Protein AF-0000000071357955 (afdb_homodimer)

InterPro domains:
  IPR000524 Transcription regulator HTH, GntR [PF00392] (3-66)
  IPR000524 Transcription regulator HTH, GntR [PS50949] (1-69)
  IPR000524 Transcription regulator HTH, GntR [SM00345] (7-66)
  IPR000524 Transcription regulator HTH, GntR [cd07377] (3-67)
  IPR004839 Aminotransferase, class I/classII, large domain [PF00155] (125-451)
  IPR015421 Pyridoxal phosphate-dependent transferase, major domain [G3DSA:3.40.640.10] (143-362)
  IPR015422 Pyridoxal phosphate-dependent transferase, small domain [G3DSA:3.90.1150.10] (107-464)
  IPR015424 Pyridoxal phosphate-dependent transferase [SSF53383] (100-467)
  IPR036388 Winged helix-like DNA-binding domain superfamily [G3DSA:1.10.10.10] (1-67)
  IPR036390 Winged helix DNA-binding domain superfamily [SSF46785] (1-77)
  IP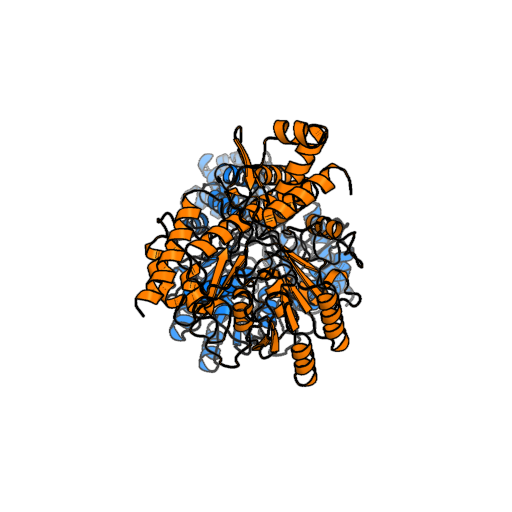R051446 HTH-type transcriptional regulator with aminotransferase domain [PTHR46577] (3-466)

Secondary structure (DSSP, 8-state):
--HHHHHHHHHHHHHHTTSS-TTPBPPPHHHHHHHH---HHHHHHHHHHHHHTTSEEEETTTEEEE-----S------EE--------TTHHHHHIIIIIS---SS--EETT-SS--GGGS-HHHHHHHHHHHHHH-TTTT-SPPPTT--HHHHHHHHHTTTTSTTPPPGGG-EEESSHHHHHHHHHHHH--TT-EEEEEES--HHHHHHHHHTT-EEEEEEEETTTEE-HHHHHHHHHHS--SEEEEE-SS-TTT-----HHHHHHHHHHHHHHT--EEEE-SSTT-B-SSSPPPPSGGG-SSS-EEEEEESTTTT-GGG--EEEE-GGGHHHHHHHHHHHTS---HHHHHHHHHHHHSHHHHHHHHHHHHHHHHHHHHHHHHHHHHS-TT-EE---SBSSEEEEE--TT--TTTTHHHHHHTTEE-EEGGGG-SSS--TTEEEEE--S--SHHHHHHHHHHHHHHHHHHHT-/--HHHHHHHHHHHHHHTTSS-TTPBPPPHHHHHHHH---HHHHHHHHHHHHHTTSEEEETTTEEEE-----S------EE-------HHHHHHHHIIIIIS---SS--EETT-SS--GGGS-HHHHHHHHHHHHHH-TTTT-SPPPTT--HHHHHHHHHTTTTSTTPPPGGG-EEESSHHHHHHHHHHHH--TT-EEEEEES--HHHHHHHHHTT-EEEEEEEETTTEE-HHHHHHHHHHS--SEEEEE-SS-TTT-----HHHHHHHHHHHHHHT--EEEE-SSTT-B-SSSPPPPSGGG-SSS-EEEEEESTTTT-GGG--EEEE-GGGHHHHHHHHHHHTS---HHHHHHHHHHHHSHHHHHHHHHHHHHHHHHHHHHHHHHHHHS-TT-EE---SBSSEEEEE--TT--TTTTHHHHHHTTEE-EEGGGG-SSS--TTEEEEE--S--SHHHHHHHHHHHHHHHHHHHT-

pLDDT: mean 89.02, std 12.5, range [41.06, 98.88]

Solvent-accessible surface area (backbone atoms only — not comparable to full-atom values): 47852 Å² total; per-residue (Å²): 126,56,70,28,51,50,52,26,49,53,51,47,49,33,38,73,70,52,76,42,37,64,69,34,68,51,78,46,61,68,54,47,23,70,72,68,74,44,52,61,68,40,47,51,47,13,50,48,52,31,36,64,68,47,45,26,44,80,41,90,99,73,43,41,22,26,31,44,66,83,61,84,60,51,61,62,75,46,71,34,77,53,68,86,58,80,38,74,84,48,28,65,59,46,47,39,66,72,67,56,62,82,70,74,84,68,86,59,52,64,24,46,48,90,42,56,37,71,89,73,33,66,45,70,61,52,52,50,40,43,54,50,45,47,70,72,29,89,60,52,40,27,56,71,44,54,65,48,29,54,63,61,28,29,38,43,54,20,60,72,28,63,83,34,87,47,52,52,53,45,86,50,37,31,51,29,54,13,36,59,31,28,50,47,37,47,48,60,51,61,46,56,70,69,35,30,32,41,30,43,28,66,25,47,40,61,61,54,49,36,37,50,75,55,44,35,42,77,44,49,34,37,16,32,47,58,59,33,61,44,61,67,61,50,53,56,45,59,75,74,40,84,56,50,32,36,42,45,49,52,28,26,22,57,44,46,6,26,44,45,44,72,68,55,36,52,50,50,51,49,52,26,56,77,68,70,26,41,34,39,35,39,45,52,29,34,80,32,37,53,60,93,60,67,70,83,56,59,45,29,73,45,84,80,28,49,32,27,36,23,24,38,38,39,56,76,63,29,41,5,52,29,41,18,23,29,32,37,45,74,42,44,69,47,39,46,53,44,39,46,46,47,46,44,46,50,44,40,55,56,38,46,22,50,20,56,42,55,70,37,70,54,40,59,54,48,41,54,53,44,28,52,52,31,50,51,35,48,28,53,50,52,44,46,45,69,71,37,26,49,88,72,44,29,45,52,82,48,62,27,40,44,43,33,27,36,38,45,54,82,87,42,48,36,66,73,46,42,61,66,35,42,77,73,27,34,42,59,34,39,27,35,39,23,43,59,31,92,47,48,45,26,15,34,33,39,32,40,36,54,77,86,46,70,66,49,52,50,51,53,42,51,49,18,45,54,59,34,48,57,57,65,77,94,125,56,72,26,52,51,52,25,48,54,52,47,50,34,38,75,70,52,75,43,40,62,70,32,68,51,78,46,61,69,55,46,23,71,72,70,75,44,52,61,68,39,47,51,49,13,49,49,51,31,36,71,68,36,45,26,45,80,42,90,98,73,42,40,22,26,31,45,66,84,61,84,61,52,62,62,74,46,71,35,78,53,66,88,55,83,44,68,80,55,23,62,55,45,46,41,66,71,66,58,60,82,72,73,86,67,86,59,52,66,25,47,48,88,43,56,36,71,88,73,32,66,44,70,60,51,52,50,40,44,53,51,44,47,69,73,28,89,60,52,42,27,57,72,42,55,65,48,31,54,63,61,28,30,39,44,55,19,58,75,28,62,84,34,87,48,50,50,54,45,86,50,37,32,51,30,54,14,37,59,31,28,51,47,37,47,47,61,49,61,46,54,70,68,35,31,33,39,31,44,26,66,25,48,40,61,61,54,50,36,36,51,74,56,44,34,42,76,45,49,34,38,15,32,45,56,57,33,60,44,61,68,61,51,54,56,48,59,74,75,39,85,55,47,32,36,43,46,50,50,29,27,20,58,45,46,7,26,43,44,45,71,68,56,36,52,51,50,51,48,52,27,57,77,68,70,27,40,33,41,36,38,45,53,28,35,80,33,37,60,61,95,59,67,71,84,56,59,45,30,72,45,85,80,30,48,33,27,36,24,23,37,38,40,56,76,62,28,42,5,52,29,41,18,24,30,31,37,46,76,42,46,68,47,39,47,52,44,38,47,45,48,46,43,49,50,44,41,56,53,39,45,22,51,20,56,42,54,69,37,70,55,38,60,53,48,41,53,52,43,30,52,53,32,50,44,35,49,28,53,51,51,44,47,45,69,71,38,27,48,86,73,45,30,45,52,81,48,62,27,41,43,42,33,26,35,38,44,52,82,88,43,49,36,65,75,46,42,60,64,35,42,76,73,30,33,42,58,34,38,27,35,37,22,42,56,27,93,47,48,46,27,16,36,34,38,31,40,36,55,75,87,46,69,69,49,53,49,50,53,41,50,50,18,44,55,59,34,48,56,56,66,78,94

Foldseek 3Di:
DPLLVVVLVVVVVCDLVCVADAFRADPALVVCCVVVVDDSVSSVSSLVVCLLVLQWDDDPPPHIHGFFDQDPLVLPWDWDAFDPDQQQPDLVVQCCVQPVDCPPDDLFDAQADQAFDPVLAPVVVLVVLLVVLCVVDPVSLPDFDALLADLLLLQLVQVVLVPFLDGDHSLLKRKFLFQLRVVLLLCVLQDAAAAEEEEAPLAALSNVVSCVVRNYHYGHATAILAAGGDVVVVLVCLVPDDHRAYEYAQALGVASGYHHDPVVLQSVLVSCVVSVHAYEYEDAWQLFFSDDDGDDHSVSVRDQQRYKYKYACLHQHNVVLRIIMISRGPSVVSSSVSSCVPPVHHRRSSSNSVSVCSPDCNRVVSSVSLNSQLSNLLSLLSVLCCVQADPSKRWHDHRGRFKIKIADDPLFFVVVCQVVLVVVSYRWAQSVNRHSDPDRRRMTMGGSSYHDDPVNSVSSNVVRNSRNVSVVVD/DDLLVVVLVVVVVCDLVPVADAFRADDALVVCCVVVVDDSVSSVSSLVVCLLLLQWDDDPPPHTHGFFDDDPLVLPWDWDAFDPDFAQVPQVVQCCVQPVDCPPDDLFDAQADQAFDPVLAPVVVLVVLLVVLCVVDPVSLPDFDALLADLLLLQLVQVVLVPFLDGDHSLLKRKFLFQLRVVLLLCVLQDAAAAEEEEAPLAALSNVVSCVVRNYHYGHATAILAAGGDVVVVLVCLVPDDHRAYEYAQALGVASGYHHAPVVLQSNLVSCVVSVHAYEYEDAWQLFFSDDDGGDHSVSVRDQQRYKYKYACLHQHNVPLRIIMISRGPSVVSSSVSSCVPPVHHRRSSSNSVSVCSPDCNRVVSSSSLNSQLSNLLSLLSVLCCVQADPSKRWHDHRGRFKIKIADDPLFFVVVCQVVLVVVSYHWAQSVNRHSDPDRRRMTMGGSSYHDDPVNSVSSNVVRNSRNVSVVVD

Sequence (948 aa):
MNLYEKLGAELEQQIKNGTFKYGERLPSIRSIHKESTLSISTVLQAMYWLESRGLVEAKPKKGYFVTYQPHQLVFQAVKYPARPSQGKEGMTDFVHKVYGMEQEELELTDFSLGAPHSSMLPIAKLKKIIRETLRESPEACTQYEPIQGSRLLRRQIAKRTTLWEKGLSTEELVTTNGCIHALAISLMALTKKGDTILTESPVYFGTLQLAQSLGLQCIEMPTHSLHGIDLEVVKGYLKNSPVAAIIVVSNFNNPLGFSMSEQSKRALVKICTNHQVPLIEEDLYGDVYFGKERPISCKSIDKEGIVLWCSSVSKTLAPGYRVGWIAPGKFMDDICRVKLVHSISCPTLLHESIAKFIDKSRYENHLRQLRSSLQHNLHKYLHIIQEYFPENTKVTFPDGGFLLWLELDPRINTGLLYEPALRLGIKYAPGRMFTLKDQYNNCLRLSFGLPWDEQTATALTKLGLLLQHQLVNYMNLYEKLGAELEQQIKNGTFKYGERLPSIRSIHKESTLSISTVLQAMYWLESRGLVEAKPKKGYFVTYQPHQLVFQAVKYPARPSQGKEGMTDFVHKVYGMEQEELELTDFSLGAPHSSMLPIAKLKKIIRETLRESPEACTQYEPIQGSRLLRRQIAKRTTLWEKGLSTEELVTTNGCIHALAISLMALTKKGDTILTESPVYFGTLQLAQSLGLQCIEMPTHSLHGIDLEVVKGYLKNSPVAAIIVVSNFNNPLGFSMSEQSKRALVKICTNHQVPLIEEDLYGDVYFGKERPISCKSIDKEGIVLWCSSVSKTLAPGYRVGWIAPGKFMDDICRVKLVHSISCPTLLHESIAKFIDKSRYENHLRQLRSSLQHNLHKYLHIIQEYFPENTKVTFPDGGFLLWLELDPRINTGLLYEPALRLGIKYAPGRMFTLKDQYNNCLRLSFGLPWDEQTATALTKLGLLLQHQLVNY

Radius of gyration: 31.75 Å; Cα contacts (8 Å, |Δi|>4): 1953; chains: 2; bounding box: 62×96×76 Å

Structure (mmCIF, N/CA/C/O backbone):
data_AF-0000000071357955-model_v1
#
loop_
_entity.id
_entity.type
_entity.pdbx_description
1 polymer 'GntR family transcriptional regulator'
#
loop_
_atom_site.group_PDB
_atom_site.id
_atom_site.type_symbol
_atom_site.label_atom_id
_atom_site.label_alt_id
_atom_site.label_comp_id
_atom_site.label_asym_id
_atom_site.label_entity_id
_atom_site.label_seq_id
_atom_site.pdbx_PDB_ins_code
_atom_site.Cartn_x
_atom_site.Cartn_y
_atom_site.Cartn_z
_atom_site.occupancy
_atom_site.B_iso_or_equiv
_atom_site.auth_seq_id
_atom_site.auth_comp_id
_atom_site.auth_asym_id
_atom_site.auth_atom_id
_atom_site.pdbx_PDB_model_num
ATOM 1 N N . MET A 1 1 ? 13.5 -29.672 -41.094 1 58.78 1 MET A N 1
ATOM 2 C CA . MET A 1 1 ? 14.125 -29.797 -39.781 1 58.78 1 MET A CA 1
ATOM 3 C C . MET A 1 1 ? 15.648 -29.781 -39.906 1 58.78 1 MET A C 1
ATOM 5 O O . MET A 1 1 ? 16.219 -30.5 -40.75 1 58.78 1 MET A O 1
ATOM 9 N N . ASN A 1 2 ? 16.359 -28.828 -39.438 1 76.5 2 ASN A N 1
ATOM 10 C CA . ASN A 1 2 ? 17.812 -28.766 -39.5 1 76.5 2 ASN A CA 1
ATOM 11 C C . ASN A 1 2 ? 18.453 -29.969 -38.812 1 76.5 2 ASN A C 1
ATOM 13 O O . ASN A 1 2 ? 17.797 -30.688 -38.062 1 76.5 2 ASN A O 1
ATOM 17 N N . LEU A 1 3 ? 19.594 -30.312 -39.281 1 83.38 3 LEU A N 1
ATOM 18 C CA . LEU A 1 3 ? 20.281 -31.531 -38.875 1 83.38 3 LEU A CA 1
ATOM 19 C C . LEU A 1 3 ? 20.328 -31.656 -37.344 1 83.38 3 LEU A C 1
ATOM 21 O O . LEU A 1 3 ? 20.172 -32.75 -36.812 1 83.38 3 LEU A O 1
ATOM 25 N N . TYR A 1 4 ? 20.469 -30.516 -36.688 1 87.62 4 TYR A N 1
ATOM 26 C CA . TYR A 1 4 ? 20.562 -30.609 -35.25 1 87.62 4 TYR A CA 1
ATOM 27 C C . TYR A 1 4 ? 19.203 -30.891 -34.625 1 87.62 4 TYR A C 1
ATOM 29 O O . TYR A 1 4 ? 19.094 -31.594 -33.625 1 87.62 4 TYR A O 1
ATOM 37 N N . GLU A 1 5 ? 18.109 -30.469 -35.25 1 85.06 5 GLU A N 1
ATOM 38 C CA . GLU A 1 5 ? 16.766 -30.766 -34.75 1 85.06 5 GLU A CA 1
ATOM 39 C C . GLU A 1 5 ? 16.406 -32.25 -34.969 1 85.06 5 GLU A C 1
ATOM 41 O O . GLU A 1 5 ? 15.75 -32.844 -34.125 1 85.06 5 GLU A O 1
ATOM 46 N N . LYS A 1 6 ? 16.875 -32.75 -36.125 1 86.19 6 LYS A N 1
ATOM 47 C CA . LYS A 1 6 ? 16.625 -34.156 -36.406 1 86.19 6 LYS A CA 1
ATOM 48 C C . LYS A 1 6 ? 17.312 -35.031 -35.375 1 86.19 6 LYS A C 1
ATOM 50 O O . LYS A 1 6 ? 16.688 -35.969 -34.844 1 86.19 6 LYS A O 1
ATOM 55 N N . LEU A 1 7 ? 18.578 -34.75 -35.125 1 87.69 7 LEU A N 1
ATOM 56 C CA . LEU A 1 7 ? 19.297 -35.469 -34.094 1 87.69 7 LEU A CA 1
ATOM 57 C C . LEU A 1 7 ? 18.625 -35.312 -32.75 1 87.69 7 LEU A C 1
ATOM 59 O O . LEU A 1 7 ? 18.438 -36.281 -32 1 87.69 7 LEU A O 1
ATOM 63 N N . GLY A 1 8 ? 18.266 -34.062 -32.406 1 87.56 8 GLY A N 1
ATOM 64 C CA . GLY A 1 8 ? 17.578 -33.781 -31.156 1 87.56 8 GLY A CA 1
ATOM 65 C C . GLY A 1 8 ? 16.281 -34.562 -31 1 87.56 8 GLY A C 1
ATOM 66 O O . GLY A 1 8 ? 16.016 -35.125 -29.938 1 87.56 8 GLY A O 1
ATOM 67 N N . ALA A 1 9 ? 15.539 -34.594 -32 1 83.69 9 ALA A N 1
ATOM 68 C CA . ALA A 1 9 ? 14.266 -35.312 -32 1 83.69 9 ALA A CA 1
ATOM 69 C C . ALA A 1 9 ? 14.484 -36.812 -31.812 1 83.69 9 ALA A C 1
ATOM 71 O O . ALA A 1 9 ? 13.719 -37.469 -31.109 1 83.69 9 ALA A O 1
ATOM 72 N N . GLU A 1 10 ? 15.484 -37.344 -32.531 1 86.56 10 GLU A N 1
ATOM 73 C CA . GLU A 1 10 ? 15.82 -38.75 -32.375 1 86.56 10 GLU A CA 1
ATOM 74 C C . GLU A 1 10 ? 16.203 -39.094 -30.922 1 86.56 10 GLU A C 1
ATOM 76 O O . GLU A 1 10 ? 15.727 -40.062 -30.359 1 86.56 10 GLU A O 1
ATOM 81 N N . LEU A 1 11 ? 17.031 -38.281 -30.375 1 86.88 11 LEU A N 1
ATOM 82 C CA . LEU A 1 11 ? 17.438 -38.469 -29 1 86.88 11 LEU A CA 1
ATOM 83 C C . LEU A 1 11 ? 16.25 -38.312 -28.047 1 86.88 11 LEU A C 1
ATOM 85 O O . LEU A 1 11 ? 16.125 -39.031 -27.062 1 86.88 11 LEU A O 1
ATOM 89 N N . GLU A 1 12 ? 15.398 -37.344 -28.359 1 83.69 12 GLU A N 1
ATOM 90 C CA . GLU A 1 12 ? 14.188 -37.125 -27.578 1 83.69 12 GLU A CA 1
ATOM 91 C C . GLU A 1 12 ? 13.312 -38.375 -27.562 1 83.69 12 GLU A C 1
ATOM 93 O O . GLU A 1 12 ? 12.812 -38.781 -26.516 1 83.69 12 GLU A O 1
ATOM 98 N N . GLN A 1 13 ? 13.164 -38.938 -28.719 1 80.25 13 GLN A N 1
ATOM 99 C CA . GLN A 1 13 ? 12.383 -40.188 -28.812 1 80.25 13 GLN A CA 1
ATOM 100 C C . GLN A 1 13 ? 13.008 -41.312 -27.984 1 80.25 13 GLN A C 1
ATOM 102 O O . GLN A 1 13 ? 12.297 -42.062 -27.328 1 80.25 13 GLN A O 1
ATOM 107 N N . GLN A 1 14 ? 14.281 -41.406 -28 1 83 14 GLN A N 1
ATOM 108 C CA . GLN A 1 14 ? 14.984 -42.406 -27.219 1 83 14 GLN A CA 1
ATOM 109 C C . GLN A 1 14 ? 14.805 -42.188 -25.734 1 83 14 GLN A C 1
ATOM 111 O O . GLN A 1 14 ? 14.672 -43.125 -24.953 1 83 14 GLN A O 1
ATOM 116 N N . ILE A 1 15 ? 14.758 -40.969 -25.375 1 81 15 ILE A N 1
ATOM 117 C CA . ILE A 1 15 ? 14.539 -40.625 -23.984 1 81 15 ILE A CA 1
ATOM 118 C C . ILE A 1 15 ? 13.102 -40.938 -23.578 1 81 15 ILE A C 1
ATOM 120 O O . ILE A 1 15 ? 12.875 -41.562 -22.547 1 81 15 ILE A O 1
ATOM 124 N N . LYS A 1 16 ? 12.188 -40.562 -24.406 1 72.81 16 LYS A N 1
ATOM 125 C CA . LYS A 1 16 ? 10.766 -40.781 -24.125 1 72.81 16 LYS A CA 1
ATOM 126 C C . LYS A 1 16 ? 10.406 -42.25 -24.094 1 72.81 16 LYS A C 1
ATOM 128 O O . LYS A 1 16 ? 9.539 -42.656 -23.328 1 72.81 16 LYS A O 1
ATOM 133 N N . ASN A 1 17 ? 11.141 -43.031 -24.953 1 70.69 17 ASN A N 1
ATOM 134 C CA . ASN A 1 17 ? 10.859 -44.469 -25.016 1 70.69 17 ASN A CA 1
ATOM 135 C C . ASN A 1 17 ? 11.656 -45.219 -23.984 1 70.69 17 ASN A C 1
ATOM 137 O O . ASN A 1 17 ? 11.594 -46.469 -23.922 1 70.69 17 ASN A O 1
ATOM 141 N N . GLY A 1 18 ? 12.367 -44.5 -23.203 1 73.5 18 GLY A N 1
ATOM 142 C CA . GLY A 1 18 ? 13.062 -45.125 -22.078 1 73.5 18 GLY A CA 1
ATOM 143 C C . GLY A 1 18 ? 14.414 -45.719 -22.453 1 73.5 18 GLY A C 1
ATOM 144 O O . GLY A 1 18 ? 15.039 -46.406 -21.672 1 73.5 18 GLY A O 1
ATOM 145 N N . THR A 1 19 ? 14.891 -45.562 -23.766 1 80.12 19 THR A N 1
ATOM 146 C CA . THR A 1 19 ? 16.234 -46 -24.156 1 80.12 19 THR A CA 1
ATOM 147 C C . THR A 1 19 ? 17.281 -45.344 -23.281 1 80.12 19 THR A C 1
ATOM 149 O O . THR A 1 19 ? 18.219 -46 -22.828 1 80.12 19 THR A O 1
ATOM 152 N N . PHE A 1 20 ? 17.125 -44.031 -23.062 1 81.25 20 PHE A N 1
ATOM 153 C CA . PHE A 1 20 ? 17.875 -43.312 -22.047 1 81.25 20 PHE A CA 1
ATOM 154 C C . PHE A 1 20 ? 17 -42.938 -20.859 1 81.25 20 PHE A C 1
ATOM 156 O O . PHE A 1 20 ? 15.984 -42.25 -21.016 1 81.25 20 PHE A O 1
ATOM 163 N N . LYS A 1 21 ? 17.281 -43.469 -19.781 1 74.06 21 LYS A N 1
ATOM 164 C CA . LYS A 1 21 ? 16.469 -43.281 -18.578 1 74.06 21 LYS A CA 1
ATOM 165 C C . LYS A 1 21 ? 16.891 -42.031 -17.828 1 74.06 21 LYS A C 1
ATOM 167 O O . LYS A 1 21 ? 17.969 -41.469 -18.062 1 74.06 21 LYS A O 1
ATOM 172 N N . TYR A 1 22 ? 15.969 -41.688 -16.938 1 73.12 22 TYR A N 1
ATOM 173 C CA . TYR A 1 22 ? 16.25 -40.531 -16.094 1 73.12 22 TYR A CA 1
ATOM 174 C C . TYR A 1 22 ? 17.609 -40.688 -15.414 1 73.12 22 TYR A C 1
ATOM 176 O O . TYR A 1 22 ? 17.938 -41.75 -14.883 1 73.12 22 TYR A O 1
ATOM 184 N N . GLY A 1 23 ? 18.297 -39.594 -15.5 1 73.81 23 GLY A N 1
ATOM 185 C CA . GLY A 1 23 ? 19.594 -39.562 -14.828 1 73.81 23 GLY A CA 1
ATOM 186 C C . GLY A 1 23 ? 20.703 -40.188 -15.641 1 73.81 23 GLY A C 1
ATOM 187 O O . GLY A 1 23 ? 21.875 -40.062 -15.289 1 73.81 23 GLY A O 1
ATOM 188 N N . GLU A 1 24 ? 20.359 -40.812 -16.75 1 81.19 24 GLU A N 1
ATOM 189 C CA . GLU A 1 24 ? 21.375 -41.469 -17.578 1 81.19 24 GLU A CA 1
ATOM 190 C C . GLU A 1 24 ? 22.125 -40.438 -18.438 1 81.19 24 GLU A C 1
ATOM 192 O O . GLU A 1 24 ? 21.531 -39.469 -18.906 1 81.19 24 GLU A O 1
ATOM 197 N N . ARG A 1 25 ? 23.422 -40.719 -18.5 1 87.81 25 ARG A N 1
ATOM 198 C CA . ARG A 1 25 ? 24.266 -39.875 -19.344 1 87.81 25 ARG A CA 1
ATOM 199 C C . ARG A 1 25 ? 24.062 -40.188 -20.828 1 87.81 25 ARG A C 1
ATOM 201 O O . ARG A 1 25 ? 24.125 -41.375 -21.219 1 87.81 25 ARG A O 1
ATOM 208 N N . LEU A 1 26 ? 23.844 -39.219 -21.609 1 89.06 26 LEU A N 1
ATOM 209 C CA . LEU A 1 26 ? 23.859 -39.406 -23.047 1 89.06 26 LEU A CA 1
ATOM 210 C C . LEU A 1 26 ? 25.281 -39.656 -23.547 1 89.06 26 LEU A C 1
ATOM 212 O O . LEU A 1 26 ? 26.25 -39.312 -22.875 1 89.06 26 LEU A O 1
ATOM 216 N N . PRO A 1 27 ? 25.391 -40.281 -24.719 1 86.94 27 PRO A N 1
ATOM 217 C CA . PRO A 1 27 ? 26.734 -40.406 -25.328 1 86.94 27 PRO A CA 1
ATOM 218 C C . PRO A 1 27 ? 27.406 -39.031 -25.469 1 86.94 27 PRO A C 1
ATOM 220 O O . PRO A 1 27 ? 26.734 -38.031 -25.656 1 86.94 27 PRO A O 1
ATOM 223 N N . SER A 1 28 ? 28.703 -39.031 -25.203 1 87.56 28 SER A N 1
ATOM 224 C CA . SER A 1 28 ? 29.469 -37.781 -25.297 1 87.56 28 SER A CA 1
ATOM 225 C C . SER A 1 28 ? 29.328 -37.156 -26.672 1 87.56 28 SER A C 1
ATOM 227 O O . SER A 1 28 ? 29.047 -37.844 -27.656 1 87.56 28 SER A O 1
ATOM 229 N N . ILE A 1 29 ? 29.5 -35.906 -26.75 1 89.56 29 ILE A N 1
ATOM 230 C CA . ILE A 1 29 ? 29.422 -35.156 -28 1 89.56 29 ILE A CA 1
ATOM 231 C C . ILE A 1 29 ? 30.359 -35.812 -29.016 1 89.56 29 ILE A C 1
ATOM 233 O O . ILE A 1 29 ? 29.984 -35.969 -30.188 1 89.56 29 ILE A O 1
ATOM 237 N N . ARG A 1 30 ? 31.562 -36.188 -28.5 1 86.31 30 ARG A N 1
ATOM 238 C CA . ARG A 1 30 ? 32.562 -36.781 -29.375 1 86.31 30 ARG A CA 1
ATOM 239 C C . ARG A 1 30 ? 32.062 -38.125 -29.891 1 86.31 30 ARG A C 1
ATOM 241 O O . ARG A 1 30 ? 32.281 -38.469 -31.062 1 86.31 30 ARG A O 1
ATOM 248 N N . SER A 1 31 ? 31.484 -38.844 -29.031 1 88.38 31 SER A N 1
ATOM 249 C CA . SER A 1 31 ? 30.984 -40.156 -29.422 1 88.38 31 SER A CA 1
ATOM 250 C C . SER A 1 31 ? 29.859 -40.031 -30.453 1 88.38 31 SER A C 1
ATOM 252 O O . SER A 1 31 ? 29.844 -40.781 -31.438 1 88.38 31 SER A O 1
ATOM 254 N N . ILE A 1 32 ? 28.906 -39.094 -30.266 1 89.44 32 ILE A N 1
ATOM 255 C CA . ILE A 1 32 ? 27.781 -38.906 -31.172 1 89.44 32 ILE A CA 1
ATOM 256 C C . ILE A 1 32 ? 28.297 -38.406 -32.531 1 89.44 32 ILE A C 1
ATOM 258 O O . ILE A 1 32 ? 27.828 -38.875 -33.562 1 89.44 32 ILE A O 1
ATOM 262 N N . HIS A 1 33 ? 29.266 -37.562 -32.406 1 88.94 33 HIS A N 1
ATOM 263 C CA . HIS A 1 33 ? 29.906 -37.062 -33.625 1 88.94 33 HIS A CA 1
ATOM 264 C C . HIS A 1 33 ? 30.469 -38.219 -34.469 1 88.94 33 HIS A C 1
ATOM 266 O O . HIS A 1 33 ? 30.25 -38.281 -35.688 1 88.94 33 HIS A O 1
ATOM 272 N N . LYS A 1 34 ? 31.172 -39.094 -33.812 1 86.19 34 LYS A N 1
ATOM 273 C CA . LYS A 1 34 ? 31.812 -40.219 -34.5 1 86.19 34 LYS A CA 1
ATOM 274 C C . LYS A 1 34 ? 30.781 -41.188 -35.094 1 86.19 34 LYS A C 1
ATOM 276 O O . LYS A 1 34 ? 30.953 -41.656 -36.219 1 86.19 34 LYS A O 1
ATOM 281 N N . GLU A 1 35 ? 29.703 -41.281 -34.406 1 83.81 35 GLU A N 1
ATOM 282 C CA . GLU A 1 35 ? 28.719 -42.281 -34.781 1 83.81 35 GLU A CA 1
ATOM 283 C C . GLU A 1 35 ? 27.734 -41.75 -35.812 1 83.81 35 GLU A C 1
ATOM 285 O O . GLU A 1 35 ? 27.234 -42.469 -36.656 1 83.81 35 GLU A O 1
ATOM 290 N N . SER A 1 36 ? 27.359 -40.469 -35.812 1 82.44 36 SER A N 1
ATOM 291 C CA . SER A 1 36 ? 26.297 -39.906 -36.625 1 82.44 36 SER A CA 1
ATOM 292 C C . SER A 1 36 ? 26.859 -39.188 -37.844 1 82.44 36 SER A C 1
ATOM 294 O O . SER A 1 36 ? 26.109 -38.812 -38.75 1 82.44 36 SER A O 1
ATOM 296 N N . THR A 1 37 ? 28.203 -38.938 -37.969 1 82.81 37 THR A N 1
ATOM 297 C CA . THR A 1 37 ? 28.922 -38.219 -39.031 1 82.81 37 THR A CA 1
ATOM 298 C C . THR A 1 37 ? 28.516 -36.75 -39.062 1 82.81 37 THR A C 1
ATOM 300 O O . THR A 1 37 ? 28.703 -36.094 -40.094 1 82.81 37 THR A O 1
ATOM 303 N N . LEU A 1 38 ? 27.812 -36.375 -37.938 1 88 38 LEU A N 1
ATOM 304 C CA . LEU A 1 38 ? 27.438 -34.969 -37.844 1 88 38 LEU A CA 1
ATOM 305 C C . LEU A 1 38 ? 28.578 -34.156 -37.281 1 88 38 LEU A C 1
ATOM 307 O O . LEU A 1 38 ? 29.453 -34.688 -36.562 1 88 38 LEU A O 1
ATOM 311 N N . SER A 1 39 ? 28.656 -32.875 -37.625 1 89.06 39 SER A N 1
ATOM 312 C CA . SER A 1 39 ? 29.672 -32 -37.062 1 89.06 39 SER A CA 1
ATOM 313 C C . SER A 1 39 ? 29.5 -31.844 -35.562 1 89.06 39 SER A C 1
ATOM 315 O O . SER A 1 39 ? 28.406 -32 -35.031 1 89.06 39 SER A O 1
ATOM 317 N N . ILE A 1 40 ? 30.578 -31.578 -34.938 1 89.12 40 ILE A N 1
ATOM 318 C CA . ILE A 1 40 ? 30.562 -31.312 -33.5 1 89.12 40 ILE A CA 1
ATOM 319 C C . ILE A 1 40 ? 29.594 -30.172 -33.219 1 89.12 40 ILE A C 1
ATOM 321 O O . ILE A 1 40 ? 28.844 -30.219 -32.219 1 89.12 40 ILE A O 1
ATOM 325 N N . SER A 1 41 ? 29.609 -29.188 -34 1 88 41 SER A N 1
ATOM 326 C CA . SER A 1 41 ? 28.734 -28.047 -33.844 1 88 41 SER A CA 1
ATOM 327 C C . SER A 1 41 ? 27.266 -28.453 -33.906 1 88 41 SER A C 1
ATOM 329 O O . SER A 1 41 ? 26.438 -27.984 -33.125 1 88 41 SER A O 1
ATOM 331 N N . THR A 1 42 ? 26.953 -29.328 -34.812 1 86.88 42 THR A N 1
ATOM 332 C CA . THR A 1 42 ? 25.594 -29.828 -34.969 1 86.88 42 THR A CA 1
ATOM 333 C C . THR A 1 42 ? 25.156 -30.641 -33.75 1 86.88 42 THR A C 1
ATOM 335 O O . THR A 1 42 ? 24.031 -30.484 -33.281 1 86.88 42 THR A O 1
ATOM 338 N N . VAL A 1 43 ? 26.031 -31.469 -33.25 1 89.88 43 VAL A N 1
ATOM 339 C CA . VAL A 1 43 ? 25.734 -32.281 -32.062 1 89.88 43 VAL A CA 1
ATOM 340 C C . VAL A 1 43 ? 25.516 -31.391 -30.859 1 89.88 43 VAL A C 1
ATOM 342 O O . VAL A 1 43 ? 24.562 -31.594 -30.094 1 89.88 43 VAL A O 1
ATOM 345 N N . LEU A 1 44 ? 26.391 -30.422 -30.734 1 88 44 LEU A N 1
ATOM 346 C CA . LEU A 1 44 ? 26.25 -29.469 -29.625 1 88 44 LEU A CA 1
ATOM 347 C C . LEU A 1 44 ? 24.922 -28.734 -29.703 1 88 44 LEU A C 1
ATOM 349 O O . LEU A 1 44 ? 24.25 -28.547 -28.688 1 88 44 LEU A O 1
ATOM 353 N N . GLN A 1 45 ? 24.547 -28.359 -30.812 1 85.25 45 GLN A N 1
ATOM 354 C CA . GLN A 1 45 ? 23.266 -27.688 -31.016 1 85.25 45 GLN A CA 1
ATOM 355 C C . GLN A 1 45 ? 22.094 -28.609 -30.656 1 85.25 45 GLN A C 1
ATOM 357 O O . GLN A 1 45 ? 21.094 -28.156 -30.109 1 85.25 45 GLN A O 1
ATOM 362 N N . ALA A 1 46 ? 22.219 -29.875 -30.984 1 87.44 46 ALA A N 1
ATOM 363 C CA . ALA A 1 46 ? 21.188 -30.859 -30.625 1 87.44 46 ALA A CA 1
ATOM 364 C C . ALA A 1 46 ? 21.062 -30.984 -29.109 1 87.44 46 ALA A C 1
ATOM 366 O O . ALA A 1 46 ? 19.953 -31.078 -28.578 1 87.44 46 ALA A O 1
ATOM 367 N N . MET A 1 47 ? 22.25 -30.953 -28.469 1 86.44 47 MET A N 1
ATOM 368 C CA . MET A 1 47 ? 22.234 -31.047 -27.016 1 86.44 47 MET A CA 1
ATOM 369 C C . MET A 1 47 ? 21.594 -29.812 -26.391 1 86.44 47 MET A C 1
ATOM 371 O O . MET A 1 47 ? 20.828 -29.906 -25.438 1 86.44 47 MET A O 1
ATOM 375 N N . TYR A 1 48 ? 21.891 -28.719 -26.953 1 81.5 48 TYR A N 1
ATOM 376 C CA . TYR A 1 48 ? 21.266 -27.484 -26.5 1 81.5 48 TYR A CA 1
ATOM 377 C C . TYR A 1 48 ? 19.766 -27.531 -26.719 1 81.5 48 TYR A C 1
ATOM 379 O O . TYR A 1 48 ? 18.984 -27.078 -25.859 1 81.5 48 TYR A O 1
ATOM 387 N N . TRP A 1 49 ? 19.406 -28.062 -27.844 1 79.62 49 TRP A N 1
ATOM 388 C CA . TRP A 1 49 ? 18 -28.25 -28.203 1 79.62 49 TRP A CA 1
ATOM 389 C C . TRP A 1 49 ? 17.297 -29.125 -27.172 1 79.62 49 TRP A C 1
ATOM 391 O O . TRP A 1 49 ? 16.219 -28.797 -26.688 1 79.62 49 TRP A O 1
ATOM 401 N N . LEU A 1 50 ? 17.906 -30.234 -26.797 1 81.5 50 LEU A N 1
ATOM 402 C CA . LEU A 1 50 ? 17.375 -31.141 -25.781 1 81.5 50 LEU A CA 1
ATOM 403 C C . LEU A 1 50 ? 17.328 -30.453 -24.422 1 81.5 50 LEU A C 1
ATOM 405 O O . LEU A 1 50 ? 16.359 -30.609 -23.672 1 81.5 50 LEU A O 1
ATOM 409 N N . GLU A 1 51 ? 18.391 -29.734 -24.109 1 78.5 51 GLU A N 1
ATOM 410 C CA . GLU A 1 51 ? 18.484 -29.031 -22.828 1 78.5 51 GLU A CA 1
ATOM 411 C C . GLU A 1 51 ? 17.422 -27.938 -22.734 1 78.5 51 GLU A C 1
ATOM 413 O O . GLU A 1 51 ? 16.797 -27.781 -21.672 1 78.5 51 GLU A O 1
ATOM 418 N N . SER A 1 52 ? 17.203 -27.359 -23.844 1 69.31 52 SER A N 1
ATOM 419 C CA . SER A 1 52 ? 16.203 -26.297 -23.875 1 69.31 52 SER A CA 1
ATOM 420 C C . SER A 1 52 ? 14.805 -26.844 -23.656 1 69.31 52 SER A C 1
ATOM 422 O O . SER A 1 52 ? 13.914 -26.125 -23.203 1 69.31 52 SER A O 1
ATOM 424 N N . ARG A 1 53 ? 14.703 -28.141 -23.922 1 64.12 53 ARG A N 1
ATOM 425 C CA . ARG A 1 53 ? 13.406 -28.797 -23.797 1 64.12 53 ARG A CA 1
ATOM 426 C C . ARG A 1 53 ? 13.305 -29.562 -22.469 1 64.12 53 ARG A C 1
ATOM 428 O O . ARG A 1 53 ? 12.344 -30.281 -22.234 1 64.12 53 ARG A O 1
ATOM 435 N N . GLY A 1 54 ? 14.312 -29.438 -21.734 1 68.94 54 GLY A N 1
ATOM 436 C CA . GLY A 1 54 ? 14.344 -30.016 -20.406 1 68.94 54 GLY A CA 1
ATOM 437 C C . GLY A 1 54 ? 14.578 -31.516 -20.391 1 68.94 54 GLY A C 1
ATOM 438 O O . GLY A 1 54 ? 14.32 -32.188 -19.391 1 68.94 54 GLY A O 1
ATOM 439 N N . LEU A 1 55 ? 14.992 -32.062 -21.5 1 75.38 55 LEU A N 1
ATOM 440 C CA . LEU A 1 55 ? 15.125 -33.531 -21.625 1 75.38 55 LEU A CA 1
ATOM 441 C C . LEU A 1 55 ? 16.484 -34 -21.125 1 75.38 55 LEU A C 1
ATOM 443 O O . LEU A 1 55 ? 16.641 -35.156 -20.734 1 75.38 55 LEU A O 1
ATOM 447 N N . VAL A 1 56 ? 17.453 -33.062 -21.25 1 81.56 56 VAL A N 1
ATOM 448 C CA . VAL A 1 56 ? 18.766 -33.406 -20.75 1 81.56 56 VAL A CA 1
ATOM 449 C C . VAL A 1 56 ? 19.359 -32.219 -19.984 1 81.56 56 VAL A C 1
ATOM 451 O O . VAL A 1 56 ? 18.875 -31.078 -20.125 1 81.56 56 VAL A O 1
ATOM 454 N N . GLU A 1 57 ? 20.172 -32.406 -19.016 1 79.75 57 GLU A N 1
ATOM 455 C CA . GLU A 1 57 ? 20.906 -31.359 -18.297 1 79.75 57 GLU A CA 1
ATOM 456 C C . GLU A 1 57 ? 22.422 -31.531 -18.453 1 79.75 57 GLU A C 1
ATOM 458 O O . GLU A 1 57 ? 22.922 -32.656 -18.406 1 79.75 57 GLU A O 1
ATOM 463 N N . ALA A 1 58 ? 23.062 -30.359 -18.797 1 79.56 58 ALA A N 1
ATOM 464 C CA . ALA A 1 58 ? 24.531 -30.391 -18.891 1 79.56 58 ALA A CA 1
ATOM 465 C C . ALA A 1 58 ? 25.156 -30.297 -17.5 1 79.56 58 ALA A C 1
ATOM 467 O O . ALA A 1 58 ? 24.766 -29.469 -16.688 1 79.56 58 ALA A O 1
ATOM 468 N N . LYS A 1 59 ? 25.859 -31.234 -17.141 1 76.62 59 LYS A N 1
ATOM 469 C CA . LYS A 1 59 ? 26.719 -31.156 -15.953 1 76.62 59 LYS A CA 1
ATOM 470 C C . LYS A 1 59 ? 28.156 -30.875 -16.328 1 76.62 59 LYS A C 1
ATOM 472 O O . LYS A 1 59 ? 28.719 -31.531 -17.219 1 76.62 59 LYS A O 1
ATOM 477 N N . PRO A 1 60 ? 28.734 -29.844 -15.766 1 76.31 60 PRO A N 1
ATOM 478 C CA . PRO A 1 60 ? 30.094 -29.469 -16.141 1 76.31 60 PRO A CA 1
ATOM 479 C C . PRO A 1 60 ? 31.078 -30.641 -16.062 1 76.31 60 PRO A C 1
ATOM 481 O O . PRO A 1 60 ? 31.172 -31.297 -15.031 1 76.31 60 PRO A O 1
ATOM 484 N N . LYS A 1 61 ? 31.797 -30.828 -17.109 1 76.69 61 LYS A N 1
ATOM 485 C CA . LYS A 1 61 ? 32.875 -31.781 -17.266 1 76.69 61 LYS A CA 1
ATOM 486 C C . LYS A 1 61 ? 32.344 -33.219 -17.172 1 76.69 61 LYS A C 1
ATOM 488 O O . LYS A 1 61 ? 33.125 -34.156 -17.062 1 76.69 61 LYS A O 1
ATOM 493 N N . LYS A 1 62 ? 30.953 -33.438 -17.203 1 79 62 LYS A N 1
ATOM 494 C CA . LYS A 1 62 ? 30.422 -34.781 -17.078 1 79 62 LYS A CA 1
ATOM 495 C C . LYS A 1 62 ? 29.547 -35.156 -18.266 1 79 62 LYS A C 1
ATOM 497 O O . LYS A 1 62 ? 29.359 -36.344 -18.578 1 79 62 LYS A O 1
ATOM 502 N N . GLY A 1 63 ? 29.078 -34.188 -18.906 1 85.5 63 GLY A N 1
ATOM 503 C CA . GLY A 1 63 ? 28.281 -34.469 -20.094 1 85.5 63 GLY A CA 1
ATOM 504 C C . GLY A 1 63 ? 26.812 -34.125 -19.906 1 85.5 63 GLY A C 1
ATOM 505 O O . GLY A 1 63 ? 26.453 -33.312 -19.062 1 85.5 63 GLY A O 1
ATOM 506 N N . TYR A 1 64 ? 25.938 -34.656 -20.828 1 87.62 64 TYR A N 1
ATOM 507 C CA . TYR A 1 64 ? 24.5 -34.406 -20.828 1 87.62 64 TYR A CA 1
ATOM 508 C C . TYR A 1 64 ? 23.734 -35.594 -20.219 1 87.62 64 TYR A C 1
ATOM 510 O O . TYR A 1 64 ? 24.016 -36.75 -20.562 1 87.62 64 TYR A O 1
ATOM 518 N N . PHE A 1 65 ? 22.828 -35.344 -19.266 1 84.06 65 PHE A N 1
ATOM 519 C CA . PHE A 1 65 ? 22.078 -36.406 -18.578 1 84.06 65 PHE A CA 1
ATOM 520 C C . PHE A 1 65 ? 20.578 -36.25 -18.828 1 84.06 65 PHE A C 1
ATOM 522 O O . PHE A 1 65 ? 20.062 -35.156 -18.875 1 84.06 65 PHE A O 1
ATOM 529 N N . VAL A 1 66 ? 19.938 -37.406 -19.047 1 80.88 66 VAL A N 1
ATOM 530 C CA . VAL A 1 66 ? 18.5 -37.438 -19.297 1 80.88 66 VAL A CA 1
ATOM 531 C C . VAL A 1 66 ? 17.75 -36.969 -18.047 1 80.88 66 VAL A C 1
ATOM 533 O O . VAL A 1 66 ? 18.031 -37.406 -16.938 1 80.88 66 VAL A O 1
ATOM 536 N N . THR A 1 67 ? 16.922 -36 -18.344 1 72.38 67 THR A N 1
ATOM 537 C CA . THR A 1 67 ? 16.109 -35.5 -17.234 1 72.38 67 THR A CA 1
ATOM 538 C C . THR A 1 67 ? 14.844 -36.312 -17.062 1 72.38 67 THR A C 1
ATOM 540 O O . THR A 1 67 ? 14.5 -37.125 -17.938 1 72.38 67 THR A O 1
ATOM 543 N N . TYR A 1 68 ? 14.281 -36.312 -15.961 1 59.44 68 TYR A N 1
ATOM 544 C CA . TYR A 1 68 ? 13.07 -37.062 -15.68 1 59.44 68 TYR A CA 1
ATOM 545 C C . TYR A 1 68 ? 11.969 -36.719 -16.688 1 59.44 68 TYR A C 1
ATOM 547 O O . TYR A 1 68 ? 11.734 -35.562 -16.984 1 59.44 68 TYR A O 1
ATOM 555 N N . GLN A 1 69 ? 11.633 -37.719 -17.5 1 56.91 69 GLN A N 1
ATOM 556 C CA . GLN A 1 69 ? 10.477 -37.562 -18.375 1 56.91 69 GLN A CA 1
ATOM 557 C C . GLN A 1 69 ? 9.227 -38.188 -17.75 1 56.91 69 GLN A C 1
ATOM 559 O O . GLN A 1 69 ? 9.227 -39.344 -17.359 1 56.91 69 GLN A O 1
ATOM 564 N N . PRO A 1 70 ? 8.297 -37.406 -17.25 1 50 70 PRO A N 1
ATOM 565 C CA . PRO A 1 70 ? 7.094 -37.969 -16.625 1 50 70 PRO A CA 1
ATOM 566 C C . PRO A 1 70 ? 6.398 -39.031 -17.484 1 50 70 PRO A C 1
ATOM 568 O O . PRO A 1 70 ? 6.098 -38.781 -18.641 1 50 70 PRO A O 1
ATOM 571 N N . HIS A 1 71 ? 6.891 -40.312 -17.562 1 45.31 71 HIS A N 1
ATOM 572 C CA . HIS A 1 71 ? 5.98 -41.281 -18.188 1 45.31 71 HIS A CA 1
ATOM 573 C C . HIS A 1 71 ? 4.531 -40.969 -17.828 1 45.31 71 HIS A C 1
ATOM 575 O O . HIS A 1 71 ? 4.262 -40.062 -17.047 1 45.31 71 HIS A O 1
ATOM 581 N N . GLN A 1 72 ? 3.688 -42.125 -17.594 1 41.34 72 GLN A N 1
ATOM 582 C CA . GLN A 1 72 ? 2.246 -42.156 -17.375 1 41.34 72 GLN A CA 1
ATOM 583 C C . GLN A 1 72 ? 1.88 -41.344 -16.125 1 41.34 72 GLN A C 1
ATOM 585 O O . GLN A 1 72 ? 1.495 -41.906 -15.109 1 41.34 72 GLN A O 1
ATOM 590 N N . LEU A 1 73 ? 2.686 -40.625 -15.422 1 44.72 73 LEU A N 1
ATOM 591 C CA . LEU A 1 73 ? 1.965 -39.781 -14.477 1 44.72 73 LEU A CA 1
ATOM 592 C C . LEU A 1 73 ? 0.649 -39.281 -15.07 1 44.72 73 LEU A C 1
ATOM 594 O O . LEU A 1 73 ? 0.621 -38.781 -16.188 1 44.72 73 LEU A O 1
ATOM 598 N N . VAL A 1 74 ? -0.317 -40.031 -14.891 1 43.47 74 VAL A N 1
ATOM 599 C CA . VAL A 1 74 ? -1.66 -39.688 -15.344 1 43.47 74 VAL A CA 1
ATOM 600 C C . VAL A 1 74 ? -1.889 -38.188 -15.188 1 43.47 74 VAL A C 1
ATOM 602 O O . VAL A 1 74 ? -2.064 -37.688 -14.07 1 43.47 74 VAL A O 1
ATOM 605 N N . PHE A 1 75 ? -1.195 -37.469 -15.953 1 44.38 75 PHE A N 1
ATOM 606 C CA . PHE A 1 75 ? -1.6 -36.094 -16.109 1 44.38 75 PHE A CA 1
ATOM 607 C C . PHE A 1 75 ? -3.059 -36 -16.531 1 44.38 75 PHE A C 1
ATOM 609 O O . PHE A 1 75 ? -3.357 -35.969 -17.734 1 44.38 75 PHE A O 1
ATOM 616 N N . GLN A 1 76 ? -3.963 -36.75 -15.852 1 41.16 76 GLN A N 1
ATOM 617 C CA . GLN A 1 76 ? -5.371 -36.656 -16.234 1 41.16 76 GLN A CA 1
ATOM 618 C C . GLN A 1 76 ? -5.926 -35.281 -15.961 1 41.16 76 GLN A C 1
ATOM 620 O O . GLN A 1 76 ? -5.793 -34.75 -14.852 1 41.16 76 GLN A O 1
ATOM 625 N N . ALA A 1 77 ? -6.129 -34.656 -17.078 1 43.53 77 ALA A N 1
ATOM 626 C CA . ALA A 1 77 ? -6.949 -33.469 -16.984 1 43.53 77 ALA A CA 1
ATOM 627 C C . ALA A 1 77 ? -8.125 -33.656 -16.031 1 43.53 77 ALA A C 1
ATOM 629 O O . ALA A 1 77 ? -8.828 -34.688 -16.109 1 43.53 77 ALA A O 1
ATOM 630 N N . VAL A 1 78 ? -8.086 -32.938 -14.852 1 53.59 78 VAL A N 1
ATOM 631 C CA . VAL A 1 78 ? -9.18 -33.031 -13.891 1 53.59 78 VAL A CA 1
ATOM 632 C C . VAL A 1 78 ? -10.016 -31.766 -13.93 1 53.59 78 VAL A C 1
ATOM 634 O O . VAL A 1 78 ? -9.469 -30.656 -13.969 1 53.59 78 VAL A O 1
ATOM 637 N N . LYS A 1 79 ? -11.266 -31.969 -14.398 1 50.44 79 LYS A N 1
ATOM 638 C CA . LYS A 1 79 ? -12.203 -30.859 -14.195 1 50.44 79 LYS A CA 1
ATOM 639 C C . LYS A 1 79 ? -12.633 -30.766 -12.734 1 50.44 79 LYS A C 1
ATOM 641 O O . LYS A 1 79 ? -13.164 -31.719 -12.18 1 50.44 79 LYS A O 1
ATOM 646 N N . TYR A 1 80 ? -12.25 -29.766 -12.172 1 57.84 80 TYR A N 1
ATOM 647 C CA . TYR A 1 80 ? -12.664 -29.562 -10.789 1 57.84 80 TYR A CA 1
ATOM 648 C C . TYR A 1 80 ? -14.031 -28.891 -10.719 1 57.84 80 TYR A C 1
ATOM 650 O O . TYR A 1 80 ? -14.227 -27.812 -11.297 1 57.84 80 TYR A O 1
ATOM 658 N N . PRO A 1 81 ? -15.086 -29.609 -10.211 1 52.69 81 PRO A N 1
ATOM 659 C CA . PRO A 1 81 ? -16.422 -29.031 -10.078 1 52.69 81 PRO A CA 1
ATOM 660 C C . PRO A 1 81 ? -16.484 -27.953 -9 1 52.69 81 PRO A C 1
ATOM 662 O O . PRO A 1 81 ? -15.648 -27.922 -8.094 1 52.69 81 PRO A O 1
ATOM 665 N N . ALA A 1 82 ? -17.25 -26.812 -9.234 1 48.91 82 ALA A N 1
ATOM 666 C CA . ALA A 1 82 ? -17.578 -25.859 -8.172 1 48.91 82 ALA A CA 1
ATOM 667 C C . ALA A 1 82 ? -18.766 -26.344 -7.348 1 48.91 82 ALA A C 1
ATOM 669 O O . ALA A 1 82 ? -19.828 -26.641 -7.895 1 48.91 82 ALA A O 1
ATOM 670 N N . ARG A 1 83 ? -18.531 -26.859 -6.16 1 48.84 83 ARG A N 1
ATOM 671 C CA . ARG A 1 83 ? -19.641 -27.297 -5.316 1 48.84 83 ARG A CA 1
ATOM 672 C C . ARG A 1 83 ? -20.266 -26.094 -4.605 1 48.84 83 ARG A C 1
ATOM 674 O O . ARG A 1 83 ? -19.594 -25.125 -4.297 1 48.84 83 ARG A O 1
ATOM 681 N N . PRO A 1 84 ? -21.578 -25.953 -4.496 1 42.34 84 PRO A N 1
ATOM 682 C CA . PRO A 1 84 ? -22.297 -24.828 -3.9 1 42.34 84 PRO A CA 1
ATOM 683 C C . PRO A 1 84 ? -22.031 -24.688 -2.402 1 42.34 84 PRO A C 1
ATOM 685 O O . PRO A 1 84 ? -22.484 -23.719 -1.787 1 42.34 84 PRO A O 1
ATOM 688 N N . SER A 1 85 ? -21.578 -25.703 -1.608 1 44.91 85 SER A N 1
ATOM 689 C CA . SER A 1 85 ? -21.641 -25.562 -0.158 1 44.91 85 SER A CA 1
ATOM 690 C C . SER A 1 85 ? -20.625 -24.547 0.355 1 44.91 85 SER A C 1
ATOM 692 O O . SER A 1 85 ? -19.469 -24.547 -0.089 1 44.91 85 SER A O 1
ATOM 694 N N . GLN A 1 86 ? -21.188 -23.547 1.125 1 46.88 86 GLN A N 1
ATOM 695 C CA . GLN A 1 86 ? -20.438 -22.469 1.755 1 46.88 86 GLN A CA 1
ATOM 696 C C . GLN A 1 86 ? -19.688 -22.969 2.99 1 46.88 86 GLN A C 1
ATOM 698 O O . GLN A 1 86 ? -20.266 -23.656 3.836 1 46.88 86 GLN A O 1
ATOM 703 N N . GLY A 1 87 ? -18.531 -23.516 3.076 1 45.16 87 GLY A N 1
ATOM 704 C CA . GLY A 1 87 ? -17.797 -23.766 4.309 1 45.16 87 GLY A CA 1
ATOM 705 C C . GLY A 1 87 ? -16.766 -22.719 4.621 1 45.16 87 GLY A C 1
ATOM 706 O O . GLY A 1 87 ? -15.758 -22.594 3.908 1 45.16 87 GLY A O 1
ATOM 707 N N . LYS A 1 88 ? -17.156 -21.562 5.129 1 52.16 88 LYS A N 1
ATOM 708 C CA . LYS A 1 88 ? -16.281 -20.438 5.441 1 52.16 88 LYS A CA 1
ATOM 709 C C . LYS A 1 88 ? -15.188 -20.859 6.422 1 52.16 88 LYS A C 1
ATOM 711 O O . LYS A 1 88 ? -14.055 -20.375 6.336 1 52.16 88 LYS A O 1
ATOM 716 N N . GLU A 1 89 ? -15.57 -21.844 7.352 1 53.81 89 GLU A N 1
ATOM 717 C CA . GLU A 1 89 ? -14.773 -22.219 8.508 1 53.81 89 GLU A CA 1
ATOM 718 C C . GLU A 1 89 ? -13.617 -23.125 8.109 1 53.81 89 GLU A C 1
ATOM 720 O O . GLU A 1 89 ? -13.742 -23.938 7.184 1 53.81 89 GLU A O 1
ATOM 725 N N . GLY A 1 90 ? -12.383 -22.484 7.648 1 64.38 90 GLY A N 1
ATOM 726 C CA . GLY A 1 90 ? -11.25 -23.391 7.496 1 64.38 90 GLY A CA 1
ATOM 727 C C . GLY A 1 90 ? -10.141 -22.812 6.633 1 64.38 90 GLY A C 1
ATOM 728 O O . GLY A 1 90 ? -8.969 -22.875 6.996 1 64.38 90 GLY A O 1
ATOM 729 N N . MET A 1 91 ? -10.672 -22.125 5.516 1 71.38 91 MET A N 1
ATOM 730 C CA . MET A 1 91 ? -9.641 -21.625 4.609 1 71.38 91 MET A CA 1
ATOM 731 C C . MET A 1 91 ? -8.758 -20.594 5.301 1 71.38 91 MET A C 1
ATOM 733 O O . MET A 1 91 ? -7.535 -20.703 5.293 1 71.38 91 MET A O 1
ATOM 737 N N . THR A 1 92 ? -9.414 -19.625 5.984 1 74.62 92 THR A N 1
ATOM 738 C CA . THR A 1 92 ? -8.672 -18.562 6.641 1 74.62 92 THR A CA 1
ATOM 739 C C . THR A 1 92 ? -7.77 -19.125 7.738 1 74.62 92 THR A C 1
ATOM 741 O O . THR A 1 92 ? -6.641 -18.672 7.914 1 74.62 92 THR A O 1
ATOM 744 N N . ASP A 1 93 ? -8.297 -20.094 8.422 1 73 93 ASP A N 1
ATOM 745 C CA . ASP A 1 93 ? -7.52 -20.719 9.492 1 73 93 ASP A CA 1
ATOM 746 C C . ASP A 1 93 ? -6.27 -21.391 8.938 1 73 93 ASP A C 1
ATOM 748 O O . ASP A 1 93 ? -5.191 -21.297 9.523 1 73 93 ASP A O 1
ATOM 752 N N . PHE A 1 94 ? -6.445 -21.984 7.766 1 77.94 94 PHE A N 1
ATOM 753 C CA . PHE A 1 94 ? -5.32 -22.672 7.152 1 77.94 94 PHE A CA 1
ATOM 754 C C . PHE A 1 94 ? -4.285 -21.672 6.645 1 77.94 94 PHE A C 1
ATOM 756 O O . PHE A 1 94 ? -3.08 -21.906 6.781 1 77.94 94 PHE A O 1
ATOM 763 N N . VAL A 1 95 ? -4.816 -20.656 6.09 1 78.75 95 VAL A N 1
ATOM 764 C CA . VAL A 1 95 ? -3.906 -19.641 5.559 1 78.75 95 VAL A CA 1
ATOM 765 C C . VAL A 1 95 ? -3.066 -19.062 6.691 1 78.75 95 VAL A C 1
ATOM 767 O O . VAL A 1 95 ? -1.85 -18.906 6.555 1 78.75 95 VAL A O 1
ATOM 770 N N . HIS A 1 96 ? -3.721 -18.797 7.758 1 76.25 96 HIS A N 1
ATOM 771 C CA . HIS A 1 96 ? -3.012 -18.266 8.922 1 76.25 96 HIS A CA 1
ATOM 772 C C . HIS A 1 96 ? -2.01 -19.297 9.461 1 76.25 96 HIS A C 1
ATOM 774 O O . HIS A 1 96 ? -0.911 -18.922 9.883 1 76.25 96 HIS A O 1
ATOM 780 N N . LYS A 1 97 ? -2.4 -20.469 9.508 1 76 97 LYS A N 1
ATOM 781 C CA . LYS A 1 97 ? -1.548 -21.531 10 1 76 97 LYS A CA 1
ATOM 782 C C . LYS A 1 97 ? -0.308 -21.703 9.125 1 76 97 LYS A C 1
ATOM 784 O O . LYS A 1 97 ? 0.797 -21.891 9.633 1 76 97 LYS A O 1
ATOM 789 N N . VAL A 1 98 ? -0.478 -21.609 7.855 1 78.81 98 VAL A N 1
ATOM 790 C CA . VAL A 1 98 ? 0.595 -21.875 6.898 1 78.81 98 VAL A CA 1
ATOM 791 C C . VAL A 1 98 ? 1.485 -20.641 6.773 1 78.81 98 VAL A C 1
ATOM 793 O O . VAL A 1 98 ? 2.711 -20.75 6.691 1 78.81 98 VAL A O 1
ATOM 796 N N . TYR A 1 99 ? 0.859 -19.438 6.836 1 75 99 TYR A N 1
ATOM 797 C CA . TYR A 1 99 ? 1.631 -18.25 6.496 1 75 99 TYR A CA 1
ATOM 798 C C . TYR A 1 99 ? 1.717 -17.297 7.68 1 75 99 TYR A C 1
ATOM 800 O O . TYR A 1 99 ? 2.461 -16.312 7.641 1 75 99 TYR A O 1
ATOM 808 N N . GLY A 1 100 ? 0.912 -17.281 8.641 1 63.72 100 GLY A N 1
ATOM 809 C CA . GLY A 1 100 ? 0.828 -16.328 9.742 1 63.72 100 GLY A CA 1
ATOM 810 C C . GLY A 1 100 ? 2.016 -16.406 10.68 1 63.72 100 GLY A C 1
ATOM 811 O O . GLY A 1 100 ? 2.418 -15.391 11.258 1 63.72 100 GLY A O 1
ATOM 812 N N . MET A 1 101 ? 2.328 -17.594 11.242 1 53.56 101 MET A N 1
ATOM 813 C CA . MET A 1 101 ? 3.166 -17.703 12.438 1 53.56 101 MET A CA 1
ATOM 814 C C . MET A 1 101 ? 4.645 -17.594 12.07 1 53.56 101 MET A C 1
ATOM 816 O O . MET A 1 101 ? 5.078 -18.141 11.055 1 53.56 101 MET A O 1
ATOM 820 N N . GLU A 1 102 ? 5.203 -16.312 12.539 1 52.59 102 GLU A N 1
ATOM 821 C CA . GLU A 1 102 ? 6.664 -16.297 12.555 1 52.59 102 GLU A CA 1
ATOM 822 C C . GLU A 1 102 ? 7.227 -17.625 13.008 1 52.59 102 GLU A C 1
ATOM 824 O O . GLU A 1 102 ? 7.008 -18.047 14.148 1 52.59 102 GLU A O 1
ATOM 829 N N . GLN A 1 103 ? 7.102 -18.594 12.289 1 48.19 103 GLN A N 1
ATOM 830 C CA . GLN A 1 103 ? 7.805 -19.766 12.789 1 48.19 103 GLN A CA 1
ATOM 831 C C . GLN A 1 103 ? 9.32 -19.562 12.727 1 48.19 103 GLN A C 1
ATOM 833 O O . GLN A 1 103 ? 9.875 -19.344 11.648 1 48.19 103 GLN A O 1
ATOM 838 N N . GLU A 1 104 ? 9.789 -18.891 13.742 1 47.12 104 GLU A N 1
ATOM 839 C CA . GLU A 1 104 ? 11.211 -18.641 13.953 1 47.12 104 GLU A CA 1
ATOM 840 C C . GLU A 1 104 ? 12.078 -19.703 13.273 1 47.12 104 GLU A C 1
ATOM 842 O O . GLU A 1 104 ? 12.828 -19.391 12.352 1 47.12 104 GLU A O 1
ATOM 847 N N . GLU A 1 105 ? 12.688 -20.547 14.18 1 47.38 105 GLU A N 1
ATOM 848 C CA . GLU A 1 105 ? 14.008 -21.141 14.359 1 47.38 105 GLU A CA 1
ATOM 849 C C . GLU A 1 105 ? 14.172 -22.375 13.484 1 47.38 105 GLU A C 1
ATOM 851 O O . GLU A 1 105 ? 15.211 -23.047 13.531 1 47.38 105 GLU A O 1
ATOM 856 N N . LEU A 1 106 ? 13.148 -22.953 12.922 1 52.59 106 LEU A N 1
ATOM 857 C CA . LEU A 1 106 ? 13.523 -24.281 12.422 1 52.59 106 LEU A CA 1
ATOM 858 C C . LEU A 1 106 ? 13.945 -24.203 10.961 1 52.59 106 LEU A C 1
ATOM 860 O O . LEU A 1 106 ? 13.484 -23.344 10.219 1 52.59 106 LEU A O 1
ATOM 864 N N . GLU A 1 107 ? 15.008 -24.781 10.664 1 68.56 107 GLU A N 1
ATOM 865 C CA . GLU A 1 107 ? 15.43 -25.062 9.297 1 68.56 107 GLU A CA 1
ATOM 866 C C . GLU A 1 107 ? 14.297 -25.703 8.492 1 68.56 107 GLU A C 1
ATOM 868 O O . GLU A 1 107 ? 14.125 -26.922 8.523 1 68.56 107 GLU A O 1
ATOM 873 N N . LEU A 1 108 ? 13.344 -24.891 8.008 1 86.56 108 LEU A N 1
ATOM 874 C CA . LEU A 1 108 ? 12.156 -25.391 7.305 1 86.56 108 LEU A CA 1
ATOM 875 C C . LEU A 1 108 ? 12.352 -25.328 5.797 1 86.56 108 LEU A C 1
ATOM 877 O O . LEU A 1 108 ? 12.977 -24.391 5.285 1 86.56 108 LEU A O 1
ATOM 881 N N . THR A 1 109 ? 12.047 -26.516 5.109 1 94.44 109 THR A N 1
ATOM 882 C CA . THR A 1 109 ? 11.844 -26.469 3.664 1 94.44 109 THR A CA 1
ATOM 883 C C . THR A 1 109 ? 10.406 -26.078 3.334 1 94.44 109 THR A C 1
ATOM 885 O O . THR A 1 109 ? 9.477 -26.828 3.598 1 94.44 109 THR A O 1
ATOM 888 N N . ASP A 1 110 ? 10.227 -24.906 2.76 1 94.12 110 ASP A N 1
ATOM 889 C CA . ASP A 1 110 ? 8.898 -24.328 2.584 1 94.12 110 ASP A CA 1
ATOM 890 C C . ASP A 1 110 ? 8.414 -24.516 1.147 1 94.12 110 ASP A C 1
ATOM 892 O O . ASP A 1 110 ? 8.594 -23.625 0.312 1 94.12 110 ASP A O 1
ATOM 896 N N . PHE A 1 111 ? 7.637 -25.594 0.898 1 97.06 111 PHE A N 1
ATOM 897 C CA . PHE A 1 111 ? 7.066 -25.828 -0.421 1 97.06 111 PHE A CA 1
ATOM 898 C C . PHE A 1 111 ? 5.773 -25.047 -0.603 1 97.06 111 PHE A C 1
ATOM 900 O O . PHE A 1 111 ? 5.168 -25.078 -1.677 1 97.06 111 PHE A O 1
ATOM 907 N N . SER A 1 112 ? 5.367 -24.312 0.45 1 93.94 112 SER A N 1
ATOM 908 C CA . SER A 1 112 ? 4.098 -23.594 0.377 1 93.94 112 SER A CA 1
ATOM 909 C C . SER A 1 112 ? 4.277 -22.203 -0.228 1 93.94 112 SER A C 1
ATOM 911 O O . SER A 1 112 ? 3.303 -21.562 -0.611 1 93.94 112 SER A O 1
ATOM 913 N N . LEU A 1 113 ? 5.484 -21.766 -0.357 1 86.38 113 LEU A N 1
ATOM 914 C CA . LEU A 1 113 ? 5.762 -20.375 -0.724 1 86.38 113 LEU A CA 1
ATOM 915 C C . LEU A 1 113 ? 5.465 -20.125 -2.201 1 86.38 113 LEU A C 1
ATOM 917 O O . LEU A 1 113 ? 5.91 -20.891 -3.061 1 86.38 113 LEU A O 1
ATOM 921 N N . GLY A 1 114 ? 4.73 -19.078 -2.506 1 89.69 114 GLY A N 1
ATOM 922 C CA . GLY A 1 114 ? 4.422 -18.719 -3.881 1 89.69 114 GLY A CA 1
ATOM 923 C C . GLY A 1 114 ? 5.371 -17.688 -4.457 1 89.69 114 GLY A C 1
ATOM 924 O O . GLY A 1 114 ? 4.945 -16.766 -5.141 1 89.69 114 GLY A O 1
ATOM 925 N N . ALA A 1 115 ? 6.613 -17.734 -4.09 1 92.44 115 ALA A N 1
ATOM 926 C CA . ALA A 1 115 ? 7.676 -16.891 -4.637 1 92.44 115 ALA A CA 1
ATOM 927 C C . ALA A 1 115 ? 8.992 -17.656 -4.719 1 92.44 115 ALA A C 1
ATOM 929 O O . ALA A 1 115 ? 9.242 -18.562 -3.918 1 92.44 115 ALA A O 1
ATOM 930 N N . PRO A 1 116 ? 9.82 -17.297 -5.711 1 94.56 116 PRO A N 1
ATOM 931 C CA . PRO A 1 116 ? 11.125 -17.953 -5.777 1 94.56 116 PRO A CA 1
ATOM 932 C C . PRO A 1 116 ? 12 -17.656 -4.559 1 94.56 116 PRO A C 1
ATOM 934 O O . PRO A 1 116 ? 11.93 -16.547 -4 1 94.56 116 PRO A O 1
ATOM 937 N N . HIS A 1 117 ? 12.75 -18.609 -4.211 1 93.62 117 HIS A N 1
ATOM 938 C CA . HIS A 1 117 ? 13.719 -18.438 -3.137 1 93.62 117 HIS A CA 1
ATOM 939 C C . HIS A 1 117 ? 14.711 -17.328 -3.461 1 93.62 117 HIS A C 1
ATOM 941 O O . HIS A 1 117 ? 15.047 -17.109 -4.629 1 93.62 117 HIS A O 1
ATOM 947 N N . SER A 1 118 ? 15.266 -16.719 -2.465 1 91.75 118 SER A N 1
ATOM 948 C CA . SER A 1 118 ? 16.141 -15.578 -2.631 1 91.75 118 SER A CA 1
ATOM 949 C C . SER A 1 118 ? 17.406 -15.953 -3.4 1 91.75 118 SER A C 1
ATOM 951 O O . SER A 1 118 ? 17.953 -15.133 -4.141 1 91.75 118 SER A O 1
ATOM 953 N N . SER A 1 119 ? 17.844 -17.203 -3.219 1 93.19 119 SER A N 1
ATOM 954 C CA . SER A 1 119 ? 19.062 -17.656 -3.873 1 93.19 119 SER A CA 1
ATOM 955 C C . SER A 1 119 ? 18.891 -17.719 -5.387 1 93.19 119 SER A C 1
ATOM 957 O O . SER A 1 119 ? 19.875 -17.812 -6.125 1 93.19 119 SER A O 1
ATOM 959 N N . MET A 1 120 ? 17.656 -17.656 -5.859 1 94.81 120 MET A N 1
ATOM 960 C CA . MET A 1 120 ? 17.359 -17.719 -7.289 1 94.81 120 MET A CA 1
ATOM 961 C C . MET A 1 120 ? 17.203 -16.328 -7.883 1 94.81 120 MET A C 1
ATOM 963 O O . MET A 1 120 ? 16.938 -16.188 -9.078 1 94.81 120 MET A O 1
ATOM 967 N N . LEU A 1 121 ? 17.391 -15.289 -7.074 1 95.38 121 LEU A N 1
ATOM 968 C CA . LEU A 1 121 ? 17.172 -13.914 -7.492 1 95.38 121 LEU A CA 1
ATOM 969 C C . LEU A 1 121 ? 18.5 -13.188 -7.672 1 95.38 121 LEU A C 1
ATOM 971 O O . LEU A 1 121 ? 19.5 -13.562 -7.059 1 95.38 121 LEU A O 1
ATOM 975 N N . PRO A 1 122 ? 18.516 -12.188 -8.508 1 95.69 122 PRO A N 1
ATOM 976 C CA . PRO A 1 122 ? 19.75 -11.453 -8.773 1 95.69 122 PRO A CA 1
ATOM 977 C C . PRO A 1 122 ? 20.047 -10.383 -7.73 1 95.69 122 PRO A C 1
ATOM 979 O O . PRO A 1 122 ? 20.078 -9.188 -8.055 1 95.69 122 PRO A O 1
ATOM 982 N N . ILE A 1 123 ? 20.406 -10.781 -6.547 1 95.69 123 ILE A N 1
ATOM 983 C CA . ILE A 1 123 ? 20.516 -9.922 -5.367 1 95.69 123 ILE A CA 1
ATOM 984 C C . ILE A 1 123 ? 21.578 -8.859 -5.59 1 95.69 123 ILE A C 1
ATOM 986 O O . ILE A 1 123 ? 21.344 -7.676 -5.355 1 95.69 123 ILE A O 1
ATOM 990 N N . ALA A 1 124 ? 22.75 -9.266 -6.062 1 95.38 124 ALA A N 1
ATOM 991 C CA . ALA A 1 124 ? 23.844 -8.336 -6.27 1 95.38 124 ALA A CA 1
ATOM 992 C C . ALA A 1 124 ? 23.484 -7.258 -7.289 1 95.38 124 ALA A C 1
ATOM 994 O O . ALA A 1 124 ? 23.797 -6.082 -7.102 1 95.38 124 ALA A O 1
ATOM 995 N N . LYS A 1 125 ? 22.844 -7.656 -8.344 1 95.31 125 LYS A N 1
ATOM 996 C CA . LYS A 1 125 ? 22.438 -6.719 -9.383 1 95.31 125 LYS A CA 1
ATOM 997 C C . LYS A 1 125 ? 21.359 -5.77 -8.875 1 95.31 125 LYS A C 1
ATOM 999 O O . LYS A 1 125 ? 21.328 -4.598 -9.25 1 95.31 125 LYS A O 1
ATOM 1004 N N . LEU A 1 126 ? 20.453 -6.281 -8.078 1 95.69 126 LEU A N 1
ATOM 1005 C CA . LEU A 1 126 ? 19.406 -5.449 -7.48 1 95.69 126 LEU A CA 1
ATOM 1006 C C . LEU A 1 126 ? 20.016 -4.402 -6.551 1 95.69 126 LEU A C 1
ATOM 1008 O O . LEU A 1 126 ? 19.609 -3.234 -6.586 1 95.69 126 LEU A O 1
ATOM 1012 N N . LYS A 1 127 ? 21 -4.828 -5.707 1 96 127 LYS A N 1
ATOM 1013 C CA . LYS A 1 127 ? 21.688 -3.879 -4.836 1 96 127 LYS A CA 1
ATOM 1014 C C . LYS A 1 127 ? 22.328 -2.764 -5.648 1 96 127 LYS A C 1
ATOM 1016 O O . LYS A 1 127 ? 22.219 -1.588 -5.297 1 96 127 LYS A O 1
ATOM 1021 N N . LYS A 1 128 ? 22.953 -3.137 -6.707 1 95.5 128 LYS A N 1
ATOM 1022 C CA . LYS A 1 128 ? 23.656 -2.186 -7.559 1 95.5 128 LYS A CA 1
ATOM 1023 C C . LYS A 1 128 ? 22.688 -1.174 -8.172 1 95.5 128 LYS A C 1
ATOM 1025 O O . LYS A 1 128 ? 22.969 0.029 -8.172 1 95.5 128 LYS A O 1
ATOM 1030 N N . ILE A 1 129 ? 21.578 -1.614 -8.648 1 95.44 129 ILE A N 1
ATOM 1031 C CA . ILE A 1 129 ? 20.656 -0.739 -9.359 1 95.44 129 ILE A CA 1
ATOM 1032 C C . ILE A 1 129 ? 20 0.231 -8.375 1 95.44 129 ILE A C 1
ATOM 1034 O O . ILE A 1 129 ? 19.734 1.383 -8.719 1 95.44 129 ILE A O 1
ATOM 1038 N N . ILE A 1 130 ? 19.734 -0.182 -7.156 1 96.06 130 ILE A N 1
ATOM 1039 C CA . ILE A 1 130 ? 19.172 0.698 -6.137 1 96.06 130 ILE A CA 1
ATOM 1040 C C . ILE A 1 130 ? 20.156 1.815 -5.812 1 96.06 130 ILE A C 1
ATOM 1042 O O . ILE A 1 130 ? 19.766 2.982 -5.711 1 96.06 130 ILE A O 1
ATOM 1046 N N . ARG A 1 131 ? 21.406 1.461 -5.699 1 95.31 131 ARG A N 1
ATOM 1047 C CA . ARG A 1 131 ? 22.438 2.459 -5.441 1 95.31 131 ARG A CA 1
ATOM 1048 C C . ARG A 1 131 ? 22.531 3.463 -6.59 1 95.31 131 ARG A C 1
ATOM 1050 O O . ARG A 1 131 ? 22.688 4.664 -6.359 1 95.31 131 ARG A O 1
ATOM 1057 N N . GLU A 1 132 ? 22.438 2.947 -7.742 1 94.94 132 GLU A N 1
ATOM 1058 C CA . GLU A 1 132 ? 22.484 3.807 -8.922 1 94.94 132 GLU A CA 1
ATOM 1059 C C . GLU A 1 132 ? 21.281 4.75 -8.961 1 94.94 132 GLU A C 1
ATOM 1061 O O . GLU A 1 132 ? 21.438 5.938 -9.266 1 94.94 132 GLU A O 1
ATOM 1066 N N . THR A 1 133 ? 20.141 4.211 -8.664 1 95.19 133 THR A N 1
ATOM 1067 C CA . THR A 1 133 ? 18.922 5.012 -8.648 1 95.19 133 THR A CA 1
ATOM 1068 C C . THR A 1 133 ? 19.016 6.129 -7.617 1 95.19 133 THR A C 1
ATOM 1070 O O . THR A 1 133 ? 18.625 7.266 -7.883 1 95.19 133 THR A O 1
ATOM 1073 N N . LEU A 1 134 ? 19.531 5.789 -6.488 1 94.81 134 LEU A N 1
ATOM 1074 C CA . LEU A 1 134 ? 19.688 6.754 -5.406 1 94.81 134 LEU A CA 1
ATOM 1075 C C . LEU A 1 134 ? 20.656 7.863 -5.805 1 94.81 134 LEU A C 1
ATOM 1077 O O . LEU A 1 134 ? 20.422 9.031 -5.5 1 94.81 134 LEU A O 1
ATOM 1081 N N . ARG A 1 135 ? 21.656 7.496 -6.473 1 93.25 135 ARG A N 1
ATOM 1082 C CA . ARG A 1 135 ? 22.672 8.453 -6.914 1 93.25 135 ARG A CA 1
ATOM 1083 C C . ARG A 1 135 ? 22.094 9.422 -7.941 1 93.25 135 ARG A C 1
ATOM 1085 O O . ARG A 1 135 ? 22.422 10.609 -7.922 1 93.25 135 ARG A O 1
ATOM 1092 N N . GLU A 1 136 ? 21.266 8.945 -8.727 1 93.31 136 GLU A N 1
ATOM 1093 C CA . GLU A 1 136 ? 20.734 9.727 -9.844 1 93.31 136 GLU A CA 1
ATOM 1094 C C . GLU A 1 136 ? 19.516 10.539 -9.414 1 93.31 136 GLU A C 1
ATOM 1096 O O . GLU A 1 136 ? 19.047 11.406 -10.164 1 93.31 136 GLU A O 1
ATOM 1101 N N . SER A 1 137 ? 19.047 10.32 -8.258 1 90.5 137 SER A N 1
ATOM 1102 C CA . SER A 1 137 ? 17.875 11.039 -7.758 1 90.5 137 SER A CA 1
ATOM 1103 C C . SER A 1 137 ? 18.297 12.133 -6.781 1 90.5 137 SER A C 1
ATOM 1105 O O . SER A 1 137 ? 18.5 11.875 -5.594 1 90.5 137 SER A O 1
ATOM 1107 N N . PRO A 1 138 ? 18.25 13.344 -7.234 1 88.12 138 PRO A N 1
ATOM 1108 C CA . PRO A 1 138 ? 18.703 14.422 -6.352 1 88.12 138 PRO A CA 1
ATOM 1109 C C . PRO A 1 138 ? 17.906 14.5 -5.055 1 88.12 138 PRO A C 1
ATOM 1111 O O . PRO A 1 138 ? 18.453 14.82 -4 1 88.12 138 PRO A O 1
ATOM 1114 N N . GLU A 1 139 ? 16.641 14.117 -5.09 1 90.5 139 GLU A N 1
ATOM 1115 C CA . GLU A 1 139 ? 15.797 14.242 -3.904 1 90.5 139 GLU A CA 1
ATOM 1116 C C . GLU A 1 139 ? 15.562 12.883 -3.248 1 90.5 139 GLU A C 1
ATOM 1118 O O . GLU A 1 139 ? 14.672 12.742 -2.414 1 90.5 139 GLU A O 1
ATOM 1123 N N . ALA A 1 140 ? 16.281 11.883 -3.695 1 86.81 140 ALA A N 1
ATOM 1124 C CA . ALA A 1 140 ? 16.281 10.547 -3.109 1 86.81 140 ALA A CA 1
ATOM 1125 C C . ALA A 1 140 ? 14.883 9.945 -3.121 1 86.81 140 ALA A C 1
ATOM 1127 O O . ALA A 1 140 ? 14.508 9.195 -2.215 1 86.81 140 ALA A O 1
ATOM 1128 N N . CYS A 1 141 ? 14.047 10.414 -3.992 1 91.06 141 CYS A N 1
ATOM 1129 C CA . CYS A 1 141 ? 12.688 9.914 -4.164 1 91.06 141 CYS A CA 1
ATOM 1130 C C . CYS A 1 141 ? 11.859 10.148 -2.908 1 91.06 141 CYS A C 1
ATOM 1132 O O . CYS A 1 141 ? 11.023 9.312 -2.549 1 91.06 141 CYS A O 1
ATOM 1134 N N . THR A 1 142 ? 12.047 11.18 -2.207 1 92 142 THR A N 1
ATOM 1135 C CA . THR A 1 142 ? 11.352 11.43 -0.945 1 92 142 THR A CA 1
ATOM 1136 C C . THR A 1 142 ? 9.969 12.016 -1.195 1 92 142 THR A C 1
ATOM 1138 O O . THR A 1 142 ? 9.117 12.016 -0.302 1 92 142 THR A O 1
ATOM 1141 N N . GLN A 1 143 ? 9.695 12.516 -2.264 1 88.75 143 GLN A N 1
ATOM 1142 C CA . GLN A 1 143 ? 8.43 13.195 -2.527 1 88.75 143 GLN A CA 1
ATOM 1143 C C . GLN A 1 143 ? 7.359 12.203 -2.98 1 88.75 143 GLN A C 1
ATOM 1145 O O . GLN A 1 143 ? 7.68 11.117 -3.471 1 88.75 143 GLN A O 1
ATOM 1150 N N . TYR A 1 144 ? 6.109 12.641 -2.83 1 86.25 144 TYR A N 1
ATOM 1151 C CA . TYR A 1 144 ? 5.012 11.852 -3.377 1 86.25 144 TYR A CA 1
ATOM 1152 C C . TYR A 1 144 ? 5.137 11.719 -4.891 1 86.25 144 TYR A C 1
ATOM 1154 O O . TYR A 1 144 ? 5.531 12.664 -5.574 1 86.25 144 TYR A O 1
ATOM 1162 N N . GLU A 1 145 ? 4.762 10.547 -5.32 1 87.19 145 GLU A N 1
ATOM 1163 C CA . GLU A 1 145 ? 4.656 10.352 -6.762 1 87.19 145 GLU A CA 1
ATOM 1164 C C . GLU A 1 145 ? 3.25 10.688 -7.262 1 87.19 145 GLU A C 1
ATOM 1166 O O . GLU A 1 145 ? 2.305 10.742 -6.473 1 87.19 145 GLU A O 1
ATOM 1171 N N . PRO A 1 146 ? 3.176 10.992 -8.562 1 86.94 146 PRO A N 1
ATOM 1172 C CA . PRO A 1 146 ? 1.831 11.141 -9.125 1 86.94 146 PRO A CA 1
ATOM 1173 C C . PRO A 1 146 ? 0.96 9.906 -8.891 1 86.94 146 PRO A C 1
ATOM 1175 O O . PRO A 1 146 ? 1.48 8.82 -8.633 1 86.94 146 PRO A O 1
ATOM 1178 N N . ILE A 1 147 ? -0.261 10.055 -9.062 1 88.5 147 ILE A N 1
ATOM 1179 C CA . ILE A 1 147 ? -1.238 9.023 -8.734 1 88.5 147 ILE A CA 1
ATOM 1180 C C . ILE A 1 147 ? -0.978 7.777 -9.586 1 88.5 147 ILE A C 1
ATOM 1182 O O . ILE A 1 147 ? -1.08 6.652 -9.094 1 88.5 147 ILE A O 1
ATOM 1186 N N . GLN A 1 148 ? -0.631 7.992 -10.906 1 93.81 148 GLN A N 1
ATOM 1187 C CA . GLN A 1 148 ? -0.395 6.844 -11.773 1 93.81 148 GLN A CA 1
ATOM 1188 C C . GLN A 1 148 ? 0.924 6.156 -11.43 1 93.81 148 GLN A C 1
ATOM 1190 O O . GLN A 1 148 ? 1.183 5.039 -11.875 1 93.81 148 GLN A O 1
ATOM 1195 N N . GLY A 1 149 ? 1.75 6.871 -10.656 1 94.12 149 GLY A N 1
ATOM 1196 C CA . GLY A 1 149 ? 2.984 6.262 -10.188 1 94.12 149 GLY A CA 1
ATOM 1197 C C . GLY A 1 149 ? 4.184 6.594 -11.055 1 94.12 149 GLY A C 1
ATOM 1198 O O . GLY A 1 149 ? 4.137 7.531 -11.852 1 94.12 149 GLY A O 1
ATOM 1199 N N . SER A 1 150 ? 5.273 5.93 -10.922 1 94.56 150 SER A N 1
ATOM 1200 C CA . SER A 1 150 ? 6.547 6.16 -11.594 1 94.56 150 SER A CA 1
ATOM 1201 C C . SER A 1 150 ? 6.391 6.125 -13.109 1 94.56 150 SER A C 1
ATOM 1203 O O . SER A 1 150 ? 6.086 5.078 -13.68 1 94.56 150 SER A O 1
ATOM 1205 N N . ARG A 1 151 ? 6.617 7.246 -13.672 1 94.38 151 ARG A N 1
ATOM 1206 C CA . ARG A 1 151 ? 6.539 7.316 -15.125 1 94.38 151 ARG A CA 1
ATOM 1207 C C . ARG A 1 151 ? 7.574 6.402 -15.773 1 94.38 151 ARG A C 1
ATOM 1209 O O . ARG A 1 151 ? 7.305 5.793 -16.812 1 94.38 151 ARG A O 1
ATOM 1216 N N . LEU A 1 152 ? 8.727 6.332 -15.156 1 95.38 152 LEU A N 1
ATOM 1217 C CA . LEU A 1 152 ? 9.789 5.477 -15.688 1 95.38 152 LEU A CA 1
ATOM 1218 C C . LEU A 1 152 ? 9.352 4.016 -15.703 1 95.38 152 LEU A C 1
ATOM 1220 O O . LEU A 1 152 ? 9.578 3.309 -16.688 1 95.38 152 LEU A O 1
ATOM 1224 N N . LEU A 1 153 ? 8.734 3.559 -14.617 1 97.44 153 LEU A N 1
ATOM 1225 C CA . LEU A 1 153 ? 8.266 2.176 -14.555 1 97.44 153 LEU A CA 1
ATOM 1226 C C . LEU A 1 153 ? 7.164 1.929 -15.578 1 97.44 153 LEU A C 1
ATOM 1228 O O . LEU A 1 153 ? 7.176 0.913 -16.281 1 97.44 153 LEU A O 1
ATOM 1232 N N . ARG A 1 154 ? 6.191 2.822 -15.656 1 97.5 154 ARG A N 1
ATOM 1233 C CA . ARG A 1 154 ? 5.102 2.689 -16.625 1 97.5 154 ARG A CA 1
ATOM 1234 C C . ARG A 1 154 ? 5.637 2.615 -18.047 1 97.5 154 ARG A C 1
ATOM 1236 O O . ARG A 1 154 ? 5.168 1.809 -18.859 1 97.5 154 ARG A O 1
ATOM 1243 N N . ARG A 1 155 ? 6.645 3.408 -18.312 1 96.94 155 ARG A N 1
ATOM 1244 C CA . ARG A 1 155 ? 7.258 3.406 -19.641 1 96.94 155 ARG A CA 1
ATOM 1245 C C . ARG A 1 155 ? 7.926 2.068 -19.938 1 96.94 155 ARG A C 1
ATOM 1247 O O . ARG A 1 155 ? 7.781 1.522 -21.031 1 96.94 155 ARG A O 1
ATOM 1254 N N . GLN A 1 156 ? 8.672 1.573 -19 1 96.44 156 GLN A N 1
ATOM 1255 C CA . GLN A 1 156 ? 9.367 0.306 -19.203 1 96.44 156 GLN A CA 1
ATOM 1256 C C . GLN A 1 156 ? 8.383 -0.841 -19.391 1 96.44 156 GLN A C 1
ATOM 1258 O O . GLN A 1 156 ? 8.602 -1.735 -20.203 1 96.44 156 GLN A O 1
ATOM 1263 N N . ILE A 1 157 ? 7.281 -0.825 -18.656 1 97.19 157 ILE A N 1
ATOM 1264 C CA . ILE A 1 157 ? 6.25 -1.847 -18.797 1 97.19 157 ILE A CA 1
ATOM 1265 C C . ILE A 1 157 ? 5.602 -1.733 -20.172 1 97.19 157 ILE A C 1
ATOM 1267 O O . ILE A 1 157 ? 5.375 -2.742 -20.844 1 97.19 157 ILE A O 1
ATOM 1271 N N . ALA A 1 158 ? 5.301 -0.508 -20.578 1 96.62 158 ALA A N 1
ATOM 1272 C CA . ALA A 1 158 ? 4.707 -0.282 -21.891 1 96.62 158 ALA A CA 1
ATOM 1273 C C . ALA A 1 158 ? 5.605 -0.82 -23 1 96.62 158 ALA A C 1
ATOM 1275 O O . ALA A 1 158 ? 5.125 -1.439 -23.953 1 96.62 158 ALA A O 1
ATOM 1276 N N . LYS A 1 159 ? 6.863 -0.633 -22.875 1 94.69 159 LYS A N 1
ATOM 1277 C CA . LYS A 1 159 ? 7.824 -1.099 -23.859 1 94.69 159 LYS A CA 1
ATOM 1278 C C . LYS A 1 159 ? 7.777 -2.617 -24.016 1 94.69 159 LYS A C 1
ATOM 1280 O O . LYS A 1 159 ? 7.984 -3.15 -25.094 1 94.69 159 LYS A O 1
ATOM 1285 N N . ARG A 1 160 ? 7.492 -3.293 -22.984 1 93.62 160 ARG A N 1
ATOM 1286 C CA . ARG A 1 160 ? 7.461 -4.75 -23 1 93.62 160 ARG A CA 1
ATOM 1287 C C . ARG A 1 160 ? 6.211 -5.262 -23.703 1 93.62 160 ARG A C 1
ATOM 1289 O O . ARG A 1 160 ? 6.105 -6.453 -24.016 1 93.62 160 ARG A O 1
ATOM 1296 N N . THR A 1 161 ? 5.289 -4.371 -24.016 1 94.56 161 THR A N 1
ATOM 1297 C CA . THR A 1 161 ? 4.043 -4.785 -24.656 1 94.56 161 THR A CA 1
ATOM 1298 C C . THR A 1 161 ? 4.047 -4.418 -26.141 1 94.56 161 THR A C 1
ATOM 1300 O O . THR A 1 161 ? 3.016 -4.508 -26.812 1 94.56 161 THR A O 1
ATOM 1303 N N . THR A 1 162 ? 5.164 -4.062 -26.719 1 89.75 162 THR A N 1
ATOM 1304 C CA . THR A 1 162 ? 5.277 -3.535 -28.078 1 89.75 162 THR A CA 1
ATOM 1305 C C . THR A 1 162 ? 4.828 -4.574 -29.094 1 89.75 162 THR A C 1
ATOM 1307 O O . THR A 1 162 ? 4.281 -4.223 -30.141 1 89.75 162 THR A O 1
ATOM 1310 N N . LEU A 1 163 ? 4.977 -5.844 -28.812 1 85.56 163 LEU A N 1
ATOM 1311 C CA . LEU A 1 163 ? 4.668 -6.891 -29.766 1 85.56 163 LEU A CA 1
ATOM 1312 C C . LEU A 1 163 ? 3.234 -7.383 -29.609 1 85.56 163 LEU A C 1
ATOM 1314 O O . LEU A 1 163 ? 2.787 -8.266 -30.328 1 85.56 163 LEU A O 1
ATOM 1318 N N . TRP A 1 164 ? 2.574 -6.719 -28.625 1 90.31 164 TRP A N 1
ATOM 1319 C CA . TRP A 1 164 ? 1.166 -7.062 -28.438 1 90.31 164 TRP A CA 1
ATOM 1320 C C . TRP A 1 164 ? 0.339 -6.594 -29.641 1 90.31 164 TRP A C 1
ATOM 1322 O O . TRP A 1 164 ? 0.749 -5.688 -30.375 1 90.31 164 TRP A O 1
ATOM 1332 N N . GLU A 1 165 ? -0.811 -7.348 -29.906 1 86.75 165 GLU A N 1
ATOM 1333 C CA . GLU A 1 165 ? -1.739 -6.863 -30.922 1 86.75 165 GLU A CA 1
ATOM 1334 C C . GLU A 1 165 ? -2.133 -5.41 -30.672 1 86.75 165 GLU A C 1
ATOM 1336 O O . GLU A 1 165 ? -2.176 -4.602 -31.594 1 86.75 165 GLU A O 1
ATOM 1341 N N . LYS A 1 166 ? -2.387 -5.148 -29.422 1 87.25 166 LYS A N 1
ATOM 1342 C CA . LYS A 1 166 ? -2.6 -3.783 -28.953 1 87.25 166 LYS A CA 1
ATOM 1343 C C . LYS A 1 166 ? -1.64 -3.432 -27.828 1 87.25 166 LYS A C 1
ATOM 1345 O O . LYS A 1 166 ? -1.94 -3.67 -26.656 1 87.25 166 LYS A O 1
ATOM 1350 N N . GLY A 1 167 ? -0.603 -2.773 -28.234 1 91.19 167 GLY A N 1
ATOM 1351 C CA . GLY A 1 167 ? 0.377 -2.357 -27.25 1 91.19 167 GLY A CA 1
ATOM 1352 C C . GLY A 1 167 ? -0.129 -1.256 -26.328 1 91.19 167 GLY A C 1
ATOM 1353 O O . GLY A 1 167 ? -1.105 -0.576 -26.656 1 91.19 167 GLY A O 1
ATOM 1354 N N . LEU A 1 168 ? 0.498 -1.188 -25.188 1 96.38 168 LEU A N 1
ATOM 1355 C CA . LEU A 1 168 ? 0.102 -0.173 -24.203 1 96.38 168 LEU A CA 1
ATOM 1356 C C . LEU A 1 168 ? 1.021 1.042 -24.297 1 96.38 168 LEU A C 1
ATOM 1358 O O . LEU A 1 168 ? 2.205 0.911 -24.609 1 96.38 168 LEU A O 1
ATOM 1362 N N . SER A 1 169 ? 0.456 2.184 -24.047 1 96.44 169 SER A N 1
ATOM 1363 C CA . SER A 1 169 ? 1.253 3.387 -23.828 1 96.44 169 SER A CA 1
ATOM 1364 C C . SER A 1 169 ? 1.509 3.623 -22.344 1 96.44 169 SER A C 1
ATOM 1366 O O . SER A 1 169 ? 0.868 3.004 -21.484 1 96.44 169 SER A O 1
ATOM 1368 N N . THR A 1 170 ? 2.439 4.473 -22.031 1 96.44 170 THR A N 1
ATOM 1369 C CA . THR A 1 170 ? 2.816 4.84 -20.672 1 96.44 170 THR A CA 1
ATOM 1370 C C . THR A 1 170 ? 1.606 5.344 -19.891 1 96.44 170 THR A C 1
ATOM 1372 O O . THR A 1 170 ? 1.474 5.074 -18.703 1 96.44 170 THR A O 1
ATOM 1375 N N . GLU A 1 171 ? 0.714 6.035 -20.516 1 94.81 171 GLU A N 1
ATOM 1376 C CA . GLU A 1 171 ? -0.426 6.695 -19.891 1 94.81 171 GLU A CA 1
ATOM 1377 C C . GLU A 1 171 ? -1.538 5.699 -19.578 1 94.81 171 GLU A C 1
ATOM 1379 O O . GLU A 1 171 ? -2.463 6.008 -18.828 1 94.81 171 GLU A O 1
ATOM 1384 N N . GLU A 1 172 ? -1.396 4.496 -20.062 1 97.62 172 GLU A N 1
ATOM 1385 C CA . GLU A 1 172 ? -2.438 3.492 -19.875 1 97.62 172 GLU A CA 1
ATOM 1386 C C . GLU A 1 172 ? -2.129 2.596 -18.672 1 97.62 172 GLU A C 1
ATOM 1388 O O . GLU A 1 172 ? -2.809 1.592 -18.453 1 97.62 172 GLU A O 1
ATOM 1393 N N . LEU A 1 173 ? -1.137 3 -17.938 1 98.44 173 LEU A N 1
ATOM 1394 C CA . LEU A 1 173 ? -0.686 2.158 -16.844 1 98.44 173 LEU A CA 1
ATOM 1395 C C . LEU A 1 173 ? -0.738 2.92 -15.523 1 98.44 173 LEU A C 1
ATOM 1397 O O . LEU A 1 173 ? -0.586 4.145 -15.5 1 98.44 173 LEU A O 1
ATOM 1401 N N . VAL A 1 174 ? -0.992 2.223 -14.422 1 97.94 174 VAL A N 1
ATOM 1402 C CA . VAL A 1 174 ? -0.903 2.688 -13.039 1 97.94 174 VAL A CA 1
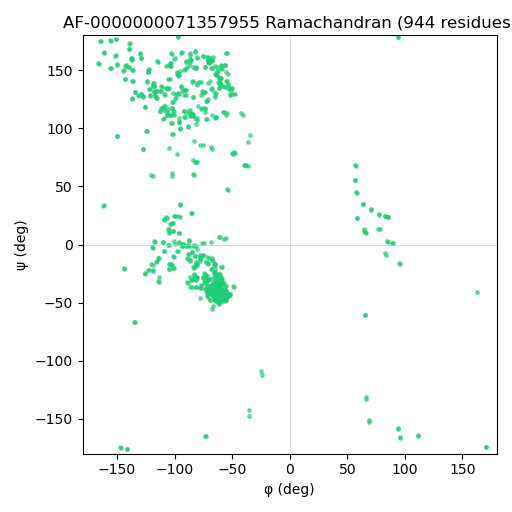ATOM 1403 C C . VAL A 1 174 ? -0.023 1.737 -12.227 1 97.94 174 VAL A C 1
ATOM 1405 O O . VAL A 1 174 ? -0.196 0.518 -12.289 1 97.94 174 VAL A O 1
ATOM 1408 N N . THR A 1 175 ? 0.974 2.225 -11.555 1 97.94 175 THR A N 1
ATOM 1409 C CA . THR A 1 175 ? 1.813 1.355 -10.742 1 97.94 175 THR A CA 1
ATOM 1410 C C . THR A 1 175 ? 1.156 1.082 -9.391 1 97.94 175 THR A C 1
ATOM 1412 O O . THR A 1 175 ? 0.358 1.888 -8.906 1 97.94 175 THR A O 1
ATOM 1415 N N . THR A 1 176 ? 1.428 -0.042 -8.797 1 97.25 176 THR A N 1
ATOM 1416 C CA . THR A 1 176 ? 0.817 -0.477 -7.543 1 97.25 176 THR A CA 1
ATOM 1417 C C . THR A 1 176 ? 1.85 -1.146 -6.641 1 97.25 176 THR A C 1
ATOM 1419 O O . THR A 1 176 ? 2.969 -1.431 -7.074 1 97.25 176 THR A O 1
ATOM 1422 N N . ASN A 1 177 ? 1.483 -1.376 -5.379 1 95.62 177 ASN A N 1
ATOM 1423 C CA . ASN A 1 177 ? 2.326 -2.066 -4.41 1 95.62 177 ASN A CA 1
ATOM 1424 C C . ASN A 1 177 ? 2.197 -3.582 -4.535 1 95.62 177 ASN A C 1
ATOM 1426 O O . ASN A 1 177 ? 1.834 -4.262 -3.572 1 95.62 177 ASN A O 1
ATOM 1430 N N . GLY A 1 178 ? 2.539 -4.074 -5.684 1 95.69 178 GLY A N 1
ATOM 1431 C CA . GLY A 1 178 ? 2.383 -5.492 -5.969 1 95.69 178 GLY A CA 1
ATOM 1432 C C . GLY A 1 178 ? 1.07 -5.82 -6.652 1 95.69 178 GLY A C 1
ATOM 1433 O O . GLY A 1 178 ? 0.243 -4.934 -6.883 1 95.69 178 GLY A O 1
ATOM 1434 N N . CYS A 1 179 ? 0.901 -7.086 -6.957 1 96.62 179 CYS A N 1
ATOM 1435 C CA . CYS A 1 179 ? -0.261 -7.512 -7.73 1 96.62 179 CYS A CA 1
ATOM 1436 C C . CYS A 1 179 ? -1.509 -7.562 -6.855 1 96.62 179 CYS A C 1
ATOM 1438 O O . CYS A 1 179 ? -2.611 -7.27 -7.32 1 96.62 179 CYS A O 1
ATOM 1440 N N . ILE A 1 180 ? -1.396 -7.98 -5.613 1 95.06 180 ILE A N 1
ATOM 1441 C CA . ILE A 1 180 ? -2.568 -8.062 -4.75 1 95.06 180 ILE A CA 1
ATOM 1442 C C . ILE A 1 180 ? -3.18 -6.676 -4.574 1 95.06 180 ILE A C 1
ATOM 1444 O O . ILE A 1 180 ? -4.402 -6.535 -4.484 1 95.06 180 ILE A O 1
ATOM 1448 N N . HIS A 1 181 ? -2.311 -5.684 -4.457 1 95.62 181 HIS A N 1
ATOM 1449 C CA . HIS A 1 181 ? -2.801 -4.312 -4.418 1 95.62 181 HIS A CA 1
ATOM 1450 C C . HIS A 1 181 ? -3.539 -3.953 -5.703 1 95.62 181 HIS A C 1
ATOM 1452 O O . HIS A 1 181 ? -4.574 -3.283 -5.664 1 95.62 181 HIS A O 1
ATOM 1458 N N . ALA A 1 182 ? -3.049 -4.352 -6.828 1 97.88 182 ALA A N 1
ATOM 1459 C CA . ALA A 1 182 ? -3.717 -4.141 -8.109 1 97.88 182 ALA A CA 1
ATOM 1460 C C . ALA A 1 182 ? -5.102 -4.785 -8.125 1 97.88 182 ALA A C 1
ATOM 1462 O O . ALA A 1 182 ? -6.074 -4.168 -8.562 1 97.88 182 ALA A O 1
ATOM 1463 N N . LEU A 1 183 ? -5.18 -5.98 -7.613 1 97.94 183 LEU A N 1
ATOM 1464 C CA . LEU A 1 183 ? -6.453 -6.691 -7.551 1 97.94 183 LEU A CA 1
ATOM 1465 C C . LEU A 1 183 ? -7.422 -5.988 -6.605 1 97.94 183 LEU A C 1
ATOM 1467 O O . LEU A 1 183 ? -8.602 -5.836 -6.922 1 97.94 183 LEU A O 1
ATOM 1471 N N . ALA A 1 184 ? -6.926 -5.582 -5.504 1 95.94 184 ALA A N 1
ATOM 1472 C CA . ALA A 1 184 ? -7.762 -4.91 -4.516 1 95.94 184 ALA A CA 1
ATOM 1473 C C . ALA A 1 184 ? -8.359 -3.625 -5.078 1 95.94 184 ALA A C 1
ATOM 1475 O O . ALA A 1 184 ? -9.562 -3.396 -4.988 1 95.94 184 ALA A O 1
ATOM 1476 N N . ILE A 1 185 ? -7.5 -2.789 -5.652 1 95.62 185 ILE A N 1
ATOM 1477 C CA . ILE A 1 185 ? -7.953 -1.522 -6.219 1 95.62 185 ILE A CA 1
ATOM 1478 C C . ILE A 1 185 ? -8.953 -1.789 -7.344 1 95.62 185 ILE A C 1
ATOM 1480 O O . ILE A 1 185 ? -9.938 -1.063 -7.492 1 95.62 185 ILE A O 1
ATOM 1484 N N . SER A 1 186 ? -8.719 -2.799 -8.141 1 98.31 186 SER A N 1
ATOM 1485 C CA . SER A 1 186 ? -9.625 -3.15 -9.227 1 98.31 186 SER A CA 1
ATOM 1486 C C . SER A 1 186 ? -11 -3.527 -8.695 1 98.31 186 SER A C 1
ATOM 1488 O O . SER A 1 186 ? -12.016 -3.018 -9.172 1 98.31 186 SER A O 1
ATOM 1490 N N . LEU A 1 187 ? -11.016 -4.395 -7.73 1 97.62 187 LEU A N 1
ATOM 1491 C CA . LEU A 1 187 ? -12.297 -4.844 -7.195 1 97.62 187 LEU A CA 1
ATOM 1492 C C . LEU A 1 187 ? -13.039 -3.699 -6.508 1 97.62 187 LEU A C 1
ATOM 1494 O O . LEU A 1 187 ? -14.25 -3.555 -6.66 1 97.62 187 LEU A O 1
ATOM 1498 N N . MET A 1 188 ? -12.312 -2.891 -5.77 1 94.44 188 MET A N 1
ATOM 1499 C CA . MET A 1 188 ? -12.945 -1.767 -5.09 1 94.44 188 MET A CA 1
ATOM 1500 C C . MET A 1 188 ? -13.531 -0.782 -6.098 1 94.44 188 MET A C 1
ATOM 1502 O O . MET A 1 188 ? -14.562 -0.165 -5.84 1 94.44 188 MET A O 1
ATOM 1506 N N . ALA A 1 189 ? -12.852 -0.607 -7.188 1 96 189 ALA A N 1
ATOM 1507 C CA . ALA A 1 189 ? -13.297 0.326 -8.219 1 96 189 ALA A CA 1
ATOM 1508 C C . ALA A 1 189 ? -14.516 -0.215 -8.961 1 96 189 ALA A C 1
ATOM 1510 O O . ALA A 1 189 ? -15.375 0.553 -9.398 1 96 189 ALA A O 1
ATOM 1511 N N . LEU A 1 190 ? -14.617 -1.54 -9.078 1 97.81 190 LEU A N 1
ATOM 1512 C CA . LEU A 1 190 ? -15.555 -2.133 -10.023 1 97.81 190 LEU A CA 1
ATOM 1513 C C . LEU A 1 190 ? -16.781 -2.684 -9.297 1 97.81 190 LEU A C 1
ATOM 1515 O O . LEU A 1 190 ? -17.797 -2.984 -9.93 1 97.81 190 LEU A O 1
ATOM 1519 N N . THR A 1 191 ? -16.641 -2.865 -7.973 1 96.44 191 THR A N 1
ATOM 1520 C CA . THR A 1 191 ? -17.688 -3.609 -7.293 1 96.44 191 THR A CA 1
ATOM 1521 C C . THR A 1 191 ? -18.172 -2.857 -6.051 1 96.44 191 THR A C 1
ATOM 1523 O O . THR A 1 191 ? -17.547 -1.882 -5.633 1 96.44 191 THR A O 1
ATOM 1526 N N . LYS A 1 192 ? -19.266 -3.268 -5.59 1 91.69 192 LYS A N 1
ATOM 1527 C CA . LYS A 1 192 ? -19.828 -2.879 -4.297 1 91.69 192 LYS A CA 1
ATOM 1528 C C . LYS A 1 192 ? -20.234 -4.105 -3.48 1 91.69 192 LYS A C 1
ATOM 1530 O O . LYS A 1 192 ? -20.375 -5.203 -4.023 1 91.69 192 LYS A O 1
ATOM 1535 N N . LYS A 1 193 ? -20.375 -3.947 -2.197 1 90.5 193 LYS A N 1
ATOM 1536 C CA . LYS A 1 193 ? -20.781 -5.043 -1.327 1 90.5 193 LYS A CA 1
ATOM 1537 C C . LYS A 1 193 ? -22.031 -5.734 -1.868 1 90.5 193 LYS A C 1
ATOM 1539 O O . LYS A 1 193 ? -22.969 -5.074 -2.311 1 90.5 193 LYS A O 1
ATOM 1544 N N . GLY A 1 194 ? -21.984 -7.02 -1.853 1 92.88 194 GLY A N 1
ATOM 1545 C CA . GLY A 1 194 ? -23.125 -7.789 -2.314 1 92.88 194 GLY A CA 1
ATOM 1546 C C . GLY A 1 194 ? -23.016 -8.211 -3.768 1 92.88 194 GLY A C 1
ATOM 1547 O O . GLY A 1 194 ? -23.719 -9.117 -4.211 1 92.88 194 GLY A O 1
ATOM 1548 N N . ASP A 1 195 ? -22.109 -7.586 -4.504 1 96.56 195 ASP A N 1
ATOM 1549 C CA . ASP A 1 195 ? -21.922 -7.941 -5.906 1 96.56 195 ASP A CA 1
ATOM 1550 C C . ASP A 1 195 ? -21.344 -9.344 -6.047 1 96.56 195 ASP A C 1
ATOM 1552 O O . ASP A 1 195 ? -20.75 -9.875 -5.105 1 96.56 195 ASP A O 1
ATOM 1556 N N . THR A 1 196 ? -21.547 -9.922 -7.203 1 97.94 196 THR A N 1
ATOM 1557 C CA . THR A 1 196 ? -21.031 -11.25 -7.52 1 97.94 196 THR A CA 1
ATOM 1558 C C . THR A 1 196 ? -19.844 -11.164 -8.461 1 97.94 196 THR A C 1
ATOM 1560 O O . THR A 1 196 ? -19.859 -10.406 -9.438 1 97.94 196 THR A O 1
ATOM 1563 N N . ILE A 1 197 ? -18.859 -11.914 -8.117 1 98.38 197 ILE A N 1
ATOM 1564 C CA . ILE A 1 197 ? -17.75 -12.078 -9.047 1 98.38 197 ILE A CA 1
ATOM 1565 C C . ILE A 1 197 ? -17.547 -13.562 -9.367 1 98.38 197 ILE A C 1
ATOM 1567 O O . ILE A 1 197 ? -17.922 -14.43 -8.57 1 98.38 197 ILE A O 1
ATOM 1571 N N . LEU A 1 198 ? -17.047 -13.859 -10.57 1 98.25 198 LEU A N 1
ATOM 1572 C CA . LEU A 1 198 ? -16.688 -15.219 -10.984 1 98.25 198 LEU A CA 1
ATOM 1573 C C . LEU A 1 198 ? -15.18 -15.414 -10.961 1 98.25 198 LEU A C 1
ATOM 1575 O O . LEU A 1 198 ? -14.422 -14.5 -11.305 1 98.25 198 LEU A O 1
ATOM 1579 N N . THR A 1 199 ? -14.789 -16.562 -10.562 1 97.5 199 THR A N 1
ATOM 1580 C CA . THR A 1 199 ? -13.375 -16.922 -10.617 1 97.5 199 THR A CA 1
ATOM 1581 C C . THR A 1 199 ? -13.203 -18.422 -10.805 1 97.5 199 THR A C 1
ATOM 1583 O O . THR A 1 199 ? -14.188 -19.156 -10.898 1 97.5 199 THR A O 1
ATOM 1586 N N . GLU A 1 200 ? -12 -18.859 -10.938 1 96.56 200 GLU A N 1
ATOM 1587 C CA . GLU A 1 200 ? -11.641 -20.25 -11.148 1 96.56 200 GLU A CA 1
ATOM 1588 C C . GLU A 1 200 ? -11.773 -21.062 -9.852 1 96.56 200 GLU A C 1
ATOM 1590 O O . GLU A 1 200 ? -11.789 -20.484 -8.766 1 96.56 200 GLU A O 1
ATOM 1595 N N . SER A 1 201 ? -11.836 -22.406 -9.984 1 94.81 201 SER A N 1
ATOM 1596 C CA . SER A 1 201 ? -11.758 -23.344 -8.867 1 94.81 201 SER A CA 1
ATOM 1597 C C . SER A 1 201 ? -10.859 -24.531 -9.195 1 94.81 201 SER A C 1
ATOM 1599 O O . SER A 1 201 ? -11.086 -25.234 -10.172 1 94.81 201 SER A O 1
ATOM 1601 N N . PRO A 1 202 ? -9.836 -24.875 -8.445 1 95.12 202 PRO A N 1
ATOM 1602 C CA . PRO A 1 202 ? -9.344 -24.078 -7.316 1 95.12 202 PRO A CA 1
ATOM 1603 C C . PRO A 1 202 ? -8.711 -22.766 -7.758 1 95.12 202 PRO A C 1
ATOM 1605 O O . PRO A 1 202 ? -8.438 -22.578 -8.945 1 95.12 202 PRO A O 1
ATOM 1608 N N . VAL A 1 203 ? -8.625 -21.859 -6.805 1 95.12 203 VAL A N 1
ATOM 1609 C CA . VAL A 1 203 ? -8.07 -20.547 -7.109 1 95.12 203 VAL A CA 1
ATOM 1610 C C . VAL A 1 203 ? -7.223 -20.062 -5.938 1 95.12 203 VAL A C 1
ATOM 1612 O O . VAL A 1 203 ? -7.387 -20.531 -4.809 1 95.12 203 VAL A O 1
ATOM 1615 N N . TYR A 1 204 ? -6.297 -19.219 -6.203 1 95.44 204 TYR A N 1
ATOM 1616 C CA . TYR A 1 204 ? -5.438 -18.625 -5.184 1 95.44 204 TYR A CA 1
ATOM 1617 C C . TYR A 1 204 ? -6.262 -18.078 -4.02 1 95.44 204 TYR A C 1
ATOM 1619 O O . TYR A 1 204 ? -7.18 -17.281 -4.219 1 95.44 204 TYR A O 1
ATOM 1627 N N . PHE A 1 205 ? -5.941 -18.406 -2.83 1 93.94 205 PHE A N 1
ATOM 1628 C CA . PHE A 1 205 ? -6.715 -18.094 -1.635 1 93.94 205 PHE A CA 1
ATOM 1629 C C . PHE A 1 205 ? -6.738 -16.594 -1.388 1 93.94 205 PHE A C 1
ATOM 1631 O O . PHE A 1 205 ? -7.684 -16.062 -0.796 1 93.94 205 PHE A O 1
ATOM 1638 N N . GLY A 1 206 ? -5.672 -15.859 -1.833 1 93.12 206 GLY A N 1
ATOM 1639 C CA . GLY A 1 206 ? -5.676 -14.414 -1.689 1 93.12 206 GLY A CA 1
ATOM 1640 C C . GLY A 1 206 ? -6.836 -13.75 -2.404 1 93.12 206 GLY A C 1
ATOM 1641 O O . GLY A 1 206 ? -7.402 -12.773 -1.905 1 93.12 206 GLY A O 1
ATOM 1642 N N . THR A 1 207 ? -7.191 -14.242 -3.574 1 95.06 207 THR A N 1
ATOM 1643 C CA . THR A 1 207 ? -8.336 -13.75 -4.324 1 95.06 207 THR A CA 1
ATOM 1644 C C . THR A 1 207 ? -9.633 -13.961 -3.545 1 95.06 207 THR A C 1
ATOM 1646 O O . THR A 1 207 ? -10.477 -13.07 -3.473 1 95.06 207 THR A O 1
ATOM 1649 N N . LEU A 1 208 ? -9.766 -15.141 -2.975 1 94.75 208 LEU A N 1
ATOM 1650 C CA . LEU A 1 208 ? -10.961 -15.5 -2.211 1 94.75 208 LEU A CA 1
ATOM 1651 C C . LEU A 1 208 ? -11.086 -14.633 -0.964 1 94.75 208 LEU A C 1
ATOM 1653 O O . LEU A 1 208 ? -12.156 -14.078 -0.691 1 94.75 208 LEU A O 1
ATOM 1657 N N . GLN A 1 209 ? -10.023 -14.508 -0.251 1 92.56 209 GLN A N 1
ATOM 1658 C CA . GLN A 1 209 ? -10.023 -13.711 0.968 1 92.56 209 GLN A CA 1
ATOM 1659 C C . GLN A 1 209 ? -10.297 -12.242 0.661 1 92.56 209 GLN A C 1
ATOM 1661 O O . GLN A 1 209 ? -11.008 -11.57 1.412 1 92.56 209 GLN A O 1
ATOM 1666 N N . LEU A 1 210 ? -9.703 -11.734 -0.372 1 94.44 210 LEU A N 1
ATOM 1667 C CA . LEU A 1 210 ? -9.938 -10.352 -0.784 1 94.44 210 LEU A CA 1
ATOM 1668 C C . LEU A 1 210 ? -11.414 -10.125 -1.105 1 94.44 210 LEU A C 1
ATOM 1670 O O . LEU A 1 210 ? -12 -9.141 -0.659 1 94.44 210 LEU A O 1
ATOM 1674 N N . ALA A 1 211 ? -12.023 -11.008 -1.866 1 94.81 211 ALA A N 1
ATOM 1675 C CA . ALA A 1 211 ? -13.438 -10.906 -2.211 1 94.81 211 ALA A CA 1
ATOM 1676 C C . ALA A 1 211 ? -14.312 -10.906 -0.957 1 94.81 211 ALA A C 1
ATOM 1678 O O . ALA A 1 211 ? -15.227 -10.094 -0.833 1 94.81 211 ALA A O 1
ATOM 1679 N N . GLN A 1 212 ? -13.969 -11.82 -0.062 1 92.25 212 GLN A N 1
ATOM 1680 C CA . GLN A 1 212 ? -14.719 -11.898 1.188 1 92.25 212 GLN A CA 1
ATOM 1681 C C . GLN A 1 212 ? -14.578 -10.609 1.995 1 92.25 212 GLN A C 1
ATOM 1683 O O . GLN A 1 212 ? -15.555 -10.109 2.551 1 92.25 212 GLN A O 1
ATOM 1688 N N . SER A 1 213 ? -13.391 -10.109 2.037 1 89.31 213 SER A N 1
ATOM 1689 C CA . SER A 1 213 ? -13.125 -8.898 2.809 1 89.31 213 SER A CA 1
ATOM 1690 C C . SER A 1 213 ? -13.906 -7.711 2.262 1 89.31 213 SER A C 1
ATOM 1692 O O . SER A 1 213 ? -14.234 -6.785 3.004 1 89.31 213 SER A O 1
ATOM 1694 N N . LEU A 1 214 ? -14.227 -7.715 1.032 1 91.44 214 LEU A N 1
ATOM 1695 C CA . LEU A 1 214 ? -14.953 -6.629 0.379 1 91.44 214 LEU A CA 1
ATOM 1696 C C . LEU A 1 214 ? -16.453 -6.902 0.376 1 91.44 214 LEU A C 1
ATOM 1698 O O . LEU A 1 214 ? -17.219 -6.125 -0.185 1 91.44 214 LEU A O 1
ATOM 1702 N N . GLY A 1 215 ? -16.875 -8.102 0.951 1 90.75 215 GLY A N 1
ATOM 1703 C CA . GLY A 1 215 ? -18.281 -8.453 1.042 1 90.75 215 GLY A CA 1
ATOM 1704 C C . GLY A 1 215 ? -18.859 -8.938 -0.274 1 90.75 215 GLY A C 1
ATOM 1705 O O . GLY A 1 215 ? -20.062 -8.812 -0.513 1 90.75 215 GLY A O 1
ATOM 1706 N N . LEU A 1 216 ? -18.047 -9.461 -1.12 1 94.62 216 LEU A N 1
ATOM 1707 C CA . LEU A 1 216 ? -18.484 -9.922 -2.432 1 94.62 216 LEU A CA 1
ATOM 1708 C C . LEU A 1 216 ? -18.875 -11.398 -2.387 1 94.62 216 LEU A C 1
ATOM 1710 O O . LEU A 1 216 ? -18.375 -12.148 -1.542 1 94.62 216 LEU A O 1
ATOM 1714 N N . GLN A 1 217 ? -19.781 -11.734 -3.221 1 95.12 217 GLN A N 1
ATOM 1715 C CA . GLN A 1 217 ? -20.078 -13.141 -3.459 1 95.12 217 GLN A CA 1
ATOM 1716 C C . GLN A 1 217 ? -19.172 -13.727 -4.539 1 95.12 217 GLN A C 1
ATOM 1718 O O . GLN A 1 217 ? -19.25 -13.336 -5.703 1 95.12 217 GLN A O 1
ATOM 1723 N N . CYS A 1 218 ? -18.422 -14.617 -4.152 1 94.75 218 CYS A N 1
ATOM 1724 C CA . CYS A 1 218 ? -17.469 -15.227 -5.074 1 94.75 218 CYS A CA 1
ATOM 1725 C C . CYS A 1 218 ? -17.969 -16.578 -5.57 1 94.75 218 CYS A C 1
ATOM 1727 O O . CYS A 1 218 ? -18.125 -17.516 -4.789 1 94.75 218 CYS A O 1
ATOM 1729 N N . ILE A 1 219 ? -18.234 -16.656 -6.82 1 96 219 ILE A N 1
ATOM 1730 C CA . ILE A 1 219 ? -18.688 -17.906 -7.43 1 96 219 ILE A CA 1
ATOM 1731 C C . ILE A 1 219 ? -17.531 -18.562 -8.164 1 96 219 ILE A C 1
ATOM 1733 O O . ILE A 1 219 ? -16.984 -18 -9.125 1 96 219 ILE A O 1
ATOM 1737 N N . GLU A 1 220 ? -17.188 -19.734 -7.684 1 95.75 220 GLU A N 1
ATOM 1738 C CA . GLU A 1 220 ? -16.109 -20.5 -8.289 1 95.75 220 GLU A CA 1
ATOM 1739 C C . GLU A 1 220 ? -16.625 -21.312 -9.477 1 95.75 220 GLU A C 1
ATOM 1741 O O . GLU A 1 220 ? -17.594 -22.062 -9.359 1 95.75 220 GLU A O 1
ATOM 1746 N N . MET A 1 221 ? -16 -21.172 -10.602 1 94.75 221 MET A N 1
ATOM 1747 C CA . MET A 1 221 ? -16.375 -21.859 -11.844 1 94.75 221 MET A CA 1
ATOM 1748 C C . MET A 1 221 ? -15.539 -23.109 -12.047 1 94.75 221 MET A C 1
ATOM 1750 O O . MET A 1 221 ? -14.352 -23.141 -11.711 1 94.75 221 MET A O 1
ATOM 1754 N N . PRO A 1 222 ? -16.188 -24.109 -12.625 1 92.38 222 PRO A N 1
ATOM 1755 C CA . PRO A 1 222 ? -15.383 -25.281 -12.969 1 92.38 222 PRO A CA 1
ATOM 1756 C C . PRO A 1 222 ? -14.18 -24.938 -13.836 1 92.38 222 PRO A C 1
ATOM 1758 O O . PRO A 1 222 ? -14.289 -24.125 -14.758 1 92.38 222 PRO A O 1
ATOM 1761 N N . THR A 1 223 ? -13.023 -25.531 -13.477 1 92.56 223 THR A N 1
ATOM 1762 C CA . THR A 1 223 ? -11.766 -25.219 -14.148 1 92.56 223 THR A CA 1
ATOM 1763 C C . THR A 1 223 ? -11.023 -26.5 -14.523 1 92.56 223 THR A C 1
ATOM 1765 O O . THR A 1 223 ? -10.883 -27.406 -13.703 1 92.56 223 THR A O 1
ATOM 1768 N N . HIS A 1 224 ? -10.688 -26.5 -15.766 1 85.62 224 HIS A N 1
ATOM 1769 C CA . HIS A 1 224 ? -9.914 -27.641 -16.266 1 85.62 224 HIS A CA 1
ATOM 1770 C C . HIS A 1 224 ? -8.422 -27.453 -16.016 1 85.62 224 HIS A C 1
ATOM 1772 O O . HIS A 1 224 ? -7.895 -26.344 -16.219 1 85.62 224 HIS A O 1
ATOM 1778 N N . SER A 1 225 ? -7.723 -28.469 -15.633 1 83.69 225 SER A N 1
ATOM 1779 C CA . SER A 1 225 ? -6.324 -28.375 -15.227 1 83.69 225 SER A CA 1
ATOM 1780 C C . SER A 1 225 ? -5.418 -28.078 -16.406 1 83.69 225 SER A C 1
ATOM 1782 O O . SER A 1 225 ? -4.266 -27.688 -16.234 1 83.69 225 SER A O 1
ATOM 1784 N N . LEU A 1 226 ? -5.984 -28.188 -17.625 1 80.44 226 LEU A N 1
ATOM 1785 C CA . LEU A 1 226 ? -5.168 -27.922 -18.812 1 80.44 226 LEU A CA 1
ATOM 1786 C C . LEU A 1 226 ? -5.656 -26.688 -19.547 1 80.44 226 LEU A C 1
ATOM 1788 O O . LEU A 1 226 ? -4.855 -25.953 -20.141 1 80.44 226 LEU A O 1
ATOM 1792 N N . HIS A 1 227 ? -7.02 -26.531 -19.422 1 83.5 227 HIS A N 1
ATOM 1793 C CA . HIS A 1 227 ? -7.555 -25.531 -20.344 1 83.5 227 HIS A CA 1
ATOM 1794 C C . HIS A 1 227 ? -8.094 -24.312 -19.578 1 83.5 227 HIS A C 1
ATOM 1796 O O . HIS A 1 227 ? -8.336 -23.266 -20.188 1 83.5 227 HIS A O 1
ATOM 1802 N N . GLY A 1 228 ? -8.203 -24.453 -18.344 1 90.81 228 GLY A N 1
ATOM 1803 C CA . GLY A 1 228 ? -8.633 -23.312 -17.562 1 90.81 228 GLY A CA 1
ATOM 1804 C C . GLY A 1 228 ? -10.133 -23.281 -17.328 1 90.81 228 GLY A C 1
ATOM 1805 O O . GLY A 1 228 ? -10.789 -24.328 -17.344 1 90.81 228 GLY A O 1
ATOM 1806 N N . ILE A 1 229 ? -10.648 -22.172 -17.047 1 94.25 229 ILE A N 1
ATOM 1807 C CA . ILE A 1 229 ? -12.023 -21.953 -16.609 1 94.25 229 ILE A CA 1
ATOM 1808 C C . ILE A 1 229 ? -12.992 -22.391 -17.703 1 94.25 229 ILE A C 1
ATOM 1810 O O . ILE A 1 229 ? -12.727 -22.203 -18.891 1 94.25 229 ILE A O 1
ATOM 1814 N N . ASP A 1 230 ? -14.094 -23.031 -17.375 1 93.38 230 ASP A N 1
ATOM 1815 C CA . ASP A 1 230 ? -15.109 -23.5 -18.312 1 93.38 230 ASP A CA 1
ATOM 1816 C C . ASP A 1 230 ? -15.914 -22.328 -18.875 1 93.38 230 ASP A C 1
ATOM 1818 O O . ASP A 1 230 ? -16.828 -21.828 -18.219 1 93.38 230 ASP A O 1
ATOM 1822 N N . LEU A 1 231 ? -15.711 -22.016 -20.094 1 95.81 231 LEU A N 1
ATOM 1823 C CA . LEU A 1 231 ? -16.281 -20.828 -20.719 1 95.81 231 LEU A CA 1
ATOM 1824 C C . LEU A 1 231 ? -17.766 -21 -20.984 1 95.81 231 LEU A C 1
ATOM 1826 O O . LEU A 1 231 ? -18.531 -20.031 -20.969 1 95.81 231 LEU A O 1
ATOM 1830 N N . GLU A 1 232 ? -18.203 -22.234 -21.219 1 93.56 232 GLU A N 1
ATOM 1831 C CA . GLU A 1 232 ? -19.625 -22.484 -21.422 1 93.56 232 GLU A CA 1
ATOM 1832 C C . GLU A 1 232 ? -20.422 -22.25 -20.141 1 93.56 232 GLU A C 1
ATOM 1834 O O . GLU A 1 232 ? -21.516 -21.672 -20.188 1 93.56 232 GLU A O 1
ATOM 1839 N N . VAL A 1 233 ? -19.844 -22.672 -19.062 1 94.38 233 VAL A N 1
ATOM 1840 C CA . VAL A 1 233 ? -20.5 -22.453 -17.781 1 94.38 233 VAL A CA 1
ATOM 1841 C C . VAL A 1 233 ? -20.516 -20.969 -17.453 1 94.38 233 VAL A C 1
ATOM 1843 O O . VAL A 1 233 ? -21.516 -20.438 -16.953 1 94.38 233 VAL A O 1
ATOM 1846 N N . VAL A 1 234 ? -19.438 -20.234 -17.75 1 96.5 234 VAL A N 1
ATOM 1847 C CA . VAL A 1 234 ? -19.359 -18.797 -17.547 1 96.5 234 VAL A CA 1
ATOM 1848 C C . VAL A 1 234 ? -20.453 -18.094 -18.344 1 96.5 234 VAL A C 1
ATOM 1850 O O . VAL A 1 234 ? -21.203 -17.281 -17.812 1 96.5 234 VAL A O 1
ATOM 1853 N N . LYS A 1 235 ? -20.578 -18.438 -19.594 1 95.62 235 LYS A N 1
ATOM 1854 C CA . LYS A 1 235 ? -21.578 -17.844 -20.469 1 95.62 235 LYS A CA 1
ATOM 1855 C C . LYS A 1 235 ? -22.984 -18.078 -19.938 1 95.62 235 LYS A C 1
ATOM 1857 O O . LYS A 1 235 ? -23.828 -17.172 -19.953 1 95.62 235 LYS A O 1
ATOM 1862 N N . GLY A 1 236 ? -23.203 -19.297 -19.578 1 95.19 236 GLY A N 1
ATOM 1863 C CA . GLY A 1 236 ? -24.5 -19.641 -19.016 1 95.19 236 GLY A CA 1
ATOM 1864 C C . GLY A 1 236 ? -24.844 -18.828 -17.781 1 95.19 236 GLY A C 1
ATOM 1865 O O . GLY A 1 236 ? -26 -18.406 -17.625 1 95.19 236 GLY A O 1
ATOM 1866 N N . TYR A 1 237 ? -23.906 -18.656 -16.922 1 95.25 237 TYR A N 1
ATOM 1867 C CA . TYR A 1 237 ? -24.141 -17.891 -15.703 1 95.25 237 TYR A CA 1
ATOM 1868 C C . TYR A 1 237 ? -24.438 -16.438 -16.016 1 95.25 237 TYR A C 1
ATOM 1870 O O . TYR A 1 237 ? -25.328 -15.836 -15.398 1 95.25 237 TYR A O 1
ATOM 1878 N N . LEU A 1 238 ? -23.703 -15.836 -16.969 1 96.94 238 LEU A N 1
ATOM 1879 C CA . LEU A 1 238 ? -23.828 -14.43 -17.312 1 96.94 238 LEU A CA 1
ATOM 1880 C C . LEU A 1 238 ? -25.203 -14.141 -17.906 1 96.94 238 LEU A C 1
ATOM 1882 O O . LEU A 1 238 ? -25.703 -13.016 -17.828 1 96.94 238 LEU A O 1
ATOM 1886 N N . LYS A 1 239 ? -25.844 -15.117 -18.453 1 94.56 239 LYS A N 1
ATOM 1887 C CA . LYS A 1 239 ? -27.172 -14.953 -19.047 1 94.56 239 LYS A CA 1
ATOM 1888 C C . LYS A 1 239 ? -28.234 -14.82 -17.969 1 94.56 239 LYS A C 1
ATOM 1890 O O . LYS A 1 239 ? -29.266 -14.172 -18.188 1 94.56 239 LYS A O 1
ATOM 1895 N N . ASN A 1 240 ? -27.953 -15.336 -16.828 1 92.19 240 ASN A N 1
ATOM 1896 C CA . ASN A 1 240 ? -29.031 -15.508 -15.867 1 92.19 240 ASN A CA 1
ATOM 1897 C C . ASN A 1 240 ? -28.797 -14.656 -14.617 1 92.19 240 ASN A C 1
ATOM 1899 O O . ASN A 1 240 ? -29.703 -14.492 -13.805 1 92.19 240 ASN A O 1
ATOM 1903 N N . SER A 1 241 ? -27.594 -14.195 -14.5 1 94.12 241 SER A N 1
ATOM 1904 C CA . SER A 1 241 ? -27.281 -13.516 -13.242 1 94.12 241 SER A CA 1
ATOM 1905 C C . SER A 1 241 ? -26.359 -12.32 -13.477 1 94.12 241 SER A C 1
ATOM 1907 O O . SER A 1 241 ? -25.469 -12.375 -14.336 1 94.12 241 SER A O 1
ATOM 1909 N N . PRO A 1 242 ? -26.609 -11.305 -12.75 1 96.69 242 PRO A N 1
ATOM 1910 C CA . PRO A 1 242 ? -25.672 -10.18 -12.828 1 96.69 242 PRO A CA 1
ATOM 1911 C C . PRO A 1 242 ? -24.297 -10.523 -12.242 1 96.69 242 PRO A C 1
ATOM 1913 O O . PRO A 1 242 ? -24.203 -11.172 -11.195 1 96.69 242 PRO A O 1
ATOM 1916 N N . VAL A 1 243 ? -23.25 -10.18 -12.914 1 98.31 243 VAL A N 1
ATOM 1917 C CA . VAL A 1 243 ? -21.859 -10.375 -12.5 1 98.31 243 VAL A CA 1
ATOM 1918 C C . VAL A 1 243 ? -21.094 -9.062 -12.625 1 98.31 243 VAL A C 1
ATOM 1920 O O . VAL A 1 243 ? -21.156 -8.398 -13.672 1 98.31 243 VAL A O 1
ATOM 1923 N N . ALA A 1 244 ? -20.406 -8.727 -11.508 1 98.44 244 ALA A N 1
ATOM 1924 C CA . ALA A 1 244 ? -19.734 -7.434 -11.484 1 98.44 244 ALA A CA 1
ATOM 1925 C C . ALA A 1 244 ? -18.359 -7.516 -12.133 1 98.44 244 ALA A C 1
ATOM 1927 O O . ALA A 1 244 ? -17.859 -6.527 -12.68 1 98.44 244 ALA A O 1
ATOM 1928 N N . ALA A 1 245 ? -17.719 -8.672 -12.055 1 98.75 245 ALA A N 1
ATOM 1929 C CA . ALA A 1 245 ? -16.391 -8.867 -12.625 1 98.75 245 ALA A CA 1
ATOM 1930 C C . ALA A 1 245 ? -16.031 -10.352 -12.68 1 98.75 245 ALA A C 1
ATOM 1932 O O . ALA A 1 245 ? -16.625 -11.164 -11.977 1 98.75 245 ALA A O 1
ATOM 1933 N N . ILE A 1 246 ? -15.141 -10.711 -13.547 1 98.75 246 ILE A N 1
ATOM 1934 C CA . ILE A 1 246 ? -14.516 -12.023 -13.633 1 98.75 246 ILE A CA 1
ATOM 1935 C C . ILE A 1 246 ? -13.016 -11.898 -13.367 1 98.75 246 ILE A C 1
ATOM 1937 O O . ILE A 1 246 ? -12.367 -10.992 -13.883 1 98.75 246 ILE A O 1
ATOM 1941 N N . ILE A 1 247 ? -12.492 -12.727 -12.523 1 98.56 247 ILE A N 1
ATOM 1942 C CA . ILE A 1 247 ? -11.062 -12.734 -12.219 1 98.56 247 ILE A CA 1
ATOM 1943 C C . ILE A 1 247 ? -10.453 -14.062 -12.633 1 98.56 247 ILE A C 1
ATOM 1945 O O . ILE A 1 247 ? -10.938 -15.125 -12.25 1 98.56 247 ILE A O 1
ATOM 1949 N N . VAL A 1 248 ? -9.359 -14.031 -13.414 1 98.12 248 VAL A N 1
ATOM 1950 C CA . VAL A 1 248 ? -8.688 -15.258 -13.812 1 98.12 248 VAL A CA 1
ATOM 1951 C C . VAL A 1 248 ? -7.172 -15.055 -13.773 1 98.12 248 VAL A C 1
ATOM 1953 O O . VAL A 1 248 ? -6.691 -13.922 -13.836 1 98.12 248 VAL A O 1
ATOM 1956 N N . VAL A 1 249 ? -6.465 -16.062 -13.57 1 97.62 249 VAL A N 1
ATOM 1957 C CA . VAL A 1 249 ? -5.035 -16.141 -13.852 1 97.62 249 VAL A CA 1
ATOM 1958 C C . VAL A 1 249 ? -4.809 -16.781 -15.219 1 97.62 249 VAL A C 1
ATOM 1960 O O . VAL A 1 249 ? -4.898 -18 -15.359 1 97.62 249 VAL A O 1
ATOM 1963 N N . SER A 1 250 ? -4.449 -15.992 -16.188 1 95.44 250 SER A N 1
ATOM 1964 C CA . SER A 1 250 ? -4.504 -16.438 -17.578 1 95.44 250 SER A CA 1
ATOM 1965 C C . SER A 1 250 ? -3.268 -17.25 -17.938 1 95.44 250 SER A C 1
ATOM 1967 O O . SER A 1 250 ? -3.312 -18.062 -18.859 1 95.44 250 SER A O 1
ATOM 1969 N N . ASN A 1 251 ? -2.178 -16.969 -17.266 1 97.12 251 ASN A N 1
ATOM 1970 C CA . ASN A 1 251 ? -0.926 -17.656 -17.562 1 97.12 251 ASN A CA 1
ATOM 1971 C C . ASN A 1 251 ? -0.343 -18.297 -16.297 1 97.12 251 ASN A C 1
ATOM 1973 O O . ASN A 1 251 ? -0.047 -17.609 -15.328 1 97.12 251 ASN A O 1
ATOM 1977 N N . PHE A 1 252 ? -0.226 -19.688 -16.375 1 97.12 252 PHE A N 1
ATOM 1978 C CA . PHE A 1 252 ? 0.401 -20.484 -15.32 1 97.12 252 PHE A CA 1
ATOM 1979 C C . PHE A 1 252 ? -0.284 -20.25 -13.984 1 97.12 252 PHE A C 1
ATOM 1981 O O . PHE A 1 252 ? 0.354 -19.828 -13.016 1 97.12 252 PHE A O 1
ATOM 1988 N N . ASN A 1 253 ? -1.45 -20.688 -13.891 1 96.38 253 ASN A N 1
ATOM 1989 C CA . ASN A 1 253 ? -2.424 -20.438 -12.828 1 96.38 253 ASN A CA 1
ATOM 1990 C C . ASN A 1 253 ? -1.926 -20.953 -11.484 1 96.38 253 ASN A C 1
ATOM 1992 O O . ASN A 1 253 ? -1.28 -22 -11.406 1 96.38 253 ASN A O 1
ATOM 1996 N N . ASN A 1 254 ? -2.053 -20.219 -10.461 1 96.75 254 ASN A N 1
ATOM 1997 C CA . ASN A 1 254 ? -1.966 -20.641 -9.07 1 96.75 254 ASN A CA 1
ATOM 1998 C C . ASN A 1 254 ? -3.32 -21.094 -8.539 1 96.75 254 ASN A C 1
ATOM 2000 O O . ASN A 1 254 ? -4.219 -20.281 -8.336 1 96.75 254 ASN A O 1
ATOM 2004 N N . PRO A 1 255 ? -3.6 -22.359 -8.43 1 96.25 255 PRO A N 1
ATOM 2005 C CA . PRO A 1 255 ? -2.566 -23.328 -8.055 1 96.25 255 PRO A CA 1
ATOM 2006 C C . PRO A 1 255 ? -2.332 -24.391 -9.133 1 96.25 255 PRO A C 1
ATOM 2008 O O . PRO A 1 255 ? -1.431 -25.219 -9 1 96.25 255 PRO A O 1
ATOM 2011 N N . LEU A 1 256 ? -3.047 -24.406 -10.211 1 95.12 256 LEU A N 1
ATOM 2012 C CA . LEU A 1 256 ? -3.111 -25.562 -11.086 1 95.12 256 LEU A CA 1
ATOM 2013 C C . LEU A 1 256 ? -1.934 -25.578 -12.055 1 95.12 256 LEU A C 1
ATOM 2015 O O . LEU A 1 256 ? -1.614 -26.609 -12.633 1 95.12 256 LEU A O 1
ATOM 2019 N N . GLY A 1 257 ? -1.391 -24.438 -12.352 1 95.31 257 GLY A N 1
ATOM 2020 C CA . GLY A 1 257 ? -0.191 -24.359 -13.172 1 95.31 257 GLY A CA 1
ATOM 2021 C C . GLY A 1 257 ? -0.486 -24.266 -14.656 1 95.31 257 GLY A C 1
ATOM 2022 O O . GLY A 1 257 ? 0.43 -24.125 -15.469 1 95.31 257 GLY A O 1
ATOM 2023 N N . PHE A 1 258 ? -1.723 -24.234 -15.07 1 92.62 258 PHE A N 1
ATOM 2024 C CA . PHE A 1 258 ? -2.041 -24.219 -16.5 1 92.62 258 PHE A CA 1
ATOM 2025 C C . PHE A 1 258 ? -1.901 -22.812 -17.062 1 92.62 258 PHE A C 1
ATOM 2027 O O . PHE A 1 258 ? -1.908 -21.828 -16.312 1 92.62 258 PHE A O 1
ATOM 2034 N N . SER A 1 259 ? -1.771 -22.719 -18.375 1 95.38 259 SER A N 1
ATOM 2035 C CA . SER A 1 259 ? -1.965 -21.516 -19.156 1 95.38 259 SER A CA 1
ATOM 2036 C C . SER A 1 259 ? -3.148 -21.656 -20.109 1 95.38 259 SER A C 1
ATOM 2038 O O . SER A 1 259 ? -3.248 -22.641 -20.844 1 95.38 259 SER A O 1
ATOM 2040 N N . MET A 1 260 ? -4.059 -20.719 -20.031 1 95.44 260 MET A N 1
ATOM 2041 C CA . MET A 1 260 ? -5.156 -20.734 -20.984 1 95.44 260 MET A CA 1
ATOM 2042 C C . MET A 1 260 ? -4.629 -20.609 -22.422 1 95.44 260 MET A C 1
ATOM 2044 O O . MET A 1 260 ? -3.676 -19.875 -22.672 1 95.44 260 MET A O 1
ATOM 2048 N N . SER A 1 261 ? -5.273 -21.328 -23.344 1 94 261 SER A N 1
ATOM 2049 C CA . SER A 1 261 ? -4.887 -21.219 -24.75 1 94 261 SER A CA 1
ATOM 2050 C C . SER A 1 261 ? -5.258 -19.859 -25.312 1 94 261 SER A C 1
ATOM 2052 O O . SER A 1 261 ? -6.109 -19.156 -24.75 1 94 261 SER A O 1
ATOM 2054 N N . GLU A 1 262 ? -4.574 -19.516 -26.359 1 94.31 262 GLU A N 1
ATOM 2055 C CA . GLU A 1 262 ? -4.914 -18.266 -27.047 1 94.31 262 GLU A CA 1
ATOM 2056 C C . GLU A 1 262 ? -6.387 -18.234 -27.438 1 94.31 262 GLU A C 1
ATOM 2058 O O . GLU A 1 262 ? -7.051 -17.203 -27.312 1 94.31 262 GLU A O 1
ATOM 2063 N N . GLN A 1 263 ? -6.887 -19.359 -27.938 1 95.31 263 GLN A N 1
ATOM 2064 C CA . GLN A 1 263 ? -8.289 -19.469 -28.344 1 95.31 263 GLN A CA 1
ATOM 2065 C C . GLN A 1 263 ? -9.219 -19.188 -27.172 1 95.31 263 GLN A C 1
ATOM 2067 O O . GLN A 1 263 ? -10.195 -18.453 -27.312 1 95.31 263 GLN A O 1
ATOM 2072 N N . SER A 1 264 ? -8.938 -19.797 -26.062 1 96.19 264 SER A N 1
ATOM 2073 C CA . SER A 1 264 ? -9.766 -19.625 -24.875 1 96.19 264 SER A CA 1
ATOM 2074 C C . SER A 1 264 ? -9.703 -18.172 -24.375 1 96.19 264 SER A C 1
ATOM 2076 O O . SER A 1 264 ? -10.711 -17.625 -23.922 1 96.19 264 SER A O 1
ATOM 2078 N N . LYS A 1 265 ? -8.547 -17.547 -24.406 1 97.69 265 LYS A N 1
ATOM 2079 C CA . LYS A 1 265 ? -8.398 -16.156 -24 1 97.69 265 LYS A CA 1
ATOM 2080 C C . LYS A 1 265 ? -9.227 -15.234 -24.891 1 97.69 265 LYS A C 1
ATOM 2082 O O . LYS A 1 265 ? -9.922 -14.344 -24.391 1 97.69 265 LYS A O 1
ATOM 2087 N N . ARG A 1 266 ? -9.156 -15.43 -26.188 1 97.12 266 ARG A N 1
ATOM 2088 C CA . ARG A 1 266 ? -9.945 -14.641 -27.125 1 97.12 266 ARG A CA 1
ATOM 2089 C C . ARG A 1 266 ? -11.438 -14.805 -26.859 1 97.12 266 ARG A C 1
ATOM 2091 O O . ARG A 1 266 ? -12.188 -13.828 -26.875 1 97.12 266 ARG A O 1
ATOM 2098 N N . ALA A 1 267 ? -11.812 -16.062 -26.656 1 97.75 267 ALA A N 1
ATOM 2099 C CA . ALA A 1 267 ? -13.219 -16.344 -26.375 1 97.75 267 ALA A CA 1
ATOM 2100 C C . ALA A 1 267 ? -13.664 -15.656 -25.094 1 97.75 267 ALA A C 1
ATOM 2102 O O . ALA A 1 267 ? -14.766 -15.102 -25.031 1 97.75 267 ALA A O 1
ATOM 2103 N N . LEU A 1 268 ? -12.867 -15.695 -24.031 1 98.25 268 LEU A N 1
ATOM 2104 C CA . LEU A 1 268 ? -13.195 -15.078 -22.766 1 98.25 268 LEU A CA 1
ATOM 2105 C C . LEU A 1 268 ? -13.336 -13.57 -22.906 1 98.25 268 LEU A C 1
ATOM 2107 O O . LEU A 1 268 ? -14.281 -12.977 -22.375 1 98.25 268 LEU A O 1
ATOM 2111 N N . VAL A 1 269 ? -12.391 -12.891 -23.609 1 98.44 269 VAL A N 1
ATOM 2112 C CA . VAL A 1 269 ? -12.453 -11.453 -23.828 1 98.44 269 VAL A CA 1
ATOM 2113 C C . VAL A 1 269 ? -13.734 -11.102 -24.594 1 98.44 269 VAL A C 1
ATOM 2115 O O . VAL A 1 269 ? -14.406 -10.117 -24.266 1 98.44 269 VAL A O 1
ATOM 2118 N N . LYS A 1 270 ? -14.047 -11.922 -25.578 1 98.31 270 LYS A N 1
ATOM 2119 C CA . LYS A 1 270 ? -15.266 -11.711 -26.359 1 98.31 270 LYS A CA 1
ATOM 2120 C C . LYS A 1 270 ? -16.5 -11.828 -25.469 1 98.31 270 LYS A C 1
ATOM 2122 O O . LYS A 1 270 ? -17.422 -11.016 -25.562 1 98.31 270 LYS A O 1
ATOM 2127 N N . ILE A 1 271 ? -16.547 -12.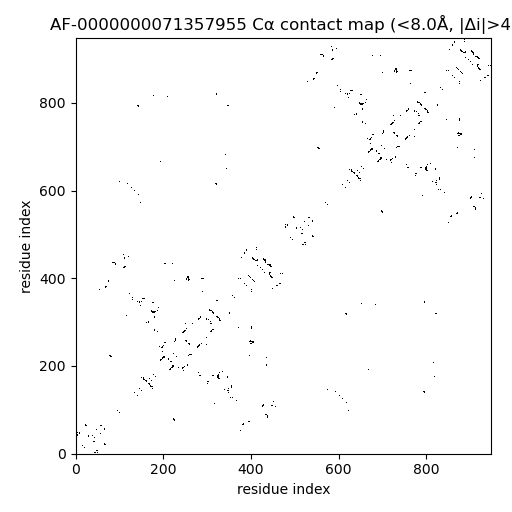867 -24.641 1 98.25 271 ILE A N 1
ATOM 2128 C CA . ILE A 1 271 ? -17.656 -13.062 -23.719 1 98.25 271 ILE A CA 1
ATOM 2129 C C . ILE A 1 271 ? -17.797 -11.836 -22.812 1 98.25 271 ILE A C 1
ATOM 2131 O O . ILE A 1 271 ? -18.891 -11.289 -22.672 1 98.25 271 ILE A O 1
ATOM 2135 N N . CYS A 1 272 ? -16.703 -11.359 -22.234 1 98.56 272 CYS A N 1
ATOM 2136 C CA . CYS A 1 272 ? -16.719 -10.211 -21.344 1 98.56 272 CYS A CA 1
ATOM 2137 C C . CYS A 1 272 ? -17.156 -8.945 -22.078 1 98.56 272 CYS A C 1
ATOM 2139 O O . CYS A 1 272 ? -17.938 -8.156 -21.531 1 98.56 272 CYS A O 1
ATOM 2141 N N . THR A 1 273 ? -16.688 -8.781 -23.281 1 98.38 273 THR A N 1
ATOM 2142 C CA . THR A 1 273 ? -17.031 -7.621 -24.094 1 98.38 273 THR A CA 1
ATOM 2143 C C . THR A 1 273 ? -18.531 -7.617 -24.422 1 98.38 273 THR A C 1
ATOM 2145 O O . THR A 1 273 ? -19.203 -6.602 -24.25 1 98.38 273 THR A O 1
ATOM 2148 N N . ASN A 1 274 ? -19.031 -8.766 -24.859 1 97.44 274 ASN A N 1
ATOM 2149 C CA . ASN A 1 274 ? -20.438 -8.883 -25.25 1 97.44 274 ASN A CA 1
ATOM 2150 C C . ASN A 1 274 ? -21.375 -8.625 -24.078 1 97.44 274 ASN A C 1
ATOM 2152 O O . ASN A 1 274 ? -22.438 -8.047 -24.234 1 97.44 274 ASN A O 1
ATOM 2156 N N . HIS A 1 275 ? -20.969 -9.023 -22.938 1 97.69 275 HIS A N 1
ATOM 2157 C CA . HIS A 1 275 ? -21.828 -8.906 -21.766 1 97.69 275 HIS A CA 1
ATOM 2158 C C . HIS A 1 275 ? -21.484 -7.668 -20.953 1 97.69 275 HIS A C 1
ATOM 2160 O O . HIS A 1 275 ? -22.141 -7.379 -19.953 1 97.69 275 HIS A O 1
ATOM 2166 N N . GLN A 1 276 ? -20.422 -6.977 -21.344 1 97.69 276 GLN A N 1
ATOM 2167 C CA . GLN A 1 276 ? -19.953 -5.785 -20.656 1 97.69 276 GLN A CA 1
ATOM 2168 C C . GLN A 1 276 ? -19.625 -6.082 -19.203 1 97.69 276 GLN A C 1
ATOM 2170 O O . GLN A 1 276 ? -20.047 -5.355 -18.297 1 97.69 276 GLN A O 1
ATOM 2175 N N . VAL A 1 277 ? -18.953 -7.168 -18.938 1 98.5 277 VAL A N 1
ATOM 2176 C CA . VAL A 1 277 ? -18.438 -7.562 -17.625 1 98.5 277 VAL A CA 1
ATOM 2177 C C . VAL A 1 277 ? -16.922 -7.422 -17.594 1 98.5 277 VAL A C 1
ATOM 2179 O O . VAL A 1 277 ? -16.219 -8.039 -18.406 1 98.5 277 VAL A O 1
ATOM 2182 N N . PRO A 1 278 ? -16.391 -6.57 -16.688 1 98.88 278 PRO A N 1
ATOM 2183 C CA . PRO A 1 278 ? -14.938 -6.402 -16.625 1 98.88 278 PRO A CA 1
ATOM 2184 C C . PRO A 1 278 ? -14.211 -7.711 -16.328 1 98.88 278 PRO A C 1
ATOM 2186 O O . PRO A 1 278 ? -14.68 -8.523 -15.531 1 98.88 278 PRO A O 1
ATOM 2189 N N . LEU A 1 279 ? -13.109 -7.926 -17.047 1 98.88 279 LEU A N 1
ATOM 2190 C CA . LEU A 1 279 ? -12.203 -9.047 -16.797 1 98.88 279 LEU A CA 1
ATOM 2191 C C . LEU A 1 279 ? -10.945 -8.578 -16.078 1 98.88 279 LEU A C 1
ATOM 2193 O O . LEU A 1 279 ? -10.164 -7.793 -16.625 1 98.88 279 LEU A O 1
ATOM 2197 N N . ILE A 1 280 ? -10.773 -8.953 -14.875 1 98.88 280 ILE A N 1
ATOM 2198 C CA . ILE A 1 280 ? -9.516 -8.75 -14.156 1 98.88 280 ILE A CA 1
ATOM 2199 C C . ILE A 1 280 ? -8.57 -9.914 -14.438 1 98.88 280 ILE A C 1
ATOM 2201 O O . ILE A 1 280 ? -8.812 -11.039 -14.008 1 98.88 280 ILE A O 1
ATOM 2205 N N . GLU A 1 281 ? -7.535 -9.648 -15.148 1 98.81 281 GLU A N 1
ATOM 2206 C CA . GLU A 1 281 ? -6.535 -10.641 -15.531 1 98.81 281 GLU A CA 1
ATOM 2207 C C . GLU A 1 281 ? -5.301 -10.555 -14.641 1 98.81 281 GLU A C 1
ATOM 2209 O O . GLU A 1 281 ? -4.578 -9.555 -14.672 1 98.81 281 GLU A O 1
ATOM 2214 N N . GLU A 1 282 ? -5.117 -11.539 -13.859 1 98.19 282 GLU A N 1
ATOM 2215 C CA . GLU A 1 282 ? -3.871 -11.688 -13.109 1 98.19 282 GLU A CA 1
ATOM 2216 C C . GLU A 1 282 ? -2.803 -12.391 -13.938 1 98.19 282 GLU A C 1
ATOM 2218 O O . GLU A 1 282 ? -2.938 -13.57 -14.258 1 98.19 282 GLU A O 1
ATOM 2223 N N . ASP A 1 283 ? -1.771 -11.68 -14.32 1 97.62 283 ASP A N 1
ATOM 2224 C CA . ASP A 1 283 ? -0.693 -12.195 -15.148 1 97.62 283 ASP A CA 1
ATOM 2225 C C . ASP A 1 283 ? 0.649 -12.125 -14.43 1 97.62 283 ASP A C 1
ATOM 2227 O O . ASP A 1 283 ? 1.613 -11.562 -14.953 1 97.62 283 ASP A O 1
ATOM 2231 N N . LEU A 1 284 ? 0.738 -12.75 -13.328 1 96.25 284 LEU A N 1
ATOM 2232 C CA . LEU A 1 284 ? 1.894 -12.711 -12.445 1 96.25 284 LEU A CA 1
ATOM 2233 C C . LEU A 1 284 ? 2.988 -13.656 -12.93 1 96.25 284 LEU A C 1
ATOM 2235 O O . LEU A 1 284 ? 4.172 -13.414 -12.695 1 96.25 284 LEU A O 1
ATOM 2239 N N . TYR A 1 285 ? 2.646 -14.703 -13.609 1 97.44 285 TYR A N 1
ATOM 2240 C CA . TYR A 1 285 ? 3.574 -15.789 -13.891 1 97.44 285 TYR A CA 1
ATOM 2241 C C . TYR A 1 285 ? 3.936 -15.828 -15.375 1 97.44 285 TYR A C 1
ATOM 2243 O O . TYR A 1 285 ? 4.746 -16.656 -15.797 1 97.44 285 TYR A O 1
ATOM 2251 N N . GLY A 1 286 ? 3.418 -14.906 -16.125 1 96.56 286 GLY A N 1
ATOM 2252 C CA . GLY A 1 286 ? 3.566 -14.977 -17.578 1 96.56 286 GLY A CA 1
ATOM 2253 C C . GLY A 1 286 ? 5.016 -14.953 -18.031 1 96.56 286 GLY A C 1
ATOM 2254 O O . GLY A 1 286 ? 5.355 -15.555 -19.047 1 96.56 286 GLY A O 1
ATOM 2255 N N . ASP A 1 287 ? 5.883 -14.352 -17.297 1 96.44 287 ASP A N 1
ATOM 2256 C CA . ASP A 1 287 ? 7.285 -14.203 -17.672 1 96.44 287 ASP A CA 1
ATOM 2257 C C . ASP A 1 287 ? 8.078 -15.461 -17.344 1 96.44 287 ASP A C 1
ATOM 2259 O O . ASP A 1 287 ? 9.219 -15.617 -17.797 1 96.44 287 ASP A O 1
ATOM 2263 N N . VAL A 1 288 ? 7.465 -16.344 -16.625 1 97.69 288 VAL A N 1
ATOM 2264 C CA . VAL A 1 288 ? 8.148 -17.578 -16.234 1 97.69 288 VAL A CA 1
ATOM 2265 C C . VAL A 1 288 ? 7.668 -18.734 -17.109 1 97.69 288 VAL A C 1
ATOM 2267 O O . VAL A 1 288 ? 7.168 -19.734 -16.609 1 97.69 288 VAL A O 1
ATOM 2270 N N . TYR A 1 289 ? 7.844 -18.625 -18.391 1 96.31 289 TYR A N 1
ATOM 2271 C CA . TYR A 1 289 ? 7.43 -19.641 -19.359 1 96.31 289 TYR A CA 1
ATOM 2272 C C . TYR A 1 289 ? 8.586 -20.562 -19.703 1 96.31 289 TYR A C 1
ATOM 2274 O O . TYR A 1 289 ? 9.75 -20.141 -19.719 1 96.31 289 TYR A O 1
ATOM 2282 N N . PHE A 1 290 ? 8.266 -21.812 -20.016 1 93.69 290 PHE A N 1
ATOM 2283 C CA . PHE A 1 290 ? 9.289 -22.781 -20.375 1 93.69 290 PHE A CA 1
ATOM 2284 C C . PHE A 1 290 ? 9.336 -22.969 -21.891 1 93.69 290 PHE A C 1
ATOM 2286 O O . PHE A 1 290 ? 10.344 -23.422 -22.438 1 93.69 290 PHE A O 1
ATOM 2293 N N . GLY A 1 291 ? 8.281 -22.609 -22.531 1 87.31 291 GLY A N 1
ATOM 2294 C CA . GLY A 1 291 ? 8.219 -22.719 -23.984 1 87.31 291 GLY A CA 1
ATOM 2295 C C . GLY A 1 291 ? 9.055 -21.688 -24.703 1 87.31 291 GLY A C 1
ATOM 2296 O O . GLY A 1 291 ? 9.922 -21.047 -24.094 1 87.31 291 GLY A O 1
ATOM 2297 N N . LYS A 1 292 ? 8.805 -21.547 -25.953 1 84.44 292 LYS A N 1
ATOM 2298 C CA . LYS A 1 292 ? 9.641 -20.719 -26.812 1 84.44 292 LYS A CA 1
ATOM 2299 C C . LYS A 1 292 ? 9.336 -19.234 -26.594 1 84.44 292 LYS A C 1
ATOM 2301 O O . LYS A 1 292 ? 10.234 -18.391 -26.703 1 84.44 292 LYS A O 1
ATOM 2306 N N . GLU A 1 293 ? 8.141 -19.016 -26.375 1 89.38 293 GLU A N 1
ATOM 2307 C CA . GLU A 1 293 ? 7.75 -17.625 -26.234 1 89.38 293 GLU A CA 1
ATOM 2308 C C . GLU A 1 293 ? 6.773 -17.438 -25.078 1 89.38 293 GLU A C 1
ATOM 2310 O O . GLU A 1 293 ? 6.129 -18.391 -24.641 1 89.38 293 GLU A O 1
ATOM 2315 N N . ARG A 1 294 ? 6.742 -16.219 -24.641 1 94.25 294 ARG A N 1
ATOM 2316 C CA . ARG A 1 294 ? 5.777 -15.875 -23.609 1 94.25 294 ARG A CA 1
ATOM 2317 C C . ARG A 1 294 ? 4.348 -16.016 -24.109 1 94.25 294 ARG A C 1
ATOM 2319 O O . ARG A 1 294 ? 4.023 -15.531 -25.203 1 94.25 294 ARG A O 1
ATOM 2326 N N . PRO A 1 295 ? 3.451 -16.703 -23.391 1 95.12 295 PRO A N 1
ATOM 2327 C CA . PRO A 1 295 ? 2.045 -16.719 -23.812 1 95.12 295 PRO A CA 1
ATOM 2328 C C . PRO A 1 295 ? 1.399 -15.344 -23.797 1 95.12 295 PRO A C 1
ATOM 2330 O O . PRO A 1 295 ? 1.749 -14.5 -22.953 1 95.12 295 PRO A O 1
ATOM 2333 N N . ILE A 1 296 ? 0.481 -15.117 -24.641 1 95.25 296 ILE A N 1
ATOM 2334 C CA . ILE A 1 296 ? -0.169 -13.812 -24.719 1 95.25 296 ILE A CA 1
ATOM 2335 C C . ILE A 1 296 ? -1.067 -13.602 -23.5 1 95.25 296 ILE A C 1
ATOM 2337 O O . ILE A 1 296 ? -1.397 -14.562 -22.797 1 95.25 296 ILE A O 1
ATOM 2341 N N . SER A 1 297 ? -1.406 -12.367 -23.25 1 97 297 SER A N 1
ATOM 2342 C CA . SER A 1 297 ? -2.385 -12.016 -22.219 1 97 297 SER A CA 1
ATOM 2343 C C . SER A 1 297 ? -3.729 -11.648 -22.844 1 97 297 SER A C 1
ATOM 2345 O O . SER A 1 297 ? -3.793 -11.289 -24.016 1 97 297 SER A O 1
ATOM 2347 N N . CYS A 1 298 ? -4.82 -11.781 -22.094 1 98.25 298 CYS A N 1
ATOM 2348 C CA . CYS A 1 298 ? -6.125 -11.305 -22.547 1 98.25 298 CYS A CA 1
ATOM 2349 C C . CYS A 1 298 ? -6.066 -9.828 -22.922 1 98.25 298 CYS A C 1
ATOM 2351 O O . CYS A 1 298 ? -6.664 -9.406 -23.906 1 98.25 298 CYS A O 1
ATOM 2353 N N . LYS A 1 299 ? -5.355 -9.039 -22.156 1 98.62 299 LYS A N 1
ATOM 2354 C CA . LYS A 1 299 ? -5.227 -7.605 -22.391 1 98.62 299 LYS A CA 1
ATOM 2355 C C . LYS A 1 299 ? -4.637 -7.324 -23.766 1 98.62 299 LYS A C 1
ATOM 2357 O O . LYS A 1 299 ? -4.992 -6.336 -24.406 1 98.62 299 LYS A O 1
ATOM 2362 N N . SER A 1 300 ? -3.752 -8.164 -24.219 1 97.44 300 SER A N 1
ATOM 2363 C CA . SER A 1 300 ? -3.047 -7.941 -25.484 1 97.44 300 SER A CA 1
ATOM 2364 C C . SER A 1 300 ? -4.008 -7.98 -26.672 1 97.44 300 SER A C 1
ATOM 2366 O O . SER A 1 300 ? -3.678 -7.508 -27.766 1 97.44 300 SER A O 1
ATOM 2368 N N . ILE A 1 301 ? -5.176 -8.531 -26.5 1 96.19 301 ILE A N 1
ATOM 2369 C CA . ILE A 1 301 ? -6.121 -8.672 -27.609 1 96.19 301 ILE A CA 1
ATOM 2370 C C . ILE A 1 301 ? -7.383 -7.863 -27.297 1 96.19 301 ILE A C 1
ATOM 2372 O O . ILE A 1 301 ? -8.359 -7.934 -28.047 1 96.19 301 ILE A O 1
ATOM 2376 N N . ASP A 1 302 ? -7.402 -7.188 -26.203 1 97.62 302 ASP A N 1
ATOM 2377 C CA . ASP A 1 302 ? -8.531 -6.375 -25.766 1 97.62 302 ASP A CA 1
ATOM 2378 C C . ASP A 1 302 ? -8.641 -5.094 -26.578 1 97.62 302 ASP A C 1
ATOM 2380 O O . ASP A 1 302 ? -7.797 -4.203 -26.469 1 97.62 302 ASP A O 1
ATOM 2384 N N . LYS A 1 303 ? -9.656 -4.91 -27.281 1 95.06 303 LYS A N 1
ATOM 2385 C CA . LYS A 1 303 ? -9.812 -3.74 -28.141 1 95.06 303 LYS A CA 1
ATOM 2386 C C . LYS A 1 303 ? -10.734 -2.707 -27.516 1 95.06 303 LYS A C 1
ATOM 2388 O O . LYS A 1 303 ? -10.703 -1.529 -27.875 1 95.06 303 LYS A O 1
ATOM 2393 N N . GLU A 1 304 ? -11.508 -3.109 -26.547 1 96.62 304 GLU A N 1
ATOM 2394 C CA . GLU A 1 304 ? -12.547 -2.223 -26.047 1 96.62 304 GLU A CA 1
ATOM 2395 C C . GLU A 1 304 ? -12.203 -1.714 -24.641 1 96.62 304 GLU A C 1
ATOM 2397 O O . GLU A 1 304 ? -12.938 -0.909 -24.078 1 96.62 304 GLU A O 1
ATOM 2402 N N . GLY A 1 305 ? -11.141 -2.197 -24.062 1 97.62 305 GLY A N 1
ATOM 2403 C CA . GLY A 1 305 ? -10.703 -1.724 -22.766 1 97.62 305 GLY A CA 1
ATOM 2404 C C . GLY A 1 305 ? -11.43 -2.385 -21.609 1 97.62 305 GLY A C 1
ATOM 2405 O O . GLY A 1 305 ? -11.516 -1.823 -20.516 1 97.62 305 GLY A O 1
ATOM 2406 N N . ILE A 1 306 ? -11.969 -3.643 -21.844 1 98.56 306 ILE A N 1
ATOM 2407 C CA . ILE A 1 306 ? -12.797 -4.336 -20.859 1 98.56 306 ILE A CA 1
ATOM 2408 C C . ILE A 1 306 ? -11.898 -5.129 -19.906 1 98.56 306 ILE A C 1
ATOM 2410 O O . ILE A 1 306 ? -12.344 -5.543 -18.828 1 98.56 306 ILE A O 1
ATOM 2414 N N . VAL A 1 307 ? -10.586 -5.324 -20.234 1 98.81 307 VAL A N 1
ATOM 2415 C CA . VAL A 1 307 ? -9.672 -6.164 -19.469 1 98.81 307 VAL A CA 1
ATOM 2416 C C . VAL A 1 307 ? -8.773 -5.289 -18.609 1 98.81 307 VAL A C 1
ATOM 2418 O O . VAL A 1 307 ? -8.148 -4.352 -19.094 1 98.81 307 VAL A O 1
ATOM 2421 N N . LEU A 1 308 ? -8.766 -5.48 -17.297 1 98.88 308 LEU A N 1
ATOM 2422 C CA . LEU A 1 308 ? -7.766 -4.941 -16.391 1 98.88 308 LEU A CA 1
ATOM 2423 C C . LEU A 1 308 ? -6.617 -5.922 -16.188 1 98.88 308 LEU A C 1
ATOM 2425 O O . LEU A 1 308 ? -6.801 -6.992 -15.609 1 98.88 308 LEU A O 1
ATOM 2429 N N . TRP A 1 309 ? -5.477 -5.559 -16.734 1 98.81 309 TRP A N 1
ATOM 2430 C CA . TRP A 1 309 ? -4.297 -6.414 -16.672 1 98.81 309 TRP A CA 1
ATOM 2431 C C . TRP A 1 309 ? -3.451 -6.082 -15.453 1 98.81 309 TRP A C 1
ATOM 2433 O O . TRP A 1 309 ? -2.951 -4.965 -15.312 1 98.81 309 TRP A O 1
ATOM 2443 N N . CYS A 1 310 ? -3.342 -7.031 -14.508 1 98.69 310 CYS A N 1
ATOM 2444 C CA . CYS A 1 310 ? -2.619 -6.867 -13.258 1 98.69 310 CYS A CA 1
ATOM 2445 C C . CYS A 1 310 ? -1.38 -7.754 -13.219 1 98.69 310 CYS A C 1
ATOM 2447 O O . CYS A 1 310 ? -1.451 -8.938 -13.547 1 98.69 310 CYS A O 1
ATOM 2449 N N . SER A 1 311 ? -0.276 -7.168 -12.844 1 98.25 311 SER A N 1
ATOM 2450 C CA . SER A 1 311 ? 0.967 -7.926 -12.758 1 98.25 311 SER A CA 1
ATOM 2451 C C . SER A 1 311 ? 1.943 -7.277 -11.781 1 98.25 311 SER A C 1
ATOM 2453 O O . SER A 1 311 ? 1.599 -6.309 -11.102 1 98.25 311 SER A O 1
ATOM 2455 N N . SER A 1 312 ? 3.074 -7.93 -11.539 1 97.69 312 SER A N 1
ATOM 2456 C CA . SER A 1 312 ? 4.117 -7.469 -10.625 1 97.69 312 SER A CA 1
ATOM 2457 C C . SER A 1 312 ? 5.426 -8.211 -10.867 1 97.69 312 SER A C 1
ATOM 2459 O O . SER A 1 312 ? 5.469 -9.172 -11.641 1 97.69 312 SER A O 1
ATOM 2461 N N . VAL A 1 313 ? 6.461 -7.797 -10.164 1 96.94 313 VAL A N 1
ATOM 2462 C CA . VAL A 1 313 ? 7.738 -8.492 -10.25 1 96.94 313 VAL A CA 1
ATOM 2463 C C . VAL A 1 313 ? 7.918 -9.398 -9.031 1 96.94 313 VAL A C 1
ATOM 2465 O O . VAL A 1 313 ? 8.992 -9.961 -8.82 1 96.94 313 VAL A O 1
ATOM 2468 N N . SER A 1 314 ? 6.891 -9.617 -8.258 1 95.88 314 SER A N 1
ATOM 2469 C CA . SER A 1 314 ? 6.977 -10.352 -7 1 95.88 314 SER A CA 1
ATOM 2470 C C . SER A 1 314 ? 7.34 -11.812 -7.23 1 95.88 314 SER A C 1
ATOM 2472 O O . SER A 1 314 ? 7.867 -12.469 -6.332 1 95.88 314 SER A O 1
ATOM 2474 N N . LYS A 1 315 ? 7.051 -12.297 -8.398 1 96.88 315 LYS A N 1
ATOM 2475 C CA . LYS A 1 315 ? 7.285 -13.711 -8.656 1 96.88 315 LYS A CA 1
ATOM 2476 C C . LYS A 1 315 ? 8.508 -13.914 -9.539 1 96.88 315 LYS A C 1
ATOM 2478 O O . LYS A 1 315 ? 8.914 -15.047 -9.805 1 96.88 315 LYS A O 1
ATOM 2483 N N . THR A 1 316 ? 9.148 -12.82 -9.938 1 96.69 316 THR A N 1
ATOM 2484 C CA . THR A 1 316 ? 10.273 -12.938 -10.859 1 96.69 316 THR A CA 1
ATOM 2485 C C . THR A 1 316 ? 11.508 -12.242 -10.289 1 96.69 316 THR A C 1
ATOM 2487 O O . THR A 1 316 ? 12.633 -12.547 -10.695 1 96.69 316 THR A O 1
ATOM 2490 N N . LEU A 1 317 ? 11.344 -11.258 -9.391 1 94.75 317 LEU A N 1
ATOM 2491 C CA . LEU A 1 317 ? 12.5 -10.469 -8.984 1 94.75 317 LEU A CA 1
ATOM 2492 C C . LEU A 1 317 ? 12.523 -10.273 -7.473 1 94.75 317 LEU A C 1
ATOM 2494 O O . LEU A 1 317 ? 13.461 -10.711 -6.801 1 94.75 317 LEU A O 1
ATOM 2498 N N . ALA A 1 318 ? 11.531 -9.523 -6.992 1 94.25 318 ALA A N 1
ATOM 2499 C CA . ALA A 1 318 ? 11.656 -9.109 -5.598 1 94.25 318 ALA A CA 1
ATOM 2500 C C . ALA A 1 318 ? 10.281 -8.938 -4.953 1 94.25 318 ALA A C 1
ATOM 2502 O O . ALA A 1 318 ? 9.727 -7.84 -4.934 1 94.25 318 ALA A O 1
ATOM 2503 N N . PRO A 1 319 ? 9.766 -9.992 -4.285 1 93.44 319 PRO A N 1
ATOM 2504 C CA . PRO A 1 319 ? 8.477 -9.875 -3.611 1 93.44 319 PRO A CA 1
ATOM 2505 C C . PRO A 1 319 ? 8.453 -8.773 -2.553 1 93.44 319 PRO A C 1
ATOM 2507 O O . PRO A 1 319 ? 7.465 -8.047 -2.426 1 93.44 319 PRO A O 1
ATOM 2510 N N . GLY A 1 320 ? 9.562 -8.531 -1.892 1 93.44 320 GLY A N 1
ATOM 2511 C CA . GLY A 1 320 ? 9.633 -7.578 -0.793 1 93.44 320 GLY A CA 1
ATOM 2512 C C . GLY A 1 320 ? 9.688 -6.137 -1.255 1 93.44 320 GLY A C 1
ATOM 2513 O O . GLY A 1 320 ? 9.539 -5.215 -0.448 1 93.44 320 GLY A O 1
ATOM 2514 N N . TYR A 1 321 ? 9.891 -5.895 -2.525 1 95.56 321 TYR A N 1
ATOM 2515 C CA . TYR A 1 321 ? 9.938 -4.531 -3.045 1 95.56 321 TYR A CA 1
ATOM 2516 C C . TYR A 1 321 ? 8.531 -4.012 -3.324 1 95.56 321 TYR A C 1
ATOM 2518 O O . TYR A 1 321 ? 8.328 -2.801 -3.451 1 95.56 321 TYR A O 1
ATOM 2526 N N . ARG A 1 322 ? 7.594 -4.922 -3.453 1 95.94 322 ARG A N 1
ATOM 2527 C CA . ARG A 1 322 ? 6.188 -4.586 -3.637 1 95.94 322 ARG A CA 1
ATOM 2528 C C . ARG A 1 322 ? 5.992 -3.689 -4.855 1 95.94 322 ARG A C 1
ATOM 2530 O O . ARG A 1 322 ? 5.359 -2.637 -4.762 1 95.94 322 ARG A O 1
ATOM 2537 N N . VAL A 1 323 ? 6.449 -4.117 -6 1 97.75 323 VAL A N 1
ATOM 2538 C CA . VAL A 1 323 ? 6.316 -3.361 -7.242 1 97.75 323 VAL A CA 1
ATOM 2539 C C . VAL A 1 323 ? 5.371 -4.09 -8.195 1 97.75 323 VAL A C 1
ATOM 2541 O O . VAL A 1 323 ? 5.648 -5.215 -8.617 1 97.75 323 VAL A O 1
ATOM 2544 N N . GLY A 1 324 ? 4.246 -3.512 -8.492 1 97.88 324 GLY A N 1
ATOM 2545 C CA . GLY A 1 324 ? 3.254 -4.027 -9.43 1 97.88 324 GLY A CA 1
ATOM 2546 C C . GLY A 1 324 ? 2.605 -2.945 -10.266 1 97.88 324 GLY A C 1
ATOM 2547 O O . GLY A 1 324 ? 3.018 -1.783 -10.219 1 97.88 324 GLY A O 1
ATOM 2548 N N . TRP A 1 325 ? 1.597 -3.355 -11.102 1 98.62 325 TRP A N 1
ATOM 2549 C CA . TRP A 1 325 ? 0.94 -2.395 -11.984 1 98.62 325 TRP A CA 1
ATOM 2550 C C . TRP A 1 325 ? -0.406 -2.926 -12.461 1 98.62 325 TRP A C 1
ATOM 2552 O O . TRP A 1 325 ? -0.706 -4.109 -12.305 1 98.62 325 TRP A O 1
ATOM 2562 N N . ILE A 1 326 ? -1.176 -2.021 -12.992 1 98.69 326 ILE A N 1
ATOM 2563 C CA . ILE A 1 326 ? -2.455 -2.311 -13.633 1 98.69 326 ILE A CA 1
ATOM 2564 C C . ILE A 1 326 ? -2.555 -1.551 -14.953 1 98.69 326 ILE A C 1
ATOM 2566 O O . ILE A 1 326 ? -2.152 -0.388 -15.039 1 98.69 326 ILE A O 1
ATOM 2570 N N . ALA A 1 327 ? -2.918 -2.17 -16.016 1 98.81 327 ALA A N 1
ATOM 2571 C CA . ALA A 1 327 ? -3.521 -1.522 -17.188 1 98.81 327 ALA A CA 1
ATOM 2572 C C . ALA A 1 327 ? -5.043 -1.591 -17.125 1 98.81 327 ALA A C 1
ATOM 2574 O O . ALA A 1 327 ? -5.645 -2.598 -17.5 1 98.81 327 ALA A O 1
ATOM 2575 N N . PRO A 1 328 ? -5.672 -0.546 -16.703 1 98.5 328 PRO A N 1
ATOM 2576 C CA . PRO A 1 328 ? -7.082 -0.612 -16.312 1 98.5 328 PRO A CA 1
ATOM 2577 C C . PRO A 1 328 ? -8.031 -0.571 -17.5 1 98.5 328 PRO A C 1
ATOM 2579 O O . PRO A 1 328 ? -9.219 -0.874 -17.359 1 98.5 328 PRO A O 1
ATOM 2582 N N . GLY A 1 329 ? -7.555 -0.128 -18.75 1 97.81 329 GLY A N 1
ATOM 2583 C CA . GLY A 1 329 ? -8.461 0.094 -19.859 1 97.81 329 GLY A CA 1
ATOM 2584 C C . GLY A 1 329 ? -9.422 1.246 -19.625 1 97.81 329 GLY A C 1
ATOM 2585 O O . GLY A 1 329 ? -9 2.344 -19.266 1 97.81 329 GLY A O 1
ATOM 2586 N N . LYS A 1 330 ? -10.688 1.033 -19.891 1 97.81 330 LYS A N 1
ATOM 2587 C CA . LYS A 1 330 ? -11.656 2.125 -19.812 1 97.81 330 LYS A CA 1
ATOM 2588 C C . LYS A 1 330 ? -11.977 2.471 -18.359 1 97.81 330 LYS A C 1
ATOM 2590 O O . LYS A 1 330 ? -12.75 3.398 -18.094 1 97.81 330 LYS A O 1
ATOM 2595 N N . PHE A 1 331 ? -11.336 1.79 -17.406 1 98.25 331 PHE A N 1
ATOM 2596 C CA . PHE A 1 331 ? -11.625 2.008 -16 1 98.25 331 PHE A CA 1
ATOM 2597 C C . PHE A 1 331 ? -10.531 2.84 -15.344 1 98.25 331 PHE A C 1
ATOM 2599 O O . PHE A 1 331 ? -10.414 2.854 -14.117 1 98.25 331 PHE A O 1
ATOM 2606 N N . MET A 1 332 ? -9.688 3.555 -16.047 1 97.12 332 MET A N 1
ATOM 2607 C CA . MET A 1 332 ? -8.523 4.316 -15.594 1 97.12 332 MET A CA 1
ATOM 2608 C C . MET A 1 332 ? -8.914 5.312 -14.516 1 97.12 332 MET A C 1
ATOM 2610 O O . MET A 1 332 ? -8.305 5.348 -13.445 1 97.12 332 MET A O 1
ATOM 2614 N N . ASP A 1 333 ? -9.945 6.074 -14.703 1 92.56 333 ASP A N 1
ATOM 2615 C CA . ASP A 1 333 ? -10.336 7.113 -13.758 1 92.56 333 ASP A CA 1
ATOM 2616 C C . ASP A 1 333 ? -10.773 6.512 -12.422 1 92.56 333 ASP A C 1
ATOM 2618 O O . ASP A 1 333 ? -10.422 7.027 -11.359 1 92.56 333 ASP A O 1
ATOM 2622 N N . ASP A 1 334 ? -11.523 5.406 -12.492 1 94.31 334 ASP A N 1
ATOM 2623 C CA . ASP A 1 334 ? -12 4.742 -11.289 1 94.31 334 ASP A CA 1
ATOM 2624 C C . ASP A 1 334 ? -10.836 4.164 -10.484 1 94.31 334 ASP A C 1
ATOM 2626 O O . ASP A 1 334 ? -10.812 4.27 -9.258 1 94.31 334 ASP A O 1
ATOM 2630 N N . ILE A 1 335 ? -9.922 3.592 -11.219 1 96.38 335 ILE A N 1
ATOM 2631 C CA . ILE A 1 335 ? -8.75 3 -10.586 1 96.38 335 ILE A CA 1
ATOM 2632 C C . ILE A 1 335 ? -7.938 4.09 -9.891 1 96.38 335 ILE A C 1
ATOM 2634 O O . ILE A 1 335 ? -7.531 3.932 -8.742 1 96.38 335 ILE A O 1
ATOM 2638 N N . CYS A 1 336 ? -7.707 5.184 -10.531 1 92.81 336 CYS A N 1
ATOM 2639 C CA . CYS A 1 336 ? -6.926 6.281 -9.984 1 92.81 336 CYS A CA 1
ATOM 2640 C C . CYS A 1 336 ? -7.613 6.891 -8.766 1 92.81 336 CYS A C 1
ATOM 2642 O O . CYS A 1 336 ? -6.957 7.238 -7.785 1 92.81 336 CYS A O 1
ATOM 2644 N N . ARG A 1 337 ? -8.891 6.988 -8.836 1 88.94 337 ARG A N 1
ATOM 2645 C CA . ARG A 1 337 ? -9.648 7.531 -7.719 1 88.94 337 ARG A CA 1
ATOM 2646 C C . ARG A 1 337 ? -9.492 6.664 -6.473 1 88.94 337 ARG A C 1
ATOM 2648 O O . ARG A 1 337 ? -9.25 7.18 -5.379 1 88.94 337 ARG A O 1
ATOM 2655 N N . VAL A 1 338 ? -9.633 5.344 -6.633 1 91.81 338 VAL A N 1
ATOM 2656 C CA . VAL A 1 338 ? -9.508 4.43 -5.504 1 91.81 338 VAL A CA 1
ATOM 2657 C C . VAL A 1 338 ? -8.086 4.469 -4.953 1 91.81 338 VAL A C 1
ATOM 2659 O O . VAL A 1 338 ? -7.887 4.496 -3.738 1 91.81 338 VAL A O 1
ATOM 2662 N N . LYS A 1 339 ? -7.125 4.465 -5.828 1 91.94 339 LYS A N 1
ATOM 2663 C CA . LYS A 1 339 ? -5.734 4.508 -5.391 1 91.94 339 LYS A CA 1
ATOM 2664 C C . LYS A 1 339 ? -5.445 5.777 -4.598 1 91.94 339 LYS A C 1
ATOM 2666 O O . LYS A 1 339 ? -4.773 5.73 -3.562 1 91.94 339 LYS A O 1
ATOM 2671 N N . LEU A 1 340 ? -5.934 6.891 -5.082 1 88.12 340 LEU A N 1
ATOM 2672 C CA . LEU A 1 340 ? -5.738 8.164 -4.402 1 88.12 340 LEU A CA 1
ATOM 2673 C C . LEU A 1 340 ? -6.246 8.102 -2.969 1 88.12 340 LEU A C 1
ATOM 2675 O O . LEU A 1 340 ? -5.578 8.57 -2.045 1 88.12 340 LEU A O 1
ATOM 2679 N N . VAL A 1 341 ? -7.312 7.465 -2.803 1 88.44 341 VAL A N 1
ATOM 2680 C CA . VAL A 1 341 ? -8.023 7.484 -1.529 1 88.44 341 VAL A CA 1
ATOM 2681 C C . VAL A 1 341 ? -7.398 6.473 -0.571 1 88.44 341 VAL A C 1
ATOM 2683 O O . VAL A 1 341 ? -7.328 6.715 0.637 1 88.44 341 VAL A O 1
ATOM 2686 N N . HIS A 1 342 ? -6.84 5.406 -1.12 1 89.75 342 HIS A N 1
ATOM 2687 C CA . HIS A 1 342 ? -6.43 4.312 -0.249 1 89.75 342 HIS A CA 1
ATOM 2688 C C . HIS A 1 342 ? -4.914 4.281 -0.078 1 89.75 342 HIS A C 1
ATOM 2690 O O . HIS A 1 342 ? -4.406 3.738 0.905 1 89.75 342 HIS A O 1
ATOM 2696 N N . SER A 1 343 ? -4.203 4.883 -1.004 1 87.75 343 SER A N 1
ATOM 2697 C CA . SER A 1 343 ? -2.76 4.672 -0.948 1 87.75 343 SER A CA 1
ATOM 2698 C C . SER A 1 343 ? -2 5.934 -1.349 1 87.75 343 SER A C 1
ATOM 2700 O O . SER A 1 343 ? -0.823 6.086 -1.019 1 87.75 343 SER A O 1
ATOM 2702 N N . ILE A 1 344 ? -2.549 6.824 -2.018 1 82.75 344 ILE A N 1
ATOM 2703 C CA . ILE A 1 344 ? -1.992 8.094 -2.48 1 82.75 344 ILE A CA 1
ATOM 2704 C C . ILE A 1 344 ? -0.865 7.828 -3.477 1 82.75 344 ILE A C 1
ATOM 2706 O O . ILE A 1 344 ? -0.964 8.195 -4.648 1 82.75 344 ILE A O 1
ATOM 2710 N N . SER A 1 345 ? 0.195 7.113 -3.025 1 87.88 345 SER A N 1
ATOM 2711 C CA . SER A 1 345 ? 1.388 6.883 -3.834 1 87.88 345 SER A CA 1
ATOM 2712 C C . SER A 1 345 ? 2.07 5.574 -3.457 1 87.88 345 SER A C 1
ATOM 2714 O O . SER A 1 345 ? 1.743 4.969 -2.432 1 87.88 345 SER A O 1
ATOM 2716 N N . CYS A 1 346 ? 2.926 5.105 -4.363 1 93.38 346 CYS A N 1
ATOM 2717 C CA . CYS A 1 346 ? 3.793 3.961 -4.113 1 93.38 346 CYS A CA 1
ATOM 2718 C C . CYS A 1 346 ? 5.203 4.414 -3.75 1 93.38 346 CYS A C 1
ATOM 2720 O O . CYS A 1 346 ? 5.574 5.562 -3.998 1 93.38 346 CYS A O 1
ATOM 2722 N N . PRO A 1 347 ? 5.992 3.541 -3.109 1 93.75 347 PRO A N 1
ATOM 2723 C CA . PRO A 1 347 ? 7.387 3.893 -2.832 1 93.75 347 PRO A CA 1
ATOM 2724 C C . PRO A 1 347 ? 8.211 4.078 -4.102 1 93.75 347 PRO A C 1
ATOM 2726 O O . PRO A 1 347 ? 8.617 3.098 -4.73 1 93.75 347 PRO A O 1
ATOM 2729 N N . THR A 1 348 ? 8.562 5.234 -4.371 1 92.94 348 THR A N 1
ATOM 2730 C CA . THR A 1 348 ? 9.094 5.641 -5.668 1 92.94 348 THR A CA 1
ATOM 2731 C C . THR A 1 348 ? 10.477 5.039 -5.902 1 92.94 348 THR A C 1
ATOM 2733 O O . THR A 1 348 ? 10.797 4.625 -7.02 1 92.94 348 THR A O 1
ATOM 2736 N N . LEU A 1 349 ? 11.312 4.992 -4.891 1 95.5 349 LEU A N 1
ATOM 2737 C CA . LEU A 1 349 ? 12.688 4.531 -5.051 1 95.5 349 LEU A CA 1
ATOM 2738 C C . LEU A 1 349 ? 12.727 3.117 -5.621 1 95.5 349 LEU A C 1
ATOM 2740 O O . LEU A 1 349 ? 13.469 2.842 -6.562 1 95.5 349 LEU A O 1
ATOM 2744 N N . LEU A 1 350 ? 11.93 2.281 -5.082 1 96.81 350 LEU A N 1
ATOM 2745 C CA . LEU A 1 350 ? 11.93 0.884 -5.5 1 96.81 350 LEU A CA 1
ATOM 2746 C C . LEU A 1 350 ? 11.297 0.726 -6.875 1 96.81 350 LEU A C 1
ATOM 2748 O O . LEU A 1 350 ? 11.758 -0.073 -7.691 1 96.81 350 LEU A O 1
ATOM 2752 N N . HIS A 1 351 ? 10.234 1.488 -7.145 1 97.31 351 HIS A N 1
ATOM 2753 C CA . HIS A 1 351 ? 9.586 1.451 -8.453 1 97.31 351 HIS A CA 1
ATOM 2754 C C . HIS A 1 351 ? 10.531 1.924 -9.547 1 97.31 351 HIS A C 1
ATOM 2756 O O . HIS A 1 351 ? 10.625 1.297 -10.609 1 97.31 351 HIS A O 1
ATOM 2762 N N . GLU A 1 352 ? 11.266 2.986 -9.258 1 96.31 352 GLU A N 1
ATOM 2763 C CA . GLU A 1 352 ? 12.242 3.5 -10.219 1 96.31 352 GLU A CA 1
ATOM 2764 C C . GLU A 1 352 ? 13.406 2.527 -10.398 1 96.31 352 GLU A C 1
ATOM 2766 O O . GLU A 1 352 ? 13.922 2.369 -11.508 1 96.31 352 GLU A O 1
ATOM 2771 N N . SER A 1 353 ? 13.844 1.912 -9.344 1 96.56 353 SER A N 1
ATOM 2772 C CA . SER A 1 353 ? 14.922 0.934 -9.422 1 96.56 353 SER A CA 1
ATOM 2773 C C . SER A 1 353 ? 14.531 -0.256 -10.289 1 96.56 353 SER A C 1
ATOM 2775 O O . SER A 1 353 ? 15.312 -0.704 -11.133 1 96.56 353 SER A O 1
ATOM 2777 N N . ILE A 1 354 ? 13.328 -0.766 -10.094 1 97.31 354 ILE A N 1
ATOM 2778 C CA . ILE A 1 354 ? 12.844 -1.894 -10.883 1 97.31 354 ILE A CA 1
ATOM 2779 C C . ILE A 1 354 ? 12.711 -1.483 -12.344 1 97.31 354 ILE A C 1
ATOM 2781 O O . ILE A 1 354 ? 13.016 -2.27 -13.242 1 97.31 354 ILE A O 1
ATOM 2785 N N . ALA A 1 355 ? 12.273 -0.233 -12.57 1 97.06 355 ALA A N 1
ATOM 2786 C CA . ALA A 1 355 ? 12.195 0.279 -13.938 1 97.06 355 ALA A CA 1
ATOM 2787 C C . ALA A 1 355 ? 13.562 0.2 -14.625 1 97.06 355 ALA A C 1
ATOM 2789 O O . ALA A 1 355 ? 13.656 -0.246 -15.766 1 97.06 355 ALA A O 1
ATOM 2790 N N . LYS A 1 356 ? 14.547 0.597 -13.938 1 95.81 356 LYS A N 1
ATOM 2791 C CA . LYS A 1 356 ? 15.906 0.571 -14.477 1 95.81 356 LYS A CA 1
ATOM 2792 C C . LYS A 1 356 ? 16.375 -0.862 -14.703 1 95.81 356 LYS A C 1
ATOM 2794 O O . LYS A 1 356 ? 17.094 -1.142 -15.664 1 95.81 356 LYS A O 1
ATOM 2799 N N . PHE A 1 357 ? 15.992 -1.708 -13.828 1 96.38 357 PHE A N 1
ATOM 2800 C CA . PHE A 1 357 ? 16.375 -3.109 -13.961 1 96.38 357 PHE A CA 1
ATOM 2801 C C . PHE A 1 357 ? 15.734 -3.727 -15.195 1 96.38 357 PHE A C 1
ATOM 2803 O O . PHE A 1 357 ? 16.375 -4.492 -15.914 1 96.38 357 PHE A O 1
ATOM 2810 N N . ILE A 1 358 ? 14.508 -3.369 -15.469 1 95 358 ILE A N 1
ATOM 2811 C CA . ILE A 1 358 ? 13.742 -3.902 -16.594 1 95 358 ILE A CA 1
ATOM 2812 C C . ILE A 1 358 ? 14.312 -3.367 -17.906 1 95 358 ILE A C 1
ATOM 2814 O O . ILE A 1 358 ? 14.352 -4.078 -18.906 1 95 358 ILE A O 1
ATOM 2818 N N . ASP A 1 359 ? 14.672 -2.135 -18.016 1 85.69 359 ASP A N 1
ATOM 2819 C CA . ASP A 1 359 ? 15.172 -1.461 -19.219 1 85.69 359 ASP A CA 1
ATOM 2820 C C . ASP A 1 359 ? 16.438 -2.137 -19.75 1 85.69 359 ASP A C 1
ATOM 2822 O O . ASP A 1 359 ? 16.625 -2.244 -20.953 1 85.69 359 ASP A O 1
ATOM 2826 N N . LYS A 1 360 ? 17.172 -2.613 -18.875 1 77.88 360 LYS A N 1
ATOM 2827 C CA . LYS A 1 360 ? 18.422 -3.221 -19.297 1 77.88 360 LYS A CA 1
ATOM 2828 C C . LYS A 1 360 ? 18.234 -4.699 -19.641 1 77.88 360 LYS A C 1
ATOM 2830 O O . LYS A 1 360 ? 17.203 -5.285 -19.312 1 77.88 360 LYS A O 1
ATOM 2835 N N . SER A 1 361 ? 19.047 -5.207 -20.453 1 84.62 361 SER A N 1
ATOM 2836 C CA . SER A 1 361 ? 19 -6.621 -20.797 1 84.62 361 SER A CA 1
ATOM 2837 C C . SER A 1 361 ? 19.125 -7.508 -19.562 1 84.62 361 SER A C 1
ATOM 2839 O O . SER A 1 361 ? 18.922 -8.719 -19.641 1 84.62 361 SER A O 1
ATOM 2841 N N . ARG A 1 362 ? 19.156 -6.812 -18.453 1 88.06 362 ARG A N 1
ATOM 2842 C CA . ARG A 1 362 ? 19.391 -7.5 -17.188 1 88.06 362 ARG A CA 1
ATOM 2843 C C . ARG A 1 362 ? 18.188 -8.352 -16.812 1 88.06 362 ARG A C 1
ATOM 2845 O O . ARG A 1 362 ? 18.344 -9.484 -16.344 1 88.06 362 ARG A O 1
ATOM 2852 N N . TYR A 1 363 ? 17.078 -7.82 -17.078 1 94.31 363 TYR A N 1
ATOM 2853 C CA . TYR A 1 36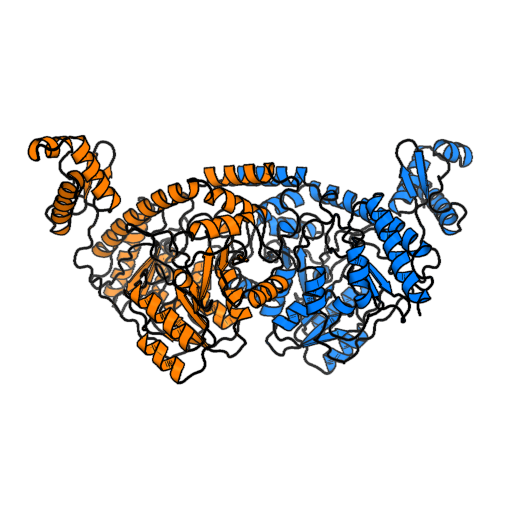3 ? 15.867 -8.508 -16.672 1 94.31 363 TYR A CA 1
ATOM 2854 C C . TYR A 1 363 ? 15.664 -9.789 -17.484 1 94.31 363 TYR A C 1
ATOM 2856 O O . TYR A 1 363 ? 15.414 -10.852 -16.922 1 94.31 363 TYR A O 1
ATOM 2864 N N . GLU A 1 364 ? 15.797 -9.656 -18.75 1 93.12 364 GLU A N 1
ATOM 2865 C CA . GLU A 1 364 ? 15.602 -10.828 -19.594 1 93.12 364 GLU A CA 1
ATOM 2866 C C . GLU A 1 364 ? 16.688 -11.883 -19.328 1 93.12 364 GLU A C 1
ATOM 2868 O O . GLU A 1 364 ? 16.406 -13.078 -19.391 1 93.12 364 GLU A O 1
ATOM 2873 N N . ASN A 1 365 ? 17.859 -11.422 -19.125 1 94.25 365 ASN A N 1
ATOM 2874 C CA . ASN A 1 365 ? 18.938 -12.359 -18.781 1 94.25 365 ASN A CA 1
ATOM 2875 C C . ASN A 1 365 ? 18.609 -13.109 -17.5 1 94.25 365 ASN A C 1
ATOM 2877 O O . ASN A 1 365 ? 18.828 -14.328 -17.406 1 94.25 365 ASN A O 1
ATOM 2881 N N . HIS A 1 366 ? 18.156 -12.406 -16.578 1 96.31 366 HIS A N 1
ATOM 2882 C CA . HIS A 1 366 ? 17.75 -13.039 -15.32 1 96.31 366 HIS A CA 1
ATOM 2883 C C . HIS A 1 366 ? 16.609 -14.023 -15.539 1 96.31 366 HIS A C 1
ATOM 2885 O O . HIS A 1 366 ? 16.641 -15.141 -15.023 1 96.31 366 HIS A O 1
ATOM 2891 N N . LEU A 1 367 ? 15.641 -13.586 -16.312 1 96.5 367 LEU A N 1
ATOM 2892 C CA . LEU A 1 367 ? 14.477 -14.43 -16.562 1 96.5 367 LEU A CA 1
ATOM 2893 C C . LEU A 1 367 ? 14.875 -15.734 -17.25 1 96.5 367 LEU A C 1
ATOM 2895 O O . LEU A 1 367 ? 14.352 -16.797 -16.922 1 96.5 367 LEU A O 1
ATOM 2899 N N . ARG A 1 368 ? 15.766 -15.656 -18.156 1 94.38 368 ARG A N 1
ATOM 2900 C CA . ARG A 1 368 ? 16.234 -16.844 -18.859 1 94.38 368 ARG A CA 1
ATOM 2901 C C . ARG A 1 368 ? 16.844 -17.844 -17.875 1 94.38 368 ARG A C 1
ATOM 2903 O O . ARG A 1 368 ? 16.578 -19.047 -17.953 1 94.38 368 ARG A O 1
ATOM 2910 N N . GLN A 1 369 ? 17.641 -17.328 -17 1 95 369 GLN A N 1
ATOM 2911 C CA . GLN A 1 369 ? 18.266 -18.188 -16 1 95 369 GLN A CA 1
ATOM 2912 C C . GLN A 1 369 ? 17.234 -18.766 -15.039 1 95 369 GLN A C 1
ATOM 2914 O O . GLN A 1 369 ? 17.297 -19.953 -14.688 1 95 369 GLN A O 1
ATOM 2919 N N . LEU A 1 370 ? 16.344 -17.922 -14.656 1 96.62 370 LEU A N 1
ATOM 2920 C CA . LEU A 1 370 ? 15.297 -18.359 -13.75 1 96.62 370 LEU A CA 1
ATOM 2921 C C . LEU A 1 370 ? 14.438 -19.438 -14.383 1 96.62 370 LEU A C 1
ATOM 2923 O O . LEU A 1 370 ? 14.164 -20.469 -13.75 1 96.62 370 LEU A O 1
ATOM 2927 N N . ARG A 1 371 ? 14.047 -19.266 -15.633 1 96.25 371 ARG A N 1
ATOM 2928 C CA . ARG A 1 371 ? 13.234 -20.234 -16.359 1 96.25 371 ARG A CA 1
ATOM 2929 C C . ARG A 1 371 ? 13.953 -21.578 -16.469 1 96.25 371 ARG A C 1
ATOM 2931 O O . ARG A 1 371 ? 13.352 -22.625 -16.234 1 96.25 371 ARG A O 1
ATOM 2938 N N . SER A 1 372 ? 15.164 -21.5 -16.75 1 93.19 372 SER A N 1
ATOM 2939 C CA . SER A 1 372 ? 15.953 -22.719 -16.891 1 93.19 372 SER A CA 1
ATOM 2940 C C . SER A 1 372 ? 16.031 -23.484 -15.57 1 93.19 372 SER A C 1
ATOM 2942 O O . SER A 1 372 ? 15.812 -24.703 -15.539 1 93.19 372 SER A O 1
ATOM 2944 N N . SER A 1 373 ? 16.312 -22.781 -14.523 1 95.19 373 SER A N 1
ATOM 2945 C CA . SER A 1 373 ? 16.406 -23.391 -13.211 1 95.19 373 SER A CA 1
ATOM 2946 C C . SER A 1 373 ? 15.078 -24 -12.781 1 95.19 373 SER A C 1
ATOM 2948 O O . SER A 1 373 ? 15.047 -25.109 -12.234 1 95.19 373 SER A O 1
ATOM 2950 N N . LEU A 1 374 ? 14.047 -23.312 -13.047 1 96.38 374 LEU A N 1
ATOM 2951 C CA . LEU A 1 374 ? 12.727 -23.766 -12.625 1 96.38 374 LEU A CA 1
ATOM 2952 C C . LEU A 1 374 ? 12.281 -24.969 -13.453 1 96.38 374 LEU A C 1
ATOM 2954 O O . LEU A 1 374 ? 11.664 -25.906 -12.922 1 96.38 374 LEU A O 1
ATOM 2958 N N . GLN A 1 375 ? 12.57 -24.938 -14.719 1 93.12 375 GLN A N 1
ATOM 2959 C CA . GLN A 1 375 ? 12.242 -26.078 -15.57 1 93.12 375 GLN A CA 1
ATOM 2960 C C . GLN A 1 375 ? 13 -27.328 -15.133 1 93.12 375 GLN A C 1
ATOM 2962 O O . GLN A 1 375 ? 12.43 -28.422 -15.109 1 93.12 375 GLN A O 1
ATOM 2967 N N . HIS A 1 376 ? 14.211 -27.156 -14.773 1 90.25 376 HIS A N 1
ATOM 2968 C CA . HIS A 1 376 ? 15.008 -28.25 -14.25 1 90.25 376 HIS A CA 1
ATOM 2969 C C . HIS A 1 376 ? 14.414 -28.797 -12.945 1 90.25 376 HIS A C 1
ATOM 2971 O O . HIS A 1 376 ? 14.312 -30 -12.766 1 90.25 376 HIS A O 1
ATOM 2977 N N . ASN A 1 377 ? 14.102 -27.859 -12.07 1 94.94 377 ASN A N 1
ATOM 2978 C CA . ASN A 1 377 ? 13.477 -28.25 -10.812 1 94.94 377 ASN A CA 1
ATOM 2979 C C . ASN A 1 377 ? 12.211 -29.062 -11.047 1 94.94 377 ASN A C 1
ATOM 2981 O O . ASN A 1 377 ? 11.969 -30.062 -10.367 1 94.94 377 ASN A O 1
ATOM 2985 N N . LEU A 1 378 ? 11.391 -28.625 -12.016 1 94 378 LEU A N 1
ATOM 2986 C CA . LEU A 1 378 ? 10.133 -29.312 -12.305 1 94 378 LEU A CA 1
ATOM 2987 C C . LEU A 1 378 ? 10.367 -30.797 -12.578 1 94 378 LEU A C 1
ATOM 2989 O O . LEU A 1 378 ? 9.688 -31.641 -12.008 1 94 378 LEU A O 1
ATOM 2993 N N . HIS A 1 379 ? 11.312 -31.094 -13.312 1 88.12 379 HIS A N 1
ATOM 2994 C CA . HIS A 1 379 ? 11.586 -32.469 -13.688 1 88.12 379 HIS A CA 1
ATOM 2995 C C . HIS A 1 379 ? 12.062 -33.281 -12.492 1 88.12 379 HIS A C 1
ATOM 2997 O O . HIS A 1 379 ? 11.68 -34.438 -12.328 1 88.12 379 HIS A O 1
ATOM 3003 N N . LYS A 1 380 ? 12.852 -32.688 -11.719 1 91.75 380 LYS A N 1
ATOM 3004 C CA . LYS A 1 380 ? 13.344 -33.344 -10.523 1 91.75 380 LYS A CA 1
ATOM 3005 C C . LYS A 1 380 ? 12.219 -33.625 -9.531 1 91.75 380 LYS A C 1
ATOM 3007 O O . LYS A 1 380 ? 12.141 -34.688 -8.93 1 91.75 380 LYS A O 1
ATOM 3012 N N . TYR A 1 381 ? 11.406 -32.625 -9.352 1 95.81 381 TYR A N 1
ATOM 3013 C CA . TYR A 1 381 ? 10.258 -32.781 -8.469 1 95.81 381 TYR A CA 1
ATOM 3014 C C . TYR A 1 381 ? 9.352 -33.906 -8.938 1 95.81 381 TYR A C 1
ATOM 3016 O O . TYR A 1 381 ? 8.93 -34.75 -8.141 1 95.81 381 TYR A O 1
ATOM 3024 N N . LEU A 1 382 ? 9.055 -33.906 -10.211 1 91.31 382 LEU A N 1
ATOM 3025 C CA . LEU A 1 382 ? 8.164 -34.906 -10.781 1 91.31 382 LEU A CA 1
ATOM 3026 C C . LEU A 1 382 ? 8.742 -36.312 -10.602 1 91.31 382 LEU A C 1
ATOM 3028 O O . LEU A 1 382 ? 8 -37.281 -10.336 1 91.31 382 LEU A O 1
ATOM 3032 N N . HIS A 1 383 ? 10 -36.375 -10.68 1 88.12 383 HIS A N 1
ATOM 3033 C CA . HIS A 1 383 ? 10.664 -37.656 -10.477 1 88.12 383 HIS A CA 1
ATOM 3034 C C . HIS A 1 383 ? 10.461 -38.188 -9.055 1 88.12 383 HIS A C 1
ATOM 3036 O O . HIS A 1 383 ? 10.078 -39.344 -8.852 1 88.12 383 HIS A O 1
ATOM 3042 N N . ILE A 1 384 ? 10.688 -37.312 -8.117 1 93.62 384 ILE A N 1
ATOM 3043 C CA . ILE A 1 384 ? 10.539 -37.688 -6.715 1 93.62 384 ILE A CA 1
ATOM 3044 C C . ILE A 1 384 ? 9.078 -38.031 -6.418 1 93.62 384 ILE A C 1
ATOM 3046 O O . ILE A 1 384 ? 8.781 -38.969 -5.707 1 93.62 384 ILE A O 1
ATOM 3050 N N . ILE A 1 385 ? 8.203 -37.281 -6.953 1 93.88 385 ILE A N 1
ATOM 3051 C CA . ILE A 1 385 ? 6.773 -37.5 -6.723 1 93.88 385 ILE A CA 1
ATOM 3052 C C . ILE A 1 385 ? 6.359 -38.844 -7.281 1 93.88 385 ILE A C 1
ATOM 3054 O O . ILE A 1 385 ? 5.648 -39.594 -6.613 1 93.88 385 ILE A O 1
ATOM 3058 N N . GLN A 1 386 ? 6.785 -39.156 -8.391 1 88.06 386 GLN A N 1
ATOM 3059 C CA . GLN A 1 386 ? 6.465 -40.438 -9.016 1 88.06 386 GLN A CA 1
ATOM 3060 C C . GLN A 1 386 ? 7.012 -41.625 -8.188 1 88.06 386 GLN A C 1
ATOM 3062 O O . GLN A 1 386 ? 6.355 -42.656 -8.055 1 88.06 386 GLN A O 1
ATOM 3067 N N . GLU A 1 387 ? 8.133 -41.406 -7.613 1 88.38 387 GLU A N 1
ATOM 3068 C CA . GLU A 1 387 ? 8.852 -42.5 -6.941 1 88.38 387 GLU A CA 1
ATOM 3069 C C . GLU A 1 387 ? 8.352 -42.688 -5.508 1 88.38 387 GLU A C 1
ATOM 3071 O O . GLU A 1 387 ? 8.273 -43.812 -5.012 1 88.38 387 GLU A O 1
ATOM 3076 N N . TYR A 1 388 ? 8.023 -41.594 -4.855 1 91.75 388 TYR A N 1
ATOM 3077 C CA . TYR A 1 388 ? 7.898 -41.719 -3.406 1 91.75 388 TYR A CA 1
ATOM 3078 C C . TYR A 1 388 ? 6.492 -41.344 -2.953 1 91.75 388 TYR A C 1
ATOM 3080 O O . TYR A 1 388 ? 6.102 -41.656 -1.821 1 91.75 388 TYR A O 1
ATOM 3088 N N . PHE A 1 389 ? 5.773 -40.688 -3.766 1 94.75 389 PHE A N 1
ATOM 3089 C CA . PHE A 1 389 ? 4.406 -40.312 -3.396 1 94.75 389 PHE A CA 1
ATOM 3090 C C . PHE A 1 389 ? 3.463 -41.5 -3.646 1 94.75 389 PHE A C 1
ATOM 3092 O O . PHE A 1 389 ? 3.838 -42.469 -4.301 1 94.75 389 PHE A O 1
ATOM 3099 N N . PRO A 1 390 ? 2.242 -41.406 -3.072 1 90.81 390 PRO A N 1
ATOM 3100 C CA . PRO A 1 390 ? 1.299 -42.5 -3.289 1 90.81 390 PRO A CA 1
ATOM 3101 C C . PRO A 1 390 ? 1.086 -42.812 -4.77 1 90.81 390 PRO A C 1
ATOM 3103 O O . PRO A 1 390 ? 1.079 -41.906 -5.602 1 90.81 390 PRO A O 1
ATOM 3106 N N . GLU A 1 391 ? 0.857 -44 -5.141 1 81.44 391 GLU A N 1
ATOM 3107 C CA . GLU A 1 391 ? 0.814 -44.531 -6.508 1 81.44 391 GLU A CA 1
ATOM 3108 C C . GLU A 1 391 ? -0.266 -43.812 -7.324 1 81.44 391 GLU A C 1
ATOM 3110 O O . GLU A 1 391 ? -0.083 -43.562 -8.516 1 81.44 391 GLU A O 1
ATOM 3115 N N . ASN A 1 392 ? -1.349 -43.469 -6.867 1 84.31 392 ASN A N 1
ATOM 3116 C CA . ASN A 1 392 ? -2.439 -42.875 -7.641 1 84.31 392 ASN A CA 1
ATOM 3117 C C . ASN A 1 392 ? -2.426 -41.344 -7.574 1 84.31 392 ASN A C 1
ATOM 3119 O O . ASN A 1 392 ? -3.434 -40.719 -7.867 1 84.31 392 ASN A O 1
ATOM 3123 N N . THR A 1 393 ? -1.199 -40.844 -7.289 1 91.31 393 THR A N 1
ATOM 3124 C CA . THR A 1 393 ? -1.074 -39.406 -7.238 1 91.31 393 THR A CA 1
ATOM 3125 C C . THR A 1 393 ? -1.157 -38.812 -8.641 1 91.31 393 THR A C 1
ATOM 3127 O O . THR A 1 393 ? -0.468 -39.25 -9.555 1 91.31 393 THR A O 1
ATOM 3130 N N . LYS A 1 394 ? -2.109 -37.906 -8.812 1 90.44 394 LYS A N 1
ATOM 3131 C CA . LYS A 1 394 ? -2.172 -37.094 -10.023 1 90.44 394 LYS A CA 1
ATOM 3132 C C . LYS A 1 394 ? -1.472 -35.75 -9.828 1 90.44 394 LYS A C 1
ATOM 3134 O O . LYS A 1 394 ? -1.588 -35.125 -8.766 1 90.44 394 LYS A O 1
ATOM 3139 N N . VAL A 1 395 ? -0.697 -35.375 -10.805 1 92.75 395 VAL A N 1
ATOM 3140 C CA . VAL A 1 395 ? 0.063 -34.125 -10.688 1 92.75 395 VAL A CA 1
ATOM 3141 C C . VAL A 1 395 ? -0.024 -33.344 -11.984 1 92.75 395 VAL A C 1
ATOM 3143 O O . VAL A 1 395 ? -0.039 -33.906 -13.07 1 92.75 395 VAL A O 1
ATOM 3146 N N . THR A 1 396 ? -0.145 -32.031 -11.891 1 91.31 396 THR A N 1
ATOM 3147 C CA . THR A 1 396 ? -0.122 -31.172 -13.062 1 91.31 396 THR A CA 1
ATOM 3148 C C . THR A 1 396 ? 1.281 -31.109 -13.664 1 91.31 396 THR A C 1
ATOM 3150 O O . THR A 1 396 ? 2.264 -31.422 -12.984 1 91.31 396 THR A O 1
ATOM 3153 N N . PHE A 1 397 ? 1.35 -30.781 -14.922 1 89.19 397 PHE A N 1
ATOM 3154 C CA . PHE A 1 397 ? 2.607 -30.609 -15.641 1 89.19 397 PHE A CA 1
ATOM 3155 C C . PHE A 1 397 ? 2.648 -29.266 -16.344 1 89.19 397 PHE A C 1
ATOM 3157 O O . PHE A 1 397 ? 2.479 -29.188 -17.562 1 89.19 397 PHE A O 1
ATOM 3164 N N . PRO A 1 398 ? 2.994 -28.219 -15.609 1 93.12 398 PRO A N 1
ATOM 3165 C CA . PRO A 1 398 ? 2.936 -26.875 -16.172 1 93.12 398 PRO A CA 1
ATOM 3166 C C . PRO A 1 398 ? 4.051 -26.594 -17.172 1 93.12 398 PRO A C 1
ATOM 3168 O O . PRO A 1 398 ? 5.148 -27.141 -17.047 1 93.12 398 PRO A O 1
ATOM 3171 N N . ASP A 1 399 ? 3.799 -25.719 -18.094 1 92.19 399 ASP A N 1
ATOM 3172 C CA . ASP A 1 399 ? 4.781 -25.266 -19.062 1 92.19 399 ASP A CA 1
ATOM 3173 C C . ASP A 1 399 ? 5.371 -23.906 -18.656 1 92.19 399 ASP A C 1
ATOM 3175 O O . ASP A 1 399 ? 5.812 -23.141 -19.5 1 92.19 399 ASP A O 1
ATOM 3179 N N . GLY A 1 400 ? 5.328 -23.641 -17.453 1 96.19 400 GLY A N 1
ATOM 3180 C CA . GLY A 1 400 ? 5.836 -22.406 -16.844 1 96.19 400 GLY A CA 1
ATOM 3181 C C . GLY A 1 400 ? 5.438 -22.25 -15.391 1 96.19 400 GLY A C 1
ATOM 3182 O O . GLY A 1 400 ? 4.906 -23.172 -14.781 1 96.19 400 GLY A O 1
ATOM 3183 N N . GLY A 1 401 ? 5.766 -21.047 -14.781 1 97.12 401 GLY A N 1
ATOM 3184 C CA . GLY A 1 401 ? 5.539 -20.844 -13.359 1 97.12 401 GLY A CA 1
ATOM 3185 C C . GLY A 1 401 ? 6.449 -21.688 -12.484 1 97.12 401 GLY A C 1
ATOM 3186 O O . GLY A 1 401 ? 7.586 -21.969 -12.859 1 97.12 401 GLY A O 1
ATOM 3187 N N . PHE A 1 402 ? 5.992 -22.016 -11.281 1 98.06 402 PHE A N 1
ATOM 3188 C CA . PHE A 1 402 ? 6.797 -22.844 -10.391 1 98.06 402 PHE A CA 1
ATOM 3189 C C . PHE A 1 402 ? 5.934 -23.469 -9.305 1 98.06 402 PHE A C 1
ATOM 3191 O O . PHE A 1 402 ? 6.367 -23.609 -8.156 1 98.06 402 PHE A O 1
ATOM 3198 N N . LEU A 1 403 ? 4.66 -23.781 -9.734 1 97.62 403 LEU A N 1
ATOM 3199 C CA . LEU A 1 403 ? 3.719 -24.406 -8.812 1 97.62 403 LEU A CA 1
ATOM 3200 C C . LEU A 1 403 ? 3.193 -25.719 -9.383 1 97.62 403 LEU A C 1
ATOM 3202 O O . LEU A 1 403 ? 2.922 -25.812 -10.586 1 97.62 403 LEU A O 1
ATOM 3206 N N . LEU A 1 404 ? 3.055 -26.703 -8.531 1 96.5 404 LEU A N 1
ATOM 3207 C CA . LEU A 1 404 ? 2.465 -28 -8.844 1 96.5 404 LEU A CA 1
ATOM 3208 C C . LEU A 1 404 ? 1.218 -28.25 -8 1 96.5 404 LEU A C 1
ATOM 3210 O O . LEU A 1 404 ? 1.195 -27.938 -6.809 1 96.5 404 LEU A O 1
ATOM 3214 N N . TRP A 1 405 ? 0.257 -28.75 -8.672 1 96.69 405 TRP A N 1
ATOM 3215 C CA . TRP A 1 405 ? -0.942 -29.203 -7.973 1 96.69 405 TRP A CA 1
ATOM 3216 C C . TRP A 1 405 ? -1.032 -30.719 -7.977 1 96.69 405 TRP A C 1
ATOM 3218 O O . TRP A 1 405 ? -0.912 -31.359 -9.023 1 96.69 405 TRP A O 1
ATOM 3228 N N . LEU A 1 406 ? -1.238 -31.281 -6.816 1 96.5 406 LEU A N 1
ATOM 3229 C CA . LEU A 1 406 ? -1.335 -32.719 -6.68 1 96.5 406 LEU A CA 1
ATOM 3230 C C . LEU A 1 406 ? -2.703 -33.125 -6.141 1 96.5 406 LEU A C 1
ATOM 3232 O O . LEU A 1 406 ? -3.236 -32.5 -5.234 1 96.5 406 LEU A O 1
ATOM 3236 N N . GLU A 1 407 ? -3.232 -34.125 -6.715 1 94.25 407 GLU A N 1
ATOM 3237 C CA . GLU A 1 407 ? -4.398 -34.812 -6.195 1 94.25 407 GLU A CA 1
ATOM 3238 C C . GLU A 1 407 ? -4.027 -36.219 -5.727 1 94.25 407 GLU A C 1
ATOM 3240 O O . GLU A 1 407 ? -3.584 -37.062 -6.523 1 94.25 407 GLU A O 1
ATOM 3245 N N . LEU A 1 408 ? -4.203 -36.438 -4.457 1 94.56 408 LEU A N 1
ATOM 3246 C CA . LEU A 1 408 ? -3.846 -37.719 -3.85 1 94.56 408 LEU A CA 1
ATOM 3247 C C . LEU A 1 408 ? -5.066 -38.625 -3.727 1 94.56 408 LEU A C 1
ATOM 3249 O O . LEU A 1 408 ? -6.156 -38.281 -4.188 1 94.56 408 LEU A O 1
ATOM 3253 N N . ASP A 1 409 ? -4.809 -39.781 -3.199 1 90.06 409 ASP A N 1
ATOM 3254 C CA . ASP A 1 409 ? -5.91 -40.688 -2.883 1 90.06 409 ASP A CA 1
ATOM 3255 C C . ASP A 1 409 ? -6.953 -40 -2.006 1 90.06 409 ASP A C 1
ATOM 3257 O O . ASP A 1 409 ? -6.605 -39.281 -1.079 1 90.06 409 ASP A O 1
ATOM 3261 N N . PRO A 1 410 ? -8.227 -40.219 -2.287 1 89.12 410 PRO A N 1
ATOM 3262 C CA . PRO A 1 410 ? -9.289 -39.531 -1.559 1 89.12 410 PRO A CA 1
ATOM 3263 C C . PRO A 1 410 ? -9.25 -39.812 -0.058 1 89.12 410 PRO A C 1
ATOM 3265 O O . PRO A 1 410 ? -9.828 -39.062 0.728 1 89.12 410 PRO A O 1
ATOM 3268 N N . ARG A 1 411 ? -8.586 -40.875 0.356 1 91.62 411 ARG A N 1
ATOM 3269 C CA . ARG A 1 411 ? -8.508 -41.219 1.769 1 91.62 411 ARG A CA 1
ATOM 3270 C C . ARG A 1 411 ? -7.488 -40.344 2.498 1 91.62 411 ARG A C 1
ATOM 3272 O O . ARG A 1 411 ? -7.477 -40.312 3.73 1 91.62 411 ARG A O 1
ATOM 3279 N N . ILE A 1 412 ? -6.672 -39.656 1.78 1 93.38 412 ILE A N 1
ATOM 3280 C CA . ILE A 1 412 ? -5.648 -38.812 2.371 1 93.38 412 ILE A CA 1
ATOM 3281 C C . ILE A 1 412 ? -6.207 -37.406 2.596 1 93.38 412 ILE A C 1
ATOM 3283 O O . ILE A 1 412 ? -6.832 -36.812 1.701 1 93.38 412 ILE A O 1
ATOM 3287 N N . ASN A 1 413 ? -6.059 -36.906 3.773 1 93.94 413 ASN A N 1
ATOM 3288 C CA . ASN A 1 413 ? -6.441 -35.531 4.102 1 93.94 413 ASN A CA 1
ATOM 3289 C C . ASN A 1 413 ? -5.215 -34.656 4.348 1 93.94 413 ASN A C 1
ATOM 3291 O O . ASN A 1 413 ? -4.582 -34.75 5.398 1 93.94 413 ASN A O 1
ATOM 3295 N N . THR A 1 414 ? -4.945 -33.781 3.416 1 95.12 414 THR A N 1
ATOM 3296 C CA . THR A 1 414 ? -3.715 -33 3.459 1 95.12 414 THR A CA 1
ATOM 3297 C C . THR A 1 414 ? -3.785 -31.938 4.559 1 95.12 414 THR A C 1
ATOM 3299 O O . THR A 1 414 ? -2.752 -31.469 5.051 1 95.12 414 THR A O 1
ATOM 3302 N N . GLY A 1 415 ? -4.941 -31.469 4.941 1 92.5 415 GLY A N 1
ATOM 3303 C CA . GLY A 1 415 ? -5.078 -30.578 6.078 1 92.5 415 GLY A CA 1
ATOM 3304 C C . GLY A 1 415 ? -4.656 -31.203 7.391 1 92.5 415 GLY A C 1
ATOM 3305 O O . GLY A 1 415 ? -3.979 -30.578 8.203 1 92.5 415 GLY A O 1
ATOM 3306 N N . LEU A 1 416 ? -5.039 -32.406 7.594 1 90.69 416 LEU A N 1
ATOM 3307 C CA . LEU A 1 416 ? -4.727 -33.125 8.812 1 90.69 416 LEU A CA 1
ATOM 3308 C C . LEU A 1 416 ? -3.246 -33.5 8.875 1 90.69 416 LEU A C 1
ATOM 3310 O O . LEU A 1 416 ? -2.666 -33.594 9.953 1 90.69 416 LEU A O 1
ATOM 3314 N N . LEU A 1 417 ? -2.637 -33.656 7.754 1 93.69 417 LEU A N 1
ATOM 3315 C CA . LEU A 1 417 ? -1.25 -34.125 7.699 1 93.69 417 LEU A CA 1
ATOM 3316 C C . LEU A 1 417 ? -0.293 -32.938 7.719 1 93.69 417 LEU A C 1
ATOM 3318 O O . LEU A 1 417 ? 0.927 -33.094 7.723 1 93.69 417 LEU A O 1
ATOM 3322 N N . TYR A 1 418 ? -0.81 -31.719 7.754 1 92.5 418 TYR A N 1
ATOM 3323 C CA . TYR A 1 418 ? 0.046 -30.531 7.703 1 92.5 418 TYR A CA 1
ATOM 3324 C C . TYR A 1 418 ? 0.938 -30.453 8.938 1 92.5 418 TYR A C 1
ATOM 3326 O O . TYR A 1 418 ? 2.143 -30.219 8.82 1 92.5 418 TYR A O 1
ATOM 3334 N N . GLU A 1 419 ? 0.367 -30.641 10.133 1 88.44 419 GLU A N 1
ATOM 3335 C CA . GLU A 1 419 ? 1.141 -30.531 11.367 1 88.44 419 GLU A CA 1
ATOM 3336 C C . GLU A 1 419 ? 2.23 -31.609 11.43 1 88.44 419 GLU A C 1
ATOM 3338 O O . GLU A 1 419 ? 3.375 -31.312 11.773 1 88.44 419 GLU A O 1
ATOM 3343 N N . PRO A 1 420 ? 1.906 -32.844 11.141 1 90.94 420 PRO A N 1
ATOM 3344 C CA . PRO A 1 420 ? 2.961 -33.875 11.055 1 90.94 420 PRO A CA 1
ATOM 3345 C C . PRO A 1 420 ? 4.078 -33.469 10.094 1 90.94 420 PRO A C 1
ATOM 3347 O O . PRO A 1 420 ? 5.258 -33.688 10.375 1 90.94 420 PRO A O 1
ATOM 3350 N N . ALA A 1 421 ? 3.744 -32.938 8.93 1 94.19 421 ALA A N 1
ATOM 3351 C CA . ALA A 1 421 ? 4.75 -32.5 7.977 1 94.19 421 ALA A CA 1
ATOM 3352 C C . ALA A 1 421 ? 5.598 -31.375 8.562 1 94.19 421 ALA A C 1
ATOM 3354 O O . ALA A 1 421 ? 6.82 -31.359 8.391 1 94.19 421 ALA A O 1
ATOM 3355 N N . LEU A 1 422 ? 4.93 -30.469 9.266 1 90.12 422 LEU A N 1
ATOM 3356 C CA . LEU A 1 422 ? 5.617 -29.344 9.883 1 90.12 422 LEU A CA 1
ATOM 3357 C C . LEU A 1 422 ? 6.633 -29.812 10.914 1 90.12 422 LEU A C 1
ATOM 3359 O O . LEU A 1 422 ? 7.719 -29.25 11.031 1 90.12 422 LEU A O 1
ATOM 3363 N N . ARG A 1 423 ? 6.285 -30.766 11.68 1 87.19 423 ARG A N 1
ATOM 3364 C CA . ARG A 1 423 ? 7.188 -31.328 12.68 1 87.19 423 ARG A CA 1
ATOM 3365 C C . ARG A 1 423 ? 8.43 -31.922 12.023 1 87.19 423 ARG A C 1
ATOM 3367 O O . ARG A 1 423 ? 9.5 -31.984 12.633 1 87.19 423 ARG A O 1
ATOM 3374 N N . LEU A 1 424 ? 8.281 -32.312 10.75 1 90.69 424 LEU A N 1
ATOM 3375 C CA . LEU A 1 424 ? 9.414 -32.844 9.992 1 90.69 424 LEU A CA 1
ATOM 3376 C C . LEU A 1 424 ? 10.18 -31.719 9.312 1 90.69 424 LEU A C 1
ATOM 3378 O O . LEU A 1 424 ? 11.125 -31.969 8.562 1 90.69 424 LEU A O 1
ATOM 3382 N N . GLY A 1 425 ? 9.68 -30.484 9.523 1 91.19 425 GLY A N 1
ATOM 3383 C CA . GLY A 1 425 ? 10.344 -29.344 8.93 1 91.19 425 GLY A CA 1
ATOM 3384 C C . GLY A 1 425 ? 9.906 -29.062 7.504 1 91.19 425 GLY A C 1
ATOM 3385 O O . GLY A 1 425 ? 10.664 -28.5 6.711 1 91.19 425 GLY A O 1
ATOM 3386 N N . ILE A 1 426 ? 8.703 -29.516 7.172 1 95.12 426 ILE A N 1
ATOM 3387 C CA . ILE A 1 426 ? 8.219 -29.391 5.801 1 95.12 426 ILE A CA 1
ATOM 3388 C C . ILE A 1 426 ? 6.918 -28.594 5.793 1 95.12 426 ILE A C 1
ATOM 3390 O O . ILE A 1 426 ? 5.988 -28.906 6.543 1 95.12 426 ILE A O 1
ATOM 3394 N N . LYS A 1 427 ? 6.895 -27.578 4.969 1 94.69 427 LYS A N 1
ATOM 3395 C CA . LYS A 1 427 ? 5.664 -26.828 4.738 1 94.69 427 LYS A CA 1
ATOM 3396 C C . LYS A 1 427 ? 5.133 -27.062 3.328 1 94.69 427 LYS A C 1
ATOM 3398 O O . LYS A 1 427 ? 5.91 -27.141 2.373 1 94.69 427 LYS A O 1
ATOM 3403 N N . TYR A 1 428 ? 3.91 -27.266 3.201 1 96.12 428 TYR A N 1
ATOM 3404 C CA . TYR A 1 428 ? 3.201 -27.281 1.927 1 96.12 428 TYR A CA 1
ATOM 3405 C C . TYR A 1 428 ? 1.854 -26.578 2.037 1 96.12 428 TYR A C 1
ATOM 3407 O O . TYR A 1 428 ? 1.47 -26.125 3.119 1 96.12 428 TYR A O 1
ATOM 3415 N N . ALA A 1 429 ? 1.153 -26.391 0.935 1 96.44 429 ALA A N 1
ATOM 3416 C CA . ALA A 1 429 ? -0.148 -25.719 0.96 1 96.44 429 ALA A CA 1
ATOM 3417 C C . ALA A 1 429 ? -1.278 -26.734 0.747 1 96.44 429 ALA A C 1
ATOM 3419 O O . ALA A 1 429 ? -1.461 -27.234 -0.36 1 96.44 429 ALA A O 1
ATOM 3420 N N . PRO A 1 430 ? -2.066 -26.969 1.762 1 95.94 430 PRO A N 1
ATOM 3421 C CA . PRO A 1 430 ? -3.197 -27.891 1.604 1 95.94 430 PRO A CA 1
ATOM 3422 C C . PRO A 1 430 ? -4.23 -27.391 0.599 1 95.94 430 PRO A C 1
ATOM 3424 O O . PRO A 1 430 ? -4.484 -26.188 0.521 1 95.94 430 PRO A O 1
ATOM 3427 N N . GLY A 1 431 ? -4.816 -28.312 -0.093 1 95.81 431 GLY A N 1
ATOM 3428 C CA . GLY A 1 431 ? -5.742 -27.984 -1.163 1 95.81 431 GLY A CA 1
ATOM 3429 C C . GLY A 1 431 ? -6.93 -27.172 -0.69 1 95.81 431 GLY A C 1
ATOM 3430 O O . GLY A 1 431 ? -7.418 -26.297 -1.411 1 95.81 431 GLY A O 1
ATOM 3431 N N . ARG A 1 432 ? -7.324 -27.344 0.527 1 93 432 ARG A N 1
ATOM 3432 C CA . ARG A 1 432 ? -8.508 -26.703 1.087 1 93 432 ARG A CA 1
ATOM 3433 C C . ARG A 1 432 ? -8.328 -25.188 1.151 1 93 432 ARG A C 1
ATOM 3435 O O . ARG A 1 432 ? -9.305 -24.453 1.246 1 93 432 ARG A O 1
ATOM 3442 N N . MET A 1 433 ? -7.133 -24.703 1.055 1 94.06 433 MET A N 1
ATOM 3443 C CA . MET A 1 433 ? -6.836 -23.281 1.106 1 94.06 433 MET A CA 1
ATOM 3444 C C . MET A 1 433 ? -7.316 -22.578 -0.159 1 94.06 433 MET A C 1
ATOM 3446 O O . MET A 1 433 ? -7.453 -21.344 -0.18 1 94.06 433 MET A O 1
ATOM 3450 N N . PHE A 1 434 ? -7.602 -23.359 -1.21 1 96.06 434 PHE A N 1
ATOM 3451 C CA . PHE A 1 434 ? -7.754 -22.75 -2.525 1 96.06 434 PHE A CA 1
ATOM 3452 C C . PHE A 1 434 ? -9.211 -22.781 -2.977 1 96.06 434 PHE A C 1
ATOM 3454 O O . PHE A 1 434 ? -9.492 -22.75 -4.176 1 96.06 434 PHE A O 1
ATOM 3461 N N . THR A 1 435 ? -10.117 -22.906 -2.039 1 94.44 435 THR A N 1
ATOM 3462 C CA . THR A 1 435 ? -11.555 -22.906 -2.318 1 94.44 435 THR A CA 1
ATOM 3463 C C . THR A 1 435 ? -12.344 -22.469 -1.085 1 94.44 435 THR A C 1
ATOM 3465 O O . THR A 1 435 ? -11.844 -22.547 0.039 1 94.44 435 THR A O 1
ATOM 3468 N N . LEU A 1 436 ? -13.477 -21.906 -1.311 1 91.38 436 LEU A N 1
ATOM 3469 C CA . LEU A 1 436 ? -14.391 -21.578 -0.222 1 91.38 436 LEU A CA 1
ATOM 3470 C C . LEU A 1 436 ? -15.258 -22.781 0.129 1 91.38 436 LEU A C 1
ATOM 3472 O O . LEU A 1 436 ? -15.938 -22.781 1.159 1 91.38 436 LEU A O 1
ATOM 3476 N N . LYS A 1 437 ? -15.141 -23.812 -0.659 1 89.38 437 LYS A N 1
ATOM 3477 C CA . LYS A 1 437 ? -15.984 -25 -0.5 1 89.38 437 LYS A CA 1
ATOM 3478 C C . LYS A 1 437 ? -15.219 -26.125 0.188 1 89.38 437 LYS A C 1
ATOM 3480 O O . LYS A 1 437 ? -14 -26.047 0.36 1 89.38 437 LYS A O 1
ATOM 3485 N N . ASP A 1 438 ? -16 -27.094 0.665 1 89.06 438 ASP A N 1
ATOM 3486 C CA . ASP A 1 438 ? -15.375 -28.281 1.26 1 89.06 438 ASP A CA 1
ATOM 3487 C C . ASP A 1 438 ? -14.93 -29.266 0.184 1 89.06 438 ASP A C 1
ATOM 3489 O O . ASP A 1 438 ? -15.547 -30.312 0.007 1 89.06 438 ASP A O 1
ATOM 3493 N N . GLN A 1 439 ? -13.93 -28.812 -0.45 1 91.19 439 GLN A N 1
ATOM 3494 C CA . GLN A 1 439 ? -13.359 -29.578 -1.555 1 91.19 439 GLN A CA 1
ATOM 3495 C C . GLN A 1 439 ? -11.836 -29.562 -1.506 1 91.19 439 GLN A C 1
ATOM 3497 O O . GLN A 1 439 ? -11.242 -28.812 -0.725 1 91.19 439 GLN A O 1
ATOM 3502 N N . TYR A 1 440 ? -11.234 -30.531 -2.205 1 94 440 TYR A N 1
ATOM 3503 C CA . TYR A 1 440 ? -9.797 -30.625 -2.43 1 94 440 TYR A CA 1
ATOM 3504 C C . TYR A 1 440 ? -9.07 -31 -1.144 1 94 440 TYR A C 1
ATOM 3506 O O . TYR A 1 440 ? -7.941 -30.562 -0.912 1 94 440 TYR A O 1
ATOM 3514 N N . ASN A 1 441 ? -9.688 -31.734 -0.271 1 93.62 441 ASN A N 1
ATOM 3515 C CA . ASN A 1 441 ? -9.086 -32.188 0.986 1 93.62 441 ASN A CA 1
ATOM 3516 C C . ASN A 1 441 ? -7.906 -33.125 0.75 1 93.62 441 ASN A C 1
ATOM 3518 O O . ASN A 1 441 ? -7.02 -33.219 1.598 1 93.62 441 ASN A O 1
ATOM 3522 N N . ASN A 1 442 ? -7.938 -33.781 -0.427 1 95.44 442 ASN A N 1
ATOM 3523 C CA . ASN A 1 442 ? -6.859 -34.719 -0.753 1 95.44 442 ASN A CA 1
ATOM 3524 C C . ASN A 1 442 ? -5.867 -34.094 -1.733 1 95.44 442 ASN A C 1
ATOM 3526 O O . ASN A 1 442 ? -5.156 -34.812 -2.439 1 95.44 442 ASN A O 1
ATOM 3530 N N . CYS A 1 443 ? -5.875 -32.781 -1.852 1 96.31 443 CYS A N 1
ATOM 3531 C CA . CYS A 1 443 ? -4.988 -32.094 -2.785 1 96.31 443 CYS A CA 1
ATOM 3532 C C . CYS A 1 443 ? -3.99 -31.219 -2.041 1 96.31 443 CYS A C 1
ATOM 3534 O O . CYS A 1 443 ? -4.195 -30.891 -0.873 1 96.31 443 CYS A O 1
ATOM 3536 N N . LEU A 1 444 ? -2.9 -30.906 -2.641 1 97.06 444 LEU A N 1
ATOM 3537 C CA . LEU A 1 444 ? -1.932 -29.938 -2.119 1 97.06 444 LEU A CA 1
ATOM 3538 C C . LEU A 1 444 ? -1.201 -29.234 -3.256 1 97.06 444 LEU A C 1
ATOM 3540 O O . LEU A 1 444 ? -1.18 -29.734 -4.387 1 97.06 444 LEU A O 1
ATOM 3544 N N . ARG A 1 445 ? -0.707 -28.047 -3.006 1 97.88 445 ARG A N 1
ATOM 3545 C CA . ARG A 1 445 ? 0.139 -27.297 -3.922 1 97.88 445 ARG A CA 1
ATOM 3546 C C . ARG A 1 445 ? 1.585 -27.266 -3.436 1 97.88 445 ARG A C 1
ATOM 3548 O O . ARG A 1 445 ? 1.844 -27.031 -2.254 1 97.88 445 ARG A O 1
ATOM 3555 N N . LEU A 1 446 ? 2.5 -27.5 -4.32 1 98.06 446 LEU A N 1
ATOM 3556 C CA . LEU A 1 446 ? 3.93 -27.469 -4.039 1 98.06 446 LEU A CA 1
ATOM 3557 C C . LEU A 1 446 ? 4.629 -26.453 -4.941 1 98.06 446 LEU A C 1
ATOM 3559 O O . LEU A 1 446 ? 4.375 -26.406 -6.145 1 98.06 446 LEU A O 1
ATOM 3563 N N . SER A 1 447 ? 5.457 -25.688 -4.328 1 97.94 447 SER A N 1
ATOM 3564 C CA . SER A 1 447 ? 6.309 -24.781 -5.098 1 97.94 447 SER A CA 1
ATOM 3565 C C . SER A 1 447 ? 7.637 -25.438 -5.449 1 97.94 447 SER A C 1
ATOM 3567 O O . SER A 1 447 ? 8.273 -26.062 -4.59 1 97.94 447 SER A O 1
ATOM 3569 N N . PHE A 1 448 ? 8.039 -25.328 -6.684 1 97.56 448 PHE A N 1
ATOM 3570 C CA . PHE A 1 448 ? 9.375 -25.781 -7.059 1 97.56 448 PHE A CA 1
ATOM 3571 C C . PHE A 1 448 ? 10.297 -24.609 -7.32 1 97.56 448 PHE A C 1
ATOM 3573 O O . PHE A 1 448 ? 11.234 -24.703 -8.117 1 97.56 448 PHE A O 1
ATOM 3580 N N . GLY A 1 449 ? 9.906 -23.484 -6.711 1 97 449 GLY A N 1
ATOM 3581 C CA . GLY A 1 449 ? 10.734 -22.281 -6.754 1 97 449 GLY A CA 1
ATOM 3582 C C . GLY A 1 449 ? 11.797 -22.266 -5.676 1 97 449 GLY A C 1
ATOM 3583 O O . GLY A 1 449 ? 12.164 -21.188 -5.184 1 97 449 GLY A O 1
ATOM 3584 N N . LEU A 1 450 ? 12.258 -23.375 -5.203 1 95.75 450 LEU A N 1
ATOM 3585 C CA . LEU A 1 450 ? 13.352 -23.531 -4.246 1 95.75 450 LEU A CA 1
ATOM 3586 C C . LEU A 1 450 ? 14.625 -24 -4.945 1 95.75 450 LEU A C 1
ATOM 3588 O O . LEU A 1 450 ? 14.555 -24.625 -6.004 1 95.75 450 LEU A O 1
ATOM 3592 N N . PRO A 1 451 ? 15.75 -23.656 -4.336 1 94.31 451 PRO A N 1
ATOM 3593 C CA . PRO A 1 451 ? 16.953 -24.281 -4.891 1 94.31 451 PRO A CA 1
ATOM 3594 C C . PRO A 1 451 ? 16.922 -25.797 -4.805 1 94.31 451 PRO A C 1
ATOM 3596 O O . PRO A 1 451 ? 16.438 -26.359 -3.816 1 94.31 451 PRO A O 1
ATOM 3599 N N . TRP A 1 452 ? 17.375 -26.375 -5.859 1 93.81 452 TRP A N 1
ATOM 3600 C CA . TRP A 1 452 ? 17.453 -27.844 -5.824 1 93.81 452 TRP A CA 1
ATOM 3601 C C . TRP A 1 452 ? 18.75 -28.297 -5.18 1 93.81 452 TRP A C 1
ATOM 3603 O O . TRP A 1 452 ? 19.844 -28.078 -5.723 1 93.81 452 TRP A O 1
ATOM 3613 N N . ASP A 1 453 ? 18.703 -28.859 -4.051 1 94.81 453 ASP A N 1
ATOM 3614 C CA . ASP A 1 453 ? 19.828 -29.422 -3.32 1 94.81 453 ASP A CA 1
ATOM 3615 C C . ASP A 1 453 ? 19.391 -30.641 -2.506 1 94.81 453 ASP A C 1
ATOM 3617 O O . ASP A 1 453 ? 18.266 -31.125 -2.646 1 94.81 453 ASP A O 1
ATOM 3621 N N . GLU A 1 454 ? 20.281 -31.141 -1.751 1 94.44 454 GLU A N 1
ATOM 3622 C CA . GLU A 1 454 ? 20.016 -32.344 -0.979 1 94.44 454 GLU A CA 1
ATOM 3623 C C . GLU A 1 454 ? 18.891 -32.094 0.034 1 94.44 454 GLU A C 1
ATOM 3625 O O . GLU A 1 454 ? 18.078 -33 0.282 1 94.44 454 GLU A O 1
ATOM 3630 N N . GLN A 1 455 ? 18.891 -30.984 0.598 1 94.5 455 GLN A N 1
ATOM 3631 C CA . GLN A 1 455 ? 17.859 -30.656 1.585 1 94.5 455 GLN A CA 1
ATOM 3632 C C . GLN A 1 455 ? 16.469 -30.672 0.959 1 94.5 455 GLN A C 1
ATOM 3634 O O . GLN A 1 455 ? 15.539 -31.25 1.524 1 94.5 455 GLN A O 1
ATOM 3639 N N . THR A 1 456 ? 16.375 -30.078 -0.209 1 96.62 456 THR A N 1
ATOM 3640 C CA . THR A 1 456 ? 15.086 -30.031 -0.905 1 96.62 456 THR A CA 1
ATOM 3641 C C . THR A 1 456 ? 14.648 -31.422 -1.336 1 96.62 456 THR A C 1
ATOM 3643 O O . THR A 1 456 ? 13.484 -31.797 -1.155 1 96.62 456 THR A O 1
ATOM 3646 N N . ALA A 1 457 ? 15.555 -32.188 -1.846 1 95.38 457 ALA A N 1
ATOM 3647 C CA . ALA A 1 457 ? 15.258 -33.531 -2.291 1 95.38 457 ALA A CA 1
ATOM 3648 C C . ALA A 1 457 ? 14.805 -34.406 -1.123 1 95.38 457 ALA A C 1
ATOM 3650 O O . ALA A 1 457 ? 13.82 -35.156 -1.235 1 95.38 457 ALA A O 1
ATOM 3651 N N . THR A 1 458 ? 15.508 -34.281 -0.042 1 96.56 458 THR A N 1
ATOM 3652 C CA . THR A 1 458 ? 15.203 -35.062 1.148 1 96.56 458 THR A CA 1
ATOM 3653 C C . THR A 1 458 ? 13.836 -34.688 1.71 1 96.56 458 THR A C 1
ATOM 3655 O O . THR A 1 458 ? 13.039 -35.562 2.068 1 96.56 458 THR A O 1
ATOM 3658 N N . ALA A 1 459 ? 13.594 -33.406 1.776 1 97.38 459 ALA A N 1
ATOM 3659 C CA . ALA A 1 459 ? 12.312 -32.938 2.309 1 97.38 459 ALA A CA 1
ATOM 3660 C C . ALA A 1 459 ? 11.148 -33.438 1.446 1 97.38 459 ALA A C 1
ATOM 3662 O O . ALA A 1 459 ? 10.117 -33.844 1.969 1 97.38 459 ALA A O 1
ATOM 3663 N N . LEU A 1 460 ? 11.305 -33.375 0.154 1 97.94 460 LEU A N 1
ATOM 3664 C CA . LEU A 1 460 ? 10.25 -33.812 -0.761 1 97.94 460 LEU A CA 1
ATOM 3665 C C . LEU A 1 460 ? 10.016 -35.312 -0.651 1 97.94 460 LEU A C 1
ATOM 3667 O O . LEU A 1 460 ? 8.875 -35.781 -0.681 1 97.94 460 LEU A O 1
ATOM 3671 N N . THR A 1 461 ? 11.07 -36.031 -0.524 1 96.12 461 THR A N 1
ATOM 3672 C CA . THR A 1 461 ? 10.977 -37.469 -0.333 1 96.12 461 THR A CA 1
ATOM 3673 C C . THR A 1 461 ? 10.25 -37.812 0.963 1 96.12 461 THR A C 1
ATOM 3675 O O . THR A 1 461 ? 9.344 -38.625 0.975 1 96.12 461 THR A O 1
ATOM 3678 N N . LYS A 1 462 ? 10.648 -37.125 2.016 1 96.62 462 LYS A N 1
ATOM 3679 C CA . LYS A 1 462 ? 10.008 -37.344 3.314 1 96.62 462 LYS A CA 1
ATOM 3680 C C . LYS A 1 462 ? 8.516 -37.031 3.25 1 96.62 462 LYS A C 1
ATOM 3682 O O . LYS A 1 462 ? 7.707 -37.719 3.871 1 96.62 462 LYS A O 1
ATOM 3687 N N . LEU A 1 463 ? 8.203 -36 2.545 1 97.69 463 LEU A N 1
ATOM 3688 C CA . LEU A 1 463 ? 6.797 -35.656 2.379 1 97.69 463 LEU A CA 1
ATOM 3689 C C . LEU A 1 463 ? 6.043 -36.781 1.673 1 97.69 463 LEU A C 1
ATOM 3691 O O . LEU A 1 463 ? 4.949 -37.156 2.098 1 97.69 463 LEU A O 1
ATOM 3695 N N . GLY A 1 464 ? 6.59 -37.281 0.602 1 96.31 464 GLY A N 1
ATOM 3696 C CA . GLY A 1 464 ? 5.98 -38.406 -0.105 1 96.31 464 GLY A CA 1
ATOM 3697 C C . GLY A 1 464 ? 5.734 -39.594 0.783 1 96.31 464 GLY A C 1
ATOM 3698 O O . GLY A 1 464 ? 4.652 -40.188 0.757 1 96.31 464 GLY A O 1
ATOM 3699 N N . LEU A 1 465 ? 6.711 -39.906 1.575 1 94.19 465 LEU A N 1
ATOM 3700 C CA . LEU A 1 465 ? 6.621 -41.031 2.467 1 94.19 465 LEU A CA 1
ATOM 3701 C C . LEU A 1 465 ? 5.555 -40.812 3.537 1 94.19 465 LEU A C 1
ATOM 3703 O O . LEU A 1 465 ? 4.828 -41.75 3.896 1 94.19 465 LEU A O 1
ATOM 3707 N N . LEU A 1 466 ? 5.559 -39.625 4.02 1 94.81 466 LEU A N 1
ATOM 3708 C CA . LEU A 1 466 ? 4.535 -39.281 5.004 1 94.81 466 LEU A CA 1
ATOM 3709 C C . LEU A 1 466 ? 3.139 -39.469 4.422 1 94.81 466 LEU A C 1
ATOM 3711 O O . LEU A 1 466 ? 2.26 -40.031 5.082 1 94.81 466 LEU A O 1
ATOM 3715 N N . LEU A 1 467 ? 2.91 -39.031 3.227 1 94.75 467 LEU A N 1
ATOM 3716 C CA . LEU A 1 467 ? 1.612 -39.125 2.568 1 94.75 467 LEU A CA 1
ATOM 3717 C C . LEU A 1 467 ? 1.265 -40.562 2.258 1 94.75 467 LEU A C 1
ATOM 3719 O O . LEU A 1 467 ? 0.106 -40.969 2.377 1 94.75 467 LEU A O 1
ATOM 3723 N N . GLN A 1 468 ? 2.225 -41.344 1.942 1 88.12 468 GLN A N 1
ATOM 3724 C CA . GLN A 1 468 ? 2.039 -42.75 1.638 1 88.12 468 GLN A CA 1
ATOM 3725 C C . GLN A 1 468 ? 1.669 -43.531 2.891 1 88.12 468 GLN A C 1
ATOM 3727 O O . GLN A 1 468 ? 0.844 -44.438 2.836 1 88.12 468 GLN A O 1
ATOM 3732 N N . HIS A 1 469 ? 2.305 -43.188 3.975 1 84.56 469 HIS A N 1
ATOM 3733 C CA . HIS A 1 469 ? 2.09 -43.906 5.227 1 84.56 469 HIS A CA 1
ATOM 3734 C C . HIS A 1 469 ? 0.657 -43.719 5.719 1 84.56 469 HIS A C 1
ATOM 3736 O O . HIS A 1 469 ? 0.134 -44.594 6.426 1 84.56 469 HIS A O 1
ATOM 3742 N N . GLN A 1 470 ? 0.125 -42.656 5.504 1 77.44 470 GLN A N 1
ATOM 3743 C CA . GLN A 1 470 ? -1.258 -42.438 5.914 1 77.44 470 GLN A CA 1
ATOM 3744 C C . GLN A 1 470 ? -2.193 -43.438 5.25 1 77.44 470 GLN A C 1
ATOM 3746 O O . GLN A 1 470 ? -3.234 -43.781 5.805 1 77.44 470 GLN A O 1
ATOM 3751 N N . LEU A 1 471 ? -1.924 -43.844 4.109 1 72.75 471 LEU A N 1
ATOM 3752 C CA . LEU A 1 471 ? -2.738 -44.812 3.406 1 72.75 471 LEU A CA 1
ATOM 3753 C C . LEU A 1 471 ? -2.586 -46.188 4.035 1 72.75 471 LEU A C 1
ATOM 3755 O O . LEU A 1 471 ? -3.518 -47 4.004 1 72.75 471 LEU A O 1
ATOM 3759 N N . VAL A 1 472 ? -1.456 -46.375 4.551 1 54.81 472 VAL A N 1
ATOM 3760 C CA . VAL A 1 472 ? -1.241 -47.688 5.145 1 54.81 472 VAL A CA 1
ATOM 3761 C C . VAL A 1 472 ? -2.002 -47.812 6.465 1 54.81 472 VAL A C 1
ATOM 3763 O O . VAL A 1 472 ? -2.512 -48.875 6.816 1 54.81 472 VAL A O 1
ATOM 3766 N N . ASN A 1 473 ? -2.08 -46.688 7.121 1 49.44 473 ASN A N 1
ATOM 3767 C CA . ASN A 1 473 ? -2.777 -46.75 8.398 1 49.44 473 ASN A CA 1
ATOM 3768 C C . ASN A 1 473 ? -4.293 -46.688 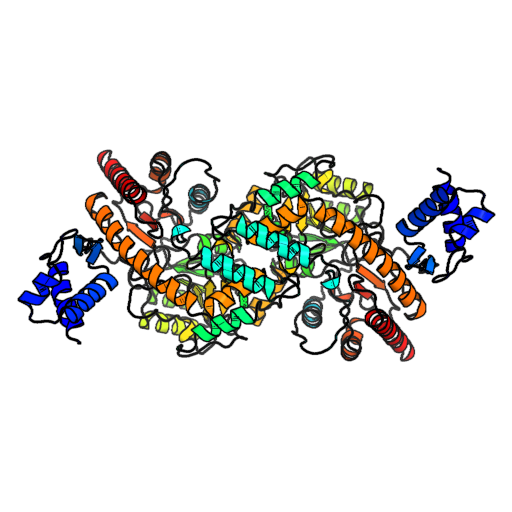8.219 1 49.44 473 ASN A C 1
ATOM 3770 O O . ASN A 1 473 ? -5.039 -46.688 9.195 1 49.44 473 ASN A O 1
ATOM 3774 N N . TYR A 1 474 ? -4.703 -46.562 7.031 1 48.59 474 TYR A N 1
ATOM 3775 C CA . TYR A 1 474 ? -6.117 -46.812 6.766 1 48.59 474 TYR A CA 1
ATOM 3776 C C . TYR A 1 474 ? -6.34 -48.25 6.289 1 48.59 474 TYR A C 1
ATOM 3778 O O . TYR A 1 474 ? -5.52 -48.781 5.555 1 48.59 474 TYR A O 1
ATOM 3786 N N . MET B 1 1 ? 14.961 30.703 37.281 1 58 1 MET B N 1
ATOM 3787 C CA . MET B 1 1 ? 15.211 31.125 35.906 1 58 1 MET B CA 1
ATOM 3788 C C . MET B 1 1 ? 16.656 31.578 35.719 1 58 1 MET B C 1
ATOM 3790 O O . MET B 1 1 ? 17.156 32.375 36.5 1 58 1 MET B O 1
ATOM 3794 N N . ASN B 1 2 ? 17.469 30.922 35 1 76.31 2 ASN B N 1
ATOM 3795 C CA . ASN B 1 2 ? 18.859 31.312 34.781 1 76.31 2 ASN B CA 1
ATOM 3796 C C . ASN B 1 2 ? 18.969 32.688 34.125 1 76.31 2 ASN B C 1
ATOM 3798 O O . ASN B 1 2 ? 17.984 33.188 33.625 1 76.31 2 ASN B O 1
ATOM 3802 N N . LEU B 1 3 ? 20.016 33.344 34.375 1 82.56 3 LEU B N 1
ATOM 3803 C CA . LEU B 1 3 ? 20.234 34.719 33.969 1 82.56 3 LEU B CA 1
ATOM 3804 C C . LEU B 1 3 ? 19.891 34.938 32.5 1 82.56 3 LEU B C 1
ATOM 3806 O O . LEU B 1 3 ? 19.312 35.969 32.125 1 82.56 3 LEU B O 1
ATOM 3810 N N . TYR B 1 4 ? 20.203 33.938 31.719 1 87.06 4 TYR B N 1
ATOM 3811 C CA . TYR B 1 4 ? 19.953 34.125 30.297 1 87.06 4 TYR B CA 1
ATOM 3812 C C . TYR B 1 4 ? 18.453 34 30 1 87.06 4 TYR B C 1
ATOM 3814 O O . TYR B 1 4 ? 17.938 34.719 29.125 1 87.06 4 TYR B O 1
ATOM 3822 N N . GLU B 1 5 ? 17.688 33.25 30.766 1 84.94 5 GLU B N 1
ATOM 3823 C CA . GLU B 1 5 ? 16.25 33.156 30.594 1 84.94 5 GLU B CA 1
ATOM 3824 C C . GLU B 1 5 ? 15.547 34.438 31.031 1 84.94 5 GLU B C 1
ATOM 3826 O O . GLU B 1 5 ? 14.578 34.875 30.406 1 84.94 5 GLU B O 1
ATOM 3831 N N . LYS B 1 6 ? 16.109 35.031 32.125 1 85.81 6 LYS B N 1
ATOM 3832 C CA . LYS B 1 6 ? 15.539 36.281 32.594 1 85.81 6 LYS B CA 1
ATOM 3833 C C . LYS B 1 6 ? 15.688 37.375 31.562 1 85.81 6 LYS B C 1
ATOM 3835 O O . LYS B 1 6 ? 14.734 38.125 31.281 1 85.81 6 LYS B O 1
ATOM 3840 N N . LEU B 1 7 ? 16.891 37.469 31.047 1 87.25 7 LEU B N 1
ATOM 3841 C CA . LEU B 1 7 ? 17.125 38.469 29.984 1 87.25 7 LEU B CA 1
ATOM 3842 C C . LEU B 1 7 ? 16.25 38.156 28.766 1 87.25 7 LEU B C 1
ATOM 3844 O O . LEU B 1 7 ? 15.641 39.062 28.203 1 87.25 7 LEU B O 1
ATOM 3848 N N . GLY B 1 8 ? 16.203 36.875 28.359 1 87.12 8 GLY B N 1
ATOM 3849 C CA . GLY B 1 8 ? 15.367 36.469 27.25 1 87.12 8 GLY B CA 1
ATOM 3850 C C . GLY B 1 8 ? 13.906 36.812 27.453 1 87.12 8 GLY B C 1
ATOM 3851 O O . GLY B 1 8 ? 13.258 37.344 26.531 1 87.12 8 GLY B O 1
ATOM 3852 N N . ALA B 1 9 ? 13.43 36.625 28.594 1 83.56 9 ALA B N 1
ATOM 3853 C CA . ALA B 1 9 ? 12.039 36.906 28.922 1 83.56 9 ALA B CA 1
ATOM 3854 C C . ALA B 1 9 ? 11.781 38.406 28.875 1 83.56 9 ALA B C 1
ATOM 3856 O O . ALA B 1 9 ? 10.719 38.844 28.422 1 83.56 9 ALA B O 1
ATOM 3857 N N . GLU B 1 10 ? 12.719 39.188 29.422 1 86 10 GLU B N 1
ATOM 3858 C CA . GLU B 1 10 ? 12.594 40.656 29.359 1 86 10 GLU B CA 1
ATOM 3859 C C . GLU B 1 10 ? 12.531 41.156 27.922 1 86 10 GLU B C 1
ATOM 3861 O O . GLU B 1 10 ? 11.68 41.969 27.594 1 86 10 GLU B O 1
ATOM 3866 N N . LEU B 1 11 ? 13.391 40.625 27.125 1 86.62 11 LEU B N 1
ATOM 3867 C CA . LEU B 1 11 ? 13.414 41.031 25.719 1 86.62 11 LEU B CA 1
ATOM 3868 C C . LEU B 1 11 ? 12.148 40.562 25 1 86.62 11 LEU B C 1
ATOM 3870 O O . LEU B 1 11 ? 11.594 41.281 24.172 1 86.62 11 LEU B O 1
ATOM 3874 N N . GLU B 1 12 ? 11.711 39.375 25.375 1 83.31 12 GLU B N 1
ATOM 3875 C CA . GLU B 1 12 ? 10.461 38.844 24.828 1 83.31 12 GLU B CA 1
ATOM 3876 C C . GLU B 1 12 ? 9.289 39.781 25.125 1 83.31 12 GLU B C 1
ATOM 3878 O O . GLU B 1 12 ? 8.477 40.062 24.25 1 83.31 12 GLU B O 1
ATOM 3883 N N . GLN B 1 13 ? 9.234 40.219 26.359 1 80.06 13 GLN B N 1
ATOM 3884 C CA . GLN B 1 13 ? 8.18 41.156 26.766 1 80.06 13 GLN B CA 1
ATOM 3885 C C . GLN B 1 13 ? 8.258 42.469 25.953 1 80.06 13 GLN B C 1
ATOM 3887 O O . GLN B 1 13 ? 7.234 43 25.547 1 80.06 13 GLN B O 1
ATOM 3892 N N . GLN B 1 14 ? 9.422 42.938 25.719 1 82.38 14 GLN B N 1
ATOM 3893 C CA . GLN B 1 14 ? 9.617 44.156 24.938 1 82.38 14 GLN B CA 1
ATOM 3894 C C . GLN B 1 14 ? 9.188 43.969 23.484 1 82.38 14 GLN B C 1
ATOM 3896 O O . GLN B 1 14 ? 8.617 44.844 22.875 1 82.38 14 GLN B O 1
ATOM 3901 N N . ILE B 1 15 ? 9.406 42.781 23.016 1 81.06 15 ILE B N 1
ATOM 3902 C CA . ILE B 1 15 ? 8.992 42.469 21.656 1 81.06 15 ILE B CA 1
ATOM 3903 C C . ILE B 1 15 ? 7.469 42.375 21.594 1 81.06 15 ILE B C 1
ATOM 3905 O O . ILE B 1 15 ? 6.852 42.938 20.688 1 81.06 15 ILE B O 1
ATOM 3909 N N . LYS B 1 16 ? 6.895 41.719 22.547 1 72.56 16 LYS B N 1
ATOM 3910 C CA . LYS B 1 16 ? 5.453 41.5 22.578 1 72.56 16 LYS B CA 1
ATOM 3911 C C . LYS B 1 16 ? 4.691 42.781 22.781 1 72.56 16 LYS B C 1
ATOM 3913 O O . LYS B 1 16 ? 3.59 42.969 22.266 1 72.56 16 LYS B O 1
ATOM 3918 N N . ASN B 1 17 ? 5.352 43.719 23.562 1 70 17 ASN B N 1
ATOM 3919 C CA . ASN B 1 17 ? 4.699 45 23.844 1 70 17 ASN B CA 1
ATOM 3920 C C . ASN B 1 17 ? 4.992 46.031 22.75 1 70 17 ASN B C 1
ATOM 3922 O O . ASN B 1 17 ? 4.57 47.156 22.859 1 70 17 ASN B O 1
ATOM 3926 N N . GLY B 1 18 ? 5.699 45.562 21.766 1 72.69 18 GLY B N 1
ATOM 3927 C CA . GLY B 1 18 ? 5.922 46.438 20.609 1 72.69 18 GLY B CA 1
ATOM 3928 C C . GLY B 1 18 ? 7.102 47.375 20.781 1 72.69 18 GLY B C 1
ATOM 3929 O O . GLY B 1 18 ? 7.305 48.281 19.953 1 72.69 18 GLY B O 1
ATOM 3930 N N . THR B 1 19 ? 7.867 47.312 21.922 1 79.5 19 THR B N 1
ATOM 3931 C CA . THR B 1 19 ? 9.078 48.094 22.078 1 79.5 19 THR B CA 1
ATOM 3932 C C . THR B 1 19 ? 10.062 47.812 20.938 1 79.5 19 THR B C 1
ATOM 3934 O O . THR B 1 19 ? 10.656 48.75 20.391 1 79.5 19 THR B O 1
ATOM 3937 N N . PHE B 1 20 ? 10.242 46.531 20.625 1 80.88 20 PHE B N 1
ATOM 3938 C CA . PHE B 1 20 ? 10.938 46.125 19.406 1 80.88 20 PHE B CA 1
ATOM 3939 C C . PHE B 1 20 ? 9.945 45.594 18.375 1 80.88 20 PHE B C 1
ATOM 3941 O O . PHE B 1 20 ? 9.234 44.625 18.641 1 80.88 20 PHE B O 1
ATOM 3948 N N . LYS B 1 21 ? 9.82 46.188 17.328 1 73.25 21 LYS B N 1
ATOM 3949 C CA . LYS B 1 21 ? 8.852 45.844 16.281 1 73.25 21 LYS B CA 1
ATOM 3950 C C . LYS B 1 21 ? 9.43 44.781 15.336 1 73.25 21 LYS B C 1
ATOM 3952 O O . LYS B 1 21 ? 10.641 44.594 15.305 1 73.25 21 LYS B O 1
ATOM 3957 N N . TYR B 1 22 ? 8.484 44.219 14.633 1 72.5 22 TYR B N 1
ATOM 3958 C CA . TYR B 1 22 ? 8.875 43.25 13.625 1 72.5 22 TYR B CA 1
ATOM 3959 C C . TYR B 1 22 ? 9.953 43.812 12.711 1 72.5 22 TYR B C 1
ATOM 3961 O O . TYR B 1 22 ? 9.844 44.969 12.242 1 72.5 22 TYR B O 1
ATOM 3969 N N . GLY B 1 23 ? 10.914 43 12.531 1 73.31 23 GLY B N 1
ATOM 3970 C CA . GLY B 1 23 ? 11.977 43.375 11.609 1 73.31 23 GLY B CA 1
ATOM 3971 C C . GLY B 1 23 ? 13.031 44.25 12.25 1 73.31 23 GLY B C 1
ATOM 3972 O O . GLY B 1 23 ? 14.078 44.5 11.656 1 73.31 23 GLY B O 1
ATOM 3973 N N . GLU B 1 24 ? 12.773 44.719 13.469 1 80.62 24 GLU B N 1
ATOM 3974 C CA . GLU B 1 24 ? 13.719 45.594 14.148 1 80.62 24 GLU B CA 1
ATOM 3975 C C . GLU B 1 24 ? 14.898 44.812 14.719 1 80.62 24 GLU B C 1
ATOM 3977 O O . GLU B 1 24 ? 14.734 43.688 15.188 1 80.62 24 GLU B O 1
ATOM 3982 N N . ARG B 1 25 ? 16.047 45.469 14.555 1 87.38 25 ARG B N 1
ATOM 3983 C CA . ARG B 1 25 ? 17.25 44.844 15.117 1 87.38 25 ARG B CA 1
ATOM 3984 C C . ARG B 1 25 ? 17.297 45.031 16.625 1 87.38 25 ARG B C 1
ATOM 3986 O O . ARG B 1 25 ? 17.125 46.156 17.125 1 87.38 25 ARG B O 1
ATOM 3993 N N . LEU B 1 26 ? 17.547 44 17.344 1 88.5 26 LEU B N 1
ATOM 3994 C CA . LEU B 1 26 ? 17.812 44.125 18.766 1 88.5 26 LEU B CA 1
ATOM 3995 C C . LEU B 1 26 ? 19.188 44.781 19 1 88.5 26 LEU B C 1
ATOM 3997 O O . LEU B 1 26 ? 20.047 44.75 18.109 1 88.5 26 LEU B O 1
ATOM 4001 N N . PRO B 1 27 ? 19.391 45.344 20.188 1 86.75 27 PRO B N 1
ATOM 4002 C CA . PRO B 1 27 ? 20.734 45.812 20.516 1 86.75 27 PRO B CA 1
ATOM 4003 C C . PRO B 1 27 ? 21.781 44.719 20.375 1 86.75 27 PRO B C 1
ATOM 4005 O O . PRO B 1 27 ? 21.484 43.531 20.578 1 86.75 27 PRO B O 1
ATOM 4008 N N . SER B 1 28 ? 22.938 45.125 19.859 1 87.38 28 SER B N 1
ATOM 4009 C CA . SER B 1 28 ? 24.016 44.156 19.672 1 87.38 28 SER B CA 1
ATOM 4010 C C . SER B 1 28 ? 24.375 43.438 20.969 1 87.38 28 SER B C 1
ATOM 4012 O O . SER B 1 28 ? 24.141 44 22.062 1 87.38 28 SER B O 1
ATOM 4014 N N . ILE B 1 29 ? 24.891 42.312 20.875 1 89.19 29 ILE B N 1
ATOM 4015 C CA . ILE B 1 29 ? 25.312 41.5 22.016 1 89.19 29 ILE B CA 1
ATOM 4016 C C . ILE B 1 29 ? 26.234 42.344 22.906 1 89.19 29 ILE B C 1
ATOM 4018 O O . ILE B 1 29 ? 26.109 42.344 24.125 1 89.19 29 ILE B O 1
ATOM 4022 N N . ARG B 1 30 ? 27.156 43.094 22.188 1 85.38 30 ARG B N 1
ATOM 4023 C CA . ARG B 1 30 ? 28.109 43.938 22.906 1 85.38 30 ARG B CA 1
ATOM 4024 C C . ARG B 1 30 ? 27.391 45.062 23.656 1 85.38 30 ARG B C 1
ATOM 4026 O O . ARG B 1 30 ? 27.75 45.375 24.797 1 85.38 30 ARG B O 1
ATOM 4033 N N . SER B 1 31 ? 26.438 45.594 23.031 1 88 31 SER B N 1
ATOM 4034 C CA . SER B 1 31 ? 25.688 46.688 23.641 1 88 31 SER B CA 1
ATOM 4035 C C . SER B 1 31 ? 24.906 46.188 24.859 1 88 31 SER B C 1
ATOM 4037 O O . SER B 1 31 ? 24.906 46.812 25.906 1 88 31 SER B O 1
ATOM 4039 N N . ILE B 1 32 ? 24.234 45 24.766 1 88.81 32 ILE B N 1
ATOM 4040 C CA . ILE B 1 32 ? 23.453 44.438 25.844 1 88.81 32 ILE B CA 1
ATOM 4041 C C . ILE B 1 32 ? 24.359 44.062 27.016 1 88.81 32 ILE B C 1
ATOM 4043 O O . ILE B 1 32 ? 24.031 44.312 28.172 1 88.81 32 ILE B O 1
ATOM 4047 N N . HIS B 1 33 ? 25.484 43.562 26.625 1 88.25 33 HIS B N 1
ATOM 4048 C CA . HIS B 1 33 ? 26.484 43.219 27.625 1 88.25 33 HIS B CA 1
ATOM 4049 C C . HIS B 1 33 ? 26.875 44.438 28.438 1 88.25 33 HIS B C 1
ATOM 4051 O O . HIS B 1 33 ? 26.938 44.375 29.672 1 88.25 33 HIS B O 1
ATOM 4057 N N . LYS B 1 34 ? 27.156 45.531 27.766 1 86 34 LYS B N 1
ATOM 4058 C CA . LYS B 1 34 ? 27.578 46.75 28.422 1 86 34 LYS B CA 1
ATOM 4059 C C . LYS B 1 34 ? 26.484 47.312 29.312 1 86 34 LYS B C 1
ATOM 4061 O O . LYS B 1 34 ? 26.75 47.812 30.406 1 86 34 LYS B O 1
ATOM 4066 N N . GLU B 1 35 ? 25.281 47.125 28.875 1 83.31 35 GLU B N 1
ATOM 4067 C CA . GLU B 1 35 ? 24.172 47.781 29.562 1 83.31 35 GLU B CA 1
ATOM 4068 C C . GLU B 1 35 ? 23.641 46.906 30.688 1 83.31 35 GLU B C 1
ATOM 4070 O O . GLU B 1 35 ? 23.141 47.438 31.703 1 83.31 35 GLU B O 1
ATOM 4075 N N . SER B 1 36 ? 23.641 45.594 30.641 1 81.75 36 SER B N 1
ATOM 4076 C CA . SER B 1 36 ? 22.984 44.688 31.578 1 81.75 36 SER B CA 1
ATOM 4077 C C . SER B 1 36 ? 24 44.094 32.562 1 81.75 36 SER B C 1
ATOM 4079 O O . SER B 1 36 ? 23.609 43.469 33.562 1 81.75 36 SER B O 1
ATOM 4081 N N . THR B 1 37 ? 25.359 44.25 32.406 1 82.62 37 THR B N 1
ATOM 4082 C CA . THR B 1 37 ? 26.469 43.75 33.219 1 82.62 37 THR B CA 1
ATOM 4083 C C . THR B 1 37 ? 26.516 42.219 33.156 1 82.62 37 THR B C 1
ATOM 4085 O O . THR B 1 37 ? 27.109 41.594 34.031 1 82.62 37 THR B O 1
ATOM 4088 N N . LEU B 1 38 ? 25.688 41.688 32.188 1 87.44 38 LEU B N 1
ATOM 4089 C CA . LEU B 1 38 ? 25.719 40.25 31.984 1 87.44 38 LEU B CA 1
ATOM 4090 C C . LEU B 1 38 ? 26.891 39.844 31.109 1 87.44 38 LEU B C 1
ATOM 4092 O O . LEU B 1 38 ? 27.391 40.625 30.312 1 87.44 38 LEU B O 1
ATOM 4096 N N . SER B 1 39 ? 27.375 38.625 31.281 1 88.69 39 SER B N 1
ATOM 4097 C CA . SER B 1 39 ? 28.469 38.125 30.438 1 88.69 39 SER B CA 1
ATOM 4098 C C . SER B 1 39 ? 28.016 38 28.984 1 88.69 39 SER B C 1
ATOM 4100 O O . SER B 1 39 ? 26.828 37.844 28.719 1 88.69 39 SER B O 1
ATOM 4102 N N . ILE B 1 40 ? 28.922 38.094 28.125 1 88.38 40 ILE B N 1
ATOM 4103 C CA . ILE B 1 40 ? 28.672 37.906 26.703 1 88.38 40 ILE B CA 1
ATOM 4104 C C . ILE B 1 40 ? 28.031 36.531 26.469 1 88.38 40 ILE B C 1
ATOM 4106 O O . ILE B 1 40 ? 27.094 36.406 25.672 1 88.38 40 ILE B O 1
ATOM 4110 N N . SER B 1 41 ? 28.5 35.594 27.141 1 87.81 41 SER B N 1
ATOM 4111 C CA . SER B 1 41 ? 27.953 34.219 27 1 87.81 41 SER B CA 1
ATOM 4112 C C . SER B 1 41 ? 26.484 34.188 27.422 1 87.81 41 SER B C 1
ATOM 4114 O O . SER B 1 41 ? 25.672 33.531 26.766 1 87.81 41 SER B O 1
ATOM 4116 N N . THR B 1 42 ? 26.156 34.875 28.453 1 86.75 42 THR B N 1
ATOM 4117 C CA . THR B 1 42 ? 24.797 34.938 28.953 1 86.75 42 THR B CA 1
ATOM 4118 C C . THR B 1 42 ? 23.875 35.625 27.953 1 86.75 42 THR B C 1
ATOM 4120 O O . THR B 1 42 ? 22.766 35.188 27.688 1 86.75 42 THR B O 1
ATOM 4123 N N . VAL B 1 43 ? 24.359 36.719 27.375 1 89.06 43 VAL B N 1
ATOM 4124 C CA . VAL B 1 43 ? 23.594 37.469 26.391 1 89.06 43 VAL B CA 1
ATOM 4125 C C . VAL B 1 43 ? 23.375 36.594 25.141 1 89.06 43 VAL B C 1
ATOM 4127 O O . VAL B 1 43 ? 22.266 36.562 24.609 1 89.06 43 VAL B O 1
ATOM 4130 N N . LEU B 1 44 ? 24.422 35.938 24.734 1 87.75 44 LEU B N 1
ATOM 4131 C CA . LEU B 1 44 ? 24.328 35.062 23.578 1 87.75 44 LEU B CA 1
ATOM 4132 C C . LEU B 1 44 ? 23.312 33.938 23.828 1 87.75 44 LEU B C 1
ATOM 4134 O O . LEU B 1 44 ? 22.516 33.625 22.953 1 87.75 44 LEU B O 1
ATOM 4138 N N . GLN B 1 45 ? 23.312 33.406 24.953 1 85.38 45 GLN B N 1
ATOM 4139 C CA . GLN B 1 45 ? 22.344 32.375 25.328 1 85.38 45 GLN B CA 1
ATOM 4140 C C . GLN B 1 45 ? 20.922 32.938 25.312 1 85.38 45 GLN B C 1
ATOM 4142 O O . GLN B 1 45 ? 19.984 32.219 24.922 1 85.38 45 GLN B O 1
ATOM 4147 N N . ALA B 1 46 ? 20.75 34.156 25.734 1 87.06 46 ALA B N 1
ATOM 4148 C CA . ALA B 1 46 ? 19.438 34.812 25.703 1 87.06 46 ALA B CA 1
ATOM 4149 C C . ALA B 1 46 ? 18.953 34.969 24.281 1 87.06 46 ALA B C 1
ATOM 4151 O O . ALA B 1 46 ? 17.766 34.75 23.984 1 87.06 46 ALA B O 1
ATOM 4152 N N . MET B 1 47 ? 19.922 35.312 23.422 1 86.12 47 MET B N 1
ATOM 4153 C CA . MET B 1 47 ? 19.547 35.469 22.016 1 86.12 47 MET B CA 1
ATOM 4154 C C . MET B 1 47 ? 19.172 34.125 21.391 1 86.12 47 MET B C 1
ATOM 4156 O O . MET B 1 47 ? 18.203 34.062 20.625 1 86.12 47 MET B O 1
ATOM 4160 N N . TYR B 1 48 ? 19.875 33.156 21.766 1 81.31 48 TYR B N 1
ATOM 4161 C CA . TYR B 1 48 ? 19.547 31.812 21.312 1 81.31 48 TYR B CA 1
ATOM 4162 C C . TYR B 1 48 ? 18.172 31.391 21.812 1 81.31 48 TYR B C 1
ATOM 4164 O O . TYR B 1 48 ? 17.391 30.781 21.078 1 81.31 48 TYR B O 1
ATOM 4172 N N . TRP B 1 49 ? 17.953 31.75 23.031 1 79.69 49 TRP B N 1
ATOM 4173 C CA . TRP B 1 49 ? 16.656 31.484 23.672 1 79.69 49 TRP B CA 1
ATOM 4174 C C . TRP B 1 49 ? 15.523 32.156 22.906 1 79.69 49 TRP B C 1
ATOM 4176 O O . TRP B 1 49 ? 14.508 31.547 22.609 1 79.69 49 TRP B O 1
ATOM 4186 N N . LEU B 1 50 ? 15.695 33.438 22.547 1 81.38 50 LEU B N 1
ATOM 4187 C CA . LEU B 1 50 ? 14.719 34.188 21.766 1 81.38 50 LEU B CA 1
ATOM 4188 C C . LEU B 1 50 ? 14.562 33.594 20.375 1 81.38 50 LEU B C 1
ATOM 4190 O O . LEU B 1 50 ? 13.445 33.469 19.859 1 81.38 50 LEU B O 1
ATOM 4194 N N . GLU B 1 51 ? 15.695 33.219 19.797 1 78.31 51 GLU B N 1
ATOM 4195 C CA . GLU B 1 51 ? 15.695 32.625 18.453 1 78.31 51 GLU B CA 1
ATOM 4196 C C . GLU B 1 51 ? 14.984 31.281 18.438 1 78.31 51 GLU B C 1
ATOM 4198 O O . GLU B 1 51 ? 14.211 30.984 17.516 1 78.31 51 GLU B O 1
ATOM 4203 N N . SER B 1 52 ? 15.203 30.609 19.484 1 70.06 52 SER B N 1
ATOM 4204 C CA . SER B 1 52 ? 14.586 29.297 19.594 1 70.06 52 SER B CA 1
ATOM 4205 C C . SER B 1 52 ? 13.07 29.406 19.719 1 70.06 52 SER B C 1
ATOM 4207 O O . SER B 1 52 ? 12.344 28.469 19.359 1 70.06 52 SER B O 1
ATOM 4209 N N . ARG B 1 53 ? 12.656 30.594 20.141 1 64.44 53 ARG B N 1
ATOM 4210 C CA . ARG B 1 53 ? 11.234 30.844 20.344 1 64.44 53 ARG B CA 1
ATOM 4211 C C . ARG B 1 53 ? 10.633 31.594 19.172 1 64.44 53 ARG B C 1
ATOM 4213 O O . ARG B 1 53 ? 9.469 32 19.219 1 64.44 53 ARG B O 1
ATOM 4220 N N . GLY B 1 54 ? 11.445 31.844 18.25 1 69 54 GLY B N 1
ATOM 4221 C CA . GLY B 1 54 ? 11.016 32.469 17 1 69 54 GLY B CA 1
ATOM 4222 C C . GLY B 1 54 ? 10.805 33.969 17.125 1 69 54 GLY B C 1
ATOM 4223 O O . GLY B 1 54 ? 10.164 34.562 16.281 1 69 54 GLY B O 1
ATOM 4224 N N . LEU B 1 55 ? 11.273 34.562 18.203 1 75.44 55 LEU B N 1
ATOM 4225 C CA . LEU B 1 55 ? 11.023 35.969 18.469 1 75.44 55 LEU B CA 1
ATOM 4226 C C . LEU B 1 55 ? 12.039 36.844 17.75 1 75.44 55 LEU B C 1
ATOM 4228 O O . LEU B 1 55 ? 11.773 38.031 17.484 1 75.44 55 LEU B O 1
ATOM 4232 N N . VAL B 1 56 ? 13.234 36.25 17.578 1 81.25 56 VAL B N 1
ATOM 4233 C CA . VAL B 1 56 ? 14.266 37 16.859 1 81.25 56 VAL B CA 1
ATOM 4234 C C . VAL B 1 56 ? 14.969 36.062 15.859 1 81.25 56 VAL B C 1
ATOM 4236 O O . VAL B 1 56 ? 14.875 34.844 15.961 1 81.25 56 VAL B O 1
ATOM 4239 N N . GLU B 1 57 ? 15.453 36.531 14.773 1 80 57 GLU B N 1
ATOM 4240 C CA . GLU B 1 57 ? 16.266 35.781 13.812 1 80 57 GLU B CA 1
ATOM 4241 C C . GLU B 1 57 ? 17.656 36.406 13.688 1 80 57 GLU B C 1
ATOM 4243 O O . GLU B 1 57 ? 17.797 37.625 13.664 1 80 57 GLU B O 1
ATOM 4248 N N . ALA B 1 58 ? 18.672 35.469 13.797 1 79.56 58 ALA B N 1
ATOM 4249 C CA . ALA B 1 58 ? 20.047 35.906 13.594 1 79.56 58 ALA B CA 1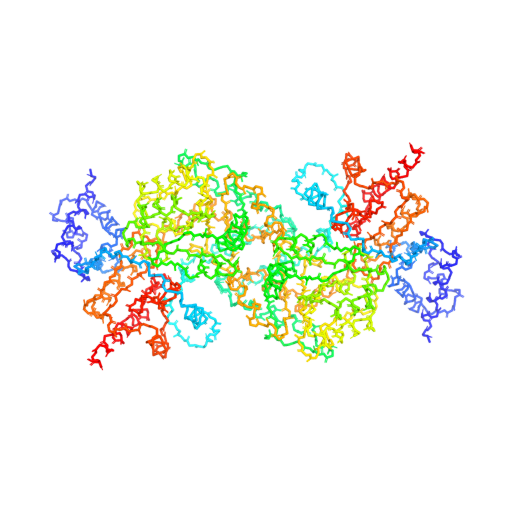
ATOM 4250 C C . ALA B 1 58 ? 20.359 36.094 12.109 1 79.56 58 ALA B C 1
ATOM 4252 O O . ALA B 1 58 ? 20.047 35.188 11.305 1 79.56 58 ALA B O 1
ATOM 4253 N N . LYS B 1 59 ? 20.641 37.188 11.703 1 76.81 59 LYS B N 1
ATOM 4254 C CA . LYS B 1 59 ? 21.203 37.406 10.375 1 76.81 59 LYS B CA 1
ATOM 4255 C C . LYS B 1 59 ? 22.719 37.562 10.422 1 76.81 59 LYS B C 1
ATOM 4257 O O . LYS B 1 59 ? 23.25 38.312 11.234 1 76.81 59 LYS B O 1
ATOM 4262 N N . PRO B 1 60 ? 23.422 36.781 9.641 1 76.44 60 PRO B N 1
ATOM 4263 C CA . PRO B 1 60 ? 24.875 36.812 9.695 1 76.44 60 PRO B CA 1
ATOM 4264 C C . PRO B 1 60 ? 25.438 38.219 9.555 1 76.44 60 PRO B C 1
ATOM 4266 O O . PRO B 1 60 ? 25.125 38.906 8.578 1 76.44 60 PRO B O 1
ATOM 4269 N N . LYS B 1 61 ? 26.281 38.594 10.445 1 76.31 61 LYS B N 1
ATOM 4270 C CA . LYS B 1 61 ? 27.062 39.812 10.492 1 76.31 61 LYS B CA 1
ATOM 4271 C C . LYS B 1 61 ? 26.156 41.031 10.664 1 76.31 61 LYS B C 1
ATOM 4273 O O . LYS B 1 61 ? 26.609 42.188 10.5 1 76.31 61 LYS B O 1
ATOM 4278 N N . LYS B 1 62 ? 24.797 40.844 10.969 1 78.81 62 LYS B N 1
ATOM 4279 C CA . LYS B 1 62 ? 23.891 42 11.109 1 78.81 62 LYS B CA 1
ATOM 4280 C C . LYS B 1 62 ? 23.25 42 12.492 1 78.81 62 LYS B C 1
ATOM 4282 O O . LYS B 1 62 ? 22.828 43.062 12.969 1 78.81 62 LYS B O 1
ATOM 4287 N N . GLY B 1 63 ? 23.219 40.906 13.109 1 85.12 63 GLY B N 1
ATOM 4288 C CA . GLY B 1 63 ? 22.656 40.875 14.453 1 85.12 63 GLY B CA 1
ATOM 4289 C C . GLY B 1 63 ? 21.344 40.125 14.531 1 85.12 63 GLY B C 1
ATOM 4290 O O . GLY B 1 63 ? 21.047 39.281 13.688 1 85.12 63 GLY B O 1
ATOM 4291 N N . TYR B 1 64 ? 20.594 40.312 15.672 1 87.12 64 TYR B N 1
ATOM 4292 C CA . TYR B 1 64 ? 19.312 39.656 15.938 1 87.12 64 TYR B CA 1
ATOM 4293 C C . TYR B 1 64 ? 18.156 40.594 15.617 1 87.12 64 TYR B C 1
ATOM 4295 O O . TYR B 1 64 ? 18.156 41.75 16.016 1 87.12 64 TYR B O 1
ATOM 4303 N N . PHE B 1 65 ? 17.156 40.125 14.828 1 84 65 PHE B N 1
ATOM 4304 C CA . PHE B 1 65 ? 16.016 40.938 14.422 1 84 65 PHE B CA 1
ATOM 4305 C C . PHE B 1 65 ? 14.719 40.344 14.961 1 84 65 PHE B C 1
ATOM 4307 O O . PHE B 1 65 ? 14.547 39.125 14.992 1 84 65 PHE B O 1
ATOM 4314 N N . VAL B 1 66 ? 13.844 41.25 15.438 1 80.5 66 VAL B N 1
ATOM 4315 C CA . VAL B 1 66 ? 12.555 40.812 15.961 1 80.5 66 VAL B CA 1
ATOM 4316 C C . VAL B 1 66 ? 11.719 40.188 14.844 1 80.5 66 VAL B C 1
ATOM 4318 O O . VAL B 1 66 ? 11.617 40.781 13.758 1 80.5 66 VAL B O 1
ATOM 4321 N N . THR B 1 67 ? 11.273 39.031 15.188 1 72.12 67 THR B N 1
ATOM 4322 C CA . THR B 1 67 ? 10.406 38.344 14.219 1 72.12 67 THR B CA 1
ATOM 4323 C C . THR B 1 67 ? 8.961 38.781 14.391 1 72.12 67 THR B C 1
ATOM 4325 O O . THR B 1 67 ? 8.617 39.438 15.383 1 72.12 67 THR B O 1
ATOM 4328 N N . TYR B 1 68 ? 8.18 38.625 13.445 1 57.78 68 TYR B N 1
ATOM 4329 C CA . TYR B 1 68 ? 6.777 39.031 13.477 1 57.78 68 TYR B CA 1
ATOM 4330 C C . TYR B 1 68 ? 6.051 38.406 14.656 1 57.78 68 TYR B C 1
ATOM 4332 O O . TYR B 1 68 ? 6.203 37.219 14.93 1 57.78 68 TYR B O 1
ATOM 4340 N N . GLN B 1 69 ? 5.676 39.28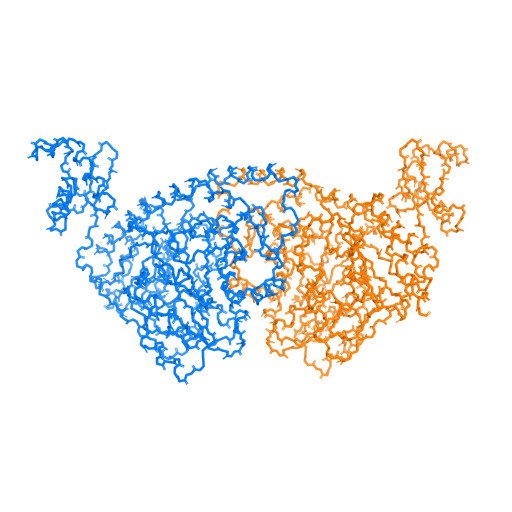1 15.602 1 55.84 69 GLN B N 1
ATOM 4341 C CA . GLN B 1 69 ? 4.801 38.812 16.672 1 55.84 69 GLN B CA 1
ATOM 4342 C C . GLN B 1 69 ? 3.34 39.125 16.359 1 55.84 69 GLN B C 1
ATOM 4344 O O . GLN B 1 69 ? 2.996 40.281 16.031 1 55.84 69 GLN B O 1
ATOM 4349 N N . PRO B 1 70 ? 2.506 38.188 16.047 1 48.5 70 PRO B N 1
ATOM 4350 C CA . PRO B 1 70 ? 1.112 38.438 15.672 1 48.5 70 PRO B CA 1
ATOM 4351 C C . PRO B 1 70 ? 0.389 39.344 16.656 1 48.5 70 PRO B C 1
ATOM 4353 O O . PRO B 1 70 ? 0.38 39.062 17.859 1 48.5 70 PRO B O 1
ATOM 4356 N N . HIS B 1 71 ? 0.555 40.688 16.641 1 44.38 71 HIS B N 1
ATOM 4357 C CA . HIS B 1 71 ? -0.452 41.438 17.391 1 44.38 71 HIS B CA 1
ATOM 4358 C C . HIS B 1 71 ? -1.82 40.781 17.281 1 44.38 71 HIS B C 1
ATOM 4360 O O . HIS B 1 71 ? -1.987 39.812 16.547 1 44.38 71 HIS B O 1
ATOM 4366 N N . GLN B 1 72 ? -2.975 41.656 17.297 1 41.06 72 GLN B N 1
ATOM 4367 C CA . GLN B 1 72 ? -4.387 41.312 17.375 1 41.06 72 GLN B CA 1
ATOM 4368 C C . GLN B 1 72 ? -4.816 40.469 16.188 1 41.06 72 GLN B C 1
ATOM 4370 O O . GLN B 1 72 ? -5.535 40.938 15.305 1 41.06 72 GLN B O 1
ATOM 4375 N N . LEU B 1 73 ? -4.031 40 15.297 1 45.69 73 LEU B N 1
ATOM 4376 C CA . LEU B 1 73 ? -4.75 39.031 14.461 1 45.69 73 LEU B CA 1
ATOM 4377 C C . LEU B 1 73 ? -5.773 38.25 15.281 1 45.69 73 LEU B C 1
ATOM 4379 O O . LEU B 1 73 ? -5.473 37.781 16.375 1 45.69 73 LEU B O 1
ATOM 4383 N N . VAL B 1 74 ? -6.922 38.719 15.25 1 44.25 74 VAL B N 1
ATOM 4384 C CA . VAL B 1 74 ? -8.016 38.031 15.945 1 44.25 74 VAL B CA 1
ATOM 4385 C C . VAL B 1 74 ? -7.863 36.531 15.812 1 44.25 74 VAL B C 1
ATOM 4387 O O . VAL B 1 74 ? -8.148 35.938 14.758 1 44.25 74 VAL B O 1
ATOM 4390 N N . PHE B 1 75 ? -6.875 36.031 16.438 1 46.28 75 PHE B N 1
ATOM 4391 C CA . PHE B 1 75 ? -6.859 34.594 16.641 1 46.28 75 PHE B CA 1
ATOM 4392 C C . PHE B 1 75 ? -8.148 34.125 17.328 1 46.28 75 PHE B C 1
ATOM 4394 O O . PHE B 1 75 ? -8.219 34.062 18.547 1 46.28 75 PHE B O 1
ATOM 4401 N N . GLN B 1 76 ? -9.305 34.594 16.797 1 43.12 76 GLN B N 1
ATOM 4402 C CA . GLN B 1 76 ? -10.555 34.188 17.453 1 43.12 76 GLN B CA 1
ATOM 4403 C C . GLN B 1 76 ? -10.812 32.688 17.281 1 43.12 76 GLN B C 1
ATOM 4405 O O . GLN B 1 76 ? -10.789 32.188 16.156 1 43.12 76 GLN B O 1
ATOM 4410 N N . ALA B 1 77 ? -10.695 32.094 18.375 1 45.56 77 ALA B N 1
ATOM 4411 C CA . ALA B 1 77 ? -11.234 30.75 18.422 1 45.56 77 ALA B CA 1
ATOM 4412 C C . ALA B 1 77 ? -12.586 30.672 17.719 1 45.56 77 ALA B C 1
ATOM 4414 O O . ALA B 1 77 ? -13.469 31.5 17.953 1 45.56 77 ALA B O 1
ATOM 4415 N N . VAL B 1 78 ? -12.617 29.938 16.594 1 55.16 78 VAL B N 1
ATOM 4416 C CA . VAL B 1 78 ? -13.875 29.75 15.875 1 55.16 78 VAL B CA 1
ATOM 4417 C C . VAL B 1 78 ? -14.359 28.312 16.031 1 55.16 78 VAL B C 1
ATOM 4419 O O . VAL B 1 78 ? -13.57 27.375 15.945 1 55.16 78 VAL B O 1
ATOM 4422 N N . LYS B 1 79 ? -15.516 28.234 16.688 1 53.84 79 LYS B N 1
ATOM 4423 C CA . LYS B 1 79 ? -16.188 26.938 16.625 1 53.84 79 LYS B CA 1
ATOM 4424 C C . LYS B 1 79 ? -16.859 26.734 15.258 1 53.84 79 LYS B C 1
ATOM 4426 O O . LYS B 1 79 ? -17.672 27.547 14.828 1 53.84 79 LYS B O 1
ATOM 4431 N N . TYR B 1 80 ? -16.422 25.797 14.625 1 59.88 80 TYR B N 1
ATOM 4432 C CA . TYR B 1 80 ? -17.016 25.516 13.328 1 59.88 80 TYR B CA 1
ATOM 4433 C C . TYR B 1 80 ? -18.188 24.531 13.461 1 59.88 80 TYR B C 1
ATOM 4435 O O . TYR B 1 80 ? -18.016 23.422 13.961 1 59.88 80 TYR B O 1
ATOM 4443 N N . PRO B 1 81 ? -19.438 24.984 13.18 1 55.09 81 PRO B N 1
ATOM 4444 C CA . PRO B 1 81 ? -20.594 24.094 13.234 1 55.09 81 PRO B CA 1
ATOM 4445 C C . PRO B 1 81 ? -20.609 23.078 12.094 1 55.09 81 PRO B C 1
ATOM 4447 O O . PRO B 1 81 ? -20.031 23.328 11.031 1 55.09 81 PRO B O 1
ATOM 4450 N N . ALA B 1 82 ? -20.984 21.75 12.352 1 50.91 82 ALA B N 1
ATOM 4451 C CA . ALA B 1 82 ? -21.234 20.781 11.289 1 50.91 82 ALA B CA 1
ATOM 4452 C C . ALA B 1 82 ? -22.641 20.922 10.727 1 50.91 82 ALA B C 1
ATOM 4454 O O . ALA B 1 82 ? -23.609 20.922 11.477 1 50.91 82 ALA B O 1
ATOM 4455 N N . ARG B 1 83 ? -22.797 21.422 9.523 1 50.47 83 ARG B N 1
ATOM 4456 C CA . ARG B 1 83 ? -24.109 21.531 8.906 1 50.47 83 ARG B CA 1
ATOM 4457 C C . ARG B 1 83 ? -24.547 20.188 8.312 1 50.47 83 ARG B C 1
ATOM 4459 O O . ARG B 1 83 ? -23.703 19.391 7.875 1 50.47 83 ARG B O 1
ATOM 4466 N N . PRO B 1 84 ? -25.75 19.719 8.398 1 44.91 84 PRO B N 1
ATOM 4467 C CA . PRO B 1 84 ? -26.25 18.422 7.945 1 44.91 84 PRO B CA 1
ATOM 4468 C C . PRO B 1 84 ? -26.25 18.281 6.426 1 44.91 84 PRO B C 1
ATOM 4470 O O . PRO B 1 84 ? -26.547 17.203 5.898 1 44.91 84 PRO B O 1
ATOM 4473 N N . SER B 1 85 ? -26.047 19.344 5.527 1 47.81 85 SER B N 1
ATOM 4474 C CA . SER B 1 85 ? -26.312 19.125 4.109 1 47.81 85 SER B CA 1
ATOM 4475 C C . SER B 1 85 ? -25.188 18.344 3.439 1 47.81 85 SER B C 1
ATOM 4477 O O . SER B 1 85 ? -24.016 18.594 3.715 1 47.81 85 SER B O 1
ATOM 4479 N N . GLN B 1 86 ? -25.625 17.203 2.689 1 48 86 GLN B N 1
ATOM 4480 C CA . GLN B 1 86 ? -24.719 16.312 1.967 1 48 86 GLN B CA 1
ATOM 4481 C C . GLN B 1 86 ? -24.375 16.891 0.592 1 48 86 GLN B C 1
ATOM 4483 O O . GLN B 1 86 ? -25.25 17.328 -0.14 1 48 86 GLN B O 1
ATOM 4488 N N . GLY B 1 87 ? -23.406 17.703 0.238 1 46.66 87 GLY B N 1
ATOM 4489 C CA . GLY B 1 87 ? -23.016 18.047 -1.118 1 46.66 87 GLY B CA 1
ATOM 4490 C C . GLY B 1 87 ? -21.734 17.375 -1.556 1 46.66 87 GLY B C 1
ATOM 4491 O O . GLY B 1 87 ? -20.641 17.812 -1.166 1 46.66 87 GLY B O 1
ATOM 4492 N N . LYS B 1 88 ? -21.719 16.125 -2.029 1 53.94 88 LYS B N 1
ATOM 4493 C CA . LYS B 1 88 ? -20.578 15.297 -2.434 1 53.94 88 LYS B CA 1
ATOM 4494 C C . LYS B 1 88 ? -19.844 15.93 -3.611 1 53.94 88 LYS B C 1
ATOM 4496 O O . LYS B 1 88 ? -18.609 15.867 -3.682 1 53.94 88 LYS B O 1
ATOM 4501 N N . GLU B 1 89 ? -20.562 16.516 -4.59 1 56.75 89 GLU B N 1
ATOM 4502 C CA . GLU B 1 89 ? -20.047 16.828 -5.922 1 56.75 89 GLU B CA 1
ATOM 4503 C C . GLU B 1 89 ? -19 17.938 -5.863 1 56.75 89 GLU B C 1
ATOM 4505 O O . GLU B 1 89 ? -18.062 17.938 -6.668 1 56.75 89 GLU B O 1
ATOM 4510 N N . GLY B 1 90 ? -18.719 18.375 -4.598 1 65.38 90 GLY B N 1
ATOM 4511 C CA . GLY B 1 90 ? -17.844 19.547 -4.641 1 65.38 90 GLY B CA 1
ATOM 4512 C C . GLY B 1 90 ? -16.469 19.266 -4.066 1 65.38 90 GLY B C 1
ATOM 4513 O O . GLY B 1 90 ? -15.461 19.656 -4.66 1 65.38 90 GLY B O 1
ATOM 4514 N N . MET B 1 91 ? -16.375 18.344 -3.148 1 73.31 91 MET B N 1
ATOM 4515 C CA . MET B 1 91 ? -15.102 18.109 -2.465 1 73.31 91 MET B CA 1
ATOM 4516 C C . MET B 1 91 ? -14.156 17.297 -3.34 1 73.31 91 MET B C 1
ATOM 4518 O O . MET B 1 91 ? -13.008 17.703 -3.553 1 73.31 91 MET B O 1
ATOM 4522 N N . THR B 1 92 ? -14.641 16.219 -3.949 1 76.75 92 THR B N 1
ATOM 4523 C CA . THR B 1 92 ? -13.805 15.344 -4.762 1 76.75 92 THR B CA 1
ATOM 4524 C C . THR B 1 92 ? -13.281 16.078 -5.988 1 76.75 92 THR B C 1
ATOM 4526 O O . THR B 1 92 ? -12.125 15.891 -6.383 1 76.75 92 THR B O 1
ATOM 4529 N N . ASP B 1 93 ? -14.117 16.891 -6.562 1 74.06 93 ASP B N 1
ATOM 4530 C CA . ASP B 1 93 ? -13.719 17.656 -7.734 1 74.06 93 ASP B CA 1
ATOM 4531 C C . ASP B 1 93 ? -12.578 18.609 -7.398 1 74.06 93 ASP B C 1
ATOM 4533 O O . ASP B 1 93 ? -11.625 18.75 -8.172 1 74.06 93 ASP B O 1
ATOM 4537 N N . PHE B 1 94 ? -12.664 19.156 -6.207 1 78.44 94 PHE B N 1
ATOM 4538 C CA . PHE B 1 94 ? -11.633 20.094 -5.797 1 78.44 94 PHE B CA 1
ATOM 4539 C C . PHE B 1 94 ? -10.32 19.375 -5.504 1 78.44 94 PHE B C 1
ATOM 4541 O O . PHE B 1 94 ? -9.25 19.875 -5.848 1 78.44 94 PHE B O 1
ATOM 4548 N N . VAL B 1 95 ? -10.492 18.281 -4.883 1 79.69 95 VAL B N 1
ATOM 4549 C CA . VAL B 1 95 ? -9.289 17.516 -4.551 1 79.69 95 VAL B CA 1
ATOM 4550 C C . VAL B 1 95 ? -8.562 17.125 -5.832 1 79.69 95 VAL B C 1
ATOM 4552 O O . VAL B 1 95 ? -7.336 17.25 -5.918 1 79.69 95 VAL B O 1
ATOM 4555 N N . HIS B 1 96 ? -9.312 16.688 -6.777 1 76.81 96 HIS B N 1
ATOM 4556 C CA . HIS B 1 96 ? -8.727 16.328 -8.062 1 76.81 96 HIS B CA 1
ATOM 4557 C C . HIS B 1 96 ? -8.102 17.531 -8.742 1 76.81 96 HIS B C 1
ATOM 4559 O O . HIS B 1 96 ? -7.043 17.422 -9.367 1 76.81 96 HIS B O 1
ATOM 4565 N N . LYS B 1 97 ? -8.758 18.594 -8.688 1 76.81 97 LYS B N 1
ATOM 4566 C CA . LYS B 1 97 ? -8.281 19.828 -9.297 1 76.81 97 LYS B CA 1
ATOM 4567 C C . LYS B 1 97 ? -6.969 20.281 -8.664 1 76.81 97 LYS B C 1
ATOM 4569 O O . LYS B 1 97 ? -6.051 20.719 -9.359 1 76.81 97 LYS B O 1
ATOM 4574 N N . VAL B 1 98 ? -6.875 20.172 -7.391 1 79.06 98 VAL B N 1
ATOM 4575 C CA . VAL B 1 98 ? -5.738 20.688 -6.641 1 79.06 98 VAL B CA 1
ATOM 4576 C C . VAL B 1 98 ? -4.578 19.703 -6.703 1 79.06 98 VAL B C 1
ATOM 4578 O O . VAL B 1 98 ? -3.418 20.094 -6.84 1 79.06 98 VAL B O 1
ATOM 4581 N N . TYR B 1 99 ? -4.922 18.391 -6.68 1 75.5 99 TYR B N 1
ATOM 4582 C CA . TYR B 1 99 ? -3.85 17.406 -6.508 1 75.5 99 TYR B CA 1
ATOM 4583 C C . TYR B 1 99 ? -3.764 16.484 -7.711 1 75.5 99 TYR B C 1
ATOM 4585 O O . TYR B 1 99 ? -2.82 15.688 -7.828 1 75.5 99 TYR B O 1
ATOM 4593 N N . GLY B 1 100 ? -4.719 16.25 -8.523 1 64.31 100 GLY B N 1
ATOM 4594 C CA . GLY B 1 100 ? -4.773 15.297 -9.617 1 64.31 100 GLY B CA 1
ATOM 4595 C C . GLY B 1 100 ? -3.826 15.641 -10.75 1 64.31 100 GLY B C 1
ATOM 4596 O O . GLY B 1 100 ? -3.299 14.75 -11.422 1 64.31 100 GLY B O 1
ATOM 4597 N N . MET B 1 101 ? -3.895 16.891 -11.289 1 54.41 101 MET B N 1
ATOM 4598 C CA . MET B 1 101 ? -3.324 17.203 -12.594 1 54.41 101 MET B CA 1
ATOM 4599 C C . MET B 1 101 ? -1.816 17.422 -12.492 1 54.41 101 MET B C 1
ATOM 4601 O O . MET B 1 101 ? -1.335 18.031 -11.539 1 54.41 101 MET B O 1
ATOM 4605 N N . GLU B 1 102 ? -1.096 16.266 -13.086 1 53.25 102 GLU B N 1
ATOM 4606 C CA . GLU B 1 102 ? 0.303 16.594 -13.352 1 53.25 102 GLU B CA 1
ATOM 4607 C C . GLU B 1 102 ? 0.452 18.016 -13.891 1 53.25 102 GLU B C 1
ATOM 4609 O O . GLU B 1 102 ? -0.018 18.312 -14.992 1 53.25 102 GLU B O 1
ATOM 4614 N N . GLN B 1 103 ? 0.222 18.953 -13.156 1 48.69 103 GLN B N 1
ATOM 4615 C CA . GLN B 1 103 ? 0.528 20.234 -13.758 1 48.69 103 GLN B CA 1
ATOM 4616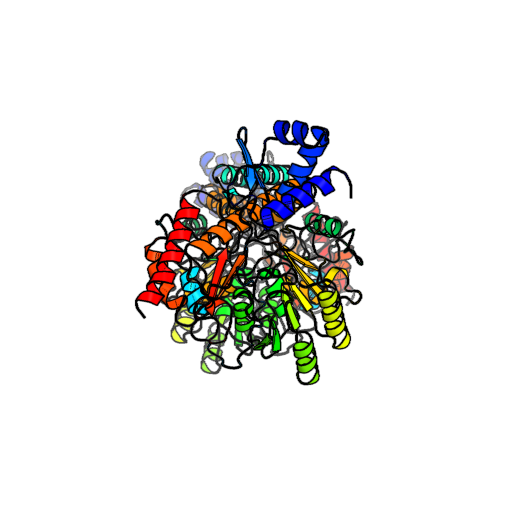 C C . GLN B 1 103 ? 2.031 20.422 -13.953 1 48.69 103 GLN B C 1
ATOM 4618 O O . GLN B 1 103 ? 2.803 20.344 -13 1 48.69 103 GLN B O 1
ATOM 4623 N N . GLU B 1 104 ? 2.463 19.875 -15.047 1 47.41 104 GLU B N 1
ATOM 4624 C CA . GLU B 1 104 ? 3.84 19.938 -15.523 1 47.41 104 GLU B CA 1
ATOM 4625 C C . GLU B 1 104 ? 4.566 21.156 -14.961 1 47.41 104 GLU B C 1
ATOM 4627 O O . GLU B 1 104 ? 5.422 21.016 -14.086 1 47.41 104 GLU B O 1
ATOM 4632 N N . GLU B 1 105 ? 4.871 22.094 -15.93 1 47.5 105 GLU B N 1
ATOM 4633 C CA . GLU B 1 105 ? 6 22.938 -16.297 1 47.5 105 GLU B CA 1
ATOM 4634 C C . GLU B 1 105 ? 6.051 24.188 -15.422 1 47.5 105 GLU B C 1
ATOM 4636 O O . GLU B 1 105 ? 6.918 25.047 -15.602 1 47.5 105 GLU B O 1
ATOM 4641 N N . LEU B 1 106 ? 5.016 24.594 -14.727 1 52.56 106 LEU B N 1
ATOM 4642 C CA . LEU B 1 106 ? 5.18 25.969 -14.289 1 52.56 106 LEU B CA 1
ATOM 4643 C C . LEU B 1 106 ? 5.832 26.031 -12.914 1 52.56 106 LEU B C 1
ATOM 4645 O O . LEU B 1 106 ? 5.695 25.094 -12.117 1 52.56 106 LEU B O 1
ATOM 4649 N N . GLU B 1 107 ? 6.754 26.828 -12.781 1 68.69 107 GLU B N 1
ATOM 4650 C CA . GLU B 1 107 ? 7.32 27.234 -11.492 1 68.69 107 GLU B CA 1
ATOM 4651 C C . GLU B 1 107 ? 6.227 27.609 -10.5 1 68.69 107 GLU B C 1
ATOM 4653 O O . GLU B 1 107 ? 5.758 28.75 -10.484 1 68.69 107 GLU B O 1
ATOM 4658 N N . LEU B 1 108 ? 5.57 26.609 -9.891 1 86.62 108 LEU B N 1
ATOM 4659 C CA . LEU B 1 108 ? 4.445 26.828 -8.992 1 86.62 108 LEU B CA 1
ATOM 4660 C C . LEU B 1 108 ? 4.906 26.844 -7.535 1 86.62 108 LEU B C 1
ATOM 4662 O O . LEU B 1 108 ? 5.809 26.078 -7.16 1 86.62 108 LEU B O 1
ATOM 4666 N N . THR B 1 109 ? 4.461 27.953 -6.785 1 94.44 109 THR B N 1
ATOM 4667 C CA . THR B 1 109 ? 4.527 27.891 -5.328 1 94.44 109 THR B CA 1
ATOM 4668 C C . THR B 1 109 ? 3.303 27.172 -4.762 1 94.44 109 THR B C 1
ATOM 4670 O O . THR B 1 109 ? 2.186 27.688 -4.844 1 94.44 109 THR B O 1
ATOM 4673 N N . ASP B 1 110 ? 3.496 26 -4.184 1 94 110 ASP B N 1
ATOM 4674 C CA . ASP B 1 110 ? 2.391 25.141 -3.791 1 94 110 ASP B CA 1
ATOM 4675 C C . ASP B 1 110 ? 2.135 25.219 -2.287 1 94 110 ASP B C 1
ATOM 4677 O O . ASP B 1 110 ? 2.668 24.422 -1.517 1 94 110 ASP B O 1
ATOM 4681 N N . PHE B 1 111 ? 1.181 26.094 -1.887 1 97.06 111 PHE B N 1
ATOM 4682 C CA . PHE B 1 111 ? 0.809 26.219 -0.483 1 97.06 111 PHE B CA 1
ATOM 4683 C C . PHE B 1 111 ? -0.211 25.156 -0.096 1 97.06 111 PHE B C 1
ATOM 4685 O O . PHE B 1 111 ? -0.608 25.062 1.067 1 97.06 111 PHE B O 1
ATOM 4692 N N . SER B 1 112 ? -0.599 24.312 -1.075 1 93.94 112 SER B N 1
ATOM 4693 C CA . SER B 1 112 ? -1.634 23.328 -0.795 1 93.94 112 SER B CA 1
ATOM 4694 C C . SER B 1 112 ? -1.03 22.031 -0.257 1 93.94 112 SER B C 1
ATOM 4696 O O . SER B 1 112 ? -1.746 21.172 0.275 1 93.94 112 SER B O 1
ATOM 4698 N N . LEU B 1 113 ? 0.249 21.891 -0.347 1 86.5 113 LEU B N 1
ATOM 4699 C CA . LEU B 1 113 ? 0.903 20.609 -0.059 1 86.5 113 LEU B CA 1
ATOM 4700 C C . LEU B 1 113 ? 0.932 20.344 1.442 1 86.5 113 LEU B C 1
ATOM 4702 O O . LEU B 1 113 ? 1.33 21.219 2.225 1 86.5 113 LEU B O 1
ATOM 4706 N N . GLY B 1 114 ? 0.532 19.156 1.849 1 89.69 114 GLY B N 1
ATOM 4707 C CA . GLY B 1 114 ? 0.557 18.766 3.248 1 89.69 114 GLY B CA 1
ATOM 4708 C C . GLY B 1 114 ? 1.812 18 3.633 1 89.69 114 GLY B C 1
ATOM 4709 O O . GLY B 1 114 ? 1.745 17.016 4.375 1 89.69 114 GLY B O 1
ATOM 4710 N N . ALA B 1 115 ? 2.926 18.312 3.047 1 92.44 115 ALA B N 1
ATOM 4711 C CA . ALA B 1 115 ? 4.234 17.766 3.387 1 92.44 115 ALA B CA 1
ATOM 4712 C C . ALA B 1 115 ? 5.328 18.812 3.248 1 92.44 115 ALA B C 1
ATOM 4714 O O . ALA B 1 115 ? 5.219 19.734 2.432 1 92.44 115 ALA B O 1
ATOM 4715 N N . PRO B 1 116 ? 6.379 18.672 4.059 1 94.5 116 PRO B N 1
ATOM 4716 C CA . PRO B 1 116 ? 7.484 19.625 3.906 1 94.5 116 PRO B CA 1
ATOM 4717 C C . PRO B 1 116 ? 8.172 19.516 2.549 1 94.5 116 PRO B C 1
ATOM 4719 O O . PRO B 1 116 ? 8.266 18.422 1.984 1 94.5 116 PRO B O 1
ATOM 4722 N N . HIS B 1 117 ? 8.609 20.625 2.107 1 93.5 117 HIS B N 1
ATOM 4723 C CA . HIS B 1 117 ? 9.391 20.656 0.876 1 93.5 117 HIS B CA 1
ATOM 4724 C C . HIS B 1 117 ? 10.656 19.812 1.002 1 93.5 117 HIS B C 1
ATOM 4726 O O . HIS B 1 117 ? 11.227 19.719 2.09 1 93.5 117 HIS B O 1
ATOM 4732 N N . SER B 1 118 ? 11.148 19.344 -0.082 1 91.75 118 SER B N 1
ATOM 4733 C CA . SER B 1 118 ? 12.289 18.438 -0.097 1 91.75 118 SER B CA 1
ATOM 4734 C C . SER B 1 118 ? 13.539 19.109 0.453 1 91.75 118 SER B C 1
ATOM 4736 O O . SER B 1 118 ? 14.383 18.453 1.067 1 91.75 118 SER B O 1
ATOM 4738 N N . SER B 1 119 ? 13.641 20.422 0.23 1 93.06 119 SER B N 1
ATOM 4739 C CA . SER B 1 119 ? 14.82 21.156 0.67 1 93.06 119 SER B CA 1
ATOM 4740 C C . SER B 1 119 ? 14.898 21.219 2.191 1 93.06 119 SER B C 1
ATOM 4742 O O . SER B 1 119 ? 15.945 21.547 2.752 1 93.06 119 SER B O 1
ATOM 4744 N N . MET B 1 120 ? 13.812 20.875 2.869 1 94.75 120 MET B N 1
ATOM 4745 C CA . MET B 1 120 ? 13.773 20.906 4.328 1 94.75 120 MET B CA 1
ATOM 4746 C C . MET B 1 120 ? 14.055 19.531 4.914 1 94.75 120 MET B C 1
ATOM 4748 O O . MET B 1 120 ? 14.047 19.359 6.133 1 94.75 120 MET B O 1
ATOM 4752 N N . LEU B 1 121 ? 14.32 18.547 4.066 1 95.31 121 LEU B N 1
ATOM 4753 C CA . LEU B 1 121 ? 14.516 17.172 4.484 1 95.31 121 LEU B CA 1
ATOM 4754 C C . LEU B 1 121 ? 15.984 16.781 4.418 1 95.31 121 LEU B C 1
ATOM 4756 O O . LEU B 1 121 ? 16.75 17.359 3.646 1 95.31 121 LEU B O 1
ATOM 4760 N N . PRO B 1 122 ? 16.375 15.82 5.211 1 95.69 122 PRO B N 1
ATOM 4761 C CA . PRO B 1 122 ? 17.781 15.406 5.242 1 95.69 122 PRO B CA 1
ATOM 4762 C C . PRO B 1 122 ? 18.125 14.406 4.137 1 95.69 122 PRO B C 1
ATOM 4764 O O . PRO B 1 122 ? 18.5 13.266 4.426 1 95.69 122 PRO B O 1
ATOM 4767 N N . ILE B 1 123 ? 18.188 14.859 2.918 1 95.69 123 ILE B N 1
ATOM 4768 C CA . ILE B 1 123 ? 18.281 14.023 1.723 1 95.69 123 ILE B CA 1
ATOM 4769 C C . ILE B 1 123 ? 19.594 13.25 1.729 1 95.69 123 ILE B C 1
ATOM 4771 O O . ILE B 1 123 ? 19.609 12.031 1.516 1 95.69 123 ILE B O 1
ATOM 4775 N N . ALA B 1 124 ? 20.688 13.922 2.006 1 95.38 124 ALA B N 1
ATOM 4776 C CA . ALA B 1 124 ? 22 13.281 1.996 1 95.38 124 ALA B CA 1
ATOM 4777 C C . ALA B 1 124 ? 22.078 12.172 3.039 1 95.38 124 ALA B C 1
ATOM 4779 O O . ALA B 1 124 ? 22.625 11.102 2.775 1 95.38 124 ALA B O 1
ATOM 4780 N N . LYS B 1 125 ? 21.562 12.43 4.191 1 95.31 125 LYS B N 1
ATOM 4781 C CA . LYS B 1 125 ? 21.578 11.438 5.266 1 95.31 125 LYS B CA 1
ATOM 4782 C C . LYS B 1 125 ? 20.672 10.258 4.938 1 95.31 125 LYS B C 1
ATOM 4784 O O . LYS B 1 125 ? 20.984 9.117 5.277 1 95.31 125 LYS B O 1
ATOM 4789 N N . LEU B 1 126 ? 19.547 10.523 4.316 1 95.69 126 LEU B N 1
ATOM 4790 C CA . LEU B 1 126 ? 18.641 9.461 3.898 1 95.69 126 LEU B CA 1
ATOM 4791 C C . LEU B 1 126 ? 19.297 8.562 2.854 1 95.69 126 LEU B C 1
ATOM 4793 O O . LEU B 1 126 ? 19.203 7.336 2.932 1 95.69 126 LEU B O 1
ATOM 4797 N N . LYS B 1 127 ? 19.984 9.195 1.857 1 96 127 LYS B N 1
ATOM 4798 C CA . LYS B 1 127 ? 20.719 8.414 0.861 1 96 127 LYS B CA 1
ATOM 4799 C C . LYS B 1 127 ? 21.75 7.5 1.521 1 96 127 LYS B C 1
ATOM 4801 O O . LYS B 1 127 ? 21.859 6.324 1.17 1 96 127 LYS B O 1
ATOM 4806 N N . LYS B 1 128 ? 22.438 8.031 2.461 1 95.56 128 LYS B N 1
ATOM 4807 C CA . LYS B 1 128 ? 23.484 7.285 3.158 1 95.56 128 LYS B CA 1
ATOM 4808 C C . LYS B 1 128 ? 22.906 6.086 3.904 1 95.56 128 LYS B C 1
ATOM 4810 O O . LYS B 1 128 ? 23.438 4.98 3.834 1 95.56 128 LYS B O 1
ATOM 4815 N N . ILE B 1 129 ? 21.828 6.27 4.586 1 95.44 129 ILE B N 1
ATOM 4816 C CA . ILE B 1 129 ? 21.266 5.215 5.426 1 95.44 129 ILE B CA 1
ATOM 4817 C C . ILE B 1 129 ? 20.703 4.102 4.551 1 95.44 129 ILE B C 1
ATOM 4819 O O . ILE B 1 129 ? 20.766 2.924 4.914 1 95.44 129 ILE B O 1
ATOM 4823 N N . ILE B 1 130 ? 20.125 4.41 3.412 1 96.06 130 ILE B N 1
ATOM 4824 C CA . ILE B 1 130 ? 19.609 3.398 2.492 1 96.06 130 ILE B CA 1
ATOM 4825 C C . ILE B 1 130 ? 20.766 2.539 1.978 1 96.06 130 ILE B C 1
ATOM 4827 O O . ILE B 1 130 ? 20.656 1.312 1.92 1 96.06 130 ILE B O 1
ATOM 4831 N N . ARG B 1 131 ? 21.859 3.18 1.652 1 95.31 131 ARG B N 1
ATOM 4832 C CA . ARG B 1 131 ? 23.047 2.445 1.198 1 95.31 131 ARG B CA 1
ATOM 4833 C C . ARG B 1 131 ? 23.562 1.515 2.289 1 95.31 131 ARG B C 1
ATOM 4835 O O . ARG B 1 131 ? 23.938 0.375 2.012 1 95.31 131 ARG B O 1
ATOM 4842 N N . GLU B 1 132 ? 23.562 2.012 3.453 1 95 132 GLU B N 1
ATOM 4843 C CA . GLU B 1 132 ? 24 1.212 4.59 1 95 132 GLU B CA 1
ATOM 4844 C C . GLU B 1 132 ? 23.078 0.015 4.816 1 95 132 GLU B C 1
ATOM 4846 O O . GLU B 1 132 ? 23.562 -1.098 5.059 1 95 132 GLU B O 1
ATOM 4851 N N . THR B 1 133 ? 21.812 0.268 4.738 1 95.19 133 THR B N 1
ATOM 4852 C CA . THR B 1 133 ? 20.828 -0.798 4.922 1 95.19 133 THR B CA 1
ATOM 4853 C C . THR B 1 133 ? 21.016 -1.881 3.859 1 95.19 133 THR B C 1
ATOM 4855 O O . THR B 1 133 ? 20.953 -3.072 4.164 1 95.19 133 THR B O 1
ATOM 4858 N N . LEU B 1 134 ? 21.219 -1.459 2.668 1 94.88 134 LEU B N 1
ATOM 4859 C CA . LEU B 1 134 ? 21.406 -2.379 1.553 1 94.88 134 LEU B CA 1
ATOM 4860 C C . LEU B 1 134 ? 22.672 -3.223 1.755 1 94.88 134 LEU B C 1
ATOM 4862 O O . LEU B 1 134 ? 22.656 -4.422 1.47 1 94.88 134 LEU B O 1
ATOM 4866 N N . ARG B 1 135 ? 23.656 -2.613 2.244 1 93.38 135 ARG B N 1
ATOM 4867 C CA . ARG B 1 135 ? 24.922 -3.299 2.482 1 93.38 135 ARG B CA 1
ATOM 4868 C C . ARG B 1 135 ? 24.781 -4.352 3.576 1 93.38 135 ARG B C 1
ATOM 4870 O O . ARG B 1 135 ? 25.359 -5.438 3.482 1 93.38 135 ARG B O 1
ATOM 4877 N N . GLU B 1 136 ? 24 -4.074 4.504 1 93.44 136 GLU B N 1
ATOM 4878 C CA . GLU B 1 136 ? 23.875 -4.934 5.68 1 93.44 136 GLU B CA 1
ATOM 4879 C C . GLU B 1 136 ? 22.828 -6.02 5.457 1 93.44 136 GLU B C 1
ATOM 4881 O O . GLU B 1 136 ? 22.703 -6.941 6.262 1 93.44 136 GLU B O 1
ATOM 4886 N N . SER B 1 137 ? 22.125 -5.941 4.398 1 90.56 137 SER B N 1
ATOM 4887 C CA . SER B 1 137 ? 21.094 -6.926 4.094 1 90.56 137 SER B CA 1
ATOM 4888 C C . SER B 1 137 ? 21.562 -7.914 3.033 1 90.56 137 SER B C 1
ATOM 4890 O O . SER B 1 137 ? 21.484 -7.633 1.835 1 90.56 137 SER B O 1
ATOM 4892 N N . PRO B 1 138 ? 21.891 -9.086 3.459 1 88.06 138 PRO B N 1
ATOM 4893 C CA . PRO B 1 138 ? 22.422 -10.039 2.488 1 88.06 138 PRO B CA 1
ATOM 4894 C C . PRO B 1 138 ? 21.453 -10.328 1.349 1 88.06 138 PRO B C 1
ATOM 4896 O O . PRO B 1 138 ? 21.875 -10.531 0.207 1 88.06 138 PRO B O 1
ATOM 4899 N N . GLU B 1 139 ? 20.172 -10.266 1.615 1 90.62 139 GLU B N 1
ATOM 4900 C CA . GLU B 1 139 ? 19.188 -10.609 0.59 1 90.62 139 GLU B CA 1
ATOM 4901 C C . GLU B 1 139 ? 18.516 -9.359 0.02 1 90.62 139 GLU B C 1
ATOM 4903 O O . GLU B 1 139 ? 17.484 -9.445 -0.632 1 90.62 139 GLU B O 1
ATOM 4908 N N . ALA B 1 140 ? 19.047 -8.203 0.345 1 86.75 140 ALA B N 1
ATOM 4909 C CA . ALA B 1 140 ? 18.625 -6.914 -0.198 1 86.75 140 ALA B CA 1
ATOM 4910 C C . ALA B 1 140 ? 17.156 -6.656 0.076 1 86.75 140 ALA B C 1
ATOM 4912 O O . ALA B 1 140 ? 16.469 -6.035 -0.734 1 86.75 140 ALA B O 1
ATOM 4913 N N . CYS B 1 141 ? 16.625 -7.293 1.069 1 91.25 141 CYS B N 1
ATOM 4914 C CA . CYS B 1 141 ? 15.242 -7.117 1.488 1 91.25 141 CYS B CA 1
ATOM 4915 C C . CYS B 1 141 ? 14.281 -7.562 0.392 1 91.25 141 CYS B C 1
ATOM 4917 O O . CYS B 1 141 ? 13.227 -6.949 0.198 1 91.25 141 CYS B O 1
ATOM 4919 N N . THR B 1 142 ? 14.578 -8.547 -0.344 1 92.12 142 THR B N 1
ATOM 4920 C CA . THR B 1 142 ? 13.758 -8.977 -1.473 1 92.12 142 THR B CA 1
ATOM 4921 C C . THR B 1 142 ? 12.609 -9.859 -1 1 92.12 142 THR B C 1
ATOM 4923 O O . THR B 1 142 ? 11.641 -10.078 -1.733 1 92.12 142 THR B O 1
ATOM 4926 N N . GLN B 1 143 ? 12.641 -10.398 0.092 1 89 143 GLN B N 1
ATOM 4927 C CA . GLN B 1 143 ? 11.641 -11.344 0.555 1 89 143 GLN B CA 1
ATOM 4928 C C . GLN B 1 143 ? 10.461 -10.625 1.204 1 89 143 GLN B C 1
ATOM 4930 O O . GLN B 1 143 ? 10.594 -9.484 1.656 1 89 143 GLN B O 1
ATOM 4935 N N . TYR B 1 144 ? 9.344 -11.336 1.246 1 86.5 144 TYR B N 1
ATOM 4936 C CA . TYR B 1 144 ? 8.195 -10.82 1.988 1 86.5 144 TYR B CA 1
ATOM 4937 C C . TYR B 1 144 ? 8.547 -10.625 3.459 1 86.5 144 TYR B C 1
ATOM 4939 O O . TYR B 1 144 ? 9.266 -11.438 4.047 1 86.5 144 TYR B O 1
ATOM 4947 N N . GLU B 1 145 ? 7.988 -9.578 3.977 1 87.25 145 GLU B N 1
ATOM 4948 C CA . GLU B 1 145 ? 8.086 -9.375 5.418 1 87.25 145 GLU B CA 1
ATOM 4949 C C . GLU B 1 145 ? 6.91 -10.023 6.148 1 87.25 145 GLU B C 1
ATOM 4951 O O . GLU B 1 145 ? 5.883 -10.32 5.539 1 87.25 145 GLU B O 1
ATOM 4956 N N . PRO B 1 146 ? 7.141 -10.312 7.434 1 87.06 146 PRO B N 1
ATOM 4957 C CA . PRO B 1 146 ? 5.988 -10.75 8.219 1 87.06 146 PRO B CA 1
ATOM 4958 C C . PRO B 1 146 ? 4.824 -9.758 8.172 1 87.06 146 PRO B C 1
ATOM 4960 O O . PRO B 1 146 ? 5.023 -8.586 7.848 1 87.06 146 PRO B O 1
ATOM 4963 N N . ILE B 1 147 ? 3.727 -10.188 8.555 1 88.56 147 ILE B N 1
ATOM 4964 C CA . ILE B 1 147 ? 2.494 -9.422 8.43 1 88.56 147 ILE B CA 1
ATOM 4965 C C . ILE B 1 147 ? 2.605 -8.133 9.25 1 88.56 147 ILE B C 1
ATOM 4967 O O . ILE B 1 147 ? 2.16 -7.07 8.805 1 88.56 147 ILE B O 1
ATOM 4971 N N . GLN B 1 148 ? 3.219 -8.234 10.484 1 93.81 148 GLN B N 1
ATOM 4972 C CA . GLN B 1 148 ? 3.332 -7.047 11.32 1 93.81 148 GLN B CA 1
ATOM 4973 C C . GLN B 1 148 ? 4.371 -6.078 10.766 1 93.81 148 GLN B C 1
ATOM 4975 O O . GLN B 1 148 ? 4.434 -4.918 11.18 1 93.81 148 GLN B O 1
ATOM 4980 N N . GLY B 1 149 ? 5.199 -6.594 9.844 1 94.12 149 GLY B N 1
ATOM 4981 C CA . GLY B 1 149 ? 6.152 -5.723 9.18 1 94.12 149 GLY B CA 1
ATOM 4982 C C . GLY B 1 149 ? 7.527 -5.742 9.82 1 94.12 149 GLY B C 1
ATOM 4983 O O . GLY B 1 149 ? 7.848 -6.648 10.594 1 94.12 149 GLY B O 1
ATOM 4984 N N . SER B 1 150 ? 8.391 -4.84 9.523 1 94.62 150 SER B N 1
ATOM 4985 C CA . SER B 1 150 ? 9.781 -4.754 9.953 1 94.62 150 SER B CA 1
ATOM 4986 C C . SER B 1 150 ? 9.891 -4.727 11.477 1 94.62 150 SER B C 1
ATOM 4988 O O . SER B 1 150 ? 9.453 -3.768 12.117 1 94.62 150 SER B O 1
ATOM 4990 N N . ARG B 1 151 ? 10.461 -5.742 11.969 1 94.44 151 ARG B N 1
ATOM 4991 C CA . ARG B 1 151 ? 10.664 -5.801 13.414 1 94.44 151 ARG B CA 1
ATOM 4992 C C . ARG B 1 151 ? 11.547 -4.656 13.891 1 94.44 151 ARG B C 1
ATOM 4994 O O . ARG B 1 151 ? 11.336 -4.105 14.969 1 94.44 151 ARG B O 1
ATOM 5001 N N . LEU B 1 152 ? 12.523 -4.328 13.078 1 95.31 152 LEU B N 1
ATOM 5002 C CA . LEU B 1 152 ? 13.43 -3.238 13.43 1 95.31 152 LEU B CA 1
ATOM 5003 C C . LEU B 1 152 ? 12.68 -1.919 13.547 1 95.31 152 LEU B C 1
ATOM 5005 O O . LEU B 1 152 ? 12.898 -1.157 14.492 1 95.31 152 LEU B O 1
ATOM 5009 N N . LEU B 1 153 ? 11.789 -1.647 12.594 1 97.38 153 LEU B N 1
ATOM 5010 C CA . LEU B 1 153 ? 11.008 -0.416 12.648 1 97.38 153 LEU B CA 1
ATOM 5011 C C . LEU B 1 153 ? 10.078 -0.412 13.852 1 97.38 153 LEU B C 1
ATOM 5013 O O . LEU B 1 153 ? 9.969 0.592 14.562 1 97.38 153 LEU B O 1
ATOM 5017 N N . ARG B 1 154 ? 9.375 -1.506 14.086 1 97.44 154 ARG B N 1
ATOM 5018 C CA . ARG B 1 154 ? 8.469 -1.612 15.227 1 97.44 154 ARG B CA 1
ATOM 5019 C C . ARG B 1 154 ? 9.219 -1.385 16.531 1 97.44 154 ARG B C 1
ATOM 5021 O O . ARG B 1 154 ? 8.719 -0.695 17.422 1 97.44 154 ARG B O 1
ATOM 5028 N N . ARG B 1 155 ? 10.406 -1.911 16.609 1 96.94 155 ARG B N 1
ATOM 5029 C CA . ARG B 1 155 ? 11.227 -1.738 17.812 1 96.94 155 ARG B CA 1
ATOM 5030 C C . ARG B 1 155 ? 11.602 -0.274 18 1 96.94 155 ARG B C 1
ATOM 5032 O O . ARG B 1 155 ? 11.531 0.244 19.125 1 96.94 155 ARG B O 1
ATOM 5039 N N . GLN B 1 156 ? 12.031 0.371 16.969 1 96.44 156 GLN B N 1
ATOM 5040 C CA . GLN B 1 156 ? 12.438 1.771 17.078 1 96.44 156 GLN B CA 1
ATOM 5041 C C . GLN B 1 156 ? 11.25 2.656 17.453 1 96.44 156 GLN B C 1
ATOM 5043 O O . GLN B 1 156 ? 11.398 3.596 18.234 1 96.44 156 GLN B O 1
ATOM 5048 N N . ILE B 1 157 ? 10.078 2.354 16.922 1 97.12 157 ILE B N 1
ATOM 5049 C CA . ILE B 1 157 ? 8.883 3.105 17.266 1 97.12 157 ILE B CA 1
ATOM 5050 C C . ILE B 1 157 ? 8.523 2.873 18.734 1 97.12 157 ILE B C 1
ATOM 5052 O O . ILE B 1 157 ? 8.188 3.814 19.453 1 97.12 157 ILE B O 1
ATOM 5056 N N . ALA B 1 158 ? 8.594 1.622 19.156 1 96.62 158 ALA B N 1
ATOM 5057 C CA . ALA B 1 158 ? 8.305 1.29 20.547 1 96.62 158 ALA B CA 1
ATOM 5058 C C . ALA B 1 158 ? 9.234 2.049 21.484 1 96.62 158 ALA B C 1
ATOM 5060 O O . ALA B 1 158 ? 8.797 2.559 22.531 1 96.62 158 ALA B O 1
ATOM 5061 N N . LYS B 1 159 ? 10.453 2.16 21.141 1 94.75 159 LYS B N 1
ATOM 5062 C CA . LYS B 1 159 ? 11.438 2.859 21.969 1 94.75 159 LYS B CA 1
ATOM 5063 C C . LYS B 1 159 ? 11.062 4.324 22.156 1 94.75 159 LYS B C 1
ATOM 5065 O O . LYS B 1 159 ? 11.32 4.914 23.203 1 94.75 159 LYS B O 1
ATOM 5070 N N . ARG B 1 160 ? 10.453 4.902 21.203 1 93.62 160 ARG B N 1
ATOM 5071 C CA . ARG B 1 160 ? 10.086 6.312 21.25 1 93.62 160 ARG B CA 1
ATOM 5072 C C . ARG B 1 160 ? 8.891 6.531 22.172 1 93.62 160 ARG B C 1
ATOM 5074 O O . ARG B 1 160 ? 8.57 7.668 22.531 1 93.62 160 ARG B O 1
ATOM 5081 N N . THR B 1 161 ? 8.273 5.449 22.625 1 94.56 161 THR B N 1
ATOM 5082 C CA . THR B 1 161 ? 7.094 5.574 23.484 1 94.56 161 THR B CA 1
ATOM 5083 C C . THR B 1 161 ? 7.441 5.246 24.922 1 94.56 161 THR B C 1
ATOM 5085 O O . THR B 1 161 ? 6.547 5.105 25.766 1 94.56 161 THR B O 1
ATOM 5088 N N . THR B 1 162 ? 8.695 5.164 25.297 1 89.94 162 THR B N 1
ATOM 5089 C CA . THR B 1 162 ? 9.156 4.699 26.594 1 89.94 162 THR B CA 1
ATOM 5090 C C . THR B 1 162 ? 8.664 5.625 27.703 1 89.94 162 THR B C 1
ATOM 5092 O O . THR B 1 162 ? 8.414 5.18 28.828 1 89.94 162 THR B O 1
ATOM 5095 N N . LEU B 1 163 ? 8.469 6.887 27.422 1 85.94 163 LEU B N 1
ATOM 5096 C CA . LEU B 1 163 ? 8.102 7.852 28.453 1 85.94 163 LEU B CA 1
ATOM 5097 C C . LEU B 1 163 ? 6.586 7.988 28.547 1 85.94 163 LEU B C 1
ATOM 5099 O O . LEU B 1 163 ? 6.082 8.75 29.375 1 85.94 163 LEU B O 1
ATOM 5103 N N . TRP B 1 164 ? 5.934 7.184 27.672 1 90.56 164 TRP B N 1
ATOM 5104 C CA . TRP B 1 164 ? 4.477 7.184 27.766 1 90.56 164 TRP B CA 1
ATOM 5105 C C . TRP B 1 164 ? 4.012 6.559 29.062 1 90.56 164 TRP B C 1
ATOM 5107 O O . TRP B 1 164 ? 4.746 5.789 29.688 1 90.56 164 TRP B O 1
ATOM 5117 N N . GLU B 1 165 ? 2.773 7.023 29.547 1 87.06 165 GLU B N 1
ATOM 5118 C CA . GLU B 1 165 ? 2.18 6.355 30.703 1 87.06 165 GLU B CA 1
ATOM 5119 C C . GLU B 1 165 ? 2.105 4.848 30.484 1 87.06 165 GLU B C 1
ATOM 5121 O O . GLU B 1 165 ? 2.418 4.07 31.391 1 87.06 165 GLU B O 1
ATOM 5126 N N . LYS B 1 166 ? 1.712 4.512 29.297 1 87.19 166 LYS B N 1
ATOM 5127 C CA . LYS B 1 166 ? 1.745 3.121 28.859 1 87.19 166 LYS B CA 1
ATOM 5128 C C . LYS B 1 166 ? 2.547 2.979 27.562 1 87.19 166 LYS B C 1
ATOM 5130 O O . LYS B 1 166 ? 1.992 3.086 26.469 1 87.19 166 LYS B O 1
ATOM 5135 N N . GLY B 1 167 ? 3.764 2.598 27.781 1 91.31 167 GLY B N 1
ATOM 5136 C CA . GLY B 1 167 ? 4.625 2.404 26.625 1 91.31 167 GLY B CA 1
ATOM 5137 C C . GLY B 1 167 ? 4.25 1.19 25.797 1 91.31 167 GLY B C 1
ATOM 5138 O O . GLY B 1 167 ? 3.564 0.288 26.281 1 91.31 167 GLY B O 1
ATOM 5139 N N . LEU B 1 168 ? 4.645 1.253 24.531 1 96.31 168 LEU B N 1
ATOM 5140 C CA . LEU B 1 168 ? 4.336 0.151 23.625 1 96.31 168 LEU B CA 1
ATOM 5141 C C . LEU B 1 168 ? 5.516 -0.811 23.516 1 96.31 168 LEU B C 1
ATOM 5143 O O . LEU B 1 168 ? 6.672 -0.397 23.625 1 96.31 168 LEU B O 1
ATOM 5147 N N . SER B 1 169 ? 5.203 -2.053 23.359 1 96.44 169 SER B N 1
ATOM 5148 C CA . SER B 1 169 ? 6.211 -3.039 22.984 1 96.44 169 SER B CA 1
ATOM 5149 C C . SER B 1 169 ? 6.25 -3.236 21.469 1 96.44 169 SER B C 1
ATOM 5151 O O . SER B 1 169 ? 5.348 -2.799 20.766 1 96.44 169 SER B O 1
ATOM 5153 N N . THR B 1 170 ? 7.285 -3.865 20.984 1 96.5 170 THR B N 1
ATOM 5154 C CA . THR B 1 170 ? 7.492 -4.16 19.578 1 96.5 170 THR B CA 1
ATOM 5155 C C . THR B 1 170 ? 6.316 -4.953 19.016 1 96.5 170 THR B C 1
ATOM 5157 O O . THR B 1 170 ? 5.918 -4.75 17.859 1 96.5 170 THR B O 1
ATOM 5160 N N . GLU B 1 171 ? 5.73 -5.816 19.75 1 94.75 171 GLU B N 1
ATOM 5161 C CA . GLU B 1 171 ? 4.684 -6.742 19.328 1 94.75 171 GLU B CA 1
ATOM 5162 C C . GLU B 1 171 ? 3.332 -6.039 19.234 1 94.75 171 GLU B C 1
ATOM 5164 O O . GLU B 1 171 ? 2.391 -6.574 18.641 1 94.75 171 GLU B O 1
ATOM 5169 N N . GLU B 1 172 ? 3.275 -4.832 19.719 1 97.56 172 GLU B N 1
ATOM 5170 C CA . GLU B 1 172 ? 2.008 -4.105 19.734 1 97.56 172 GLU B CA 1
ATOM 5171 C C . GLU B 1 172 ? 1.884 -3.186 18.516 1 97.56 172 GLU B C 1
ATOM 5173 O O . GLU B 1 172 ? 0.958 -2.375 18.438 1 97.56 172 GLU B O 1
ATOM 5178 N N . LEU B 1 173 ? 2.797 -3.361 17.609 1 98.38 173 LEU B N 1
ATOM 5179 C CA . LEU B 1 173 ? 2.838 -2.459 16.469 1 98.38 173 LEU B CA 1
ATOM 5180 C C . LEU B 1 173 ? 2.738 -3.238 15.156 1 98.38 173 LEU B C 1
ATOM 5182 O O . LEU B 1 173 ? 3.168 -4.391 15.086 1 98.38 173 LEU B O 1
ATOM 5186 N N . VAL B 1 174 ? 2.145 -2.643 14.133 1 97.94 174 VAL B N 1
ATOM 5187 C CA . VAL B 1 174 ? 2.098 -3.1 12.75 1 97.94 174 VAL B CA 1
ATOM 5188 C C . VAL B 1 174 ? 2.576 -1.986 11.82 1 97.94 174 VAL B C 1
ATOM 5190 O O . VAL B 1 174 ? 2.137 -0.84 11.938 1 97.94 174 VAL B O 1
ATOM 5193 N N . THR B 1 175 ? 3.518 -2.238 10.961 1 98 175 THR B N 1
ATOM 5194 C CA . THR B 1 175 ? 3.975 -1.214 10.031 1 98 175 THR B CA 1
ATOM 5195 C C . THR B 1 175 ? 3.045 -1.128 8.828 1 98 175 THR B C 1
ATOM 5197 O O . THR B 1 175 ? 2.381 -2.105 8.477 1 98 175 THR B O 1
ATOM 5200 N N . THR B 1 176 ? 2.941 0.02 8.219 1 97.25 176 THR B N 1
ATOM 5201 C CA . THR B 1 176 ? 2.035 0.274 7.102 1 97.25 176 THR B CA 1
ATOM 5202 C C . THR B 1 176 ? 2.709 1.146 6.047 1 97.25 176 THR B C 1
ATOM 5204 O O . THR B 1 176 ? 3.785 1.699 6.285 1 97.25 176 THR B O 1
ATOM 5207 N N . ASN B 1 177 ? 2.092 1.25 4.863 1 95.62 177 ASN B N 1
ATOM 5208 C CA . ASN B 1 177 ? 2.564 2.102 3.777 1 95.62 177 ASN B CA 1
ATOM 5209 C C . ASN B 1 177 ? 2.107 3.547 3.957 1 95.62 177 ASN B C 1
ATOM 5211 O O . ASN B 1 177 ? 1.435 4.102 3.088 1 95.62 177 ASN B O 1
ATOM 5215 N N . GLY B 1 178 ? 2.51 4.125 5.047 1 95.69 178 GLY B N 1
ATOM 5216 C CA . GLY B 1 178 ? 2.08 5.473 5.387 1 95.69 178 GLY B CA 1
ATOM 5217 C C . GLY B 1 178 ? 0.869 5.5 6.297 1 95.69 178 GLY B C 1
ATOM 5218 O O . GLY B 1 178 ? 0.324 4.453 6.648 1 95.69 178 GLY B O 1
ATOM 5219 N N . CYS B 1 179 ? 0.461 6.691 6.648 1 96.62 179 CYS B N 1
ATOM 5220 C CA . CYS B 1 179 ? -0.615 6.848 7.621 1 96.62 179 CYS B CA 1
ATOM 5221 C C . CYS B 1 179 ? -1.973 6.59 6.98 1 96.62 179 CYS B C 1
ATOM 5223 O O . CYS B 1 179 ? -2.877 6.059 7.625 1 96.62 179 CYS B O 1
ATOM 5225 N N . ILE B 1 180 ? -2.178 7 5.746 1 95.12 180 ILE B N 1
ATOM 5226 C CA . ILE B 1 180 ? -3.469 6.789 5.102 1 95.12 180 ILE B CA 1
ATOM 5227 C C . ILE B 1 180 ? -3.76 5.293 5.004 1 95.12 180 ILE B C 1
ATOM 5229 O O . ILE B 1 180 ? -4.91 4.871 5.121 1 95.12 180 ILE B O 1
ATOM 5233 N N . HIS B 1 181 ? -2.719 4.531 4.715 1 95.69 181 HIS B N 1
ATOM 5234 C CA . HIS B 1 181 ? -2.877 3.08 4.73 1 95.69 181 HIS B CA 1
ATOM 5235 C C . HIS B 1 181 ? -3.275 2.584 6.117 1 95.69 181 HIS B C 1
ATOM 5237 O O . HIS B 1 181 ? -4.117 1.692 6.242 1 95.69 181 HIS B O 1
ATOM 5243 N N . ALA B 1 182 ? -2.693 3.113 7.152 1 97.88 182 ALA B N 1
ATOM 5244 C CA . ALA B 1 182 ? -3.059 2.777 8.523 1 97.88 182 ALA B CA 1
ATOM 5245 C C . ALA B 1 182 ? -4.531 3.076 8.789 1 97.88 182 ALA B C 1
ATOM 5247 O O . ALA B 1 182 ? -5.242 2.258 9.375 1 97.88 182 ALA B O 1
ATOM 5248 N N . LEU B 1 183 ? -4.977 4.215 8.336 1 97.94 183 LEU B N 1
ATOM 5249 C CA . LEU B 1 183 ? -6.371 4.602 8.508 1 97.94 183 LEU B CA 1
ATOM 5250 C C . LEU B 1 183 ? -7.297 3.672 7.73 1 97.94 183 LEU B C 1
ATOM 5252 O O . LEU B 1 183 ? -8.336 3.25 8.25 1 97.94 183 LEU B O 1
ATOM 5256 N N . ALA B 1 184 ? -6.926 3.367 6.559 1 96 184 ALA B N 1
ATOM 5257 C CA . ALA B 1 184 ? -7.738 2.496 5.715 1 96 184 ALA B CA 1
ATOM 5258 C C . ALA B 1 184 ? -7.902 1.117 6.348 1 96 184 ALA B C 1
ATOM 5260 O O . ALA B 1 184 ? -9.023 0.607 6.457 1 96 184 ALA B O 1
ATOM 5261 N N . ILE B 1 185 ? -6.785 0.521 6.742 1 95.69 185 ILE B N 1
ATOM 5262 C CA . ILE B 1 185 ? -6.82 -0.803 7.352 1 95.69 185 ILE B CA 1
ATOM 5263 C C . ILE B 1 185 ? -7.645 -0.755 8.641 1 95.69 185 ILE B C 1
ATOM 5265 O O . ILE B 1 185 ? -8.391 -1.688 8.938 1 95.69 185 ILE B O 1
ATOM 5269 N N . SER B 1 186 ? -7.516 0.295 9.398 1 98.38 186 SER B N 1
ATOM 5270 C CA . SER B 1 186 ? -8.273 0.446 10.641 1 98.38 186 SER B CA 1
ATOM 5271 C C . SER B 1 186 ? -9.773 0.478 10.367 1 98.38 186 SER B C 1
ATOM 5273 O O . SER B 1 186 ? -10.539 -0.247 11 1 98.38 186 SER B O 1
ATOM 5275 N N . LEU B 1 187 ? -10.164 1.296 9.438 1 97.62 187 LEU B N 1
ATOM 5276 C CA . LEU B 1 187 ? -11.586 1.422 9.141 1 97.62 187 LEU B CA 1
ATOM 5277 C C . LEU B 1 187 ? -12.141 0.123 8.562 1 97.62 187 LEU B C 1
ATOM 5279 O O . LEU B 1 187 ? -13.25 -0.297 8.922 1 97.62 187 LEU B O 1
ATOM 5283 N N . MET B 1 188 ? -11.391 -0.511 7.703 1 94.44 188 MET B N 1
ATOM 5284 C CA . MET B 1 188 ? -11.852 -1.767 7.117 1 94.44 188 MET B CA 1
ATOM 5285 C C . MET B 1 188 ? -12 -2.84 8.188 1 94.44 188 MET B C 1
ATOM 5287 O O . MET B 1 188 ? -12.891 -3.688 8.102 1 94.44 188 MET B O 1
ATOM 5291 N N . ALA B 1 189 ? -11.125 -2.826 9.133 1 96 189 ALA B N 1
ATOM 5292 C CA . ALA B 1 189 ? -11.148 -3.816 10.211 1 96 189 ALA B CA 1
ATOM 5293 C C . ALA B 1 189 ? -12.312 -3.561 11.164 1 96 189 ALA B C 1
ATOM 5295 O O . ALA B 1 189 ? -12.883 -4.5 11.727 1 96 189 ALA B O 1
ATOM 5296 N N . LEU B 1 190 ? -12.703 -2.293 11.328 1 97.81 190 LEU B N 1
ATOM 5297 C CA . LEU B 1 190 ? -13.57 -1.92 12.438 1 97.81 190 LEU B CA 1
ATOM 5298 C C . LEU B 1 190 ? -15 -1.684 11.945 1 97.81 190 LEU B C 1
ATOM 5300 O O . LEU B 1 190 ? -15.93 -1.618 12.75 1 97.81 190 LEU B O 1
ATOM 5304 N N . THR B 1 191 ? -15.133 -1.498 10.609 1 96.5 191 THR B N 1
ATOM 5305 C CA . THR B 1 191 ? -16.438 -1.036 10.141 1 96.5 191 THR B CA 1
ATOM 5306 C C . THR B 1 191 ? -16.938 -1.903 8.992 1 96.5 191 THR B C 1
ATOM 5308 O O . THR B 1 191 ? -16.188 -2.713 8.445 1 96.5 191 THR B O 1
ATOM 5311 N N . LYS B 1 192 ? -18.156 -1.772 8.742 1 91.62 192 LYS B N 1
ATOM 5312 C CA . LYS B 1 192 ? -18.828 -2.311 7.562 1 91.62 192 LYS B CA 1
ATOM 5313 C C . LYS B 1 192 ? -19.641 -1.229 6.852 1 91.62 192 LYS B C 1
ATOM 5315 O O . LYS B 1 192 ? -19.953 -0.188 7.434 1 91.62 192 LYS B O 1
ATOM 5320 N N . LYS B 1 193 ? -19.969 -1.44 5.609 1 90.44 193 LYS B N 1
ATOM 5321 C CA . LYS B 1 193 ? -20.766 -0.488 4.844 1 90.44 193 LYS B CA 1
ATOM 5322 C C . LYS B 1 193 ? -22.031 -0.096 5.609 1 90.44 193 LYS B C 1
ATOM 5324 O O . LYS B 1 193 ? -22.703 -0.95 6.191 1 90.44 193 LYS B O 1
ATOM 5329 N N . GLY B 1 194 ? -22.281 1.166 5.613 1 92.88 194 GLY B N 1
ATOM 5330 C CA . GLY B 1 194 ? -23.484 1.659 6.281 1 92.88 194 GLY B CA 1
ATOM 5331 C C . GLY B 1 194 ? -23.219 2.129 7.699 1 92.88 194 GLY B C 1
ATOM 5332 O O . GLY B 1 194 ? -24.031 2.854 8.281 1 92.88 194 GLY B O 1
ATOM 5333 N N . ASP B 1 195 ? -22.078 1.732 8.258 1 96.56 195 ASP B N 1
ATOM 5334 C CA . ASP B 1 195 ? -21.75 2.15 9.617 1 96.56 195 ASP B CA 1
ATOM 5335 C C . ASP B 1 195 ? -21.5 3.656 9.68 1 96.56 195 ASP B C 1
ATOM 5337 O O . ASP B 1 195 ? -21.203 4.289 8.664 1 96.56 195 ASP B O 1
ATOM 5341 N N . THR B 1 196 ? -21.625 4.195 10.875 1 97.94 196 THR B N 1
ATOM 5342 C CA . THR B 1 196 ? -21.391 5.613 11.125 1 97.94 196 THR B CA 1
ATOM 5343 C C . THR B 1 196 ? -20.062 5.828 11.844 1 97.94 196 THR B C 1
ATOM 5345 O O . THR B 1 196 ? -19.734 5.102 12.781 1 97.94 196 THR B O 1
ATOM 5348 N N . ILE B 1 197 ? -19.359 6.777 11.336 1 98.38 197 ILE B N 1
ATOM 5349 C CA . ILE B 1 197 ? -18.172 7.215 12.055 1 98.38 197 ILE B CA 1
ATOM 5350 C C . ILE B 1 197 ? -18.281 8.703 12.367 1 98.38 197 ILE B C 1
ATOM 5352 O O . ILE B 1 197 ? -18.969 9.445 11.664 1 98.38 197 ILE B O 1
ATOM 5356 N N . LEU B 1 198 ? -17.641 9.156 13.477 1 98.31 198 LEU B N 1
ATOM 5357 C CA . LEU B 1 198 ? -17.562 10.562 13.844 1 98.31 198 LEU B CA 1
ATOM 5358 C C . LEU B 1 198 ? -16.156 11.109 13.562 1 98.31 198 LEU B C 1
ATOM 5360 O O . LEU B 1 198 ? -15.164 10.406 13.75 1 98.31 198 LEU B O 1
ATOM 5364 N N . THR B 1 199 ? -16.125 12.312 13.125 1 97.56 199 THR B N 1
ATOM 5365 C CA . THR B 1 199 ? -14.852 12.984 12.938 1 97.56 199 THR B CA 1
ATOM 5366 C C . THR B 1 199 ? -15.008 14.492 13.125 1 97.56 199 THR B C 1
ATOM 5368 O O . THR B 1 199 ? -16.109 14.977 13.406 1 97.56 199 THR B O 1
ATOM 5371 N N . GLU B 1 200 ? -13.938 15.203 13.055 1 96.81 200 GLU B N 1
ATOM 5372 C CA . GLU B 1 200 ? -13.883 16.656 13.227 1 96.81 200 GLU B CA 1
ATOM 5373 C C . GLU B 1 200 ? -14.422 17.375 11.992 1 96.81 200 GLU B C 1
ATOM 5375 O O . GLU B 1 200 ? -14.5 16.797 10.914 1 96.81 200 GLU B O 1
ATOM 5380 N N . SER B 1 201 ? -14.773 18.688 12.18 1 95.19 201 SER B N 1
ATOM 5381 C CA . SER B 1 201 ? -15.117 19.578 11.078 1 95.19 201 SER B CA 1
ATOM 5382 C C . SER B 1 201 ? -14.477 20.953 11.258 1 95.19 201 SER B C 1
ATOM 5384 O O . SER B 1 201 ? -14.703 21.609 12.273 1 95.19 201 SER B O 1
ATOM 5386 N N . PRO B 1 202 ? -13.727 21.5 10.328 1 95.31 202 PRO B N 1
ATOM 5387 C CA . PRO B 1 202 ? -13.258 20.812 9.125 1 95.31 202 PRO B CA 1
ATOM 5388 C C . PRO B 1 202 ? -12.266 19.688 9.422 1 95.31 202 PRO B C 1
ATOM 5390 O O . PRO B 1 202 ? -11.75 19.594 10.539 1 95.31 202 PRO B O 1
ATOM 5393 N N . VAL B 1 203 ? -12.133 18.828 8.445 1 95.38 203 VAL B N 1
ATOM 5394 C CA . VAL B 1 203 ? -11.242 17.672 8.625 1 95.38 203 VAL B CA 1
ATOM 5395 C C . VAL B 1 203 ? -10.523 17.375 7.312 1 95.38 203 VAL B C 1
ATOM 5397 O O . VAL B 1 203 ? -10.984 17.781 6.238 1 95.38 203 VAL B O 1
ATOM 5400 N N . TYR B 1 204 ? -9.383 16.781 7.398 1 95.5 204 TYR B N 1
ATOM 5401 C CA . TYR B 1 204 ? -8.594 16.375 6.234 1 95.5 204 TYR B CA 1
ATOM 5402 C C . TYR B 1 204 ? -9.461 15.641 5.223 1 95.5 204 TYR B C 1
ATOM 5404 O O . TYR B 1 204 ? -10.117 14.648 5.562 1 95.5 204 TYR B O 1
ATOM 5412 N N . PHE B 1 205 ? -9.445 16 4.008 1 94.31 205 PHE B N 1
ATOM 5413 C CA . PHE B 1 205 ? -10.32 15.484 2.957 1 94.31 205 PHE B CA 1
ATOM 5414 C C . PHE B 1 205 ? -10.031 14.008 2.689 1 94.31 205 PHE B C 1
ATOM 5416 O O . PHE B 1 205 ? -10.922 13.273 2.262 1 94.31 205 PHE B O 1
ATOM 5423 N N . GLY B 1 206 ? -8.781 13.555 2.93 1 93.31 206 GLY B N 1
ATOM 5424 C CA . GLY B 1 206 ? -8.469 12.148 2.76 1 93.31 206 GLY B CA 1
ATOM 5425 C C . GLY B 1 206 ? -9.297 11.242 3.652 1 93.31 206 GLY B C 1
ATOM 5426 O O . GLY B 1 206 ? -9.695 10.148 3.242 1 93.31 206 GLY B O 1
ATOM 5427 N N . THR B 1 207 ? -9.555 11.672 4.879 1 95.19 207 THR B N 1
ATOM 5428 C CA . THR B 1 207 ? -10.406 10.938 5.809 1 95.19 207 THR B CA 1
ATOM 5429 C C . THR B 1 207 ? -11.828 10.828 5.266 1 95.19 207 THR B C 1
ATOM 5431 O O . THR B 1 207 ? -12.438 9.758 5.324 1 95.19 207 THR B O 1
ATOM 5434 N N . LEU B 1 208 ? -12.328 11.93 4.754 1 94.94 208 LEU B N 1
ATOM 5435 C CA . LEU B 1 208 ? -13.68 11.984 4.215 1 94.94 208 LEU B CA 1
ATOM 5436 C C . LEU B 1 208 ? -13.82 11.086 2.992 1 94.94 208 LEU B C 1
ATOM 5438 O O . LEU B 1 208 ? -14.758 10.297 2.898 1 94.94 208 LEU B O 1
ATOM 5442 N N . GLN B 1 209 ? -12.898 11.203 2.102 1 92.69 209 GLN B N 1
ATOM 5443 C CA . GLN B 1 209 ? -12.914 10.398 0.885 1 92.69 209 GLN B CA 1
ATOM 5444 C C . GLN B 1 209 ? -12.781 8.914 1.206 1 92.69 209 GLN B C 1
ATOM 5446 O O . GLN B 1 209 ? -13.438 8.078 0.577 1 92.69 209 GLN B O 1
ATOM 5451 N N . LEU B 1 210 ? -11.922 8.578 2.111 1 94.56 210 LEU B N 1
ATOM 5452 C CA . LEU B 1 210 ? -11.75 7.188 2.529 1 94.56 210 LEU B CA 1
ATOM 5453 C C . LEU B 1 210 ? -13.055 6.633 3.096 1 94.56 210 LEU B C 1
ATOM 5455 O O . LEU B 1 210 ? -13.469 5.527 2.738 1 94.56 210 LEU B O 1
ATOM 5459 N N . ALA B 1 211 ? -13.703 7.371 3.979 1 94.88 211 ALA B N 1
ATOM 5460 C CA . ALA B 1 211 ? -14.977 6.949 4.559 1 94.88 211 ALA B CA 1
ATOM 5461 C C . ALA B 1 211 ? -16.031 6.715 3.477 1 94.88 211 ALA B C 1
ATOM 5463 O O . ALA B 1 211 ? -16.734 5.707 3.5 1 94.88 211 ALA B O 1
ATOM 5464 N N . GLN B 1 212 ? -16.078 7.66 2.549 1 92.38 212 GLN B N 1
ATOM 5465 C CA . GLN B 1 212 ? -17.031 7.531 1.45 1 92.38 212 GLN B CA 1
ATOM 5466 C C . GLN B 1 212 ? -16.734 6.297 0.605 1 92.38 212 GLN B C 1
ATOM 5468 O O . GLN B 1 212 ? -17.641 5.566 0.219 1 92.38 212 GLN B O 1
ATOM 5473 N N . SER B 1 213 ? -15.484 6.09 0.352 1 89.44 213 SER B N 1
ATOM 5474 C CA . SER B 1 213 ? -15.086 4.961 -0.478 1 89.44 213 SER B CA 1
ATOM 5475 C C . SER B 1 213 ? -15.461 3.635 0.171 1 89.44 213 SER B C 1
ATOM 5477 O O . SER B 1 213 ? -15.695 2.643 -0.522 1 89.44 213 SER B O 1
ATOM 5479 N N . LEU B 1 214 ? -15.547 3.58 1.436 1 91.56 214 LEU B N 1
ATOM 5480 C CA . LEU B 1 214 ? -15.875 2.371 2.182 1 91.56 214 LEU B CA 1
ATOM 5481 C C . LEU B 1 214 ? -17.375 2.287 2.449 1 91.56 214 LEU B C 1
ATOM 5483 O O . LEU B 1 214 ? -17.844 1.361 3.115 1 91.56 214 LEU B O 1
ATOM 5487 N N . GLY B 1 215 ? -18.156 3.354 1.984 1 90.88 215 GLY B N 1
ATOM 5488 C CA . GLY B 1 215 ? -19.594 3.371 2.146 1 90.88 215 GLY B CA 1
ATOM 5489 C C . GLY B 1 215 ? -20.031 3.73 3.555 1 90.88 215 GLY B C 1
ATOM 5490 O O . GLY B 1 215 ? -21.109 3.332 3.994 1 90.88 215 GLY B O 1
ATOM 5491 N N . LEU B 1 216 ? -19.234 4.438 4.254 1 94.69 216 LEU B N 1
ATOM 5492 C CA . LEU B 1 216 ? -19.531 4.812 5.633 1 94.69 216 LEU B CA 1
ATOM 5493 C C . LEU B 1 216 ? -20.266 6.152 5.688 1 94.69 216 LEU B C 1
ATOM 5495 O O . LEU B 1 216 ? -20.109 6.977 4.785 1 94.69 216 LEU B O 1
ATOM 5499 N N . GLN B 1 217 ? -21.047 6.289 6.68 1 95.12 217 GLN B N 1
ATOM 5500 C CA . GLN B 1 217 ? -21.625 7.59 6.996 1 95.12 217 GLN B CA 1
ATOM 5501 C C . GLN B 1 217 ? -20.719 8.391 7.914 1 95.12 217 GLN B C 1
ATOM 5503 O O . GLN B 1 217 ? -20.5 8.016 9.07 1 95.12 217 GLN B O 1
ATOM 5508 N N . CYS B 1 218 ? -20.266 9.414 7.418 1 94.88 218 CYS B N 1
ATOM 5509 C CA . CYS B 1 218 ? -19.344 10.25 8.172 1 94.88 218 CYS B CA 1
ATOM 5510 C C . CYS B 1 218 ? -20.047 11.453 8.773 1 94.88 218 CYS B C 1
ATOM 5512 O O . CYS B 1 218 ? -20.562 12.312 8.047 1 94.88 218 CYS B O 1
ATOM 5514 N N . ILE B 1 219 ? -20.109 11.516 10.047 1 96.06 219 ILE B N 1
ATOM 5515 C CA . ILE B 1 219 ? -20.734 12.633 10.75 1 96.06 219 ILE B CA 1
ATOM 5516 C C . ILE B 1 219 ? -19.641 13.562 11.289 1 96.06 219 ILE B C 1
ATOM 5518 O O . ILE B 1 219 ? -18.828 13.164 12.125 1 96.06 219 ILE B O 1
ATOM 5522 N N . GLU B 1 220 ? -19.672 14.758 10.781 1 95.94 220 GLU B N 1
ATOM 5523 C CA . GLU B 1 220 ? -18.719 15.781 11.203 1 95.94 220 GLU B CA 1
ATOM 5524 C C . GLU B 1 220 ? -19.188 16.469 12.477 1 95.94 220 GLU B C 1
ATOM 5526 O O . GLU B 1 220 ? -20.312 16.984 12.539 1 95.94 220 GLU B O 1
ATOM 5531 N N . MET B 1 221 ? -18.359 16.516 13.469 1 95.06 221 MET B N 1
ATOM 5532 C CA . MET B 1 221 ? -18.672 17.109 14.766 1 95.06 221 MET B CA 1
ATOM 5533 C C . MET B 1 221 ? -18.125 18.531 14.844 1 95.06 221 MET B C 1
ATOM 5535 O O . MET B 1 221 ? -17.062 18.828 14.305 1 95.06 221 MET B O 1
ATOM 5539 N N . PRO B 1 222 ? -18.875 19.359 15.562 1 92.81 222 PRO B N 1
ATOM 5540 C CA . PRO B 1 222 ? -18.312 20.703 15.781 1 92.81 222 PRO B CA 1
ATOM 5541 C C . PRO B 1 222 ? -16.938 20.672 16.422 1 92.81 222 PRO B C 1
ATOM 5543 O O . PRO B 1 222 ? -16.688 19.859 17.328 1 92.81 222 PRO B O 1
ATOM 5546 N N . THR B 1 223 ? -16.031 21.5 15.875 1 92.88 223 THR B N 1
ATOM 5547 C CA . THR B 1 223 ? -14.633 21.516 16.312 1 92.88 223 THR B CA 1
ATOM 5548 C C . THR B 1 223 ? -14.164 22.938 16.578 1 92.88 223 THR B C 1
ATOM 5550 O O . THR B 1 223 ? -14.391 23.844 15.773 1 92.88 223 THR B O 1
ATOM 5553 N N . HIS B 1 224 ? -13.625 23.062 17.75 1 86.44 224 HIS B N 1
ATOM 5554 C CA . HIS B 1 224 ? -13.062 24.344 18.125 1 86.44 224 HIS B CA 1
ATOM 5555 C C . HIS B 1 224 ? -11.633 24.5 17.609 1 86.44 224 HIS B C 1
ATOM 5557 O O . HIS B 1 224 ? -10.844 23.562 17.688 1 86.44 224 HIS B O 1
ATOM 5563 N N . SER B 1 225 ? -11.258 25.641 17.156 1 84.38 225 SER B N 1
ATOM 5564 C CA . SER B 1 225 ? -9.969 25.859 16.5 1 84.38 225 SER B CA 1
ATOM 5565 C C . SER B 1 225 ? -8.828 25.812 17.516 1 84.38 225 SER B C 1
ATOM 5567 O O . SER B 1 225 ? -7.66 25.688 17.125 1 84.38 225 SER B O 1
ATOM 5569 N N . LEU B 1 226 ? -9.195 25.812 18.797 1 81.5 226 LEU B N 1
ATOM 5570 C CA . LEU B 1 226 ? -8.141 25.766 19.812 1 81.5 226 LEU B CA 1
ATOM 5571 C C . LEU B 1 226 ? -8.195 24.469 20.594 1 81.5 226 LEU B C 1
ATOM 5573 O O . LEU B 1 226 ? -7.156 23.953 21.031 1 81.5 226 LEU B O 1
ATOM 5577 N N . HIS B 1 227 ? -9.477 23.984 20.703 1 84.25 227 HIS B N 1
ATOM 5578 C CA . HIS B 1 227 ? -9.594 22.906 21.672 1 84.25 227 HIS B CA 1
ATOM 5579 C C . HIS B 1 227 ? -9.969 21.594 21 1 84.25 227 HIS B C 1
ATOM 5581 O O . HIS B 1 227 ? -9.859 20.516 21.609 1 84.25 227 HIS B O 1
ATOM 5587 N N . GLY B 1 228 ? -10.328 21.672 19.812 1 91.25 228 GLY B N 1
ATOM 5588 C CA . GLY B 1 228 ? -10.609 20.438 19.094 1 91.25 228 GLY B CA 1
ATOM 5589 C C . GLY B 1 228 ? -12.078 20.062 19.125 1 91.25 228 GLY B C 1
ATOM 5590 O O . GLY B 1 228 ? -12.945 20.922 19.266 1 91.25 228 GLY B O 1
ATOM 5591 N N . ILE B 1 229 ? -12.367 18.875 18.906 1 94.5 229 ILE B N 1
ATOM 5592 C CA . ILE B 1 229 ? -13.703 18.312 18.719 1 94.5 229 ILE B CA 1
ATOM 5593 C C . ILE B 1 229 ? -14.539 18.547 19.969 1 94.5 229 ILE B C 1
ATOM 5595 O O . ILE B 1 229 ? -14.031 18.438 21.094 1 94.5 229 ILE B O 1
ATOM 5599 N N . ASP B 1 230 ? -15.805 18.906 19.844 1 93.81 230 ASP B N 1
ATOM 5600 C CA . ASP B 1 230 ? -16.719 19.141 20.953 1 93.81 230 ASP B CA 1
ATOM 5601 C C . ASP B 1 230 ? -17.109 17.828 21.625 1 93.81 230 ASP B C 1
ATOM 5603 O O . ASP B 1 230 ? -18 17.125 21.141 1 93.81 230 ASP B O 1
ATOM 5607 N N . LEU B 1 231 ? -16.641 17.578 22.781 1 96 231 LEU B N 1
ATOM 5608 C CA . LEU B 1 231 ? -16.797 16.297 23.469 1 96 231 LEU B CA 1
ATOM 5609 C C . LEU B 1 231 ? -18.219 16.141 23.984 1 96 231 LEU B C 1
ATOM 5611 O O . LEU B 1 231 ? -18.719 15.016 24.078 1 96 231 LEU B O 1
ATOM 5615 N N . GLU B 1 232 ? -18.875 17.234 24.328 1 93.94 232 GLU B N 1
ATOM 5616 C CA . GLU B 1 232 ? -20.266 17.141 24.781 1 93.94 232 GLU B CA 1
ATOM 5617 C C . GLU B 1 232 ? -21.188 16.703 23.656 1 93.94 232 GLU B C 1
ATOM 5619 O O . GLU B 1 232 ? -22.094 15.898 23.875 1 93.94 232 GLU B O 1
ATOM 5624 N N . VAL B 1 233 ? -20.922 17.234 22.516 1 94.5 233 VAL B N 1
ATOM 5625 C CA . VAL B 1 233 ? -21.719 16.844 21.359 1 94.5 233 VAL B CA 1
ATOM 5626 C C . VAL B 1 233 ? -21.453 15.375 21 1 94.5 233 VAL B C 1
ATOM 5628 O O . VAL B 1 233 ? -22.375 14.625 20.656 1 94.5 233 VAL B O 1
ATOM 5631 N N . VAL B 1 234 ? -20.188 14.922 21.094 1 96.62 234 VAL B N 1
ATOM 5632 C CA . VAL B 1 234 ? -19.828 13.539 20.844 1 96.62 234 VAL B CA 1
ATOM 5633 C C . VAL B 1 234 ? -20.562 12.617 21.812 1 96.62 234 VAL B C 1
ATOM 5635 O O . VAL B 1 234 ? -21.188 11.641 21.391 1 96.62 234 VAL B O 1
ATOM 5638 N N . LYS B 1 235 ? -20.531 12.961 23.062 1 95.62 235 LYS B N 1
ATOM 5639 C CA . LYS B 1 235 ? -21.203 12.164 24.078 1 95.62 235 LYS B CA 1
ATOM 5640 C C . LYS B 1 235 ? -22.703 12.055 23.812 1 95.62 235 LYS B C 1
ATOM 5642 O O . LYS B 1 235 ? -23.281 10.977 23.953 1 95.62 235 LYS B O 1
ATOM 5647 N N . GLY B 1 236 ? -23.25 13.188 23.516 1 95.19 236 GLY B N 1
ATOM 5648 C CA . GLY B 1 236 ? -24.672 13.203 23.203 1 95.19 236 GLY B CA 1
ATOM 5649 C C . GLY B 1 236 ? -25.031 12.305 22.031 1 95.19 236 GLY B C 1
ATOM 5650 O O . GLY B 1 236 ? -26.062 11.617 22.062 1 95.19 236 GLY B O 1
ATOM 5651 N N . TYR B 1 237 ? -24.25 12.328 21.031 1 95.25 237 TYR B N 1
ATOM 5652 C CA . TYR B 1 237 ? -24.5 11.508 19.844 1 95.25 237 TYR B CA 1
ATOM 5653 C C . TYR B 1 237 ? -24.391 10.031 20.172 1 95.25 237 TYR B C 1
ATOM 5655 O O . TYR B 1 237 ? -25.203 9.219 19.719 1 95.25 237 TYR B O 1
ATOM 5663 N N . LEU B 1 238 ? -23.375 9.641 20.969 1 96.94 238 LEU B N 1
ATOM 5664 C CA . LEU B 1 238 ? -23.109 8.242 21.297 1 96.94 238 LEU B CA 1
ATOM 5665 C C . LEU B 1 238 ? -24.266 7.652 22.109 1 96.94 238 LEU B C 1
ATOM 5667 O O . LEU B 1 238 ? -24.484 6.438 22.094 1 96.94 238 LEU B O 1
ATOM 5671 N N . LYS B 1 239 ? -24.984 8.461 22.781 1 94.38 239 LYS B N 1
ATOM 5672 C CA . LYS B 1 239 ? -26.109 8.008 23.594 1 94.38 239 LYS B CA 1
ATOM 5673 C C . LYS B 1 239 ? -27.297 7.609 22.734 1 94.38 239 LYS B C 1
ATOM 5675 O O . LYS B 1 239 ? -28.094 6.742 23.109 1 94.38 239 LYS B O 1
ATOM 5680 N N . ASN B 1 240 ? -27.359 8.164 21.578 1 91.94 240 ASN B N 1
ATOM 5681 C CA . ASN B 1 240 ? -28.594 8.055 20.812 1 91.94 240 ASN B CA 1
ATOM 5682 C C . ASN B 1 240 ? -28.391 7.258 19.516 1 91.94 240 ASN B C 1
ATOM 5684 O O . ASN B 1 240 ? -29.359 6.867 18.875 1 91.94 240 ASN B O 1
ATOM 5688 N N . SER B 1 241 ? -27.141 7.074 19.188 1 94 241 SER B N 1
ATOM 5689 C CA . SER B 1 241 ? -26.891 6.465 17.891 1 94 241 SER B CA 1
ATOM 5690 C C . SER B 1 241 ? -25.688 5.523 17.938 1 94 241 SER B C 1
ATOM 5692 O O . SER B 1 241 ? -24.703 5.793 18.625 1 94 241 SER B O 1
ATOM 5694 N N . PRO B 1 242 ? -25.812 4.457 17.219 1 96.62 242 PRO B N 1
ATOM 5695 C CA . PRO B 1 242 ? -24.641 3.592 17.109 1 96.62 242 PRO B CA 1
ATOM 5696 C C . PRO B 1 242 ? -23.516 4.23 16.312 1 96.62 242 PRO B C 1
ATOM 5698 O O . PRO B 1 242 ? -23.766 4.859 15.273 1 96.62 242 PRO B O 1
ATOM 5701 N N . VAL B 1 243 ? -22.312 4.164 16.781 1 98.31 243 VAL B N 1
ATOM 5702 C CA . VAL B 1 243 ? -21.109 4.668 16.141 1 98.31 243 VAL B CA 1
ATOM 5703 C C . VAL B 1 243 ? -20.047 3.576 16.109 1 98.31 243 VAL B C 1
ATOM 5705 O O . VAL B 1 243 ? -19.766 2.943 17.125 1 98.31 243 VAL B O 1
ATOM 5708 N N . ALA B 1 244 ? -19.5 3.393 14.883 1 98.44 244 ALA B N 1
ATOM 5709 C CA . ALA B 1 244 ? -18.562 2.289 14.719 1 98.44 244 ALA B CA 1
ATOM 5710 C C . ALA B 1 244 ? -17.141 2.709 15.117 1 98.44 244 ALA B C 1
ATOM 5712 O O . ALA B 1 244 ? -16.344 1.877 15.547 1 98.44 244 ALA B O 1
ATOM 5713 N N . ALA B 1 245 ? -16.812 3.975 14.938 1 98.75 245 ALA B N 1
ATOM 5714 C CA . ALA B 1 245 ? -15.492 4.488 15.273 1 98.75 245 ALA B CA 1
ATOM 5715 C C . ALA B 1 245 ? -15.484 6.012 15.297 1 98.75 245 ALA B C 1
ATOM 5717 O O . ALA B 1 245 ? -16.359 6.652 14.719 1 98.75 245 ALA B O 1
ATOM 5718 N N . ILE B 1 246 ? -14.578 6.59 16.016 1 98.75 246 ILE B N 1
ATOM 5719 C CA . ILE B 1 246 ? -14.273 8.016 16.016 1 98.75 246 ILE B CA 1
ATOM 5720 C C . ILE B 1 246 ? -12.859 8.242 15.484 1 98.75 246 ILE B C 1
ATOM 5722 O O . ILE B 1 246 ? -11.93 7.527 15.867 1 98.75 246 ILE B O 1
ATOM 5726 N N . ILE B 1 247 ? -12.703 9.156 14.578 1 98.56 247 ILE B N 1
ATOM 5727 C CA . ILE B 1 247 ? -11.391 9.492 14.031 1 98.56 247 ILE B CA 1
ATOM 5728 C C . ILE B 1 247 ? -11.039 10.938 14.359 1 98.56 247 ILE B C 1
ATOM 5730 O O . ILE B 1 247 ? -11.828 11.852 14.094 1 98.56 247 ILE B O 1
ATOM 5734 N N . VAL B 1 248 ? -9.859 11.18 14.945 1 98.12 248 VAL B N 1
ATOM 5735 C CA . VAL B 1 248 ? -9.43 12.539 15.25 1 98.12 248 VAL B CA 1
ATOM 5736 C C . VAL B 1 248 ? -7.941 12.695 14.938 1 98.12 248 VAL B C 1
ATOM 5738 O O . VAL B 1 248 ? -7.203 11.711 14.891 1 98.12 248 VAL B O 1
ATOM 5741 N N . VAL B 1 249 ? -7.531 13.836 14.641 1 97.69 249 VAL B N 1
ATOM 5742 C CA . VAL B 1 249 ? -6.133 14.25 14.672 1 97.69 249 VAL B CA 1
ATOM 5743 C C . VAL B 1 249 ? -5.828 14.953 15.984 1 97.69 249 VAL B C 1
ATOM 5745 O O . VAL B 1 249 ? -6.176 16.125 16.172 1 97.69 249 VAL B O 1
ATOM 5748 N N . SER B 1 250 ? -5.141 14.305 16.859 1 95.44 250 SER B N 1
ATOM 5749 C CA . SER B 1 250 ? -5.055 14.75 18.234 1 95.44 250 SER B CA 1
ATOM 5750 C C . SER B 1 250 ? -3.998 15.836 18.406 1 95.44 250 SER B C 1
ATOM 5752 O O . SER B 1 250 ? -4.07 16.641 19.344 1 95.44 250 SER B O 1
ATOM 5754 N N . ASN B 1 251 ? -3.004 15.805 17.547 1 97.19 251 ASN B N 1
ATOM 5755 C CA . ASN B 1 251 ? -1.922 16.781 17.625 1 97.19 251 ASN B CA 1
ATOM 5756 C C . ASN B 1 251 ? -1.732 17.516 16.297 1 97.19 251 ASN B C 1
ATOM 5758 O O . ASN B 1 251 ? -1.456 16.875 15.266 1 97.19 251 ASN B O 1
ATOM 5762 N N . PHE B 1 252 ? -1.936 18.891 16.375 1 97.19 252 PHE B N 1
ATOM 5763 C CA . PHE B 1 252 ? -1.701 19.781 15.242 1 97.19 252 PHE B CA 1
ATOM 5764 C C . PHE B 1 252 ? -2.535 19.375 14.039 1 97.19 252 PHE B C 1
ATOM 5766 O O . PHE B 1 252 ? -1.991 19.078 12.969 1 97.19 252 PHE B O 1
ATOM 5773 N N . ASN B 1 253 ? -3.771 19.516 14.156 1 96.5 253 ASN B N 1
ATOM 5774 C CA . ASN B 1 253 ? -4.828 19.016 13.281 1 96.5 253 ASN B CA 1
ATOM 5775 C C . ASN B 1 253 ? -4.711 19.594 11.883 1 96.5 253 ASN B C 1
ATOM 5777 O O . ASN B 1 253 ? -4.359 20.766 11.719 1 96.5 253 ASN B O 1
ATOM 5781 N N . ASN B 1 254 ? -4.832 18.828 10.883 1 96.81 254 ASN B N 1
ATOM 5782 C CA . ASN B 1 254 ? -5.094 19.234 9.5 1 96.81 254 ASN B CA 1
ATOM 5783 C C . ASN B 1 254 ? -6.59 19.344 9.219 1 96.81 254 ASN B C 1
ATOM 5785 O O . ASN B 1 254 ? -7.289 18.328 9.164 1 96.81 254 ASN B O 1
ATOM 5789 N N . PRO B 1 255 ? -7.168 20.516 9.195 1 96.31 255 PRO B N 1
ATOM 5790 C CA . PRO B 1 255 ? -6.465 21.688 8.672 1 96.31 255 PRO B CA 1
ATOM 5791 C C . PRO B 1 255 ? -6.305 22.797 9.711 1 96.31 255 PRO B C 1
ATOM 5793 O O . PRO B 1 255 ? -5.66 23.812 9.438 1 96.31 255 PRO B O 1
ATOM 5796 N N . LEU B 1 256 ? -6.809 22.672 10.898 1 95.38 256 LEU B N 1
ATOM 5797 C CA . LEU B 1 256 ? -6.992 23.797 11.797 1 95.38 256 LEU B CA 1
ATOM 5798 C C . LEU B 1 256 ? -5.703 24.109 12.555 1 95.38 256 LEU B C 1
ATOM 5800 O O . LEU B 1 256 ? -5.543 25.203 13.094 1 95.38 256 LEU B O 1
ATOM 5804 N N . GLY B 1 257 ? -4.855 23.125 12.719 1 95.38 257 GLY B N 1
ATOM 5805 C CA . GLY B 1 257 ? -3.551 23.359 13.312 1 95.38 257 GLY B CA 1
ATOM 5806 C C . GLY B 1 257 ? -3.551 23.234 14.82 1 95.38 257 GLY B C 1
ATOM 5807 O O . GLY B 1 257 ? -2.502 23.328 15.461 1 95.38 257 GLY B O 1
ATOM 5808 N N . PHE B 1 258 ? -4.652 22.922 15.445 1 93.06 258 PHE B N 1
ATOM 5809 C CA . PHE B 1 258 ? -4.703 22.859 16.906 1 93.06 258 PHE B CA 1
ATOM 5810 C C . PHE B 1 258 ? -4.141 21.531 17.406 1 93.06 258 PHE B C 1
ATOM 5812 O O . PHE B 1 258 ? -4.047 20.562 16.656 1 93.06 258 PHE B O 1
ATOM 5819 N N . SER B 1 259 ? -3.775 21.5 18.672 1 95.5 259 SER B N 1
ATOM 5820 C CA . SER B 1 259 ? -3.545 20.297 19.453 1 95.5 259 SER B CA 1
ATOM 5821 C C . SER B 1 259 ? -4.543 20.172 20.609 1 95.5 259 SER B C 1
ATOM 5823 O O . SER B 1 259 ? -4.742 21.125 21.359 1 95.5 259 SER B O 1
ATOM 5825 N N . MET B 1 260 ? -5.203 19.047 20.656 1 95.69 260 MET B N 1
ATOM 5826 C CA . MET B 1 260 ? -6.086 18.828 21.797 1 95.69 260 MET B CA 1
ATOM 5827 C C . MET B 1 260 ? -5.305 18.875 23.109 1 95.69 260 MET B C 1
ATOM 5829 O O . MET B 1 260 ? -4.176 18.375 23.188 1 95.69 260 MET B O 1
ATOM 5833 N N . SER B 1 261 ? -5.934 19.438 24.156 1 94.44 261 SER B N 1
ATOM 5834 C CA . SER B 1 261 ? -5.293 19.453 25.469 1 94.44 261 SER B CA 1
ATOM 5835 C C . SER B 1 261 ? -5.23 18.047 26.062 1 94.44 261 SER B C 1
ATOM 5837 O O . SER B 1 261 ? -5.973 17.156 25.641 1 94.44 261 SER B O 1
ATOM 5839 N N . GLU B 1 262 ? -4.312 17.891 26.969 1 94.56 262 GLU B N 1
ATOM 5840 C CA . GLU B 1 262 ? -4.227 16.609 27.672 1 94.56 262 GLU B CA 1
ATOM 5841 C C . GLU B 1 262 ? -5.555 16.25 28.312 1 94.56 262 GLU B C 1
ATOM 5843 O O . GLU B 1 262 ? -5.973 15.086 28.281 1 94.56 262 GLU B O 1
ATOM 5848 N N . GLN B 1 263 ? -6.211 17.219 28.922 1 95.62 263 GLN B N 1
ATOM 5849 C CA . GLN B 1 263 ? -7.504 17.016 29.562 1 95.62 263 GLN B CA 1
ATOM 5850 C C . GLN B 1 263 ? -8.539 16.5 28.562 1 95.62 263 GLN B C 1
ATOM 5852 O O . GLN B 1 263 ? -9.273 15.555 28.859 1 95.62 263 GLN B O 1
ATOM 5857 N N . SER B 1 264 ? -8.609 17.141 27.438 1 96.38 264 SER B N 1
ATOM 5858 C CA . SER B 1 264 ? -9.562 16.75 26.406 1 96.38 264 SER B CA 1
ATOM 5859 C C . SER B 1 264 ? -9.25 15.352 25.875 1 96.38 264 SER B C 1
ATOM 5861 O O . SER B 1 264 ? -10.164 14.57 25.594 1 96.38 264 SER B O 1
ATOM 5863 N N . LYS B 1 265 ? -7.988 15.016 25.703 1 97.69 265 LYS B N 1
ATOM 5864 C CA . LYS B 1 265 ? -7.59 13.688 25.234 1 97.69 265 LYS B CA 1
ATOM 5865 C C . LYS B 1 265 ? -8.008 12.617 26.234 1 97.69 265 LYS B C 1
ATOM 5867 O O . LYS B 1 265 ? -8.547 11.578 25.844 1 97.69 265 LYS B O 1
ATOM 5872 N N . ARG B 1 266 ? -7.766 12.852 27.5 1 97.19 266 ARG B N 1
ATOM 5873 C CA . ARG B 1 266 ? -8.172 11.914 28.547 1 97.19 266 ARG B CA 1
ATOM 5874 C C . ARG B 1 266 ? -9.68 11.719 28.562 1 97.19 266 ARG B C 1
ATOM 5876 O O . ARG B 1 266 ? -10.164 10.594 28.688 1 97.19 266 ARG B O 1
ATOM 5883 N N . ALA B 1 267 ? -10.375 12.852 28.453 1 97.81 267 ALA B N 1
ATOM 5884 C CA . ALA B 1 267 ? -11.836 12.789 28.422 1 97.81 267 ALA B CA 1
ATOM 5885 C C . ALA B 1 267 ? -12.328 11.992 27.219 1 97.81 267 ALA B C 1
ATOM 5887 O O . ALA B 1 267 ? -13.258 11.188 27.328 1 97.81 267 ALA B O 1
ATOM 5888 N N . LEU B 1 268 ? -11.75 12.188 26.047 1 98.25 268 LEU B N 1
ATOM 5889 C CA . LEU B 1 268 ? -12.141 11.484 24.828 1 98.25 268 LEU B CA 1
ATOM 5890 C C . LEU B 1 268 ? -11.898 9.984 24.969 1 98.25 268 LEU B C 1
ATOM 5892 O O . LEU B 1 268 ? -12.758 9.172 24.609 1 98.25 268 LEU B O 1
ATOM 5896 N N . VAL B 1 269 ? -10.711 9.562 25.484 1 98.44 269 VAL B N 1
ATOM 5897 C CA . VAL B 1 269 ? -10.391 8.148 25.688 1 98.44 269 VAL B CA 1
ATOM 5898 C C . VAL B 1 269 ? -11.406 7.527 26.641 1 98.44 269 VAL B C 1
ATOM 5900 O O . VAL B 1 269 ? -11.875 6.41 26.422 1 98.44 269 VAL B O 1
ATOM 5903 N N . LYS B 1 270 ? -11.727 8.281 27.688 1 98.38 270 LYS B N 1
ATOM 5904 C CA . LYS B 1 270 ? -12.711 7.801 28.656 1 98.38 270 LYS B CA 1
ATOM 5905 C C . LYS B 1 270 ? -14.078 7.609 28 1 98.38 270 LYS B C 1
ATOM 5907 O O . LYS B 1 270 ? -14.742 6.602 28.234 1 98.38 270 LYS B O 1
ATOM 5912 N N . ILE B 1 271 ? -14.508 8.586 27.219 1 98.25 271 ILE B N 1
ATOM 5913 C CA . ILE B 1 271 ? -15.773 8.5 26.5 1 98.25 271 ILE B CA 1
ATOM 5914 C C . ILE B 1 271 ? -15.781 7.258 25.625 1 98.25 271 ILE B C 1
ATOM 5916 O O . ILE B 1 271 ? -16.734 6.469 25.656 1 98.25 271 ILE B O 1
ATOM 5920 N N . CYS B 1 272 ? -14.719 7.035 24.844 1 98.56 272 CYS B N 1
ATOM 5921 C CA . CYS B 1 272 ? -14.617 5.895 23.953 1 98.56 272 CYS B CA 1
ATOM 5922 C C . CYS B 1 272 ? -14.625 4.582 24.719 1 98.56 272 CYS B C 1
ATOM 5924 O O . CYS B 1 272 ? -15.281 3.623 24.312 1 98.56 272 CYS B O 1
ATOM 5926 N N . THR B 1 273 ? -13.93 4.559 25.828 1 98.38 273 THR B N 1
ATOM 5927 C CA . THR B 1 273 ? -13.852 3.365 26.656 1 98.38 273 THR B CA 1
ATOM 5928 C C . THR B 1 273 ? -15.219 3.018 27.25 1 98.38 273 THR B C 1
ATOM 5930 O O . THR B 1 273 ? -15.656 1.867 27.172 1 98.38 273 THR B O 1
ATOM 5933 N N . ASN B 1 274 ? -15.883 4.023 27.781 1 97.44 274 ASN B N 1
ATOM 5934 C CA . ASN B 1 274 ? -17.188 3.814 28.422 1 97.44 274 ASN B CA 1
ATOM 5935 C C . ASN B 1 274 ? -18.219 3.324 27.422 1 97.44 274 ASN B C 1
ATOM 5937 O O . ASN B 1 274 ? -19.094 2.52 27.766 1 97.44 274 ASN B O 1
ATOM 5941 N N . HIS B 1 275 ? -18.141 3.789 26.234 1 97.69 275 HIS B N 1
ATOM 5942 C CA . HIS B 1 275 ? -19.141 3.451 25.219 1 97.69 275 HIS B CA 1
ATOM 5943 C C . HIS B 1 275 ? -18.672 2.307 24.328 1 97.69 275 HIS B C 1
ATOM 5945 O O . HIS B 1 275 ? -19.391 1.854 23.453 1 97.69 275 HIS B O 1
ATOM 5951 N N . GLN B 1 276 ? -17.406 1.886 24.531 1 97.69 276 GLN B N 1
ATOM 5952 C CA . GLN B 1 276 ? -16.781 0.823 23.75 1 97.69 276 GLN B CA 1
ATOM 5953 C C . GLN B 1 276 ? -16.797 1.156 22.25 1 97.69 276 GLN B C 1
ATOM 5955 O O . GLN B 1 276 ? -17.203 0.329 21.438 1 97.69 276 GLN B O 1
ATOM 5960 N N . VAL B 1 277 ? -16.453 2.369 21.906 1 98.5 277 VAL B N 1
ATOM 5961 C CA . VAL B 1 277 ? -16.297 2.84 20.531 1 98.5 277 VAL B CA 1
ATOM 5962 C C . VAL B 1 277 ? -14.812 3.061 20.234 1 98.5 277 VAL B C 1
ATOM 5964 O O . VAL B 1 277 ? -14.141 3.838 20.922 1 98.5 277 VAL B O 1
ATOM 5967 N N . PRO B 1 278 ? -14.258 2.336 19.234 1 98.88 278 PRO B N 1
ATOM 5968 C CA . PRO B 1 278 ? -12.844 2.514 18.906 1 98.88 278 PRO B CA 1
ATOM 5969 C C . PRO B 1 278 ? -12.5 3.951 18.531 1 98.88 278 PRO B C 1
ATOM 5971 O O . PRO B 1 278 ? -13.281 4.609 17.828 1 98.88 278 PRO B O 1
ATOM 5974 N N . LEU B 1 279 ? -11.383 4.434 19.047 1 98.88 279 LEU B N 1
ATOM 5975 C CA . LEU B 1 279 ? -10.82 5.727 18.672 1 98.88 279 LEU B CA 1
ATOM 5976 C C . LEU B 1 279 ? -9.633 5.551 17.734 1 98.88 279 LEU B C 1
ATOM 5978 O O . LEU B 1 279 ? -8.609 4.984 18.125 1 98.88 279 LEU B O 1
ATOM 5982 N N . ILE B 1 280 ? -9.758 5.938 16.516 1 98.88 280 ILE B N 1
ATOM 5983 C CA . ILE B 1 280 ? -8.633 6.02 15.594 1 98.88 280 ILE B CA 1
ATOM 5984 C C . ILE B 1 280 ? -7.949 7.375 15.734 1 98.88 280 ILE B C 1
ATOM 5986 O O . ILE B 1 280 ? -8.523 8.406 15.375 1 98.88 280 ILE B O 1
ATOM 5990 N N . GLU B 1 281 ? -6.777 7.383 16.234 1 98.81 281 GLU B N 1
ATOM 5991 C CA . GLU B 1 281 ? -5.988 8.594 16.453 1 98.81 281 GLU B CA 1
ATOM 5992 C C . GLU B 1 281 ? -4.941 8.773 15.367 1 98.81 281 GLU B C 1
ATOM 5994 O O . GLU B 1 281 ? -4.012 7.973 15.25 1 98.81 281 GLU B O 1
ATOM 5999 N N . GLU B 1 282 ? -5.125 9.758 14.594 1 98.19 282 GLU B N 1
ATOM 6000 C CA . GLU B 1 282 ? -4.098 10.172 13.641 1 98.19 282 GLU B CA 1
ATOM 6001 C C . GLU B 1 282 ? -3.096 11.125 14.289 1 98.19 282 GLU B C 1
ATOM 6003 O O . GLU B 1 282 ? -3.445 12.25 14.648 1 98.19 282 GLU B O 1
ATOM 6008 N N . ASP B 1 283 ? -1.88 10.695 14.453 1 97.69 283 ASP B N 1
ATOM 6009 C CA . ASP B 1 283 ? -0.824 11.477 15.094 1 97.69 283 ASP B CA 1
ATOM 6010 C C . ASP B 1 283 ? 0.35 11.695 14.148 1 97.69 283 ASP B C 1
ATOM 6012 O O . ASP B 1 283 ? 1.494 11.383 14.477 1 97.69 283 ASP B O 1
ATOM 6016 N N . LEU B 1 284 ? 0.092 12.305 13.07 1 96.31 284 LEU B N 1
ATOM 6017 C CA . LEU B 1 284 ? 1.051 12.516 11.984 1 96.31 284 LEU B CA 1
ATOM 6018 C C . LEU B 1 284 ? 1.964 13.695 12.297 1 96.31 284 LEU B C 1
ATOM 6020 O O . LEU B 1 284 ? 3.115 13.727 11.859 1 96.31 284 LEU B O 1
ATOM 6024 N N . TYR B 1 285 ? 1.51 14.656 13.039 1 97.44 285 TYR B N 1
ATOM 6025 C CA . TYR B 1 285 ? 2.193 15.938 13.18 1 97.44 285 TYR B CA 1
ATOM 6026 C C . TYR B 1 285 ? 2.787 16.094 14.578 1 97.44 285 TYR B C 1
ATOM 6028 O O . TYR B 1 285 ? 3.447 17.078 14.875 1 97.44 285 TYR B O 1
ATOM 6036 N N . GLY B 1 286 ? 2.633 15.078 15.391 1 96.5 286 GLY B N 1
ATOM 6037 C CA . GLY B 1 286 ? 3.004 15.203 16.797 1 96.5 286 GLY B CA 1
ATOM 6038 C C . GLY B 1 286 ? 4.473 15.539 17 1 96.5 286 GLY B C 1
ATOM 6039 O O . GLY B 1 286 ? 4.832 16.219 17.953 1 96.5 286 GLY B O 1
ATOM 6040 N N . ASP B 1 287 ? 5.316 15.148 16.094 1 96.44 287 ASP B N 1
ATOM 6041 C CA . ASP B 1 287 ? 6.758 15.344 16.234 1 96.44 287 ASP B CA 1
ATOM 6042 C C . ASP B 1 287 ? 7.16 16.75 15.805 1 96.44 287 ASP B C 1
ATOM 6044 O O . ASP B 1 287 ? 8.289 17.188 16.062 1 96.44 287 ASP B O 1
ATOM 6048 N N . VAL B 1 288 ? 6.242 17.438 15.227 1 97.75 288 VAL B N 1
ATOM 6049 C CA . VAL B 1 288 ? 6.539 18.797 14.75 1 97.75 288 VAL B CA 1
ATOM 6050 C C . VAL B 1 288 ? 5.961 19.812 15.727 1 97.75 288 VAL B C 1
ATOM 6052 O O . VAL B 1 288 ? 5.145 20.656 15.336 1 97.75 288 VAL B O 1
ATOM 6055 N N . TYR B 1 289 ? 6.391 19.812 16.938 1 96.62 289 TYR B N 1
ATOM 6056 C CA . TYR B 1 289 ? 5.926 20.703 17.984 1 96.62 289 TYR B CA 1
ATOM 6057 C C . TYR B 1 289 ? 6.879 21.891 18.156 1 96.62 289 TYR B C 1
ATOM 6059 O O . TYR B 1 289 ? 8.086 21.75 17.953 1 96.62 289 TYR B O 1
ATOM 6067 N N . PHE B 1 290 ? 6.328 23.031 18.531 1 94.12 290 PHE B N 1
ATOM 6068 C CA . PHE B 1 290 ? 7.141 24.234 18.734 1 94.12 290 PHE B CA 1
ATOM 6069 C C . PHE B 1 290 ? 7.406 24.453 20.219 1 94.12 290 PHE B C 1
ATOM 6071 O O . PHE B 1 290 ? 8.359 25.141 20.578 1 94.12 290 PHE B O 1
ATOM 6078 N N . GLY B 1 291 ? 6.598 23.859 21.031 1 88.31 291 GLY B N 1
ATOM 6079 C CA . GLY B 1 291 ? 6.766 23.984 22.469 1 88.31 291 GLY B CA 1
ATOM 6080 C C . GLY B 1 291 ? 7.938 23.188 23 1 88.31 291 GLY B C 1
ATOM 6081 O O . GLY B 1 291 ? 8.805 22.75 22.234 1 88.31 291 GLY B O 1
ATOM 6082 N N . LYS B 1 292 ? 7.949 23.016 24.281 1 85.75 292 LYS B N 1
ATOM 6083 C CA . LYS B 1 292 ? 9.094 22.406 24.953 1 85.75 292 LYS B CA 1
ATOM 6084 C C . LYS B 1 292 ? 9.109 20.891 24.781 1 85.75 292 LYS B C 1
ATOM 6086 O O . LYS B 1 292 ? 10.18 20.281 24.719 1 85.75 292 LYS B O 1
ATOM 6091 N N . GLU B 1 293 ? 7.973 20.406 24.766 1 89.94 293 GLU B N 1
ATOM 6092 C CA . GLU B 1 293 ? 7.898 18.953 24.656 1 89.94 293 GLU B CA 1
ATOM 6093 C C . GLU B 1 293 ? 6.805 18.531 23.688 1 89.94 293 GLU B C 1
ATOM 6095 O O . GLU B 1 293 ? 5.891 19.297 23.391 1 89.94 293 GLU B O 1
ATOM 6100 N N . ARG B 1 294 ? 6.984 17.328 23.25 1 94.44 294 ARG B N 1
ATOM 6101 C CA . ARG B 1 294 ? 5.961 16.75 22.375 1 94.44 294 ARG B CA 1
ATOM 6102 C C . ARG B 1 294 ? 4.648 16.562 23.141 1 94.44 294 ARG B C 1
ATOM 6104 O O . ARG B 1 294 ? 4.641 16.031 24.25 1 94.44 294 ARG B O 1
ATOM 6111 N N . PRO B 1 295 ? 3.51 17 22.594 1 95.25 295 PRO B N 1
ATOM 6112 C CA . PRO B 1 295 ? 2.23 16.703 23.25 1 95.25 295 PRO B CA 1
ATOM 6113 C C . PRO B 1 295 ? 1.938 15.203 23.312 1 95.25 295 PRO B C 1
ATOM 6115 O O . PRO B 1 295 ? 2.328 14.453 22.422 1 95.25 295 PRO B O 1
ATOM 6118 N N . ILE B 1 296 ? 1.254 14.789 24.297 1 95.25 296 ILE B N 1
ATOM 6119 C CA . ILE B 1 296 ? 0.954 13.375 24.453 1 95.25 296 ILE B CA 1
ATOM 6120 C C . ILE B 1 296 ? -0.068 12.93 23.422 1 95.25 296 ILE B C 1
ATOM 6122 O O . ILE B 1 296 ? -0.73 13.766 22.797 1 95.25 296 ILE B O 1
ATOM 6126 N N . SER B 1 297 ? -0.145 11.633 23.203 1 96.94 297 SER B N 1
ATOM 6127 C CA . SER B 1 297 ? -1.179 11.039 22.359 1 96.94 297 SER B CA 1
ATOM 6128 C C . SER B 1 297 ? -2.266 10.375 23.203 1 96.94 297 SER B C 1
ATOM 6130 O O . SER B 1 297 ? -2.035 10.031 24.359 1 96.94 297 SER B O 1
ATOM 6132 N N . CYS B 1 298 ? -3.477 10.234 22.656 1 98.25 298 CYS B N 1
ATOM 6133 C CA . CYS B 1 298 ? -4.531 9.477 23.312 1 98.25 298 CYS B CA 1
ATOM 6134 C C . CYS B 1 298 ? -4.062 8.062 23.625 1 98.25 298 CYS B C 1
ATOM 6136 O O . CYS B 1 298 ? -4.363 7.531 24.703 1 98.25 298 CYS B O 1
ATOM 6138 N N . LYS B 1 299 ? -3.332 7.445 22.75 1 98.62 299 LYS B N 1
ATOM 6139 C CA . LYS B 1 299 ? -2.83 6.086 22.922 1 98.62 299 LYS B CA 1
ATOM 6140 C C . LYS B 1 299 ? -1.957 5.984 24.172 1 98.62 299 LYS B C 1
ATOM 6142 O O . LYS B 1 299 ? -1.949 4.953 24.844 1 98.62 299 LYS B O 1
ATOM 6147 N N . SER B 1 300 ? -1.228 7.012 24.5 1 97.44 300 SER B N 1
ATOM 6148 C CA . SER B 1 300 ? -0.282 6.996 25.609 1 97.44 300 SER B CA 1
ATOM 6149 C C . SER B 1 300 ? -1.002 6.836 26.938 1 97.44 300 SER B C 1
ATOM 6151 O O . SER B 1 300 ? -0.385 6.477 27.938 1 97.44 300 SER B O 1
ATOM 6153 N N . ILE B 1 301 ? -2.283 7.09 26.984 1 96.19 301 ILE B N 1
ATOM 6154 C CA . ILE B 1 301 ? -3.025 7.02 28.234 1 96.19 301 ILE B CA 1
ATOM 6155 C C . ILE B 1 301 ? -4.102 5.938 28.141 1 96.19 301 ILE B C 1
ATOM 6157 O O . ILE B 1 301 ? -4.926 5.793 29.047 1 96.19 301 ILE B O 1
ATOM 6161 N N . ASP B 1 302 ? -4.141 5.254 27.047 1 97.62 302 ASP B N 1
ATOM 6162 C CA . ASP B 1 302 ? -5.109 4.188 26.797 1 97.62 302 ASP B CA 1
ATOM 6163 C C . ASP B 1 302 ? -4.77 2.936 27.609 1 97.62 302 ASP B C 1
ATOM 6165 O O . ASP B 1 302 ? -3.768 2.27 27.344 1 97.62 302 ASP B O 1
ATOM 6169 N N . LYS B 1 303 ? -5.586 2.537 28.469 1 95 303 LYS B N 1
ATOM 6170 C CA . LYS B 1 303 ? -5.309 1.385 29.312 1 95 303 LYS B CA 1
ATOM 6171 C C . LYS B 1 303 ? -6.062 0.148 28.844 1 95 303 LYS B C 1
ATOM 6173 O O . LYS B 1 303 ? -5.691 -0.979 29.172 1 95 303 LYS B O 1
ATOM 6178 N N . GLU B 1 304 ? -7.059 0.343 28.031 1 96.62 304 GLU B N 1
ATOM 6179 C CA . GLU B 1 304 ? -7.934 -0.774 27.688 1 96.62 304 GLU B CA 1
ATOM 6180 C C . GLU B 1 304 ? -7.723 -1.216 26.234 1 96.62 304 GLU B C 1
ATOM 6182 O O . GLU B 1 304 ? -8.336 -2.184 25.781 1 96.62 304 GLU B O 1
ATOM 6187 N N . GLY B 1 305 ? -6.93 -0.518 25.5 1 97.62 305 GLY B N 1
ATOM 6188 C CA . GLY B 1 305 ? -6.621 -0.902 24.125 1 97.62 305 GLY B CA 1
ATOM 6189 C C . GLY B 1 305 ? -7.676 -0.457 23.125 1 97.62 305 GLY B C 1
ATOM 6190 O O . GLY B 1 305 ? -7.809 -1.046 22.062 1 97.62 305 GLY B O 1
ATOM 6191 N N . ILE B 1 306 ? -8.453 0.637 23.469 1 98.56 306 ILE B N 1
ATOM 6192 C CA . ILE B 1 306 ? -9.57 1.096 22.656 1 98.56 306 ILE B CA 1
ATOM 6193 C C . ILE B 1 306 ? -9.062 2.055 21.578 1 98.56 306 ILE B C 1
ATOM 6195 O O . ILE B 1 306 ? -9.766 2.33 20.609 1 98.56 306 ILE B O 1
ATOM 6199 N N . VAL B 1 307 ? -7.797 2.564 21.688 1 98.81 307 VAL B N 1
ATOM 6200 C CA . VAL B 1 307 ? -7.254 3.58 20.797 1 98.81 307 VAL B CA 1
ATOM 6201 C C . VAL B 1 307 ? -6.344 2.924 19.766 1 98.81 307 VAL B C 1
ATOM 6203 O O . VAL B 1 307 ? -5.434 2.168 20.125 1 98.81 307 VAL B O 1
ATOM 6206 N N . LEU B 1 308 ? -6.598 3.084 18.484 1 98.88 308 LEU B N 1
ATOM 6207 C CA . LEU B 1 308 ? -5.68 2.771 17.391 1 98.88 308 LEU B CA 1
ATOM 6208 C C . LEU B 1 308 ? -4.844 3.992 17.031 1 98.88 308 LEU B C 1
ATOM 6210 O O . LEU B 1 308 ? -5.371 4.973 16.484 1 98.88 308 LEU B O 1
ATOM 6214 N N . TRP B 1 309 ? -3.57 3.92 17.359 1 98.81 309 TRP B N 1
ATOM 6215 C CA . TRP B 1 309 ? -2.652 5.027 17.109 1 98.81 309 TRP B CA 1
ATOM 6216 C C . TRP B 1 309 ? -1.98 4.879 15.75 1 98.81 309 TRP B C 1
ATOM 6218 O O . TRP B 1 309 ? -1.266 3.904 15.508 1 98.81 309 TRP B O 1
ATOM 6228 N N . CYS B 1 310 ? -2.258 5.805 14.836 1 98.69 310 CYS B N 1
ATOM 6229 C CA . CYS B 1 310 ? -1.745 5.793 13.469 1 98.69 310 CYS B CA 1
ATOM 6230 C C . CYS B 1 310 ? -0.773 6.941 13.234 1 98.69 310 CYS B C 1
ATOM 6232 O O . CYS B 1 310 ? -1.06 8.086 13.602 1 98.69 310 CYS B O 1
ATOM 6234 N N . SER B 1 311 ? 0.352 6.625 12.656 1 98.25 311 SER B N 1
ATOM 6235 C CA . SER B 1 311 ? 1.346 7.652 12.367 1 98.25 311 SER B CA 1
ATOM 6236 C C . SER B 1 311 ? 2.262 7.23 11.219 1 98.25 311 SER B C 1
ATOM 6238 O O . SER B 1 311 ? 2.041 6.195 10.594 1 98.25 311 SER B O 1
ATOM 6240 N N . SER B 1 312 ? 3.156 8.125 10.805 1 97.75 312 SER B N 1
ATOM 6241 C CA . SER B 1 312 ? 4.098 7.91 9.711 1 97.75 312 SER B CA 1
ATOM 6242 C C . SER B 1 312 ? 5.215 8.953 9.727 1 97.75 312 SER B C 1
ATOM 6244 O O . SER B 1 312 ? 5.16 9.914 10.5 1 97.75 312 SER B O 1
ATOM 6246 N N . VAL B 1 313 ? 6.168 8.773 8.836 1 96.94 313 VAL B N 1
ATOM 6247 C CA . VAL B 1 313 ? 7.242 9.75 8.711 1 96.94 313 VAL B CA 1
ATOM 6248 C C . VAL B 1 313 ? 6.988 10.648 7.496 1 96.94 313 VAL B C 1
ATOM 6250 O O . VAL B 1 313 ? 7.848 11.438 7.109 1 96.94 313 VAL B O 1
ATOM 6253 N N . SER B 1 314 ? 5.82 10.594 6.93 1 95.94 314 SER B N 1
ATOM 6254 C CA . SER B 1 314 ? 5.508 11.297 5.688 1 95.94 314 SER B CA 1
ATOM 6255 C C . SER B 1 314 ? 5.555 12.805 5.883 1 95.94 314 SER B C 1
ATOM 6257 O O . SER B 1 314 ? 5.746 13.555 4.922 1 95.94 314 SER B O 1
ATOM 6259 N N . LYS B 1 315 ? 5.363 13.242 7.094 1 96.88 315 LYS B N 1
ATOM 6260 C CA . LYS B 1 315 ? 5.301 14.68 7.34 1 96.88 315 LYS B CA 1
ATOM 6261 C C . LYS B 1 315 ? 6.586 15.18 8 1 96.88 315 LYS B C 1
ATOM 6263 O O . LYS B 1 315 ? 6.746 16.391 8.219 1 96.88 315 LYS B O 1
ATOM 6268 N N . THR B 1 316 ? 7.52 14.273 8.25 1 96.69 316 THR B N 1
ATOM 6269 C CA . THR B 1 316 ? 8.727 14.664 8.961 1 96.69 316 THR B CA 1
ATOM 6270 C C . THR B 1 316 ? 9.977 14.273 8.172 1 96.69 316 THR B C 1
ATOM 6272 O O . THR B 1 316 ? 11.047 14.844 8.375 1 96.69 316 THR B O 1
ATOM 6275 N N . LEU B 1 317 ? 9.891 13.258 7.309 1 94.81 317 LEU B N 1
ATOM 6276 C CA . LEU B 1 317 ? 11.109 12.75 6.688 1 94.81 317 LEU B CA 1
ATOM 6277 C C . LEU B 1 317 ? 10.914 12.539 5.191 1 94.81 317 LEU B C 1
ATOM 6279 O O . LEU B 1 317 ? 11.594 13.172 4.375 1 94.81 317 LEU B O 1
ATOM 6283 N N . ALA B 1 318 ? 10.055 11.57 4.875 1 94.25 318 ALA B N 1
ATOM 6284 C CA . ALA B 1 318 ? 10.031 11.164 3.475 1 94.25 318 ALA B CA 1
ATOM 6285 C C . ALA B 1 318 ? 8.641 10.664 3.078 1 94.25 318 ALA B C 1
ATOM 6287 O O . ALA B 1 318 ? 8.367 9.469 3.133 1 94.25 318 ALA B O 1
ATOM 6288 N N . PRO B 1 319 ? 7.793 11.547 2.531 1 93.44 319 PRO B N 1
ATOM 6289 C CA . PRO B 1 319 ? 6.465 11.117 2.09 1 93.44 319 PRO B CA 1
ATOM 6290 C C . PRO B 1 319 ? 6.52 10.023 1.03 1 93.44 319 PRO B C 1
ATOM 6292 O O . PRO B 1 319 ? 5.723 9.086 1.067 1 93.44 319 PRO B O 1
ATOM 6295 N N . GLY B 1 320 ? 7.512 10.031 0.18 1 93.5 320 GLY B N 1
ATOM 6296 C CA . GLY B 1 320 ? 7.613 9.102 -0.933 1 93.5 320 GLY B CA 1
ATOM 6297 C C . GLY B 1 320 ? 8.078 7.719 -0.516 1 93.5 320 GLY B C 1
ATOM 6298 O O . GLY B 1 320 ? 8.008 6.77 -1.3 1 93.5 320 GLY B O 1
ATOM 6299 N N . TYR B 1 321 ? 8.562 7.555 0.698 1 95.62 321 TYR B N 1
ATOM 6300 C CA . TYR B 1 321 ? 9.016 6.254 1.175 1 95.62 321 TYR B CA 1
ATOM 6301 C C . TYR B 1 321 ? 7.84 5.422 1.682 1 95.62 321 TYR B C 1
ATOM 6303 O O . TYR B 1 321 ? 7.945 4.203 1.814 1 95.62 321 TYR B O 1
ATOM 6311 N N . ARG B 1 322 ? 6.758 6.094 1.989 1 95.88 322 ARG B N 1
ATOM 6312 C CA . ARG B 1 322 ? 5.527 5.438 2.41 1 95.88 322 ARG B CA 1
ATOM 6313 C C . ARG B 1 322 ? 5.766 4.543 3.623 1 95.88 322 ARG B C 1
ATOM 6315 O O . ARG B 1 322 ? 5.398 3.367 3.617 1 95.88 322 ARG B O 1
ATOM 6322 N N . VAL B 1 323 ? 6.301 5.102 4.684 1 97.75 323 VAL B N 1
ATOM 6323 C CA . VAL B 1 323 ? 6.57 4.359 5.91 1 97.75 323 VAL B CA 1
ATOM 6324 C C . VAL B 1 323 ? 5.664 4.867 7.031 1 97.75 323 VAL B C 1
ATOM 6326 O O . VAL B 1 323 ? 5.742 6.031 7.422 1 97.75 323 VAL B O 1
ATOM 6329 N N . GLY B 1 324 ? 4.777 4.043 7.512 1 97.88 324 GLY B N 1
ATOM 6330 C CA . GLY B 1 324 ? 3.871 4.332 8.609 1 97.88 324 GLY B CA 1
ATOM 6331 C C . GLY B 1 324 ? 3.652 3.143 9.531 1 97.88 324 GLY B C 1
ATOM 6332 O O . GLY B 1 324 ? 4.312 2.111 9.391 1 97.88 324 GLY B O 1
ATOM 6333 N N . TRP B 1 325 ? 2.73 3.32 10.539 1 98.62 325 TRP B N 1
ATOM 6334 C CA . TRP B 1 325 ? 2.48 2.25 11.492 1 98.62 325 TRP B CA 1
ATOM 6335 C C . TRP B 1 325 ? 1.149 2.461 12.211 1 98.62 325 TRP B C 1
ATOM 6337 O O . TRP B 1 325 ? 0.557 3.539 12.125 1 98.62 325 TRP B O 1
ATOM 6347 N N . ILE B 1 326 ? 0.714 1.407 12.859 1 98.69 326 ILE B N 1
ATOM 6348 C CA . ILE B 1 326 ? -0.463 1.404 13.719 1 98.69 326 ILE B CA 1
ATOM 6349 C C . ILE B 1 326 ? -0.149 0.67 15.023 1 98.69 326 ILE B C 1
ATOM 6351 O O . ILE B 1 326 ? 0.524 -0.363 15.008 1 98.69 326 ILE B O 1
ATOM 6355 N N . ALA B 1 327 ? -0.458 1.214 16.141 1 98.81 327 ALA B N 1
ATOM 6356 C CA . ALA B 1 327 ? -0.679 0.467 17.375 1 98.81 327 ALA B CA 1
ATOM 6357 C C . ALA B 1 327 ? -2.162 0.172 17.578 1 98.81 327 ALA B C 1
ATOM 6359 O O . ALA B 1 327 ? -2.904 1.018 18.094 1 98.81 327 ALA B O 1
ATOM 6360 N N . PRO B 1 328 ? -2.592 -0.995 17.266 1 98.5 328 PRO B N 1
ATOM 6361 C CA . PRO B 1 328 ? -4.023 -1.271 17.125 1 98.5 328 PRO B CA 1
ATOM 6362 C C . PRO B 1 328 ? -4.711 -1.511 18.453 1 98.5 328 PRO B C 1
ATOM 6364 O O . PRO B 1 328 ? -5.941 -1.499 18.531 1 98.5 328 PRO B O 1
ATOM 6367 N N . GLY B 1 329 ? -3.93 -1.803 19.594 1 97.81 329 GLY B N 1
ATOM 6368 C CA . GLY B 1 329 ? -4.547 -2.209 20.844 1 97.81 329 GLY B CA 1
ATOM 6369 C C . GLY B 1 329 ? -5.238 -3.559 20.766 1 97.81 329 GLY B C 1
ATOM 6370 O O . GLY B 1 329 ? -4.648 -4.535 20.297 1 97.81 329 GLY B O 1
ATOM 6371 N N . LYS B 1 330 ? -6.449 -3.645 21.234 1 97.81 330 LYS B N 1
ATOM 6372 C CA . LYS B 1 330 ? -7.133 -4.934 21.312 1 97.81 330 LYS B CA 1
ATOM 6373 C C . LYS B 1 330 ? -7.613 -5.375 19.938 1 97.81 330 LYS B C 1
ATOM 6375 O O . LYS B 1 330 ? -8.18 -6.461 19.781 1 97.81 330 LYS B O 1
ATOM 6380 N N . PHE B 1 331 ? -7.336 -4.586 18.891 1 98.25 331 PHE B N 1
ATOM 6381 C CA . PHE B 1 331 ? -7.809 -4.895 17.547 1 98.25 331 PHE B CA 1
ATOM 6382 C C . PHE B 1 331 ? -6.684 -5.461 16.703 1 98.25 331 PHE B C 1
ATOM 6384 O O . PHE B 1 331 ? -6.781 -5.48 15.469 1 98.25 331 PHE B O 1
ATOM 6391 N N . MET B 1 332 ? -5.574 -5.941 17.234 1 97.12 332 MET B N 1
ATOM 6392 C CA . MET B 1 332 ? -4.363 -6.414 16.562 1 97.12 332 MET B CA 1
ATOM 6393 C C . MET B 1 332 ? -4.691 -7.5 15.547 1 97.12 332 MET B C 1
ATOM 6395 O O . MET B 1 332 ? -4.285 -7.414 14.383 1 97.12 332 MET B O 1
ATOM 6399 N N . ASP B 1 333 ? -5.461 -8.477 15.898 1 92.56 333 ASP B N 1
ATOM 6400 C CA . ASP B 1 333 ? -5.762 -9.602 15.016 1 92.56 333 ASP B CA 1
ATOM 6401 C C . ASP B 1 333 ? -6.547 -9.141 13.789 1 92.56 333 ASP B C 1
ATOM 6403 O O . ASP B 1 333 ? -6.277 -9.586 12.672 1 92.56 333 ASP B O 1
ATOM 6407 N N . ASP B 1 334 ? -7.516 -8.25 14.016 1 94.19 334 ASP B N 1
ATOM 6408 C CA . ASP B 1 334 ? -8.336 -7.738 12.922 1 94.19 334 ASP B CA 1
ATOM 6409 C C . ASP B 1 334 ? -7.5 -6.922 11.938 1 94.19 334 ASP B C 1
ATOM 6411 O O . ASP B 1 334 ? -7.672 -7.047 10.727 1 94.19 334 ASP B O 1
ATOM 6415 N N . ILE B 1 335 ? -6.641 -6.133 12.516 1 96.31 335 ILE B N 1
ATOM 6416 C CA . ILE B 1 335 ? -5.77 -5.297 11.695 1 96.31 335 ILE B CA 1
ATOM 6417 C C . ILE B 1 335 ? -4.859 -6.18 10.852 1 96.31 335 ILE B C 1
ATOM 6419 O O . ILE B 1 335 ? -4.707 -5.953 9.648 1 96.31 335 ILE B O 1
ATOM 6423 N N . CYS B 1 336 ? -4.273 -7.176 11.414 1 92.81 336 CYS B N 1
ATOM 6424 C CA . CYS B 1 336 ? -3.365 -8.07 10.711 1 92.81 336 CYS B CA 1
ATOM 6425 C C . CYS B 1 336 ? -4.098 -8.852 9.625 1 92.81 336 CYS B C 1
ATOM 6427 O O . CYS B 1 336 ? -3.559 -9.055 8.539 1 92.81 336 CYS B O 1
ATOM 6429 N N . ARG B 1 337 ? -5.273 -9.242 9.922 1 88.94 337 ARG B N 1
ATOM 6430 C CA . ARG B 1 337 ? -6.07 -9.969 8.945 1 88.94 337 ARG B CA 1
ATOM 6431 C C . ARG B 1 337 ? -6.336 -9.117 7.707 1 88.94 337 ARG B C 1
ATOM 6433 O O . ARG B 1 337 ? -6.172 -9.586 6.578 1 88.94 337 ARG B O 1
ATOM 6440 N N . VAL B 1 338 ? -6.754 -7.871 7.914 1 91.75 338 VAL B N 1
ATOM 6441 C CA . VAL B 1 338 ? -7.051 -6.977 6.797 1 91.75 338 VAL B CA 1
ATOM 6442 C C . VAL B 1 338 ? -5.773 -6.691 6.008 1 91.75 338 VAL B C 1
ATOM 6444 O O . VAL B 1 338 ? -5.789 -6.699 4.773 1 91.75 338 VAL B O 1
ATOM 6447 N N . LYS B 1 339 ? -4.707 -6.441 6.699 1 91.94 339 LYS B N 1
ATOM 6448 C CA . LYS B 1 339 ? -3.443 -6.16 6.023 1 91.94 339 LYS B CA 1
ATOM 6449 C C . LYS B 1 339 ? -3.004 -7.344 5.168 1 91.94 339 LYS B C 1
ATOM 6451 O O . LYS B 1 339 ? -2.555 -7.164 4.031 1 91.94 339 LYS B O 1
ATOM 6456 N N . LEU B 1 340 ? -3.119 -8.531 5.707 1 88.19 340 LEU B N 1
ATOM 6457 C CA . LEU B 1 340 ? -2.748 -9.734 4.977 1 88.19 340 LEU B CA 1
ATOM 6458 C C . LEU B 1 340 ? -3.5 -9.828 3.654 1 88.19 340 LEU B C 1
ATOM 6460 O O . LEU B 1 340 ? -2.91 -10.148 2.619 1 88.19 340 LEU B O 1
ATOM 6464 N N . VAL B 1 341 ? -4.695 -9.469 3.695 1 88.56 341 VAL B N 1
ATOM 6465 C CA . VAL B 1 341 ? -5.594 -9.68 2.564 1 88.56 341 VAL B CA 1
ATOM 6466 C C . VAL B 1 341 ? -5.395 -8.57 1.532 1 88.56 341 VAL B C 1
ATOM 6468 O O . VAL B 1 341 ? -5.473 -8.812 0.326 1 88.56 341 VAL B O 1
ATOM 6471 N N . HIS B 1 342 ? -5.031 -7.387 1.995 1 89.88 342 HIS B N 1
ATOM 6472 C CA . HIS B 1 342 ? -5.047 -6.242 1.089 1 89.88 342 HIS B CA 1
ATOM 6473 C C . HIS B 1 342 ? -3.637 -5.859 0.659 1 89.88 342 HIS B C 1
ATOM 6475 O O . HIS B 1 342 ? -3.451 -5.223 -0.382 1 89.88 342 HIS B O 1
ATOM 6481 N N . SER B 1 343 ? -2.65 -6.25 1.422 1 87.88 343 SER B N 1
ATOM 6482 C CA . SER B 1 343 ? -1.329 -5.711 1.116 1 87.88 343 SER B CA 1
ATOM 6483 C C . SER B 1 343 ? -0.238 -6.746 1.355 1 87.88 343 SER B C 1
ATOM 6485 O O . SER B 1 343 ? 0.868 -6.629 0.824 1 87.88 343 SER B O 1
ATOM 6487 N N . ILE B 1 344 ? -0.437 -7.73 2.088 1 82.75 344 ILE B N 1
ATOM 6488 C CA . ILE B 1 344 ? 0.473 -8.82 2.42 1 82.75 344 ILE B CA 1
ATOM 6489 C C . ILE B 1 344 ? 1.66 -8.281 3.213 1 82.75 344 ILE B C 1
ATOM 6491 O O . ILE B 1 344 ? 1.854 -8.641 4.375 1 82.75 344 ILE B O 1
ATOM 6495 N N . SER B 1 345 ? 2.434 -7.34 2.596 1 88 345 SER B N 1
ATOM 6496 C CA . SER B 1 345 ? 3.66 -6.82 3.195 1 88 345 SER B CA 1
ATOM 6497 C C . SER B 1 345 ? 3.941 -5.395 2.736 1 88 345 SER B C 1
ATOM 6499 O O . SER B 1 345 ? 3.301 -4.898 1.805 1 88 345 SER B O 1
ATOM 6501 N N . CYS B 1 346 ? 4.816 -4.73 3.49 1 93.38 346 CYS B N 1
ATOM 6502 C CA . CYS B 1 346 ? 5.332 -3.42 3.115 1 93.38 346 CYS B CA 1
ATOM 6503 C C . CYS B 1 346 ? 6.723 -3.537 2.5 1 93.38 346 CYS B C 1
ATOM 6505 O O . CYS B 1 346 ? 7.391 -4.559 2.654 1 93.38 346 CYS B O 1
ATOM 6507 N N . PRO B 1 347 ? 7.152 -2.514 1.745 1 93.81 347 PRO B N 1
ATOM 6508 C CA . PRO B 1 347 ? 8.523 -2.533 1.218 1 93.81 347 PRO B CA 1
ATOM 6509 C C . PRO B 1 347 ? 9.578 -2.496 2.318 1 93.81 347 PRO B C 1
ATOM 6511 O O . PRO B 1 347 ? 9.852 -1.433 2.881 1 93.81 347 PRO B O 1
ATOM 6514 N N . THR B 1 348 ? 10.234 -3.527 2.502 1 93 348 THR B N 1
ATOM 6515 C CA . THR B 1 348 ? 11.062 -3.775 3.678 1 93 348 THR B CA 1
ATOM 6516 C C . THR B 1 348 ? 12.281 -2.859 3.684 1 93 348 THR B C 1
ATOM 6518 O O . THR B 1 348 ? 12.688 -2.357 4.734 1 93 348 THR B O 1
ATOM 6521 N N . LEU B 1 349 ? 12.891 -2.633 2.543 1 95.5 349 LEU B N 1
ATOM 6522 C CA . LEU B 1 349 ? 14.133 -1.862 2.473 1 95.5 349 LEU B CA 1
ATOM 6523 C C . LEU B 1 349 ? 13.93 -0.467 3.055 1 95.5 349 LEU B C 1
ATOM 6525 O O . LEU B 1 349 ? 14.75 -0.003 3.854 1 95.5 349 LEU B O 1
ATOM 6529 N N . LEU B 1 350 ? 12.875 0.139 2.68 1 96.81 350 LEU B N 1
ATOM 6530 C CA . LEU B 1 350 ? 12.625 1.508 3.117 1 96.81 350 LEU B CA 1
ATOM 6531 C C . LEU B 1 350 ? 12.219 1.543 4.586 1 96.81 350 LEU B C 1
ATOM 6533 O O . LEU B 1 350 ? 12.617 2.449 5.324 1 96.81 350 LEU B O 1
ATOM 6537 N N . HIS B 1 351 ? 11.43 0.558 5.023 1 97.31 351 HIS B N 1
ATOM 6538 C CA . HIS B 1 351 ? 11.031 0.471 6.426 1 97.31 351 HIS B CA 1
ATOM 6539 C C . HIS B 1 351 ? 12.234 0.259 7.332 1 97.31 351 HIS B C 1
ATOM 6541 O O . HIS B 1 351 ? 12.359 0.911 8.367 1 97.31 351 HIS B O 1
ATOM 6547 N N . GLU B 1 352 ? 13.141 -0.596 6.891 1 96.31 352 GLU B N 1
ATOM 6548 C CA . GLU B 1 352 ? 14.359 -0.844 7.656 1 96.31 352 GLU B CA 1
ATOM 6549 C C . GLU B 1 352 ? 15.273 0.378 7.652 1 96.31 352 GLU B C 1
ATOM 6551 O O . GLU B 1 352 ? 15.922 0.675 8.656 1 96.31 352 GLU B O 1
ATOM 6556 N N . SER B 1 353 ? 15.367 1.057 6.551 1 96.5 353 SER B N 1
ATOM 6557 C CA . SER B 1 353 ? 16.188 2.262 6.457 1 96.5 353 SER B CA 1
ATOM 6558 C C . SER B 1 353 ? 15.68 3.346 7.406 1 96.5 353 SER B C 1
ATOM 6560 O O . SER B 1 353 ? 16.469 3.982 8.102 1 96.5 353 SER B O 1
ATOM 6562 N N . ILE B 1 354 ? 14.375 3.547 7.434 1 97.31 354 ILE B N 1
ATOM 6563 C CA . ILE B 1 354 ? 13.781 4.543 8.32 1 97.31 354 ILE B CA 1
ATOM 6564 C C . ILE B 1 354 ? 14.016 4.145 9.773 1 97.31 354 ILE B C 1
ATOM 6566 O O . ILE B 1 354 ? 14.281 5 10.625 1 97.31 354 ILE B O 1
ATOM 6570 N N . ALA B 1 355 ? 13.93 2.836 10.055 1 97.06 355 ALA B N 1
ATOM 6571 C CA . ALA B 1 355 ? 14.219 2.348 11.398 1 97.06 355 ALA B CA 1
ATOM 6572 C C . ALA B 1 355 ? 15.625 2.758 11.836 1 97.06 355 ALA B C 1
ATOM 6574 O O . ALA B 1 355 ? 15.812 3.24 12.953 1 97.06 355 ALA B O 1
ATOM 6575 N N . LYS B 1 356 ? 16.531 2.586 10.977 1 95.75 356 LYS B N 1
ATOM 6576 C CA . LYS B 1 356 ? 17.922 2.941 11.273 1 95.75 356 LYS B CA 1
ATOM 6577 C C . LYS B 1 356 ? 18.078 4.449 11.445 1 95.75 356 LYS B C 1
ATOM 6579 O O . LYS B 1 356 ? 18.859 4.91 12.273 1 95.75 356 LYS B O 1
ATOM 6584 N N . PHE B 1 357 ? 17.359 5.172 10.672 1 96.38 357 PHE B N 1
ATOM 6585 C CA . PHE B 1 357 ? 17.406 6.625 10.766 1 96.38 357 PHE B CA 1
ATOM 6586 C C . PHE B 1 357 ? 16.875 7.102 12.109 1 96.38 357 PHE B C 1
ATOM 6588 O O . PHE B 1 357 ? 17.438 8.016 12.719 1 96.38 357 PHE B O 1
ATOM 6595 N N . ILE B 1 358 ? 15.844 6.453 12.586 1 94.94 358 ILE B N 1
ATOM 6596 C CA . ILE B 1 358 ? 15.195 6.816 13.836 1 94.94 358 ILE B CA 1
ATOM 6597 C C . ILE B 1 358 ? 16.094 6.457 15.016 1 94.94 358 ILE B C 1
ATOM 6599 O O . ILE B 1 358 ? 16.141 7.176 16.016 1 94.94 358 ILE B O 1
ATOM 6603 N N . ASP B 1 359 ? 16.734 5.355 15.031 1 85.69 359 ASP B N 1
ATOM 6604 C CA . ASP B 1 359 ? 17.578 4.84 16.109 1 85.69 359 ASP B CA 1
ATOM 6605 C C . ASP B 1 359 ? 18.719 5.809 16.422 1 85.69 359 ASP B C 1
ATOM 6607 O O . ASP B 1 359 ? 19.078 5.992 17.594 1 85.69 359 ASP B O 1
ATOM 6611 N N . LYS B 1 360 ? 19.156 6.422 15.484 1 77.31 360 LYS B N 1
ATOM 6612 C CA . LYS B 1 360 ? 20.297 7.32 15.695 1 77.31 360 LYS B CA 1
ATOM 6613 C C . LYS B 1 360 ? 19.812 8.719 16.078 1 77.31 360 LYS B C 1
ATOM 6615 O O . LYS B 1 360 ? 18.625 9.031 15.984 1 77.31 360 LYS B O 1
ATOM 6620 N N . SER B 1 361 ? 20.578 9.414 16.766 1 84.38 361 SER B N 1
ATOM 6621 C CA . SER B 1 361 ? 20.25 10.781 17.141 1 84.38 361 SER B CA 1
ATOM 6622 C C . SER B 1 361 ? 19.953 11.641 15.922 1 84.38 361 SER B C 1
ATOM 6624 O O . SER B 1 361 ? 19.516 12.781 16.047 1 84.38 361 SER B O 1
ATOM 6626 N N . ARG B 1 362 ? 19.938 10.93 14.805 1 88.06 362 ARG B N 1
ATOM 6627 C CA . ARG B 1 362 ? 19.781 11.625 13.531 1 88.06 362 ARG B CA 1
ATOM 6628 C C . ARG B 1 362 ? 18.359 12.18 13.383 1 88.06 362 ARG B C 1
ATOM 6630 O O . ARG B 1 362 ? 18.172 13.297 12.906 1 88.06 362 ARG B O 1
ATOM 6637 N N . TYR B 1 363 ? 17.5 11.406 13.82 1 94.75 363 TYR B N 1
ATOM 6638 C CA . TYR B 1 363 ? 16.109 11.789 13.633 1 94.75 363 TYR B CA 1
ATOM 6639 C C . TYR B 1 363 ? 15.758 13 14.492 1 94.75 363 TYR B C 1
ATOM 6641 O O . TYR B 1 363 ? 15.172 13.969 14 1 94.75 363 TYR B O 1
ATOM 6649 N N . GLU B 1 364 ? 16.125 12.945 15.719 1 93.06 364 GLU B N 1
ATOM 6650 C CA . GLU B 1 364 ? 15.82 14.062 16.609 1 93.06 364 GLU B CA 1
ATOM 6651 C C . GLU B 1 364 ? 16.562 15.328 16.188 1 93.06 364 GLU B C 1
ATOM 6653 O O . GLU B 1 364 ? 16.031 16.438 16.328 1 93.06 364 GLU B O 1
ATOM 6658 N N . ASN B 1 365 ? 17.781 15.148 15.758 1 94.31 365 ASN B N 1
ATOM 6659 C CA . ASN B 1 365 ? 18.516 16.297 15.25 1 94.31 365 ASN B CA 1
ATOM 6660 C C . ASN B 1 365 ? 17.812 16.938 14.055 1 94.31 365 ASN B C 1
ATOM 6662 O O . ASN B 1 365 ? 17.719 18.156 13.969 1 94.31 365 ASN B O 1
ATOM 6666 N N . HIS B 1 366 ? 17.375 16.125 13.227 1 96.31 366 HIS B N 1
ATOM 6667 C CA . HIS B 1 366 ? 16.625 16.609 12.078 1 96.31 366 HIS B CA 1
ATOM 6668 C C . HIS B 1 366 ? 15.336 17.297 12.516 1 96.31 366 HIS B C 1
ATOM 6670 O O . HIS B 1 366 ? 15.016 18.391 12.023 1 96.31 366 HIS B O 1
ATOM 6676 N N . LEU B 1 367 ? 14.664 16.688 13.438 1 96.5 367 LEU B N 1
ATOM 6677 C CA . LEU B 1 367 ? 13.391 17.234 13.891 1 96.5 367 LEU B CA 1
ATOM 6678 C C . LEU B 1 367 ? 13.594 18.609 14.523 1 96.5 367 LEU B C 1
ATOM 6680 O O . LEU B 1 367 ? 12.781 19.516 14.32 1 96.5 367 LEU B O 1
ATOM 6684 N N . ARG B 1 368 ? 14.617 18.766 15.273 1 94.56 368 ARG B N 1
ATOM 6685 C CA . ARG B 1 368 ? 14.906 20.047 15.898 1 94.56 368 ARG B CA 1
ATOM 6686 C C . ARG B 1 368 ? 15.094 21.141 14.852 1 94.56 368 ARG B C 1
ATOM 6688 O O . ARG B 1 368 ? 14.562 22.234 15 1 94.56 368 ARG B O 1
ATOM 6695 N N . GLN B 1 369 ? 15.812 20.797 13.836 1 95.12 369 GLN B N 1
ATOM 6696 C CA . GLN B 1 369 ? 16.047 21.75 12.758 1 95.12 369 GLN B CA 1
ATOM 6697 C C . GLN B 1 369 ? 14.758 22.062 12 1 95.12 369 GLN B C 1
ATOM 6699 O O . GLN B 1 369 ? 14.477 23.203 11.672 1 95.12 369 GLN B O 1
ATOM 6704 N N . LEU B 1 370 ? 14.039 21.016 11.766 1 96.75 370 LEU B N 1
ATOM 6705 C CA . LEU B 1 370 ? 12.773 21.172 11.055 1 96.75 370 LEU B CA 1
ATOM 6706 C C . LEU B 1 370 ? 11.805 22.047 11.852 1 96.75 370 LEU B C 1
ATOM 6708 O O . LEU B 1 370 ? 11.195 22.953 11.297 1 96.75 370 LEU B O 1
ATOM 6712 N N . ARG B 1 371 ? 11.688 21.797 13.156 1 96.5 371 ARG B N 1
ATOM 6713 C CA . ARG B 1 371 ? 10.812 22.578 14.031 1 96.5 371 ARG B CA 1
ATOM 6714 C C . ARG B 1 371 ? 11.203 24.047 14.031 1 96.5 371 ARG B C 1
ATOM 6716 O O . ARG B 1 371 ? 10.336 24.922 13.93 1 96.5 371 ARG B O 1
ATOM 6723 N N . SER B 1 372 ? 12.422 24.25 14.078 1 93.88 372 SER B N 1
ATOM 6724 C CA . SER B 1 372 ? 12.922 25.625 14.109 1 93.88 372 SER B CA 1
ATOM 6725 C C . SER B 1 372 ? 12.578 26.359 12.812 1 93.88 372 SER B C 1
ATOM 6727 O O . SER B 1 372 ? 12.086 27.484 12.844 1 93.88 372 SER B O 1
ATOM 6729 N N . SER B 1 373 ? 12.836 25.719 11.719 1 95.31 373 SER B N 1
ATOM 6730 C CA . SER B 1 373 ? 12.562 26.312 10.422 1 95.31 373 SER B CA 1
ATOM 6731 C C . SER B 1 373 ? 11.07 26.594 10.242 1 95.31 373 SER B C 1
ATOM 6733 O O . SER B 1 373 ? 10.68 27.641 9.734 1 95.31 373 SER B O 1
ATOM 6735 N N . LEU B 1 374 ? 10.289 25.688 10.68 1 96.69 374 LEU B N 1
ATOM 6736 C CA . LEU B 1 374 ? 8.852 25.812 10.508 1 96.69 374 LEU B CA 1
ATOM 6737 C C . LEU B 1 374 ? 8.281 26.891 11.422 1 96.69 374 LEU B C 1
ATOM 6739 O O . LEU B 1 374 ? 7.383 27.641 11.031 1 96.69 374 LEU B O 1
ATOM 6743 N N . GLN B 1 375 ? 8.789 26.953 12.625 1 93.62 375 GLN B N 1
ATOM 6744 C CA . GLN B 1 375 ? 8.352 28 13.539 1 93.62 375 GLN B CA 1
ATOM 6745 C C . GLN B 1 375 ? 8.703 29.391 13.008 1 93.62 375 GLN B C 1
ATOM 6747 O O . GLN B 1 375 ? 7.902 30.328 13.102 1 93.62 375 GLN B O 1
ATOM 6752 N N . HIS B 1 376 ? 9.844 29.5 12.422 1 91.12 376 HIS B N 1
ATOM 6753 C CA . HIS B 1 376 ? 10.25 30.75 11.789 1 91.12 376 HIS B CA 1
ATOM 6754 C C . HIS B 1 376 ? 9.328 31.094 10.625 1 91.12 376 HIS B C 1
ATOM 6756 O O . HIS B 1 376 ? 8.914 32.25 10.484 1 91.12 376 HIS B O 1
ATOM 6762 N N . ASN B 1 377 ? 9.102 30.094 9.805 1 95.19 377 ASN B N 1
ATOM 6763 C CA . ASN B 1 377 ? 8.188 30.297 8.68 1 95.19 377 ASN B CA 1
ATOM 6764 C C . ASN B 1 377 ? 6.824 30.797 9.148 1 95.19 377 ASN B C 1
ATOM 6766 O O . ASN B 1 377 ? 6.242 31.703 8.539 1 95.19 377 ASN B O 1
ATOM 6770 N N . LEU B 1 378 ? 6.316 30.203 10.242 1 94.44 378 LEU B N 1
ATOM 6771 C CA . LEU B 1 378 ? 5.004 30.578 10.766 1 94.44 378 LEU B CA 1
ATOM 6772 C C . LEU B 1 378 ? 4.926 32.094 11.016 1 94.44 378 LEU B C 1
ATOM 6774 O O . LEU B 1 378 ? 3.975 32.75 10.586 1 94.44 378 LEU B O 1
ATOM 6778 N N . HIS B 1 379 ? 5.895 32.594 11.57 1 88.94 379 HIS B N 1
ATOM 6779 C CA . HIS B 1 379 ? 5.895 34.031 11.922 1 88.94 379 HIS B CA 1
ATOM 6780 C C . HIS B 1 379 ? 5.953 34.906 10.672 1 88.94 379 HIS B C 1
ATOM 6782 O O . HIS B 1 379 ? 5.289 35.938 10.602 1 88.94 379 HIS B O 1
ATOM 6788 N N . LYS B 1 380 ? 6.711 34.469 9.758 1 92.38 380 LYS B N 1
ATOM 6789 C CA . LYS B 1 380 ? 6.816 35.219 8.516 1 92.38 380 LYS B CA 1
ATOM 6790 C C . LYS B 1 380 ? 5.504 35.188 7.734 1 92.38 380 LYS B C 1
ATOM 6792 O O . LYS B 1 380 ? 5.078 36.188 7.176 1 92.38 380 LYS B O 1
ATOM 6797 N N . TYR B 1 381 ? 4.926 34.031 7.695 1 96 381 TYR B N 1
ATOM 6798 C CA . TYR B 1 381 ? 3.639 33.906 7.027 1 96 381 TYR B CA 1
ATOM 6799 C C . TYR B 1 381 ? 2.586 34.781 7.672 1 96 381 TYR B C 1
ATOM 6801 O O . TYR B 1 381 ? 1.848 35.5 6.977 1 96 381 TYR B O 1
ATOM 6809 N N . LEU B 1 382 ? 2.531 34.75 8.977 1 91.75 382 LEU B N 1
ATOM 6810 C CA . LEU B 1 382 ? 1.542 35.531 9.711 1 91.75 382 LEU B CA 1
ATOM 6811 C C . LEU B 1 382 ? 1.733 37.031 9.461 1 91.75 382 LEU B C 1
ATOM 6813 O O . LEU B 1 382 ? 0.757 37.781 9.344 1 91.75 382 LEU B O 1
ATOM 6817 N N . HIS B 1 383 ? 2.936 37.406 9.305 1 88.88 383 HIS B N 1
ATOM 6818 C CA . HIS B 1 383 ? 3.238 38.781 9.008 1 88.88 383 HIS B CA 1
ATOM 6819 C C . HIS B 1 383 ? 2.668 39.219 7.656 1 88.88 383 HIS B C 1
ATOM 6821 O O . HIS B 1 383 ? 1.993 40.219 7.551 1 88.88 383 HIS B O 1
ATOM 6827 N N . ILE B 1 384 ? 2.924 38.406 6.68 1 94 384 ILE B N 1
ATOM 6828 C CA . ILE B 1 384 ? 2.447 38.688 5.332 1 94 384 ILE B CA 1
ATOM 6829 C C . ILE B 1 384 ? 0.92 38.656 5.309 1 94 384 ILE B C 1
ATOM 6831 O O . ILE B 1 384 ? 0.284 39.5 4.676 1 94 384 ILE B O 1
ATOM 6835 N N . ILE B 1 385 ? 0.356 37.75 5.98 1 94.25 385 ILE B N 1
ATOM 6836 C CA . ILE B 1 385 ? -1.096 37.625 6.016 1 94.25 385 ILE B CA 1
ATOM 6837 C C . ILE B 1 385 ? -1.715 38.875 6.66 1 94.25 385 ILE B C 1
ATOM 6839 O O . ILE B 1 385 ? -2.688 39.406 6.148 1 94.25 385 ILE B O 1
ATOM 6843 N N . GLN B 1 386 ? -1.19 39.281 7.688 1 89.25 386 GLN B N 1
ATOM 6844 C CA . GLN B 1 386 ? -1.688 40.469 8.383 1 89.25 386 GLN B CA 1
ATOM 6845 C C . GLN B 1 386 ? -1.587 41.719 7.496 1 89.25 386 GLN B C 1
ATOM 6847 O O . GLN B 1 386 ? -2.486 42.562 7.496 1 89.25 386 GLN B O 1
ATOM 6852 N N . GLU B 1 387 ? -0.574 41.75 6.715 1 89.19 387 GLU B N 1
ATOM 6853 C CA . GLU B 1 387 ? -0.268 42.969 5.953 1 89.19 387 GLU B CA 1
ATOM 6854 C C . GLU B 1 387 ? -1.037 43 4.633 1 89.19 387 GLU B C 1
ATOM 6856 O O . GLU B 1 387 ? -1.473 44.062 4.188 1 89.19 387 GLU B O 1
ATOM 6861 N N . TYR B 1 388 ? -1.2 41.875 4.027 1 91.94 388 TYR B N 1
ATOM 6862 C CA . TYR B 1 388 ? -1.602 41.906 2.627 1 91.94 388 TYR B CA 1
ATOM 6863 C C . TYR B 1 388 ? -2.943 41.219 2.42 1 91.94 388 TYR B C 1
ATOM 6865 O O . TYR B 1 388 ? -3.584 41.406 1.381 1 91.94 388 TYR B O 1
ATOM 6873 N N . PHE B 1 389 ? -3.336 40.438 3.346 1 95 389 PHE B N 1
ATOM 6874 C CA . PHE B 1 389 ? -4.625 39.75 3.215 1 95 389 PHE B CA 1
ATOM 6875 C C . PHE B 1 389 ? -5.758 40.688 3.648 1 95 389 PHE B C 1
ATOM 6877 O O . PHE B 1 389 ? -5.516 41.719 4.246 1 95 389 PHE B O 1
ATOM 6884 N N . PRO B 1 390 ? -7.008 40.281 3.303 1 91.31 390 PRO B N 1
ATOM 6885 C CA . PRO B 1 390 ? -8.133 41.156 3.701 1 91.31 390 PRO B CA 1
ATOM 6886 C C . PRO B 1 390 ? -8.148 41.438 5.203 1 91.31 390 PRO B C 1
ATOM 6888 O O . PRO B 1 390 ? -7.797 40.562 6.004 1 91.31 390 PRO B O 1
ATOM 6891 N N . GLU B 1 391 ? -8.586 42.531 5.633 1 82.38 391 GLU B N 1
ATOM 6892 C CA . GLU B 1 391 ? -8.516 43.031 6.996 1 82.38 391 GLU B CA 1
ATOM 6893 C C . GLU B 1 391 ? -9.242 42.125 7.969 1 82.38 391 GLU B C 1
ATOM 6895 O O . GLU B 1 391 ? -8.805 41.938 9.109 1 82.38 391 GLU B O 1
ATOM 6900 N N . ASN B 1 392 ? -10.266 41.5 7.695 1 85.25 392 ASN B N 1
ATOM 6901 C CA . ASN B 1 392 ? -11.039 40.688 8.633 1 85.25 392 ASN B CA 1
ATOM 6902 C C . ASN B 1 392 ? -10.68 39.219 8.523 1 85.25 392 ASN B C 1
ATOM 6904 O O . ASN B 1 392 ? -11.43 38.344 8.977 1 85.25 392 ASN B O 1
ATOM 6908 N N . THR B 1 393 ? -9.422 39.031 8.031 1 91.88 393 THR B N 1
ATOM 6909 C CA . THR B 1 393 ? -8.969 37.625 7.926 1 91.88 393 THR B CA 1
ATOM 6910 C C . THR B 1 393 ? -8.664 37.062 9.305 1 91.88 393 THR B C 1
ATOM 6912 O O . THR B 1 393 ? -7.945 37.688 10.094 1 91.88 393 THR B O 1
ATOM 6915 N N . LYS B 1 394 ? -9.32 35.969 9.633 1 91.5 394 LYS B N 1
ATOM 6916 C CA . LYS B 1 394 ? -8.984 35.188 10.82 1 91.5 394 LYS B CA 1
ATOM 6917 C C . LYS B 1 394 ? -8.031 34.062 10.484 1 91.5 394 LYS B C 1
ATOM 6919 O O . LYS B 1 394 ? -8.18 33.406 9.438 1 91.5 394 LYS B O 1
ATOM 6924 N N . VAL B 1 395 ? -7.035 33.875 11.312 1 93.31 395 VAL B N 1
ATOM 6925 C CA . VAL B 1 395 ? -6.039 32.844 11.039 1 93.31 395 VAL B CA 1
ATOM 6926 C C . VAL B 1 395 ? -5.715 32.094 12.32 1 93.31 395 VAL B C 1
ATOM 6928 O O . VAL B 1 395 ? -5.688 32.656 13.406 1 93.31 395 VAL B O 1
ATOM 6931 N N . THR B 1 396 ? -5.539 30.797 12.203 1 91.88 396 THR B N 1
ATOM 6932 C CA . THR B 1 396 ? -5.109 30 13.336 1 91.88 396 THR B CA 1
ATOM 6933 C C . THR B 1 396 ? -3.648 30.281 13.68 1 91.88 396 THR B C 1
ATOM 6935 O O . THR B 1 396 ? -2.9 30.797 12.844 1 91.88 396 THR B O 1
ATOM 6938 N N . PHE B 1 397 ? -3.268 30 14.906 1 90 397 PHE B N 1
ATOM 6939 C CA . PHE B 1 397 ? -1.9 30.141 15.391 1 90 397 PHE B CA 1
ATOM 6940 C C . PHE B 1 397 ? -1.421 28.859 16.047 1 90 397 PHE B C 1
ATOM 6942 O O . PHE B 1 397 ? -1.353 28.766 17.281 1 90 397 PHE B O 1
ATOM 6949 N N . PRO B 1 398 ? -0.979 27.922 15.25 1 93.44 398 PRO B N 1
ATOM 6950 C CA . PRO B 1 398 ? -0.622 26.594 15.781 1 93.44 398 PRO B CA 1
ATOM 6951 C C . PRO B 1 398 ? 0.687 26.625 16.562 1 93.44 398 PRO B C 1
ATOM 6953 O O . PRO B 1 398 ? 1.585 27.406 16.266 1 93.44 398 PRO B O 1
ATOM 6956 N N . ASP B 1 399 ? 0.808 25.719 17.5 1 92.81 399 ASP B N 1
ATOM 6957 C CA . ASP B 1 399 ? 2.027 25.531 18.281 1 92.81 399 ASP B CA 1
ATOM 6958 C C . ASP B 1 399 ? 2.836 24.344 17.75 1 92.81 399 ASP B C 1
ATOM 6960 O O . ASP B 1 399 ? 3.584 23.719 18.484 1 92.81 399 ASP B O 1
ATOM 6964 N N . GLY B 1 400 ? 2.641 24.047 16.547 1 96.44 400 GLY B N 1
ATOM 6965 C CA . GLY B 1 400 ? 3.312 22.969 15.844 1 96.44 400 GLY B CA 1
ATOM 6966 C C . GLY B 1 400 ? 2.717 22.688 14.477 1 96.44 400 GLY B C 1
ATOM 6967 O O . GLY B 1 400 ? 1.887 23.453 13.984 1 96.44 400 GLY B O 1
ATOM 6968 N N . GLY B 1 401 ? 3.209 21.594 13.789 1 97.19 401 GLY B N 1
ATOM 6969 C CA . GLY B 1 401 ? 2.793 21.297 12.422 1 97.19 401 GLY B CA 1
ATOM 6970 C C . GLY B 1 401 ? 3.312 22.312 11.414 1 97.19 401 GLY B C 1
ATOM 6971 O O . GLY B 1 401 ? 4.402 22.859 11.586 1 97.19 401 GLY B O 1
ATOM 6972 N N . PHE B 1 402 ? 2.58 22.516 10.32 1 98.12 402 PHE B N 1
ATOM 6973 C CA . PHE B 1 402 ? 2.998 23.484 9.312 1 98.12 402 PHE B CA 1
ATOM 6974 C C . PHE B 1 402 ? 1.833 23.859 8.406 1 98.12 402 PHE B C 1
ATOM 6976 O O . PHE B 1 402 ? 2.016 24.062 7.207 1 98.12 402 PHE B O 1
ATOM 6983 N N . LEU B 1 403 ? 0.622 23.859 9.078 1 97.62 403 LEU B N 1
ATOM 6984 C CA . LEU B 1 403 ? -0.587 24.234 8.344 1 97.62 403 LEU B CA 1
ATOM 6985 C C . LEU B 1 403 ? -1.3 25.391 9.031 1 97.62 403 LEU B C 1
ATOM 6987 O O . LEU B 1 403 ? -1.369 25.453 10.258 1 97.62 403 LEU B O 1
ATOM 6991 N N . LEU B 1 404 ? -1.81 26.312 8.219 1 96.56 404 LEU B N 1
ATOM 6992 C CA . LEU B 1 404 ? -2.625 27.438 8.656 1 96.56 404 LEU B CA 1
ATOM 6993 C C . LEU B 1 404 ? -4.023 27.375 8.055 1 96.56 404 LEU B C 1
ATOM 6995 O O . LEU B 1 404 ? -4.176 27.031 6.879 1 96.56 404 LEU B O 1
ATOM 6999 N N . TRP B 1 405 ? -4.941 27.641 8.891 1 97 405 TRP B N 1
ATOM 7000 C CA . TRP B 1 405 ? -6.316 27.781 8.422 1 97 405 TRP B CA 1
ATOM 7001 C C . TRP B 1 405 ? -6.762 29.25 8.477 1 97 405 TRP B C 1
ATOM 7003 O O . TRP B 1 405 ? -6.613 29.906 9.5 1 97 405 TRP B O 1
ATOM 7013 N N . LEU B 1 406 ? -7.289 29.719 7.375 1 96.75 406 LEU B N 1
ATOM 7014 C CA . LEU B 1 406 ? -7.746 31.094 7.289 1 96.75 406 LEU B CA 1
ATOM 7015 C C . LEU B 1 406 ? -9.242 31.156 7.012 1 96.75 406 LEU B C 1
ATOM 7017 O O . LEU B 1 406 ? -9.758 30.375 6.199 1 96.75 406 LEU B O 1
ATOM 7021 N N . GLU B 1 407 ? -9.883 32 7.68 1 94.75 407 GLU B N 1
ATOM 7022 C CA . GLU B 1 407 ? -11.258 32.406 7.387 1 94.75 407 GLU B CA 1
ATOM 7023 C C . GLU B 1 407 ? -11.312 33.844 6.887 1 94.75 407 GLU B C 1
ATOM 7025 O O . GLU B 1 407 ? -10.938 34.781 7.605 1 94.75 407 GLU B O 1
ATOM 7030 N N . LEU B 1 408 ? -11.758 34 5.684 1 94.81 408 LEU B N 1
ATOM 7031 C CA . LEU B 1 408 ? -11.828 35.281 5.047 1 94.81 408 LEU B CA 1
ATOM 7032 C C . LEU B 1 408 ? -13.234 35.875 5.16 1 94.81 408 LEU B C 1
ATOM 7034 O O . LEU B 1 408 ? -14.109 35.281 5.797 1 94.81 408 LEU B O 1
ATOM 7038 N N . ASP B 1 409 ? -13.352 37.062 4.617 1 90.38 409 ASP B N 1
ATOM 7039 C CA . ASP B 1 409 ? -14.672 37.688 4.516 1 90.38 409 ASP B CA 1
ATOM 7040 C C . ASP B 1 409 ? -15.656 36.75 3.818 1 90.38 409 ASP B C 1
ATOM 7042 O O . ASP B 1 409 ? -15.312 36.094 2.828 1 90.38 409 ASP B O 1
ATOM 7046 N N . PRO B 1 410 ? -16.859 36.656 4.316 1 89.25 410 PRO B N 1
ATOM 7047 C CA . PRO B 1 410 ? -17.844 35.719 3.768 1 89.25 410 PRO B CA 1
ATOM 7048 C C . PRO B 1 410 ? -18.141 35.969 2.291 1 89.25 410 PRO B C 1
ATOM 7050 O O . PRO B 1 410 ? -18.656 35.094 1.6 1 89.25 410 PRO B O 1
ATOM 7053 N N . ARG B 1 411 ? -17.828 37.156 1.793 1 91.56 411 ARG B N 1
ATOM 7054 C CA . ARG B 1 411 ? -18.078 37.5 0.396 1 91.56 411 ARG B CA 1
ATOM 7055 C C . ARG B 1 411 ? -17.016 36.875 -0.518 1 91.56 411 ARG B C 1
ATOM 7057 O O . ARG B 1 411 ? -17.219 36.812 -1.734 1 91.56 411 ARG B O 1
ATOM 7064 N N . ILE B 1 412 ? -15.961 36.375 0.028 1 93.25 412 ILE B N 1
ATOM 7065 C CA . ILE B 1 412 ? -14.883 35.781 -0.75 1 93.25 412 ILE B CA 1
ATOM 7066 C C . ILE B 1 412 ? -15.125 34.281 -0.898 1 93.25 412 ILE B C 1
ATOM 7068 O O . ILE B 1 412 ? -15.43 33.594 0.082 1 93.25 412 ILE B O 1
ATOM 7072 N N . ASN B 1 413 ? -15.07 33.812 -2.09 1 93.81 413 ASN B N 1
ATOM 7073 C CA . ASN B 1 413 ? -15.164 32.406 -2.373 1 93.81 413 ASN B CA 1
ATOM 7074 C C . ASN B 1 413 ? -13.828 31.828 -2.844 1 93.81 413 ASN B C 1
ATOM 7076 O O . ASN B 1 413 ? -13.43 32.031 -3.99 1 93.81 413 ASN B O 1
ATOM 7080 N N . THR B 1 414 ? -13.195 31.031 -2.006 1 95.19 414 THR B N 1
ATOM 7081 C CA . THR B 1 414 ? -11.844 30.562 -2.279 1 95.19 414 THR B CA 1
ATOM 7082 C C . THR B 1 414 ? -11.852 29.5 -3.373 1 95.19 414 THR B C 1
ATOM 7084 O O . THR B 1 414 ? -10.844 29.281 -4.047 1 95.19 414 THR B O 1
ATOM 7087 N N . GLY B 1 415 ? -12.922 28.766 -3.557 1 92.62 415 GLY B N 1
ATOM 7088 C CA . GLY B 1 415 ? -13.039 27.844 -4.672 1 92.62 415 GLY B CA 1
ATOM 7089 C C . GLY B 1 415 ? -13.016 28.531 -6.023 1 92.62 415 GLY B C 1
ATOM 7090 O O . GLY B 1 415 ? -12.367 28.062 -6.957 1 92.62 415 GLY B O 1
ATOM 7091 N N . LEU B 1 416 ? -13.703 29.594 -6.129 1 90.75 416 LEU B N 1
ATOM 7092 C CA . LEU B 1 416 ? -13.789 30.359 -7.375 1 90.75 416 LEU B CA 1
ATOM 7093 C C . LEU B 1 416 ? -12.461 31.047 -7.676 1 90.75 416 LEU B C 1
ATOM 7095 O O . LEU B 1 416 ? -12.117 31.25 -8.844 1 90.75 416 LEU B O 1
ATOM 7099 N N . LEU B 1 417 ? -11.727 31.391 -6.676 1 93.75 417 LEU B N 1
ATOM 7100 C CA . LEU B 1 417 ? -10.492 32.156 -6.852 1 93.75 417 LEU B CA 1
ATOM 7101 C C . LEU B 1 417 ? -9.305 31.219 -7.062 1 93.75 417 LEU B C 1
ATOM 7103 O O . LEU B 1 417 ? -8.18 31.672 -7.285 1 93.75 417 LEU B O 1
ATOM 7107 N N . TYR B 1 418 ? -9.508 29.922 -7.031 1 92.69 418 TYR B N 1
ATOM 7108 C CA . TYR B 1 418 ? -8.406 28.969 -7.156 1 92.69 418 TYR B CA 1
ATOM 7109 C C . TYR B 1 418 ? -7.746 29.078 -8.523 1 92.69 418 TYR B C 1
ATOM 7111 O O . TYR B 1 418 ? -6.516 29.125 -8.625 1 92.69 418 TYR B O 1
ATOM 7119 N N . GLU B 1 419 ? -8.547 29.109 -9.609 1 88.38 419 GLU B N 1
ATOM 7120 C CA . GLU B 1 419 ? -8 29.156 -10.961 1 88.38 419 GLU B CA 1
ATOM 7121 C C . GLU B 1 419 ? -7.219 30.453 -11.188 1 88.38 419 GLU B C 1
ATOM 7123 O O . GLU B 1 419 ? -6.117 30.422 -11.742 1 88.38 419 GLU B O 1
ATOM 7128 N N . PRO B 1 420 ? -7.773 31.594 -10.82 1 91.06 420 PRO B N 1
ATOM 7129 C CA . PRO B 1 420 ? -6.988 32.844 -10.891 1 91.06 420 PRO B CA 1
ATOM 7130 C C . PRO B 1 420 ? -5.656 32.719 -10.148 1 91.06 420 PRO B C 1
ATOM 7132 O O . PRO B 1 420 ? -4.637 33.219 -10.625 1 91.06 420 PRO B O 1
ATOM 7135 N N . ALA B 1 421 ? -5.652 32.156 -8.969 1 94.19 421 ALA B N 1
ATOM 7136 C CA . ALA B 1 421 ? -4.418 31.984 -8.211 1 94.19 421 ALA B CA 1
ATOM 7137 C C . ALA B 1 421 ? -3.443 31.078 -8.961 1 94.19 421 ALA B C 1
ATOM 7139 O O . ALA B 1 421 ? -2.242 31.344 -9 1 94.19 421 ALA B O 1
ATOM 7140 N N . LEU B 1 422 ? -3.996 30.016 -9.555 1 90.25 422 LEU B N 1
ATOM 7141 C CA . LEU B 1 422 ? -3.18 29.078 -10.305 1 90.25 422 LEU B CA 1
ATOM 7142 C C . LEU B 1 422 ? -2.5 29.75 -11.484 1 90.25 422 LEU B C 1
ATOM 7144 O O . LEU B 1 422 ? -1.348 29.453 -11.805 1 90.25 422 LEU B O 1
ATOM 7148 N N . ARG B 1 423 ? -3.188 30.578 -12.164 1 87.06 423 ARG B N 1
ATOM 7149 C CA . ARG B 1 423 ? -2.633 31.328 -13.289 1 87.06 423 ARG B CA 1
ATOM 7150 C C . ARG B 1 423 ? -1.471 32.219 -12.844 1 87.06 423 ARG B C 1
ATOM 7152 O O . ARG B 1 423 ? -0.572 32.5 -13.633 1 87.06 423 ARG B O 1
ATOM 7159 N N . LEU B 1 424 ? -1.488 32.594 -11.555 1 90.62 424 LEU B N 1
ATOM 7160 C CA . LEU B 1 424 ? -0.398 33.375 -10.992 1 90.62 424 LEU B CA 1
ATOM 7161 C C . LEU B 1 424 ? 0.721 32.469 -10.484 1 90.62 424 LEU B C 1
ATOM 7163 O O . LEU B 1 424 ? 1.691 32.938 -9.891 1 90.62 424 LEU B O 1
ATOM 7167 N N . GLY B 1 425 ? 0.495 31.156 -10.625 1 91.19 425 GLY B N 1
ATOM 7168 C CA . GLY B 1 425 ? 1.507 30.203 -10.188 1 91.19 425 GLY B CA 1
ATOM 7169 C C . GLY B 1 425 ? 1.402 29.859 -8.711 1 91.19 425 GLY B C 1
ATOM 7170 O O . GLY B 1 425 ? 2.4 29.516 -8.078 1 91.19 425 GLY B O 1
ATOM 7171 N N . ILE B 1 426 ? 0.202 30.031 -8.164 1 95.06 426 ILE B N 1
ATOM 7172 C CA . ILE B 1 426 ? 0.012 29.812 -6.738 1 95.06 426 ILE B CA 1
ATOM 7173 C C . ILE B 1 426 ? -1.047 28.734 -6.52 1 95.06 426 ILE B C 1
ATOM 7175 O O . ILE B 1 426 ? -2.141 28.797 -7.082 1 95.06 426 ILE B O 1
ATOM 7179 N N . LYS B 1 427 ? -0.694 27.766 -5.723 1 94.69 427 LYS B N 1
ATOM 7180 C CA . LYS B 1 427 ? -1.655 26.75 -5.297 1 94.69 427 LYS B CA 1
ATOM 7181 C C . LYS B 1 427 ? -1.97 26.875 -3.809 1 94.69 427 LYS B C 1
ATOM 7183 O O . LYS B 1 427 ? -1.078 27.156 -3.002 1 94.69 427 LYS B O 1
ATOM 7188 N N . TYR B 1 428 ? -3.164 26.781 -3.477 1 96.12 428 TYR B N 1
ATOM 7189 C CA . TYR B 1 428 ? -3.623 26.672 -2.096 1 96.12 428 TYR B CA 1
ATOM 7190 C C . TYR B 1 428 ? -4.766 25.672 -1.982 1 96.12 428 TYR B C 1
ATOM 7192 O O . TYR B 1 428 ? -5.219 25.125 -2.988 1 96.12 428 TYR B O 1
ATOM 7200 N N . ALA B 1 429 ? -5.195 25.344 -0.769 1 96.5 429 ALA B N 1
ATOM 7201 C CA . ALA B 1 429 ? -6.289 24.391 -0.577 1 96.5 429 ALA B CA 1
ATOM 7202 C C . ALA B 1 429 ? -7.57 25.109 -0.152 1 96.5 429 ALA B C 1
ATOM 7204 O O . ALA B 1 429 ? -7.676 25.578 0.98 1 96.5 429 ALA B O 1
ATOM 7205 N N . PRO B 1 430 ? -8.562 25.125 -1.014 1 96.12 430 PRO B N 1
ATOM 7206 C CA . PRO B 1 430 ? -9.828 25.766 -0.643 1 96.12 430 PRO B CA 1
ATOM 7207 C C . PRO B 1 430 ? -10.523 25.047 0.516 1 96.12 430 PRO B C 1
ATOM 7209 O O . PRO B 1 430 ? -10.477 23.812 0.61 1 96.12 430 PRO B O 1
ATOM 7212 N N . GLY B 1 431 ? -11.188 25.828 1.321 1 96.06 431 GLY B N 1
ATOM 7213 C CA . GLY B 1 431 ? -11.812 25.312 2.527 1 96.06 431 GLY B CA 1
ATOM 7214 C C . GLY B 1 431 ? -12.836 24.219 2.248 1 96.06 431 GLY B C 1
ATOM 7215 O O . GLY B 1 431 ? -12.969 23.281 3.023 1 96.06 431 GLY B O 1
ATOM 7216 N N . ARG B 1 432 ? -13.461 24.281 1.116 1 93.44 432 ARG B N 1
ATOM 7217 C CA . ARG B 1 432 ? -14.531 23.359 0.755 1 93.44 432 ARG B CA 1
ATOM 7218 C C . ARG B 1 432 ? -14.016 21.938 0.634 1 93.44 432 ARG B C 1
ATOM 7220 O O . ARG B 1 432 ? -14.789 20.969 0.697 1 93.44 432 ARG B O 1
ATOM 7227 N N . MET B 1 433 ? -12.75 21.75 0.521 1 94.31 433 MET B N 1
ATOM 7228 C CA . MET B 1 433 ? -12.133 20.438 0.392 1 94.31 433 MET B CA 1
ATOM 7229 C C . MET B 1 433 ? -12.211 19.672 1.708 1 94.31 433 MET B C 1
ATOM 7231 O O . MET B 1 433 ? -12.047 18.438 1.729 1 94.31 433 MET B O 1
ATOM 7235 N N . PHE B 1 434 ? -12.477 20.375 2.807 1 96.38 434 PHE B N 1
ATOM 7236 C CA . PHE B 1 434 ? -12.25 19.781 4.117 1 96.38 434 PHE B CA 1
ATOM 7237 C C . PHE B 1 434 ? -13.57 19.469 4.812 1 96.38 434 PHE B C 1
ATOM 7239 O O . PHE B 1 434 ? -13.633 19.406 6.039 1 96.38 434 PHE B O 1
ATOM 7246 N N . THR B 1 435 ? -14.633 19.359 4.047 1 94.75 435 THR B N 1
ATOM 7247 C CA . THR B 1 435 ? -15.961 19.031 4.566 1 94.75 435 THR B CA 1
ATOM 7248 C C . THR B 1 435 ? -16.828 18.406 3.48 1 94.75 435 THR B C 1
ATOM 7250 O O . THR B 1 435 ? -16.562 18.578 2.289 1 94.75 435 THR B O 1
ATOM 7253 N N . LEU B 1 436 ? -17.734 17.594 3.883 1 91.69 436 LEU B N 1
ATOM 7254 C CA . LEU B 1 436 ? -18.719 17.031 2.963 1 91.69 436 LEU B CA 1
ATOM 7255 C C . LEU B 1 436 ? -19.891 17.984 2.789 1 91.69 436 LEU B C 1
ATOM 7257 O O . LEU B 1 436 ? -20.719 17.812 1.887 1 91.69 436 LEU B O 1
ATOM 7261 N N . LYS B 1 437 ? -19.891 19.047 3.559 1 89.81 437 LYS B N 1
ATOM 7262 C CA . LYS B 1 437 ? -21 19.984 3.568 1 89.81 437 LYS B CA 1
ATOM 7263 C C . LYS B 1 437 ? -20.656 21.25 2.789 1 89.81 437 LYS B C 1
ATOM 7265 O O . LYS B 1 437 ? -19.5 21.453 2.414 1 89.81 437 LYS B O 1
ATOM 7270 N N . ASP B 1 438 ? -21.703 22 2.477 1 89.31 438 ASP B N 1
ATOM 7271 C CA . ASP B 1 438 ? -21.484 23.281 1.81 1 89.31 438 ASP B CA 1
ATOM 7272 C C . ASP B 1 438 ? -21.109 24.375 2.814 1 89.31 438 ASP B C 1
ATOM 7274 O O . ASP B 1 438 ? -21.922 25.25 3.127 1 89.31 438 ASP B O 1
ATOM 7278 N N . GLN B 1 439 ? -19.938 24.172 3.258 1 91.62 439 GLN B N 1
ATOM 7279 C CA . GLN B 1 439 ? -19.375 25.078 4.266 1 91.62 439 GLN B CA 1
ATOM 7280 C C . GLN B 1 439 ? -17.922 25.422 3.951 1 91.62 439 GLN B C 1
ATOM 7282 O O . GLN B 1 439 ? -17.312 24.828 3.059 1 91.62 439 GLN B O 1
ATOM 7287 N N . TYR B 1 440 ? -17.469 26.516 4.559 1 94.31 440 TYR B N 1
ATOM 7288 C CA . TYR B 1 440 ? -16.078 26.953 4.531 1 94.31 440 TYR B CA 1
ATOM 7289 C C . TYR B 1 440 ? -15.688 27.469 3.148 1 94.31 440 TYR B C 1
ATOM 7291 O O . TYR B 1 440 ? -14.547 27.312 2.717 1 94.31 440 TYR B O 1
ATOM 7299 N N . ASN B 1 441 ? -16.609 28.016 2.412 1 93.81 441 ASN B N 1
ATOM 7300 C CA . ASN B 1 441 ? -16.359 28.562 1.079 1 93.81 441 ASN B CA 1
ATOM 7301 C C . ASN B 1 441 ? -15.414 29.75 1.127 1 93.81 441 ASN B C 1
ATOM 7303 O O . ASN B 1 441 ? -14.742 30.062 0.139 1 93.81 441 ASN B O 1
ATOM 7307 N N . ASN B 1 442 ? -15.391 30.438 2.303 1 95.75 442 ASN B N 1
ATOM 7308 C CA . ASN B 1 442 ? -14.523 31.594 2.455 1 95.75 442 ASN B CA 1
ATOM 7309 C C . ASN B 1 442 ? -13.258 31.25 3.236 1 95.75 442 ASN B C 1
ATOM 7311 O O . ASN B 1 442 ? -12.633 32.125 3.826 1 95.75 442 ASN B O 1
ATOM 7315 N N . CYS B 1 443 ? -12.945 29.984 3.326 1 96.56 443 CYS B N 1
ATOM 7316 C CA . CYS B 1 443 ? -11.781 29.531 4.078 1 96.56 443 CYS B CA 1
ATOM 7317 C C . CYS B 1 443 ? -10.742 28.906 3.156 1 96.56 443 CYS B C 1
ATOM 7319 O O . CYS B 1 443 ? -11.07 28.516 2.031 1 96.56 443 CYS B O 1
ATOM 7321 N N . LEU B 1 444 ? -9.516 28.859 3.549 1 97.19 444 LEU B N 1
ATOM 7322 C CA . LEU B 1 444 ? -8.453 28.141 2.85 1 97.19 444 LEU B CA 1
ATOM 7323 C C . LEU B 1 444 ? -7.391 27.656 3.828 1 97.19 444 LEU B C 1
ATOM 7325 O O . LEU B 1 444 ? -7.293 28.156 4.949 1 97.19 444 LEU B O 1
ATOM 7329 N N . ARG B 1 445 ? -6.684 26.609 3.469 1 97.94 445 ARG B N 1
ATOM 7330 C CA . ARG B 1 445 ? -5.531 26.094 4.207 1 97.94 445 ARG B CA 1
ATOM 7331 C C . ARG B 1 445 ? -4.23 26.406 3.475 1 97.94 445 ARG B C 1
ATOM 7333 O O . ARG B 1 445 ? -4.137 26.234 2.26 1 97.94 445 ARG B O 1
ATOM 7340 N N . LEU B 1 446 ? -3.26 26.875 4.203 1 98.06 446 LEU B N 1
ATOM 7341 C CA . LEU B 1 446 ? -1.932 27.156 3.676 1 98.06 446 LEU B CA 1
ATOM 7342 C C . LEU B 1 446 ? -0.866 26.359 4.418 1 98.06 446 LEU B C 1
ATOM 7344 O O . LEU B 1 446 ? -0.885 26.281 5.648 1 98.06 446 LEU B O 1
ATOM 7348 N N . SER B 1 447 ? -0.006 25.781 3.643 1 97.94 447 SER B N 1
ATOM 7349 C CA . SER B 1 447 ? 1.154 25.125 4.234 1 97.94 447 SER B CA 1
ATOM 7350 C C . SER B 1 447 ? 2.332 26.094 4.359 1 97.94 447 SER B C 1
ATOM 7352 O O . SER B 1 447 ? 2.646 26.812 3.416 1 97.94 447 SER B O 1
ATOM 7354 N N . PHE B 1 448 ? 2.965 26.109 5.508 1 97.62 448 PHE B N 1
ATOM 7355 C CA . PHE B 1 448 ? 4.199 26.875 5.652 1 97.62 448 PHE B CA 1
ATOM 7356 C C . PHE B 1 448 ? 5.406 25.938 5.723 1 97.62 448 PHE B C 1
ATOM 7358 O O . PHE B 1 448 ? 6.418 26.281 6.34 1 97.62 448 PHE B O 1
ATOM 7365 N N . GLY B 1 449 ? 5.191 24.75 5.16 1 96.94 449 GLY B N 1
ATOM 7366 C CA . GLY B 1 449 ? 6.27 23.781 5.035 1 96.94 449 GLY B CA 1
ATOM 7367 C C . GLY B 1 449 ? 7.109 23.984 3.789 1 96.94 449 GLY B C 1
ATOM 7368 O O . GLY B 1 449 ? 7.633 23.016 3.225 1 96.94 449 GLY B O 1
ATOM 7369 N N . LEU B 1 450 ? 7.199 25.156 3.268 1 95.62 450 LEU B N 1
ATOM 7370 C CA . LEU B 1 450 ? 8.039 25.547 2.139 1 95.62 450 LEU B CA 1
ATOM 7371 C C . LEU B 1 450 ? 9.266 26.312 2.613 1 95.62 450 LEU B C 1
ATOM 7373 O O . LEU B 1 450 ? 9.242 26.938 3.674 1 95.62 450 LEU B O 1
ATOM 7377 N N . PRO B 1 451 ? 10.312 26.234 1.806 1 94.19 451 PRO B N 1
ATOM 7378 C CA . PRO B 1 451 ? 11.414 27.125 2.152 1 94.19 451 PRO B CA 1
ATOM 7379 C C . PRO B 1 451 ? 11.023 28.609 2.104 1 94.19 451 PRO B C 1
ATOM 7381 O O . PRO B 1 451 ? 10.258 29.016 1.225 1 94.19 451 PRO B O 1
ATOM 7384 N N . TRP B 1 452 ? 11.492 29.297 3.066 1 93.94 452 TRP B N 1
ATOM 7385 C CA . TRP B 1 452 ? 11.227 30.734 3.047 1 93.94 452 TRP B CA 1
ATOM 7386 C C . TRP B 1 452 ? 12.25 31.469 2.191 1 93.94 452 TRP B C 1
ATOM 7388 O O . TRP B 1 452 ? 13.438 31.516 2.535 1 93.94 452 TRP B O 1
ATOM 7398 N N . ASP B 1 453 ? 11.859 31.984 1.1 1 94.56 453 ASP B N 1
ATOM 7399 C CA . ASP B 1 453 ? 12.672 32.781 0.192 1 94.56 453 ASP B CA 1
ATOM 7400 C C . ASP B 1 453 ? 11.828 33.844 -0.507 1 94.56 453 ASP B C 1
ATOM 7402 O O . ASP B 1 453 ? 10.664 34.062 -0.161 1 94.56 453 ASP B O 1
ATOM 7406 N N . GLU B 1 454 ? 12.43 34.5 -1.388 1 94 454 GLU B N 1
ATOM 7407 C CA . GLU B 1 454 ? 11.75 35.594 -2.072 1 94 454 GLU B CA 1
ATOM 7408 C C . GLU B 1 454 ? 10.562 35.094 -2.881 1 94 454 GLU B C 1
ATOM 7410 O O . GLU B 1 454 ? 9.523 35.75 -2.965 1 94 454 GLU B O 1
ATOM 7415 N N . GLN B 1 455 ? 10.734 34 -3.457 1 94.12 455 GLN B N 1
ATOM 7416 C CA . GLN B 1 455 ? 9.656 33.406 -4.258 1 94.12 455 GLN B CA 1
ATOM 7417 C C . GLN B 1 455 ? 8.43 33.125 -3.4 1 94.12 455 GLN B C 1
ATOM 7419 O O . GLN B 1 455 ? 7.305 33.438 -3.781 1 94.12 455 GLN B O 1
ATOM 7424 N N . THR B 1 456 ? 8.68 32.531 -2.238 1 96.56 456 THR B N 1
ATOM 7425 C CA . THR B 1 456 ? 7.586 32.188 -1.331 1 96.56 456 THR B CA 1
ATOM 7426 C C . THR B 1 456 ? 6.91 33.469 -0.8 1 96.56 456 THR B C 1
ATOM 7428 O O . THR B 1 456 ? 5.684 33.531 -0.767 1 96.56 456 THR B O 1
ATOM 7431 N N . ALA B 1 457 ? 7.691 34.406 -0.44 1 95.38 457 ALA B N 1
ATOM 7432 C CA . ALA B 1 457 ? 7.156 35.688 0.078 1 95.38 457 ALA B CA 1
ATOM 7433 C C . ALA B 1 457 ? 6.316 36.375 -0.976 1 95.38 457 ALA B C 1
ATOM 7435 O O . ALA B 1 457 ? 5.223 36.875 -0.678 1 95.38 457 ALA B O 1
ATOM 7436 N N . THR B 1 458 ? 6.824 36.406 -2.164 1 96.31 458 THR B N 1
ATOM 7437 C CA . THR B 1 458 ? 6.141 37.062 -3.266 1 96.31 458 THR B CA 1
ATOM 7438 C C . THR B 1 458 ? 4.824 36.375 -3.588 1 96.31 458 THR B C 1
ATOM 7440 O O . THR B 1 458 ? 3.797 37.031 -3.785 1 96.31 458 THR B O 1
ATOM 7443 N N . ALA B 1 459 ? 4.887 35.094 -3.637 1 97.25 459 ALA B N 1
ATOM 7444 C CA . ALA B 1 459 ? 3.684 34.312 -3.945 1 97.25 459 ALA B CA 1
ATOM 7445 C C . ALA B 1 459 ? 2.607 34.531 -2.883 1 97.25 459 ALA B C 1
ATOM 7447 O O . ALA B 1 459 ? 1.428 34.688 -3.209 1 97.25 459 ALA B O 1
ATOM 7448 N N . LEU B 1 460 ? 2.99 34.531 -1.63 1 97.88 460 LEU B N 1
ATOM 7449 C CA . LEU B 1 460 ? 2.043 34.719 -0.536 1 97.88 460 LEU B CA 1
ATOM 7450 C C . LEU B 1 460 ? 1.447 36.125 -0.575 1 97.88 460 LEU B C 1
ATOM 7452 O O . LEU B 1 460 ? 0.251 36.312 -0.334 1 97.88 460 LEU B O 1
ATOM 7456 N N . THR B 1 461 ? 2.258 37.062 -0.886 1 96.06 461 THR B N 1
ATOM 7457 C CA . THR B 1 461 ? 1.803 38.469 -1.03 1 96.06 461 THR B CA 1
ATOM 7458 C C . THR B 1 461 ? 0.798 38.562 -2.174 1 96.06 461 THR B C 1
ATOM 7460 O O . THR B 1 461 ? -0.265 39.188 -2.012 1 96.06 461 THR B O 1
ATOM 7463 N N . LYS B 1 462 ? 1.156 38 -3.287 1 96.5 462 LYS B N 1
ATOM 7464 C CA . LYS B 1 462 ? 0.271 38.031 -4.445 1 96.5 462 LYS B CA 1
ATOM 7465 C C . LYS B 1 462 ? -1.071 37.375 -4.129 1 96.5 462 LYS B C 1
ATOM 7467 O O . LYS B 1 462 ? -2.117 37.844 -4.582 1 96.5 462 LYS B O 1
ATOM 7472 N N . LEU B 1 463 ? -1.007 36.312 -3.396 1 97.56 463 LEU B N 1
ATOM 7473 C CA . LEU B 1 463 ? -2.242 35.656 -2.992 1 97.56 463 LEU B CA 1
ATOM 7474 C C . LEU B 1 463 ? -3.104 36.562 -2.141 1 97.56 463 LEU B C 1
ATOM 7476 O O . LEU B 1 463 ? -4.312 36.688 -2.359 1 97.56 463 LEU B O 1
ATOM 7480 N N . GLY B 1 464 ? -2.512 37.219 -1.163 1 96.31 464 GLY B N 1
ATOM 7481 C CA . GLY B 1 464 ? -3.234 38.188 -0.338 1 96.31 464 GLY B CA 1
ATOM 7482 C C . GLY B 1 464 ? -3.908 39.281 -1.144 1 96.31 464 GLY B C 1
ATOM 7483 O O . GLY B 1 464 ? -5.078 39.594 -0.912 1 96.31 464 GLY B O 1
ATOM 7484 N N . LEU B 1 465 ? -3.184 39.75 -2.096 1 93.81 465 LEU B N 1
ATOM 7485 C CA . LEU B 1 465 ? -3.695 40.844 -2.936 1 93.81 465 LEU B CA 1
ATOM 7486 C C . LEU B 1 465 ? -4.844 40.344 -3.807 1 93.81 465 LEU B C 1
ATOM 7488 O O . LEU B 1 465 ? -5.824 41.062 -4.016 1 93.81 465 LEU B O 1
ATOM 7492 N N . LEU B 1 466 ? -4.652 39.188 -4.305 1 94.56 466 LEU B N 1
ATOM 7493 C CA . LEU B 1 466 ? -5.723 38.594 -5.102 1 94.56 466 LEU B CA 1
ATOM 7494 C C . LEU B 1 466 ? -7 38.469 -4.281 1 94.56 466 LEU B C 1
ATOM 7496 O O . LEU B 1 466 ? -8.086 38.781 -4.762 1 94.56 466 LEU B O 1
ATOM 7500 N N . LEU B 1 467 ? -6.898 38 -3.072 1 94.69 467 LEU B N 1
ATOM 7501 C CA . LEU B 1 467 ? -8.047 37.812 -2.193 1 94.69 467 LEU B CA 1
ATOM 7502 C C . LEU B 1 467 ? -8.664 39.125 -1.796 1 94.69 467 LEU B C 1
ATOM 7504 O O . LEU B 1 467 ? -9.891 39.25 -1.696 1 94.69 467 LEU B O 1
ATOM 7508 N N . GLN B 1 468 ? -7.879 40.094 -1.645 1 88 468 GLN B N 1
ATOM 7509 C CA . GLN B 1 468 ? -8.336 41.438 -1.281 1 88 468 GLN B CA 1
ATOM 7510 C C . GLN B 1 468 ? -9.094 42.094 -2.434 1 88 468 GLN B C 1
ATOM 7512 O O . GLN B 1 468 ? -10.094 42.781 -2.215 1 88 468 GLN B O 1
ATOM 7517 N N . HIS B 1 469 ? -8.594 41.875 -3.621 1 84.06 469 HIS B N 1
ATOM 7518 C CA . HIS B 1 469 ? -9.188 42.5 -4.801 1 84.06 469 HIS B CA 1
ATOM 7519 C C . HIS B 1 469 ? -10.602 42 -5.043 1 84.06 469 HIS B C 1
ATOM 7521 O O . HIS B 1 469 ? -11.43 42.688 -5.625 1 84.06 469 HIS B O 1
ATOM 7527 N N . GLN B 1 470 ? -10.828 40.844 -4.758 1 76.38 470 GLN B N 1
ATOM 7528 C CA . GLN B 1 470 ? -12.172 40.281 -4.93 1 76.38 470 GLN B CA 1
ATOM 7529 C C . GLN B 1 470 ? -13.18 41.062 -4.086 1 76.38 470 GLN B C 1
ATOM 7531 O O . GLN B 1 470 ? -14.359 41.156 -4.445 1 76.38 470 GLN B O 1
ATOM 7536 N N . LEU B 1 471 ? -12.812 41.5 -3.014 1 72.06 471 LEU B N 1
ATOM 7537 C CA . LEU B 1 471 ? -13.703 42.281 -2.158 1 72.06 471 LEU B CA 1
ATOM 7538 C C . LEU B 1 471 ? -13.992 43.656 -2.775 1 72.06 471 LEU B C 1
ATOM 7540 O O . LEU B 1 471 ? -15.07 44.219 -2.57 1 72.06 471 LEU B O 1
ATOM 7544 N N . VAL B 1 472 ? -13.047 44.094 -3.484 1 54 472 VAL B N 1
ATOM 7545 C CA . VAL B 1 472 ? -13.258 45.406 -4.082 1 54 472 VAL B CA 1
ATOM 7546 C C . VAL B 1 472 ? -14.242 45.281 -5.242 1 54 472 VAL B C 1
ATOM 7548 O O . VAL B 1 472 ? -15.039 46.188 -5.48 1 54 472 VAL B O 1
ATOM 7551 N N . ASN B 1 473 ? -14.172 44.156 -5.883 1 48.75 473 ASN B N 1
ATOM 7552 C CA . ASN B 1 473 ? -15.086 44.031 -7.008 1 48.75 473 ASN B CA 1
ATOM 7553 C C . ASN B 1 473 ? -16.484 43.656 -6.551 1 48.75 473 ASN B C 1
ATOM 7555 O O . ASN B 1 473 ? -17.391 43.469 -7.371 1 48.75 473 ASN B O 1
ATOM 7559 N N . TYR B 1 474 ? -16.641 43.438 -5.305 1 48.22 474 TYR B N 1
ATOM 7560 C CA . TYR B 1 474 ? -18 43.375 -4.773 1 48.22 474 TYR B CA 1
ATOM 7561 C C . TYR B 1 474 ? -18.438 44.719 -4.211 1 48.22 474 TYR B C 1
ATOM 7563 O O . TYR B 1 474 ? -17.641 45.438 -3.617 1 48.22 474 TYR B O 1
#

Nearest PDB structures (foldseek):
  2z1y-assembly1_A  TM=8.998E-01  e=3.184E-31  unclassified
  2zp7-assembly1_A  TM=9.225E-01  e=1.002E-30  Thermus thermophilus HB27
  4n0b-assembly2_C  TM=7.199E-01  e=2.353E-28  Bacillus subtilis
  4n0b-assembly1_B  TM=7.195E-01  e=1.663E-26  Bacillus subtilis
  6l1n-assembly1_A  TM=8.228E-01  e=9.499E-20  Bacillus subtilis

Organism: NCBI:txid346377